Protein AF-0000000066009551 (afdb_homodimer)

InterPro domains:
  IPR004520 tRNA modification GTPase MnmE [MF_00379] (9-442)
  IPR004520 tRNA modification GTPase MnmE [TIGR00450] (21-442)
  IPR005225 Small GTP-binding domain [TIGR00231] (223-324)
  IPR006073 GTP binding domain [PF01926] (223-314)
  IPR018948 GTP-binding protein TrmE, N-terminal [PF10396] (10-124)
  IPR018948 GTP-binding protein TrmE, N-terminal [cd14858] (9-123)
  IPR025867 MnmE, helical domain [PF12631] (127-439)
  IPR027266 Aminomethyltransferase superfamily [G3DSA:3.30.1360.120] (2-125)
  IPR027368 tRNA modification GTPase MnmE domain 2 [G3DSA:1.20.12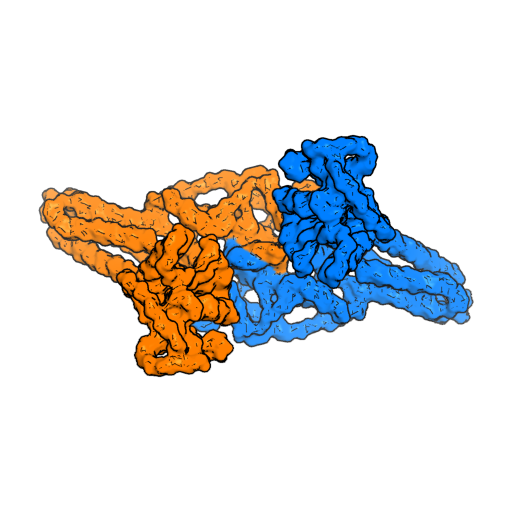0.430] (126-442)
  IPR027417 P-loop containing nucleoside triphosphate hydrolase [G3DSA:3.40.50.300] (222-372)
  IPR027417 P-loop containing nucleoside triphosphate hydrolase [SSF52540] (75-361)
  IPR031168 TrmE-type guanine nucleotide-binding domain [PS51709] (221-366)
  IPR031168 TrmE-type guanine nucleotide-binding domain [cd04164] (219-366)

Organism: Brucella canis (strain ATCC 23365 / NCTC 10854 / RM-666) (NCBI:txid483179)

Nearest PDB structures (foldseek):
  1xzp-assembly1_A  TM=8.616E-01  e=1.072E-31  Thermotoga maritima
  3geh-assembly1_A-2  TM=7.809E-01  e=1.796E-32  Nostoc sp. PCC 7120 = FACHB-418
  3gei-assembly1_A-2  TM=8.280E-01  e=1.440E-30  Chlorobaculum tepidum
  3gei-assembly2_B  TM=8.351E-01  e=5.883E-30  Chlorobaculum tepidum
  2gja-assembly1_A  TM=7.887E-01  e=3.855E-10  Escherichia coli BL21(DE3)

Structure (mmCIF, N/CA/C/O backbone):
data_AF-0000000066009551-model_v1
#
loop_
_entity.id
_entity.type
_entity.pdbx_description
1 polymer 'tRNA modification GTPase MnmE'
#
loop_
_atom_site.group_PDB
_atom_site.id
_atom_site.type_symbol
_atom_site.label_atom_id
_atom_site.label_alt_id
_atom_site.label_comp_id
_atom_site.label_asym_id
_atom_site.label_entity_id
_atom_site.label_seq_id
_atom_site.pdbx_PDB_ins_code
_atom_site.Cartn_x
_atom_site.Cartn_y
_atom_site.Cartn_z
_atom_site.occupancy
_atom_site.B_iso_or_equiv
_atom_site.auth_seq_id
_atom_site.auth_comp_id
_atom_site.auth_asym_id
_atom_site.auth_atom_id
_atom_site.pdbx_PDB_model_num
ATOM 1 N N . MET A 1 1 ? 21.234 -15.047 -29.031 1 27.92 1 MET A N 1
ATOM 2 C CA . MET A 1 1 ? 21.594 -13.93 -28.172 1 27.92 1 MET A CA 1
ATOM 3 C C . MET A 1 1 ? 20.516 -12.859 -28.172 1 27.92 1 MET A C 1
ATOM 5 O O . MET A 1 1 ? 20.281 -12.203 -29.203 1 27.92 1 MET A O 1
ATOM 9 N N . SER A 1 2 ? 19.359 -13.055 -27.625 1 35.41 2 SER A N 1
ATOM 10 C CA . SER A 1 2 ? 18.141 -12.281 -27.812 1 35.41 2 SER A CA 1
ATOM 11 C C . SER A 1 2 ? 18.406 -10.789 -27.672 1 35.41 2 SER A C 1
ATOM 13 O O . SER A 1 2 ? 19.266 -10.375 -26.891 1 35.41 2 SER A O 1
ATOM 15 N N . GLU A 1 3 ? 18.312 -10.039 -28.734 1 38.78 3 GLU A N 1
ATOM 16 C CA . GLU A 1 3 ? 18.422 -8.594 -28.844 1 38.78 3 GLU A CA 1
ATOM 17 C C . GLU A 1 3 ? 17.953 -7.898 -27.562 1 38.78 3 GLU A C 1
ATOM 19 O O . GLU A 1 3 ? 16.828 -8.109 -27.125 1 38.78 3 GLU A O 1
ATOM 24 N N . ILE A 1 4 ? 18.75 -7.738 -26.578 1 45.09 4 ILE A N 1
ATOM 25 C CA . ILE A 1 4 ? 18.531 -6.855 -25.438 1 45.09 4 ILE A CA 1
ATOM 26 C C . ILE A 1 4 ? 17.641 -5.688 -25.844 1 45.09 4 ILE A C 1
ATOM 28 O O . ILE A 1 4 ? 18.016 -4.891 -26.719 1 45.09 4 ILE A O 1
ATOM 32 N N . GLY A 1 5 ? 16.422 -5.922 -26.062 1 48.78 5 GLY A N 1
ATOM 33 C CA . GLY A 1 5 ? 15.539 -4.832 -26.469 1 48.78 5 GLY A CA 1
ATOM 34 C C . GLY A 1 5 ? 15.891 -3.508 -25.828 1 48.78 5 GLY A C 1
ATOM 35 O O . GLY A 1 5 ? 15.836 -3.373 -24.609 1 48.78 5 GLY A O 1
ATOM 36 N N . SER A 1 6 ? 16.922 -2.836 -26.297 1 63.84 6 SER A N 1
ATOM 37 C CA . SER A 1 6 ? 17.359 -1.505 -25.906 1 63.84 6 SER A CA 1
ATOM 38 C C . SER A 1 6 ? 16.188 -0.559 -25.719 1 63.84 6 SER A C 1
ATOM 40 O O . SER A 1 6 ? 15.57 -0.121 -26.688 1 63.84 6 SER A O 1
ATOM 42 N N . TYR A 1 7 ? 15.57 -0.718 -24.484 1 71 7 TYR A N 1
ATOM 43 C CA . TYR A 1 7 ? 14.531 0.278 -24.234 1 71 7 TYR A CA 1
ATOM 44 C C . TYR A 1 7 ? 15.133 1.678 -24.156 1 71 7 TYR A C 1
ATOM 46 O O . TYR A 1 7 ? 16.172 1.884 -23.531 1 71 7 TYR A O 1
ATOM 54 N N . HIS A 1 8 ? 14.617 2.518 -24.922 1 86.19 8 HIS A N 1
ATOM 55 C CA . HIS A 1 8 ? 15.125 3.885 -24.984 1 86.19 8 HIS A CA 1
ATOM 56 C C . HIS A 1 8 ? 14.484 4.754 -23.906 1 86.19 8 HIS A C 1
ATOM 58 O O . HIS A 1 8 ? 15 5.828 -23.578 1 86.19 8 HIS A O 1
ATOM 64 N N . ASP A 1 9 ? 13.5 4.188 -23.344 1 95.38 9 ASP A N 1
ATOM 65 C CA . ASP A 1 9 ? 12.805 4.992 -22.344 1 95.38 9 ASP A CA 1
ATOM 66 C C . ASP A 1 9 ? 13.141 4.516 -20.922 1 95.38 9 ASP A C 1
ATOM 68 O O . ASP A 1 9 ? 13.734 3.453 -20.75 1 95.38 9 ASP A O 1
ATOM 72 N N . THR A 1 10 ? 12.984 5.348 -20 1 98.06 10 THR A N 1
ATOM 73 C CA . THR A 1 10 ? 13.109 5.062 -18.578 1 98.06 10 THR A CA 1
ATOM 74 C C . THR A 1 10 ? 11.734 5.043 -17.906 1 98.06 10 THR A C 1
ATOM 76 O O . THR A 1 10 ? 10.945 5.973 -18.078 1 98.06 10 THR A O 1
ATOM 79 N N . ILE A 1 11 ? 11.445 3.947 -17.234 1 98.38 11 ILE A N 1
ATOM 80 C CA . ILE A 1 11 ? 10.109 3.789 -16.656 1 98.38 11 ILE A CA 1
ATOM 81 C C . ILE A 1 11 ? 10.172 3.998 -15.148 1 98.38 11 ILE A C 1
ATOM 83 O O . ILE A 1 11 ? 11.227 3.822 -14.531 1 98.38 11 ILE A O 1
ATOM 87 N N . PHE A 1 12 ? 9.094 4.434 -14.578 1 98.5 12 PHE A N 1
ATOM 88 C CA . PHE A 1 12 ? 8.977 4.582 -13.133 1 98.5 12 PHE A CA 1
ATOM 89 C C . PHE A 1 12 ? 7.562 4.258 -12.672 1 98.5 12 PHE A C 1
ATOM 91 O O . PHE A 1 12 ? 6.621 4.305 -13.461 1 98.5 12 PHE A O 1
ATOM 98 N N . ALA A 1 13 ? 7.43 3.854 -11.375 1 98.31 13 ALA A N 1
ATOM 99 C CA . ALA A 1 13 ? 6.121 3.596 -10.789 1 98.31 13 ALA A CA 1
ATOM 100 C C . ALA A 1 13 ? 6.223 3.414 -9.273 1 98.31 13 ALA A C 1
ATOM 102 O O . ALA A 1 13 ? 7.305 3.139 -8.75 1 98.31 13 ALA A O 1
ATOM 103 N N . LEU A 1 14 ? 5.105 3.676 -8.617 1 98 14 LEU A N 1
ATOM 104 C CA . LEU A 1 14 ? 4.973 3.258 -7.223 1 98 14 LEU A CA 1
ATOM 105 C C . LEU A 1 14 ? 4.977 1.738 -7.109 1 98 14 LEU A C 1
ATOM 107 O O . LEU A 1 14 ? 4.137 1.064 -7.703 1 98 14 LEU A O 1
ATOM 111 N N . SER A 1 15 ? 5.898 1.208 -6.258 1 97.25 15 SER A N 1
ATOM 112 C CA . SER A 1 15 ? 6.059 -0.241 -6.188 1 97.25 15 SER A CA 1
ATOM 113 C C . SER A 1 15 ? 5.535 -0.792 -4.867 1 97.25 15 SER A C 1
ATOM 115 O O . SER A 1 15 ? 5.348 -2.002 -4.723 1 97.25 15 SER A O 1
ATOM 117 N N . SER A 1 16 ? 5.312 0.022 -3.73 1 95.19 16 SER A N 1
ATOM 118 C CA . SER A 1 16 ? 5.09 -0.419 -2.357 1 95.19 16 SER A CA 1
ATOM 119 C C . SER A 1 16 ? 3.604 -0.428 -2.014 1 95.19 16 SER A C 1
ATOM 121 O O . SER A 1 16 ? 3.23 -0.28 -0.848 1 95.19 16 SER A O 1
ATOM 123 N N . GLY A 1 17 ? 2.668 -0.507 -2.707 1 91.5 17 GLY A N 1
ATOM 124 C CA . GLY A 1 17 ? 1.256 -0.714 -2.43 1 91.5 17 GLY A CA 1
ATOM 125 C C . GLY A 1 17 ? 0.474 0.582 -2.32 1 91.5 17 GLY A C 1
ATOM 126 O O . GLY A 1 17 ? 1.016 1.662 -2.561 1 91.5 17 GLY A O 1
ATOM 127 N N . ARG A 1 18 ? -0.732 0.477 -1.808 1 93 18 ARG A N 1
ATOM 128 C CA . ARG A 1 18 ? -1.661 1.602 -1.804 1 93 18 ARG A CA 1
ATOM 129 C C . ARG A 1 18 ? -1.406 2.52 -0.612 1 93 18 ARG A C 1
ATOM 131 O O . ARG A 1 18 ? -1.139 2.047 0.495 1 93 18 ARG A O 1
ATOM 138 N N . LEU A 1 19 ? -1.639 3.721 -0.774 1 92.88 19 LEU A N 1
ATOM 139 C CA . LEU A 1 19 ? -1.4 4.773 0.207 1 92.88 19 LEU A CA 1
ATOM 140 C C . LEU A 1 19 ? -2.646 5.023 1.051 1 92.88 19 LEU A C 1
ATOM 142 O O . LEU A 1 19 ? -3.756 4.676 0.643 1 92.88 19 LEU A O 1
ATOM 146 N N . PRO A 1 20 ? -2.471 5.633 2.238 1 94.31 20 PRO A N 1
ATOM 147 C CA . PRO A 1 20 ? -1.251 6.129 2.883 1 94.31 20 PRO A CA 1
ATOM 148 C C . PRO A 1 20 ? -0.43 5.016 3.529 1 94.31 20 PRO A C 1
ATOM 150 O O . PRO A 1 20 ? -0.935 3.91 3.732 1 94.31 20 PRO A O 1
ATOM 153 N N . SER A 1 21 ? 0.874 5.309 3.807 1 95.88 21 SER A N 1
ATOM 154 C CA . SER A 1 21 ? 1.792 4.363 4.434 1 95.88 21 SER A CA 1
ATOM 155 C C . SER A 1 21 ? 2.975 5.086 5.074 1 95.88 21 SER A C 1
ATOM 157 O O . SER A 1 21 ? 3.152 6.289 4.879 1 95.88 21 SER A O 1
ATOM 159 N N . GLY A 1 22 ? 3.68 4.379 5.871 1 95.5 22 GLY A N 1
ATOM 160 C CA . GLY A 1 22 ? 4.902 4.938 6.426 1 95.5 22 GLY A CA 1
ATOM 161 C C . GLY A 1 22 ? 5.973 5.195 5.383 1 95.5 22 GLY A C 1
ATOM 162 O O . GLY A 1 22 ? 6.613 6.246 5.391 1 95.5 22 GLY A O 1
ATOM 163 N N . VAL A 1 23 ? 6.086 4.219 4.496 1 97.06 23 VAL A N 1
ATOM 164 C CA . VAL A 1 23 ? 7.078 4.336 3.432 1 97.06 23 VAL A CA 1
ATOM 165 C C . VAL A 1 23 ? 6.434 4.012 2.086 1 97.06 23 VAL A C 1
ATOM 167 O O . VAL A 1 23 ? 5.641 3.074 1.981 1 97.06 23 VAL A O 1
ATOM 170 N N . ALA A 1 24 ? 6.703 4.785 1.098 1 98.12 24 ALA A N 1
ATOM 171 C CA . ALA A 1 24 ? 6.355 4.527 -0.297 1 98.12 24 ALA A CA 1
ATOM 172 C C . ALA A 1 24 ? 7.609 4.363 -1.152 1 98.12 24 ALA A C 1
ATOM 174 O O . ALA A 1 24 ? 8.508 5.203 -1.111 1 98.12 24 ALA A O 1
ATOM 175 N N . VAL A 1 25 ? 7.676 3.324 -1.928 1 98.56 25 VAL A N 1
ATOM 176 C CA . VAL A 1 25 ? 8.836 3.055 -2.766 1 98.56 25 VAL A CA 1
ATOM 177 C C . VAL A 1 25 ? 8.5 3.322 -4.23 1 98.56 25 VAL A C 1
ATOM 179 O O . VAL A 1 25 ? 7.613 2.674 -4.793 1 98.56 25 VAL A O 1
ATOM 182 N N . ILE A 1 26 ? 9.148 4.273 -4.801 1 98.56 26 ILE A N 1
ATOM 183 C CA . ILE A 1 26 ? 9.062 4.504 -6.238 1 98.56 26 ILE A CA 1
ATOM 184 C C . ILE A 1 26 ? 10.305 3.939 -6.926 1 98.56 26 ILE A C 1
ATOM 186 O O . ILE A 1 26 ? 11.43 4.297 -6.578 1 98.56 26 ILE A O 1
ATOM 190 N N . ARG A 1 27 ? 10.094 3.115 -7.863 1 98.44 27 ARG A N 1
ATOM 191 C CA . ARG A 1 27 ? 11.18 2.49 -8.609 1 98.44 27 ARG A CA 1
ATOM 192 C C . ARG A 1 27 ? 11.336 3.127 -9.984 1 98.44 27 ARG A C 1
ATOM 194 O O . ARG A 1 27 ? 10.344 3.445 -10.641 1 98.44 27 ARG A O 1
ATOM 201 N N . ILE A 1 28 ? 12.562 3.256 -10.414 1 98.5 28 ILE A N 1
ATOM 202 C CA . ILE A 1 28 ? 12.891 3.729 -11.75 1 98.5 28 ILE A CA 1
ATOM 203 C C . ILE A 1 28 ? 13.875 2.76 -12.414 1 98.5 28 ILE A C 1
ATOM 205 O O . ILE A 1 28 ? 14.742 2.193 -11.742 1 98.5 28 ILE A O 1
ATOM 209 N N . SER A 1 29 ? 13.742 2.516 -13.688 1 98.56 29 SER A N 1
ATOM 210 C CA . SER A 1 29 ? 14.609 1.622 -14.453 1 98.56 29 SER A CA 1
ATOM 211 C C . SER A 1 29 ? 14.766 2.1 -15.891 1 98.56 29 SER A C 1
ATOM 213 O O . SER A 1 29 ? 13.773 2.406 -16.562 1 98.56 29 SER A O 1
ATOM 215 N N . GLY A 1 30 ? 15.969 2.123 -16.312 1 98.25 30 GLY A N 1
ATOM 216 C CA . GLY A 1 30 ? 16.203 2.5 -17.703 1 98.25 30 GLY A CA 1
ATOM 217 C C . GLY A 1 30 ? 17.469 3.324 -17.891 1 98.25 30 GLY A C 1
ATOM 218 O O . GLY A 1 30 ? 18.203 3.568 -16.922 1 98.25 30 GLY A O 1
ATOM 219 N N . PRO A 1 31 ? 17.734 3.773 -19.062 1 97.5 31 PRO A N 1
ATOM 220 C CA . PRO A 1 31 ? 19 4.414 -19.406 1 97.5 31 PRO A CA 1
ATOM 221 C C . PRO A 1 31 ? 19.172 5.781 -18.75 1 97.5 31 PRO A C 1
ATOM 223 O O . PRO A 1 31 ? 20.297 6.262 -18.594 1 97.5 31 PRO A O 1
ATOM 226 N N . LYS A 1 32 ? 18.141 6.461 -18.312 1 97.62 32 LYS A N 1
ATOM 227 C CA . LYS A 1 32 ? 18.234 7.801 -17.734 1 97.62 32 LYS A CA 1
ATOM 228 C C . LYS A 1 32 ? 18.219 7.762 -16.219 1 97.62 32 LYS A C 1
ATOM 230 O O . LYS A 1 32 ? 18.094 8.797 -15.562 1 97.62 32 LYS A O 1
ATOM 235 N N . THR A 1 33 ? 18.328 6.664 -15.641 1 98.06 33 THR A N 1
ATOM 236 C CA . THR A 1 33 ? 18.234 6.504 -14.195 1 98.06 33 THR A CA 1
ATOM 237 C C . THR A 1 33 ? 19.25 7.391 -13.484 1 98.06 33 THR A C 1
ATOM 239 O O . THR A 1 33 ? 18.922 8.078 -12.516 1 98.06 33 THR A O 1
ATOM 242 N N . ARG A 1 34 ? 20.469 7.434 -13.961 1 97.19 34 ARG A N 1
ATOM 243 C CA . ARG A 1 34 ? 21.5 8.258 -13.352 1 97.19 34 ARG A CA 1
ATOM 244 C C . ARG A 1 34 ? 21.188 9.742 -13.5 1 97.19 34 ARG A C 1
ATOM 246 O O . ARG A 1 34 ? 21.344 10.508 -12.547 1 97.19 34 ARG A O 1
ATOM 253 N N . PHE A 1 35 ? 20.719 10.102 -14.656 1 96.88 35 PHE A N 1
ATOM 254 C CA . PHE A 1 35 ? 20.281 11.477 -14.883 1 96.88 35 PHE A CA 1
ATOM 255 C C . PHE A 1 35 ? 19.188 11.875 -13.891 1 96.88 35 PHE A C 1
ATOM 257 O O . PHE A 1 35 ? 19.234 12.969 -13.32 1 96.88 35 PHE A O 1
ATOM 264 N N . VAL A 1 36 ? 18.281 11.008 -13.656 1 97.25 36 VAL A N 1
ATOM 265 C CA . VAL A 1 36 ? 17.109 11.266 -12.812 1 97.25 36 VAL A CA 1
ATOM 266 C C . VAL A 1 36 ? 17.562 11.492 -11.367 1 97.25 36 VAL A C 1
ATOM 268 O O . VAL A 1 36 ? 17.219 12.508 -10.758 1 97.25 36 VAL A O 1
ATOM 271 N N . TYR A 1 37 ? 18.375 10.547 -10.789 1 95.81 37 TYR A N 1
ATOM 272 C CA . TYR A 1 37 ? 18.688 10.711 -9.375 1 95.81 37 TYR A CA 1
ATOM 273 C C . TYR A 1 37 ? 19.656 11.867 -9.148 1 95.81 37 TYR A C 1
ATOM 275 O O . TYR A 1 37 ? 19.656 12.484 -8.078 1 95.81 37 TYR A O 1
ATOM 283 N N . GLU A 1 38 ? 20.516 12.195 -10.133 1 96.19 38 GLU A N 1
ATOM 284 C CA . GLU A 1 38 ? 21.375 13.367 -10.008 1 96.19 38 GLU A CA 1
ATOM 285 C C . GLU A 1 38 ? 20.547 14.656 -9.984 1 96.19 38 GLU A C 1
ATOM 287 O O . GLU A 1 38 ? 20.859 15.586 -9.242 1 96.19 38 GLU A O 1
ATOM 292 N N . THR A 1 39 ? 19.516 14.68 -10.812 1 96.19 39 THR A N 1
ATOM 293 C CA . THR A 1 39 ? 18.656 15.852 -10.93 1 96.19 39 THR A CA 1
ATOM 294 C C . THR A 1 39 ? 17.828 16.031 -9.664 1 96.19 39 THR A C 1
ATOM 296 O O . THR A 1 39 ? 17.719 17.141 -9.133 1 96.19 39 THR A O 1
ATOM 299 N N . ILE A 1 40 ? 17.312 14.969 -9.117 1 97.06 40 ILE A N 1
ATOM 300 C CA . ILE A 1 40 ? 16.344 15.016 -8.016 1 97.06 40 ILE A CA 1
ATOM 301 C C . ILE A 1 40 ? 17.094 15.094 -6.684 1 97.06 40 ILE A C 1
ATOM 303 O O . ILE A 1 40 ? 16.656 15.797 -5.766 1 97.06 40 ILE A O 1
ATOM 307 N N . CYS A 1 41 ? 18.203 14.383 -6.547 1 96.56 41 CYS A N 1
ATOM 308 C CA . CYS A 1 41 ? 18.906 14.273 -5.277 1 96.56 41 CYS A CA 1
ATOM 309 C C . CYS A 1 41 ? 20.062 15.273 -5.219 1 96.56 41 CYS A C 1
ATOM 311 O O . CYS A 1 41 ? 20.594 15.547 -4.141 1 96.56 41 CYS A O 1
ATOM 313 N N . GLN A 1 42 ? 20.547 15.727 -6.379 1 93.88 42 GLN A N 1
ATOM 314 C CA . GLN A 1 42 ? 21.734 16.578 -6.445 1 93.88 42 GLN A CA 1
ATOM 315 C C . GLN A 1 42 ? 22.922 15.922 -5.773 1 93.88 42 GLN A C 1
ATOM 317 O O . GLN A 1 42 ? 23.688 16.578 -5.051 1 93.88 42 GLN A O 1
ATOM 322 N N . ALA A 1 43 ? 22.969 14.625 -5.848 1 93.62 43 ALA A N 1
ATOM 323 C CA . ALA A 1 43 ? 24.047 13.781 -5.312 1 93.62 43 ALA A CA 1
ATOM 324 C C . ALA A 1 43 ? 24.125 12.453 -6.062 1 93.62 43 ALA A C 1
ATOM 326 O O . ALA A 1 43 ? 23.219 12.109 -6.82 1 93.62 43 ALA A O 1
ATOM 327 N N . ILE A 1 44 ? 25.234 11.773 -5.887 1 94.38 44 ILE A N 1
ATOM 328 C CA . ILE A 1 44 ? 25.438 10.469 -6.5 1 94.38 44 ILE A CA 1
ATOM 329 C C . ILE A 1 44 ? 25.484 9.391 -5.414 1 94.38 44 ILE A C 1
ATOM 331 O O . ILE A 1 44 ? 26.5 9.234 -4.734 1 94.38 44 ILE A O 1
ATOM 335 N N . PRO A 1 45 ? 24.391 8.719 -5.297 1 94.5 45 PRO A N 1
ATOM 336 C CA . PRO A 1 45 ? 24.391 7.656 -4.285 1 94.5 45 PRO A CA 1
ATOM 337 C C . PRO A 1 45 ? 25.359 6.523 -4.625 1 94.5 45 PRO A C 1
ATOM 339 O O . PRO A 1 45 ? 25.531 6.176 -5.797 1 94.5 45 PRO A O 1
ATOM 342 N N . GLU A 1 46 ? 26.031 5.953 -3.605 1 96.56 46 GLU A N 1
ATOM 343 C CA . GLU A 1 46 ? 26.844 4.75 -3.783 1 96.56 46 GLU A CA 1
ATOM 344 C C . GLU A 1 46 ? 25.969 3.535 -4.07 1 96.56 46 GLU A C 1
ATOM 346 O O . GLU A 1 46 ? 24.891 3.381 -3.48 1 96.56 46 GLU A O 1
ATOM 351 N N . PRO A 1 47 ? 26.438 2.66 -4.977 1 97.62 47 PRO A N 1
ATOM 352 C CA . PRO A 1 47 ? 25.641 1.478 -5.316 1 97.62 47 PRO A CA 1
ATOM 353 C C . PRO A 1 47 ? 25.219 0.676 -4.086 1 97.62 47 PRO A C 1
ATOM 355 O O . PRO A 1 47 ? 26.047 0.413 -3.207 1 97.62 47 PRO A O 1
ATOM 358 N N . ARG A 1 48 ? 23.938 0.418 -4.008 1 98.06 48 ARG A N 1
ATOM 359 C CA . ARG A 1 48 ? 23.312 -0.46 -3.025 1 98.06 48 ARG A CA 1
ATOM 360 C C . ARG A 1 48 ? 23.406 0.131 -1.622 1 98.06 48 ARG A C 1
ATOM 362 O O . ARG A 1 48 ? 23.078 -0.535 -0.639 1 98.06 48 ARG A O 1
ATOM 369 N N . HIS A 1 49 ? 23.891 1.339 -1.488 1 98.06 49 HIS A N 1
ATOM 370 C CA . HIS A 1 49 ? 23.969 2.023 -0.202 1 98.06 49 HIS A CA 1
ATOM 371 C C . HIS A 1 49 ? 22.75 2.918 0.021 1 98.06 49 HIS A C 1
ATOM 373 O O . HIS A 1 49 ? 22.453 3.783 -0.804 1 98.06 49 HIS A O 1
ATOM 379 N N . ALA A 1 50 ? 22.109 2.697 1.109 1 98.25 50 ALA A N 1
ATOM 380 C CA . ALA A 1 50 ? 20.953 3.533 1.429 1 98.25 50 ALA A CA 1
ATOM 381 C C . ALA A 1 50 ? 21.391 4.918 1.897 1 98.25 50 ALA A C 1
ATOM 383 O O . ALA A 1 50 ? 21.906 5.07 3.008 1 98.25 50 ALA A O 1
ATOM 384 N N . ALA A 1 51 ? 21.141 5.93 1.129 1 97.75 51 ALA A N 1
ATOM 385 C CA . ALA A 1 51 ? 21.516 7.301 1.459 1 97.75 51 ALA A CA 1
ATOM 386 C C . ALA A 1 51 ? 20.281 8.141 1.786 1 97.75 51 ALA A C 1
ATOM 388 O O . ALA A 1 51 ? 19.281 8.086 1.074 1 97.75 51 ALA A O 1
ATOM 389 N N . LEU A 1 52 ? 20.328 8.867 2.883 1 97.31 52 LEU A N 1
ATOM 390 C CA . LEU A 1 52 ? 19.281 9.812 3.242 1 97.31 52 LEU A CA 1
ATOM 391 C C . LEU A 1 52 ? 19.516 11.156 2.566 1 97.31 52 LEU A C 1
ATOM 393 O O . LEU A 1 52 ? 20.516 11.828 2.826 1 97.31 52 LEU A O 1
ATOM 397 N N . LEU A 1 53 ? 18.562 11.594 1.705 1 97.44 53 LEU A N 1
ATOM 398 C CA . LEU A 1 53 ? 18.734 12.82 0.934 1 97.44 53 LEU A CA 1
ATOM 399 C C . LEU A 1 53 ? 17.406 13.562 0.82 1 97.44 53 LEU A C 1
ATOM 401 O O . LEU A 1 53 ? 16.344 13 1.079 1 97.44 53 LEU A O 1
ATOM 405 N N . THR A 1 54 ? 17.469 14.797 0.518 1 96.94 54 THR A N 1
ATOM 406 C CA . THR A 1 54 ? 16.297 15.594 0.174 1 96.94 54 THR A CA 1
ATOM 407 C C . THR A 1 54 ? 16.016 15.508 -1.323 1 96.94 54 THR A C 1
ATOM 409 O O . THR A 1 54 ? 16.906 15.703 -2.143 1 96.94 54 THR A O 1
ATOM 412 N N . PHE A 1 55 ? 14.883 15.133 -1.693 1 97.94 55 PHE A N 1
ATOM 413 C CA . PHE A 1 55 ? 14.445 15.078 -3.082 1 97.94 55 PHE A CA 1
ATOM 414 C C . PHE A 1 55 ? 13.836 16.406 -3.508 1 97.94 55 PHE A C 1
ATOM 416 O O . PHE A 1 55 ? 12.977 16.953 -2.811 1 97.94 55 PHE A O 1
ATOM 423 N N . ARG A 1 56 ? 14.234 16.875 -4.648 1 97.19 56 ARG A N 1
ATOM 424 C CA . ARG A 1 56 ? 13.812 18.203 -5.074 1 97.19 56 ARG A CA 1
ATOM 425 C C . ARG A 1 56 ? 13.266 18.172 -6.496 1 97.19 56 ARG A C 1
ATOM 427 O O . ARG A 1 56 ? 13.68 17.359 -7.312 1 97.19 56 ARG A O 1
ATOM 434 N N . SER A 1 57 ? 12.352 19.109 -6.719 1 94.75 57 SER A N 1
ATOM 435 C CA . SER A 1 57 ? 11.859 19.328 -8.078 1 94.75 57 SER A CA 1
ATOM 436 C C . SER A 1 57 ? 12.844 20.141 -8.906 1 94.75 57 SER A C 1
ATOM 438 O O . SER A 1 57 ? 13.906 20.531 -8.406 1 94.75 57 SER A O 1
ATOM 440 N N . ARG A 1 58 ? 12.516 20.344 -10.125 1 88.5 58 ARG A N 1
ATOM 441 C CA . ARG A 1 58 ? 13.383 21.078 -11.047 1 88.5 58 ARG A CA 1
ATOM 442 C C . ARG A 1 58 ? 13.594 22.5 -10.578 1 88.5 58 ARG A C 1
ATOM 444 O O . ARG A 1 58 ? 14.656 23.094 -10.797 1 88.5 58 ARG A O 1
ATOM 451 N N . ASN A 1 59 ? 12.578 23.031 -9.891 1 89.38 59 ASN A N 1
ATOM 452 C CA . ASN A 1 59 ? 12.648 24.406 -9.414 1 89.38 59 ASN A CA 1
ATOM 453 C C . ASN A 1 59 ? 13.391 24.5 -8.078 1 89.38 59 ASN A C 1
ATOM 455 O O . ASN A 1 59 ? 13.516 25.594 -7.512 1 89.38 59 ASN A O 1
ATOM 459 N N . GLY A 1 60 ? 13.773 23.344 -7.57 1 91.25 60 GLY A N 1
ATOM 460 C CA . GLY A 1 60 ? 14.539 23.344 -6.332 1 91.25 60 GLY A CA 1
ATOM 461 C C . GLY A 1 60 ? 13.688 23.125 -5.102 1 91.25 60 GLY A C 1
ATOM 462 O O . GLY A 1 60 ? 14.203 23 -3.988 1 91.25 60 GLY A O 1
ATOM 463 N N . ASP A 1 61 ? 12.43 23.062 -5.289 1 92.56 61 ASP A N 1
ATOM 464 C CA . ASP A 1 61 ? 11.531 22.859 -4.152 1 92.56 61 ASP A CA 1
ATOM 465 C C . ASP A 1 61 ? 11.672 21.453 -3.586 1 92.56 61 ASP A C 1
ATOM 467 O O . ASP A 1 61 ? 11.734 20.469 -4.34 1 92.56 61 ASP A O 1
ATOM 471 N N . ALA A 1 62 ? 11.719 21.375 -2.326 1 95.38 62 ALA A N 1
ATOM 472 C CA . ALA A 1 62 ? 11.812 20.078 -1.678 1 95.38 62 ALA A CA 1
ATOM 473 C C . ALA A 1 62 ? 10.508 19.297 -1.815 1 95.38 62 ALA A C 1
ATOM 475 O O . ALA A 1 62 ? 9.43 19.828 -1.555 1 95.38 62 ALA A O 1
ATOM 476 N N . ILE A 1 63 ? 10.625 18.094 -2.219 1 97.19 63 ILE A N 1
ATOM 477 C CA . ILE A 1 63 ? 9.477 17.203 -2.34 1 97.19 63 ILE A CA 1
ATOM 478 C C . ILE A 1 63 ? 9.32 16.391 -1.058 1 97.19 63 ILE A C 1
ATOM 480 O O . ILE A 1 63 ? 8.219 16.312 -0.503 1 97.19 63 ILE A O 1
ATOM 484 N N . ASP A 1 64 ? 10.414 15.828 -0.636 1 97.62 64 ASP A N 1
ATOM 485 C CA . ASP A 1 64 ? 10.492 14.961 0.537 1 97.62 64 ASP A CA 1
ATOM 486 C C . ASP A 1 64 ? 11.945 14.719 0.939 1 97.62 64 ASP A C 1
ATOM 488 O O . ASP A 1 64 ? 12.867 15.094 0.214 1 97.62 64 ASP A O 1
ATOM 492 N N . ARG A 1 65 ? 12.117 14.25 2.092 1 96.56 65 ARG A N 1
ATOM 493 C CA . ARG A 1 65 ? 13.406 13.742 2.551 1 96.56 65 ARG A CA 1
ATOM 494 C C . ARG A 1 65 ? 13.328 12.25 2.859 1 96.56 65 ARG A C 1
ATOM 496 O O . ARG A 1 65 ? 12.531 11.828 3.705 1 96.56 65 ARG A O 1
ATOM 503 N N . GLY A 1 66 ? 14.062 11.484 2.15 1 96.88 66 GLY A N 1
ATOM 504 C CA . GLY A 1 66 ? 13.977 10.039 2.285 1 96.88 66 GLY A CA 1
ATOM 505 C C . GLY A 1 66 ? 15.219 9.32 1.815 1 96.88 66 GLY A C 1
ATOM 506 O O . GLY A 1 66 ? 16.266 9.938 1.635 1 96.88 66 GLY A O 1
ATOM 507 N N . LEU A 1 67 ? 15.117 8.008 1.741 1 98.06 67 LEU A N 1
ATOM 508 C CA . LEU A 1 67 ? 16.25 7.172 1.337 1 98.06 67 LEU A CA 1
ATOM 509 C C . LEU A 1 67 ? 16.25 6.949 -0.171 1 98.06 67 LEU A C 1
ATOM 511 O O . LEU A 1 67 ? 15.18 6.848 -0.786 1 98.06 67 LEU A O 1
ATOM 515 N N . ILE A 1 68 ? 17.375 6.883 -0.755 1 98.44 68 ILE A N 1
ATOM 516 C CA . ILE A 1 68 ? 17.531 6.484 -2.148 1 98.44 68 ILE A CA 1
ATOM 517 C C . ILE A 1 68 ? 18.5 5.301 -2.242 1 98.44 68 ILE A C 1
ATOM 519 O O . ILE A 1 68 ? 19.484 5.238 -1.514 1 98.44 68 ILE A O 1
ATOM 523 N N . LEU A 1 69 ? 18.203 4.312 -3.037 1 98.44 69 LEU A N 1
ATOM 524 C CA . LEU A 1 69 ? 19.047 3.178 -3.393 1 98.44 69 LEU A CA 1
ATOM 525 C C . LEU A 1 69 ? 19.312 3.154 -4.891 1 98.44 69 LEU A C 1
ATOM 527 O O . LEU A 1 69 ? 18.406 3.359 -5.699 1 98.44 69 LEU A O 1
ATOM 531 N N . PHE A 1 70 ? 20.562 2.953 -5.258 1 98.62 70 PHE A N 1
ATOM 532 C CA . PHE A 1 70 ? 20.969 2.795 -6.652 1 98.62 70 PHE A CA 1
ATOM 533 C C . PHE A 1 70 ? 21.484 1.383 -6.91 1 98.62 70 PHE A C 1
ATOM 535 O O . PHE A 1 70 ? 22.297 0.871 -6.152 1 98.62 70 PHE A O 1
ATOM 542 N N . PHE A 1 71 ? 20.922 0.725 -7.93 1 98.56 71 PHE A N 1
ATOM 543 C CA . PHE A 1 71 ? 21.328 -0.597 -8.391 1 98.56 71 PHE A CA 1
ATOM 544 C C . PHE A 1 71 ? 21.859 -0.53 -9.82 1 98.56 71 PHE A C 1
ATOM 546 O O . PHE A 1 71 ? 21.078 -0.53 -10.781 1 98.56 71 PHE A O 1
ATOM 553 N N . PRO A 1 72 ? 23.156 -0.573 -10.039 1 98.12 72 PRO A N 1
ATOM 554 C CA . PRO A 1 72 ? 23.719 -0.448 -11.383 1 98.12 72 PRO A CA 1
ATOM 555 C C . PRO A 1 72 ? 23.531 -1.714 -12.219 1 98.12 72 PRO A C 1
ATOM 557 O O . PRO A 1 72 ? 23.609 -2.824 -11.688 1 98.12 72 PRO A O 1
ATOM 560 N N . ALA A 1 73 ? 23.297 -1.569 -13.477 1 96.94 73 ALA A N 1
ATOM 561 C CA . ALA A 1 73 ? 23.281 -2.684 -14.422 1 96.94 73 ALA A CA 1
ATOM 562 C C . ALA A 1 73 ? 24.594 -3.467 -14.375 1 96.94 73 ALA A C 1
ATOM 564 O O . ALA A 1 73 ? 25.656 -2.885 -14.203 1 96.94 73 ALA A O 1
ATOM 565 N N . PRO A 1 74 ? 24.484 -4.727 -14.531 1 96.81 74 PRO A N 1
ATOM 566 C CA . PRO A 1 74 ? 23.281 -5.559 -14.664 1 96.81 74 PRO A CA 1
ATOM 567 C C . PRO A 1 74 ? 22.766 -6.066 -13.328 1 96.81 74 PRO A C 1
ATOM 569 O O . PRO A 1 74 ? 21.938 -6.988 -13.289 1 96.81 74 PRO A O 1
ATOM 572 N N . HIS A 1 75 ? 23.328 -5.539 -12.188 1 96.06 75 HIS A N 1
ATOM 573 C CA . HIS A 1 75 ? 23.031 -6.047 -10.859 1 96.06 75 HIS A CA 1
ATOM 574 C C . HIS A 1 75 ? 21.781 -5.371 -10.281 1 96.06 75 HIS A C 1
ATOM 576 O O . HIS A 1 75 ? 21.844 -4.75 -9.219 1 96.06 75 HIS A O 1
ATOM 582 N N . SER A 1 76 ? 20.781 -5.449 -11 1 97.69 76 SER A N 1
ATOM 583 C CA . SER A 1 76 ? 19.469 -4.91 -10.633 1 97.69 76 SER A CA 1
ATOM 584 C C . SER A 1 76 ? 18.344 -5.883 -10.992 1 97.69 76 SER A C 1
ATOM 586 O O . SER A 1 76 ? 18.594 -6.926 -11.602 1 97.69 76 SER A O 1
ATOM 588 N N . PHE A 1 77 ? 17.141 -5.594 -10.586 1 96.69 77 PHE A N 1
ATOM 589 C CA . PHE A 1 77 ? 15.992 -6.449 -10.852 1 96.69 77 PHE A CA 1
ATOM 590 C C . PHE A 1 77 ? 15.758 -6.59 -12.352 1 96.69 77 PHE A C 1
ATOM 592 O O . PHE A 1 77 ? 15.555 -7.695 -12.852 1 96.69 77 PHE A O 1
ATOM 599 N N . THR A 1 78 ? 15.812 -5.465 -13.062 1 97.19 78 THR A N 1
ATOM 600 C CA . THR A 1 78 ? 15.492 -5.461 -14.484 1 97.19 78 THR A CA 1
ATOM 601 C C . THR A 1 78 ? 16.734 -5.77 -15.312 1 97.19 78 THR A C 1
ATOM 603 O O . THR A 1 78 ? 16.641 -6.031 -16.516 1 97.19 78 THR A O 1
ATOM 606 N N . GLY A 1 79 ? 17.906 -5.734 -14.758 1 97.5 79 GLY A N 1
ATOM 607 C CA . GLY A 1 79 ? 19.156 -5.84 -15.508 1 97.5 79 GLY A CA 1
ATOM 608 C C . GLY A 1 79 ? 19.641 -4.508 -16.047 1 97.5 79 GLY A C 1
ATOM 609 O O . GLY A 1 79 ? 20.703 -4.43 -16.656 1 97.5 79 GLY A O 1
ATOM 610 N N . GLU A 1 80 ? 18.891 -3.469 -15.812 1 98.06 80 GLU A N 1
ATOM 611 C CA . GLU A 1 80 ? 19.219 -2.094 -16.172 1 98.06 80 GLU A CA 1
ATOM 612 C C . GLU A 1 80 ? 19.672 -1.297 -14.953 1 98.06 80 GLU A C 1
ATOM 614 O O . GLU A 1 80 ? 19.703 -1.823 -13.836 1 98.06 80 GLU A O 1
ATOM 619 N N . ASP A 1 81 ? 20.078 -0.038 -15.234 1 98.19 81 ASP A N 1
ATOM 620 C CA . ASP A 1 81 ? 20.203 0.858 -14.086 1 98.19 81 ASP A CA 1
ATOM 621 C C . ASP A 1 81 ? 18.844 1.083 -13.414 1 98.19 81 ASP A C 1
ATOM 623 O O . ASP A 1 81 ? 17.859 1.419 -14.078 1 98.19 81 ASP A O 1
ATOM 627 N N . CYS A 1 82 ? 18.828 0.803 -12.117 1 98.44 82 CYS A N 1
ATOM 628 C CA . CYS A 1 82 ? 17.594 0.976 -11.336 1 98.44 82 CYS A CA 1
ATOM 629 C C . CYS A 1 82 ? 17.859 1.843 -10.109 1 98.44 82 CYS A C 1
ATOM 631 O O . CYS A 1 82 ? 18.969 1.859 -9.578 1 98.44 82 CYS A O 1
ATOM 633 N N . ALA A 1 83 ? 16.922 2.559 -9.742 1 98.62 83 ALA A N 1
ATOM 634 C CA . ALA A 1 83 ? 16.953 3.291 -8.477 1 98.62 83 ALA A CA 1
ATOM 635 C C . ALA A 1 83 ? 15.602 3.219 -7.77 1 98.62 83 ALA A C 1
ATOM 637 O O . ALA A 1 83 ? 14.57 3.027 -8.414 1 98.62 83 ALA A O 1
ATOM 638 N N . GLU A 1 84 ? 15.609 3.258 -6.508 1 98.69 84 GLU A N 1
ATOM 639 C CA . GLU A 1 84 ? 14.398 3.311 -5.695 1 98.69 84 GLU A CA 1
ATOM 640 C C . GLU A 1 84 ? 14.414 4.516 -4.758 1 98.69 84 GLU A C 1
ATOM 642 O O . GLU A 1 84 ? 15.391 4.73 -4.035 1 98.69 84 GLU A O 1
ATOM 647 N N . PHE A 1 85 ? 13.391 5.336 -4.812 1 98.62 85 PHE A N 1
ATOM 648 C CA . PHE A 1 85 ? 13.156 6.422 -3.871 1 98.62 85 PHE A CA 1
ATOM 649 C C . PHE A 1 85 ? 12.203 5.984 -2.766 1 98.62 85 PHE A C 1
ATOM 651 O O . PHE A 1 85 ? 11.086 5.562 -3.039 1 98.62 85 PHE A O 1
ATOM 658 N N . HIS A 1 86 ? 12.625 5.992 -1.552 1 98.5 86 HIS A N 1
ATOM 659 C CA . HIS A 1 86 ? 11.789 5.715 -0.389 1 98.5 86 HIS A CA 1
ATOM 660 C C . HIS A 1 86 ? 11.234 7.004 0.21 1 98.5 86 HIS A C 1
ATOM 662 O O . HIS A 1 86 ? 11.945 7.715 0.926 1 98.5 86 HIS A O 1
ATOM 668 N N . LEU A 1 87 ? 10.016 7.258 -0.063 1 98.12 87 LEU A N 1
ATOM 669 C CA . LEU A 1 87 ? 9.344 8.484 0.353 1 98.12 87 LEU A CA 1
ATOM 670 C C . LEU A 1 87 ? 8.422 8.219 1.539 1 98.12 87 LEU A C 1
ATOM 672 O O . LEU A 1 87 ? 8.133 7.059 1.859 1 98.12 87 LEU A O 1
ATOM 676 N N . HIS A 1 88 ? 8.047 9.273 2.191 1 97.56 88 HIS A N 1
ATOM 677 C CA . HIS A 1 88 ? 6.867 9.164 3.047 1 97.56 88 HIS A CA 1
ATOM 678 C C . HIS A 1 88 ? 5.621 8.836 2.23 1 97.56 88 HIS A C 1
ATOM 680 O O . HIS A 1 88 ? 5.438 9.367 1.134 1 97.56 88 HIS A O 1
ATOM 686 N N . GLY A 1 89 ? 4.82 7.996 2.785 1 96.88 89 GLY A N 1
ATOM 687 C CA . GLY A 1 89 ? 3.711 7.445 2.025 1 96.88 89 GLY A CA 1
ATOM 688 C C . GLY A 1 89 ? 2.469 8.312 2.064 1 96.88 89 GLY A C 1
ATOM 689 O O . GLY A 1 89 ? 1.358 7.812 2.244 1 96.88 89 GLY A O 1
ATOM 690 N N . GLY A 1 90 ? 2.564 9.562 1.985 1 95.88 90 GLY A N 1
ATOM 691 C CA . GLY A 1 90 ? 1.437 10.453 1.772 1 95.88 90 GLY A CA 1
ATOM 692 C C . GLY A 1 90 ? 1.045 10.578 0.312 1 95.88 90 GLY A C 1
ATOM 693 O O . GLY A 1 90 ? 1.908 10.617 -0.567 1 95.88 90 GLY A O 1
ATOM 694 N N . LYS A 1 91 ? -0.215 10.68 0.059 1 95.5 91 LYS A N 1
ATOM 695 C CA . LYS A 1 91 ? -0.725 10.742 -1.308 1 95.5 91 LYS A CA 1
ATOM 696 C C . LYS A 1 91 ? -0.115 11.914 -2.072 1 95.5 91 LYS A C 1
ATOM 698 O O . LYS A 1 91 ? 0.358 11.742 -3.199 1 95.5 91 LYS A O 1
ATOM 703 N N . ALA A 1 92 ? -0.127 13.055 -1.476 1 96.38 92 ALA A N 1
ATOM 704 C CA . ALA A 1 92 ? 0.365 14.266 -2.133 1 96.38 92 ALA A CA 1
ATOM 705 C C . ALA A 1 92 ? 1.862 14.164 -2.41 1 96.38 92 ALA A C 1
ATOM 707 O O . ALA A 1 92 ? 2.348 14.68 -3.422 1 96.38 92 ALA A O 1
ATOM 708 N N . VAL A 1 93 ? 2.615 13.508 -1.542 1 97.69 93 VAL A N 1
ATOM 709 C CA . VAL A 1 93 ? 4.059 13.352 -1.691 1 97.69 93 VAL A CA 1
ATOM 710 C C . VAL A 1 93 ? 4.359 12.477 -2.908 1 97.69 93 VAL A C 1
ATOM 712 O O . VAL A 1 93 ? 5.137 12.859 -3.781 1 97.69 93 VAL A O 1
ATOM 715 N N . VAL A 1 94 ? 3.713 11.359 -2.953 1 97.75 94 VAL A N 1
ATOM 716 C CA . VAL A 1 94 ? 3.943 10.398 -4.023 1 97.75 94 VAL A CA 1
ATOM 717 C C . VAL A 1 94 ? 3.494 10.984 -5.359 1 97.75 94 VAL A C 1
ATOM 719 O O . VAL A 1 94 ? 4.195 10.859 -6.367 1 97.75 94 VAL A O 1
ATOM 722 N N . GLU A 1 95 ? 2.371 11.625 -5.336 1 96.19 95 GLU A N 1
ATOM 723 C CA . GLU A 1 95 ? 1.856 12.242 -6.555 1 96.19 95 GLU A CA 1
ATOM 724 C C . GLU A 1 95 ? 2.824 13.289 -7.09 1 96.19 95 GLU A C 1
ATOM 726 O O . GLU A 1 95 ? 3.057 13.367 -8.297 1 96.19 95 GLU A O 1
ATOM 731 N N . LYS A 1 96 ? 3.328 14.086 -6.184 1 96.62 96 LYS A N 1
ATOM 732 C CA . LYS A 1 96 ? 4.281 15.109 -6.598 1 96.62 96 LYS A CA 1
ATOM 733 C C . LYS A 1 96 ? 5.531 14.484 -7.211 1 96.62 96 LYS A C 1
ATOM 735 O O . LYS A 1 96 ? 6.012 14.93 -8.25 1 96.62 96 LYS A O 1
ATOM 740 N N . MET A 1 97 ? 6.059 13.508 -6.59 1 98.12 97 MET A N 1
ATOM 741 C CA . MET A 1 97 ? 7.25 12.836 -7.102 1 98.12 97 MET A CA 1
ATOM 742 C C . MET A 1 97 ? 6.984 12.227 -8.477 1 98.12 97 MET A C 1
ATOM 744 O O . MET A 1 97 ? 7.793 12.375 -9.391 1 98.12 97 MET A O 1
ATOM 748 N N . LEU A 1 98 ? 5.871 11.516 -8.609 1 97.81 98 LEU A N 1
ATOM 749 C CA . LEU A 1 98 ? 5.516 10.922 -9.891 1 97.81 98 LEU A CA 1
ATOM 750 C C . LEU A 1 98 ? 5.383 11.984 -10.977 1 97.81 98 LEU A C 1
ATOM 752 O O . LEU A 1 98 ? 5.82 11.781 -12.109 1 97.81 98 LEU A O 1
ATOM 756 N N . ALA A 1 99 ? 4.766 13.109 -10.609 1 96.62 99 ALA A N 1
ATOM 757 C CA . ALA A 1 99 ? 4.613 14.203 -11.555 1 96.62 99 ALA A CA 1
ATOM 758 C C . ALA A 1 99 ? 5.973 14.734 -12 1 96.62 99 ALA A C 1
ATOM 760 O O . ALA A 1 99 ? 6.199 14.961 -13.188 1 96.62 99 ALA A O 1
ATOM 761 N N . VAL A 1 100 ? 6.844 14.922 -11.062 1 97.62 100 VAL A N 1
ATOM 762 C CA . VAL A 1 100 ? 8.172 15.445 -11.344 1 97.62 100 VAL A CA 1
ATOM 763 C C . VAL A 1 100 ? 8.93 14.477 -12.25 1 97.62 100 VAL A C 1
ATOM 765 O O . VAL A 1 100 ? 9.57 14.891 -13.219 1 97.62 100 VAL A O 1
ATOM 768 N N . LEU A 1 101 ? 8.82 13.211 -11.969 1 97.69 101 LEU A N 1
ATOM 769 C CA . LEU A 1 101 ? 9.469 12.195 -12.797 1 97.69 101 LEU A CA 1
ATOM 770 C C . LEU A 1 101 ? 8.898 12.203 -14.211 1 97.69 101 LEU A C 1
ATOM 772 O O . LEU A 1 101 ? 9.648 12.07 -15.18 1 97.69 101 LEU A O 1
ATOM 776 N N . GLY A 1 102 ? 7.629 12.344 -14.305 1 96.88 102 GLY A N 1
ATOM 777 C CA . GLY A 1 102 ? 6.961 12.352 -15.602 1 96.88 102 GLY A CA 1
ATOM 778 C C . GLY A 1 102 ? 7.352 13.531 -16.469 1 96.88 102 GLY A C 1
ATOM 779 O O . GLY A 1 102 ? 7.211 13.484 -17.688 1 96.88 102 GLY A O 1
ATOM 780 N N . GLU A 1 103 ? 7.855 14.586 -15.859 1 95.88 103 GLU A N 1
ATOM 781 C CA . GLU A 1 103 ? 8.25 15.789 -16.578 1 95.88 103 GLU A CA 1
ATOM 782 C C . GLU A 1 103 ? 9.656 15.648 -17.156 1 95.88 103 GLU A C 1
ATOM 784 O O . GLU A 1 103 ? 10.062 16.438 -18.016 1 95.88 103 GLU A O 1
ATOM 789 N N . LEU A 1 104 ? 10.383 14.711 -16.656 1 96 104 LEU A N 1
ATOM 790 C CA . LEU A 1 104 ? 11.75 14.531 -17.141 1 96 104 LEU A CA 1
ATOM 791 C C . LEU A 1 104 ? 11.766 13.852 -18.5 1 96 104 LEU A C 1
ATOM 793 O O . LEU A 1 104 ? 11.023 12.898 -18.734 1 96 104 LEU A O 1
ATOM 797 N N . PRO A 1 105 ? 12.594 14.336 -19.406 1 95 105 PRO A N 1
ATOM 798 C CA . PRO A 1 105 ? 12.633 13.758 -20.75 1 95 105 PRO A CA 1
ATOM 799 C C . PRO A 1 105 ? 13.031 12.281 -20.734 1 95 105 PRO A C 1
ATOM 801 O O . PRO A 1 105 ? 13.977 11.891 -20.047 1 95 105 PRO A O 1
ATOM 804 N N . GLY A 1 106 ? 12.281 11.492 -21.531 1 96.38 106 GLY A N 1
ATOM 805 C CA . GLY A 1 106 ? 12.602 10.078 -21.703 1 96.38 106 GLY A CA 1
ATOM 806 C C . GLY A 1 106 ? 12.07 9.211 -20.578 1 96.38 106 GLY A C 1
ATOM 807 O O . GLY A 1 106 ? 12.367 8.016 -20.516 1 96.38 106 GLY A O 1
ATOM 808 N N . CYS A 1 107 ? 11.336 9.836 -19.688 1 97.44 107 CYS A N 1
ATOM 809 C CA . CYS A 1 107 ? 10.766 9.102 -18.562 1 97.44 107 CYS A CA 1
ATOM 810 C C . CYS A 1 107 ? 9.258 8.961 -18.703 1 97.44 107 CYS A C 1
ATOM 812 O O . CYS A 1 107 ? 8.586 9.898 -19.156 1 97.44 107 CYS A O 1
ATOM 814 N N . ARG A 1 108 ? 8.711 7.852 -18.375 1 97.38 108 ARG A N 1
ATOM 815 C CA . ARG A 1 108 ? 7.27 7.648 -18.422 1 97.38 108 ARG A CA 1
ATOM 816 C C . ARG A 1 108 ? 6.816 6.668 -17.344 1 97.38 108 ARG A C 1
ATOM 818 O O . ARG A 1 108 ? 7.625 5.898 -16.812 1 97.38 108 ARG A O 1
ATOM 825 N N . ILE A 1 109 ? 5.582 6.688 -17.016 1 97.12 109 ILE A N 1
ATOM 826 C CA . ILE A 1 109 ? 5.004 5.75 -16.062 1 97.12 109 ILE A CA 1
ATOM 827 C C . ILE A 1 109 ? 5.031 4.336 -16.656 1 97.12 109 ILE A C 1
ATOM 829 O O . ILE A 1 109 ? 4.77 4.148 -17.844 1 97.12 109 ILE A O 1
ATOM 833 N N . ALA A 1 110 ? 5.348 3.396 -15.844 1 97.25 110 ALA A N 1
ATOM 834 C CA . ALA A 1 110 ? 5.418 1.998 -16.266 1 97.25 110 ALA A CA 1
ATOM 835 C C . ALA A 1 110 ? 4.027 1.437 -16.547 1 97.25 110 ALA A C 1
ATOM 837 O O . ALA A 1 110 ? 3.047 1.86 -15.922 1 97.25 110 ALA A O 1
ATOM 838 N N . GLU A 1 111 ? 3.965 0.482 -17.422 1 94.69 111 GLU A N 1
ATOM 839 C CA . GLU A 1 111 ? 2.773 -0.339 -17.609 1 94.69 111 GLU A CA 1
ATOM 840 C C . GLU A 1 111 ? 2.748 -1.514 -16.641 1 94.69 111 GLU A C 1
ATOM 842 O O . GLU A 1 111 ? 3.74 -1.784 -15.953 1 94.69 111 GLU A O 1
ATOM 847 N N . ALA A 1 112 ? 1.607 -2.146 -16.562 1 93.19 112 ALA A N 1
ATOM 848 C CA . ALA A 1 112 ? 1.488 -3.307 -15.68 1 93.19 112 ALA A CA 1
ATOM 849 C C . ALA A 1 112 ? 2.527 -4.367 -16.031 1 93.19 112 ALA A C 1
ATOM 851 O O . ALA A 1 112 ? 2.648 -4.77 -17.188 1 93.19 112 ALA A O 1
ATOM 852 N N . GLY A 1 113 ? 3.322 -4.746 -15.086 1 95.25 113 GLY A N 1
ATOM 853 C CA . GLY A 1 113 ? 4.277 -5.836 -15.25 1 95.25 113 GLY A CA 1
ATOM 854 C C . GLY A 1 113 ? 5.504 -5.438 -16.047 1 95.25 113 GLY A C 1
ATOM 855 O O . GLY A 1 113 ? 6.328 -6.285 -16.391 1 95.25 113 GLY A O 1
ATOM 856 N N . GLU A 1 114 ? 5.664 -4.207 -16.344 1 96.06 114 GLU A N 1
ATOM 857 C CA . GLU A 1 114 ? 6.695 -3.787 -17.297 1 96.06 114 GLU A CA 1
ATOM 858 C C . GLU A 1 114 ? 8.094 -3.977 -16.703 1 96.06 114 GLU A C 1
ATOM 860 O O . GLU A 1 114 ? 9.039 -4.273 -17.438 1 96.06 114 GLU A O 1
ATOM 865 N N . PHE A 1 115 ? 8.289 -3.779 -15.414 1 97.31 115 PHE A N 1
ATOM 866 C CA . PHE A 1 115 ? 9.594 -4.031 -14.812 1 97.31 115 PHE A CA 1
ATOM 867 C C . PHE A 1 115 ? 10.008 -5.488 -14.992 1 97.31 115 PHE A C 1
ATOM 869 O O . PHE A 1 115 ? 11.148 -5.777 -15.352 1 97.31 115 PHE A O 1
ATOM 876 N N . THR A 1 116 ? 9.062 -6.383 -14.75 1 96.12 116 THR A N 1
ATOM 877 C CA . THR A 1 116 ? 9.328 -7.809 -14.891 1 96.12 116 THR A CA 1
ATOM 878 C C . THR A 1 116 ? 9.555 -8.172 -16.359 1 96.12 116 THR A C 1
ATOM 880 O O . THR A 1 116 ? 10.398 -9.008 -16.672 1 96.12 116 THR A O 1
ATOM 883 N N . ARG A 1 117 ? 8.766 -7.566 -17.219 1 95.25 117 ARG A N 1
ATOM 884 C CA . ARG A 1 117 ? 8.945 -7.793 -18.641 1 95.25 117 ARG A CA 1
ATOM 885 C C . ARG A 1 117 ? 10.359 -7.422 -19.078 1 95.25 117 ARG A C 1
ATOM 887 O O . ARG A 1 117 ? 10.984 -8.156 -19.844 1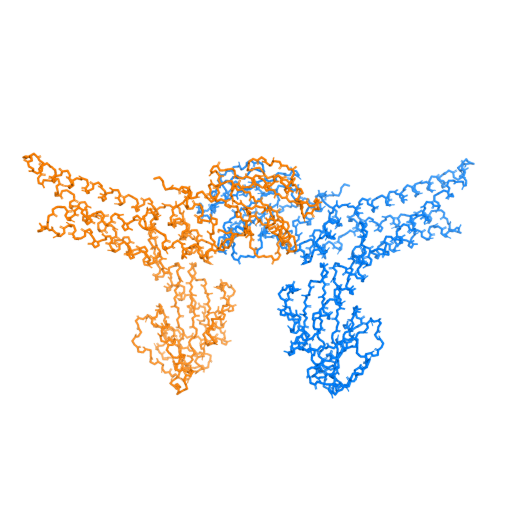 95.25 117 ARG A O 1
ATOM 894 N N . ARG A 1 118 ? 10.844 -6.34 -18.609 1 96.12 118 ARG A N 1
ATOM 895 C CA . ARG A 1 118 ? 12.195 -5.902 -18.953 1 96.12 118 ARG A CA 1
ATOM 896 C C . ARG A 1 118 ? 13.242 -6.82 -18.328 1 96.12 118 ARG A C 1
ATOM 898 O O . ARG A 1 118 ? 14.297 -7.062 -18.922 1 96.12 118 ARG A O 1
ATOM 905 N N . ALA A 1 119 ? 12.992 -7.27 -17.141 1 96.44 119 ALA A N 1
ATOM 906 C CA . ALA A 1 119 ? 13.875 -8.258 -16.531 1 96.44 119 ALA A CA 1
ATOM 907 C C . ALA A 1 119 ? 13.992 -9.508 -17.406 1 96.44 119 ALA A C 1
ATOM 909 O O . ALA A 1 119 ? 15.086 -10.039 -17.594 1 96.44 119 ALA A O 1
ATOM 910 N N . PHE A 1 120 ? 12.875 -9.953 -17.969 1 94.5 120 PHE A N 1
ATOM 911 C CA . PHE A 1 120 ? 12.836 -11.094 -18.875 1 94.5 120 PHE A CA 1
ATOM 912 C C . PHE A 1 120 ? 13.633 -10.805 -20.141 1 94.5 120 PHE A C 1
ATOM 914 O O . PHE A 1 120 ? 14.477 -11.602 -20.547 1 94.5 120 PHE A O 1
ATOM 921 N N . ALA A 1 121 ? 13.336 -9.695 -20.625 1 93.56 121 ALA A N 1
ATOM 922 C CA . ALA A 1 121 ? 13.984 -9.297 -21.875 1 93.56 121 ALA A CA 1
ATOM 923 C C . ALA A 1 121 ? 15.5 -9.203 -21.703 1 93.56 121 ALA A C 1
ATOM 925 O O . ALA A 1 121 ? 16.266 -9.492 -22.625 1 93.56 121 ALA A O 1
ATOM 926 N N . ASN A 1 122 ? 15.914 -8.883 -20.484 1 95.19 122 ASN A N 1
ATOM 927 C CA . ASN A 1 122 ? 17.328 -8.695 -20.203 1 95.19 122 ASN A CA 1
ATOM 928 C C . ASN A 1 122 ? 17.969 -9.977 -19.672 1 95.19 122 ASN A C 1
ATOM 930 O O . ASN A 1 122 ? 19.109 -9.961 -19.188 1 95.19 122 ASN A O 1
ATOM 934 N N . GLY A 1 123 ? 17.219 -11.039 -19.609 1 93.38 123 GLY A N 1
ATOM 935 C CA . GLY A 1 123 ? 17.766 -12.344 -19.281 1 93.38 123 GLY A CA 1
ATOM 936 C C . GLY A 1 123 ? 17.906 -12.586 -17.797 1 93.38 123 GLY A C 1
ATOM 937 O O . GLY A 1 123 ? 18.609 -13.492 -17.359 1 93.38 123 GLY A O 1
ATOM 938 N N . LYS A 1 124 ? 17.281 -11.703 -17.016 1 94.5 124 LYS A N 1
ATOM 939 C CA . LYS A 1 124 ? 17.359 -11.859 -15.562 1 94.5 124 LYS A CA 1
ATOM 940 C C . LYS A 1 124 ? 16.547 -13.062 -15.094 1 94.5 124 LYS A C 1
ATOM 942 O O . LYS A 1 124 ? 16.828 -13.641 -14.047 1 94.5 124 LYS A O 1
ATOM 947 N N . MET A 1 125 ? 15.523 -13.461 -15.891 1 93.31 125 MET A N 1
ATOM 948 C CA . MET A 1 125 ? 14.641 -14.586 -15.57 1 93.31 125 MET A CA 1
ATOM 949 C C . MET A 1 125 ? 13.953 -15.109 -16.828 1 93.31 125 MET A C 1
ATOM 951 O O . MET A 1 125 ? 13.891 -14.414 -17.844 1 93.31 125 MET A O 1
ATOM 955 N N . ASP A 1 126 ? 13.508 -16.328 -16.719 1 93.44 126 ASP A N 1
ATOM 956 C CA . ASP A 1 126 ? 12.703 -16.844 -17.828 1 93.44 126 ASP A CA 1
ATOM 957 C C . ASP A 1 126 ? 11.211 -16.688 -17.547 1 93.44 126 ASP A C 1
ATOM 959 O O . ASP A 1 126 ? 10.828 -16.062 -16.562 1 93.44 126 ASP A O 1
ATOM 963 N N . LEU A 1 127 ? 10.414 -17.141 -18.422 1 92.56 127 LEU A N 1
ATOM 964 C CA . LEU A 1 127 ? 8.977 -16.906 -18.328 1 92.56 127 LEU A CA 1
ATOM 965 C C . LEU A 1 127 ? 8.367 -17.672 -17.156 1 92.56 127 LEU A C 1
ATOM 967 O O . LEU A 1 127 ? 7.426 -17.188 -16.516 1 92.56 127 LEU A O 1
ATOM 971 N N . THR A 1 128 ? 8.906 -18.859 -16.875 1 93.5 128 THR A N 1
ATOM 972 C CA . THR A 1 128 ? 8.367 -19.641 -15.781 1 93.5 128 THR A CA 1
ATOM 973 C C . THR A 1 128 ? 8.625 -18.953 -14.445 1 93.5 128 THR A C 1
ATOM 975 O O . THR A 1 128 ? 7.758 -18.938 -13.562 1 93.5 128 THR A O 1
ATOM 978 N N . ILE A 1 129 ? 9.789 -18.375 -14.328 1 94 129 ILE A N 1
ATOM 979 C CA . ILE A 1 129 ? 10.117 -17.641 -13.117 1 94 129 ILE A CA 1
ATOM 980 C C . ILE A 1 129 ? 9.219 -16.422 -12.992 1 94 129 ILE A C 1
ATOM 982 O O . ILE A 1 129 ? 8.688 -16.125 -11.914 1 94 129 ILE A O 1
ATOM 986 N N . ALA A 1 130 ? 9.039 -15.695 -14.07 1 94.25 130 ALA A N 1
ATOM 987 C CA . ALA A 1 130 ? 8.148 -14.539 -14.07 1 94.25 130 ALA A CA 1
ATOM 988 C C . ALA A 1 130 ? 6.738 -14.93 -13.625 1 94.25 130 ALA A C 1
ATOM 990 O O . ALA A 1 130 ? 6.117 -14.227 -12.82 1 94.25 130 ALA A O 1
ATOM 991 N N . GLU A 1 131 ? 6.27 -16 -14.133 1 93.19 131 GLU A N 1
ATOM 992 C CA . GLU A 1 131 ? 4.945 -16.5 -13.766 1 93.19 131 GLU A CA 1
ATOM 993 C C . GLU A 1 131 ? 4.895 -16.875 -12.289 1 93.19 131 GLU A C 1
ATOM 995 O O . GLU A 1 131 ? 3.898 -16.625 -11.609 1 93.19 131 GLU A O 1
ATOM 1000 N N . GLY A 1 132 ? 5.934 -17.547 -11.859 1 93.69 132 GLY A N 1
ATOM 1001 C CA . GLY A 1 132 ? 6.031 -17.844 -10.438 1 93.69 132 GLY A CA 1
ATOM 1002 C C . GLY A 1 132 ? 5.969 -16.609 -9.555 1 93.69 132 GLY A C 1
ATOM 1003 O O . GLY A 1 132 ? 5.328 -16.625 -8.5 1 93.69 132 GLY A O 1
ATOM 1004 N N . LEU A 1 133 ? 6.609 -15.562 -9.984 1 9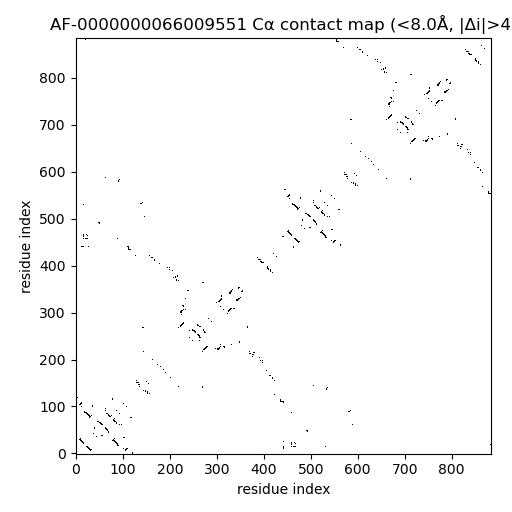4.56 133 LEU A N 1
ATOM 1005 C CA . LEU A 1 133 ? 6.586 -14.305 -9.25 1 94.56 133 LEU A CA 1
ATOM 1006 C C . LEU A 1 133 ? 5.18 -13.711 -9.219 1 94.56 133 LEU A C 1
ATOM 1008 O O . LEU A 1 133 ? 4.742 -13.188 -8.195 1 94.56 133 LEU A O 1
ATOM 1012 N N . ALA A 1 134 ? 4.512 -13.734 -10.352 1 94.75 134 ALA A N 1
ATOM 1013 C CA . ALA A 1 134 ? 3.127 -13.281 -10.398 1 94.75 134 ALA A CA 1
ATOM 1014 C C . ALA A 1 134 ? 2.266 -14.031 -9.391 1 94.75 134 ALA A C 1
ATOM 1016 O O . ALA A 1 134 ? 1.468 -13.422 -8.672 1 94.75 134 ALA A O 1
ATOM 1017 N N . ASP A 1 135 ? 2.486 -15.328 -9.32 1 94.69 135 ASP A N 1
ATOM 1018 C CA . ASP A 1 135 ? 1.735 -16.156 -8.391 1 94.69 135 ASP A CA 1
ATOM 1019 C C . ASP A 1 135 ? 2.072 -15.812 -6.941 1 94.69 135 ASP A C 1
ATOM 1021 O O . ASP A 1 135 ? 1.204 -15.852 -6.07 1 94.69 135 ASP A O 1
ATOM 1025 N N . LEU A 1 136 ? 3.303 -15.523 -6.738 1 95.81 136 LEU A N 1
ATOM 1026 C CA . LEU A 1 136 ? 3.752 -15.172 -5.395 1 95.81 136 LEU A CA 1
ATOM 1027 C C . LEU A 1 136 ? 3.064 -13.898 -4.906 1 95.81 136 LEU A C 1
ATOM 1029 O O . LEU A 1 136 ? 2.609 -13.836 -3.764 1 95.81 136 LEU A O 1
ATOM 1033 N N . ILE A 1 137 ? 2.977 -12.93 -5.723 1 95.81 137 ILE A N 1
ATOM 1034 C CA . ILE A 1 137 ? 2.344 -11.664 -5.391 1 95.81 137 ILE A CA 1
ATOM 1035 C C . ILE A 1 137 ? 0.838 -11.859 -5.223 1 95.81 137 ILE A C 1
ATOM 1037 O O . ILE A 1 137 ? 0.213 -11.234 -4.367 1 95.81 137 ILE A O 1
ATOM 1041 N N . ALA A 1 138 ? 0.264 -12.781 -5.938 1 93.56 138 ALA A N 1
ATOM 1042 C CA . ALA A 1 138 ? -1.177 -13.023 -5.918 1 93.56 138 ALA A CA 1
ATOM 1043 C C . ALA A 1 138 ? -1.557 -13.984 -4.793 1 93.56 138 ALA A C 1
ATOM 1045 O O . ALA A 1 138 ? -2.738 -14.133 -4.473 1 93.56 138 ALA A O 1
ATOM 1046 N N . ALA A 1 139 ? -0.624 -14.633 -4.211 1 94.88 139 ALA A N 1
ATOM 1047 C CA . ALA A 1 139 ? -0.887 -15.68 -3.227 1 94.88 139 ALA A CA 1
ATOM 1048 C C . ALA A 1 139 ? -1.653 -15.125 -2.029 1 94.88 139 ALA A C 1
ATOM 1050 O O . ALA A 1 139 ? -1.282 -14.094 -1.471 1 94.88 139 ALA A O 1
ATOM 1051 N N . GLU A 1 140 ? -2.625 -15.875 -1.621 1 93.5 140 GLU A N 1
ATOM 1052 C CA . GLU A 1 140 ? -3.453 -15.477 -0.489 1 93.5 140 GLU A CA 1
ATOM 1053 C C . GLU A 1 140 ? -3.389 -16.5 0.637 1 93.5 140 GLU A C 1
ATOM 1055 O O . GLU A 1 140 ? -3.797 -16.219 1.766 1 93.5 140 GLU A O 1
ATOM 1060 N N . THR A 1 141 ? -2.91 -17.688 0.323 1 94.56 141 THR A N 1
ATOM 1061 C CA . THR A 1 141 ? -2.795 -18.75 1.314 1 94.56 141 THR A CA 1
ATOM 1062 C C . THR A 1 141 ? -1.361 -19.281 1.387 1 94.56 141 THR A C 1
ATOM 1064 O O . THR A 1 141 ? -0.577 -19.078 0.455 1 94.56 141 THR A O 1
ATOM 1067 N N . GLU A 1 142 ? -1.048 -19.938 2.461 1 94.44 142 GLU A N 1
ATOM 1068 C CA . GLU A 1 142 ? 0.282 -20.5 2.67 1 94.44 142 GLU A CA 1
ATOM 1069 C C . GLU A 1 142 ? 0.619 -21.531 1.597 1 94.44 142 GLU A C 1
ATOM 1071 O O . GLU A 1 142 ? 1.748 -21.578 1.104 1 94.44 142 GLU A O 1
ATOM 1076 N N . GLY A 1 143 ? -0.328 -22.266 1.239 1 94.25 143 GLY A N 1
ATOM 1077 C CA . GLY A 1 143 ? -0.093 -23.25 0.183 1 94.25 143 GLY A CA 1
ATOM 1078 C C . GLY A 1 143 ? 0.263 -22.609 -1.146 1 94.25 143 GLY A C 1
ATOM 1079 O O . GLY A 1 143 ? 1.193 -23.047 -1.824 1 94.25 143 GLY A O 1
ATOM 1080 N N . GLN A 1 144 ? -0.477 -21.609 -1.473 1 94.88 144 GLN A N 1
ATOM 1081 C CA . GLN A 1 144 ? -0.195 -20.875 -2.707 1 94.88 144 GLN A CA 1
ATOM 1082 C C . GLN A 1 144 ? 1.192 -20.25 -2.668 1 94.88 144 GLN A C 1
ATOM 1084 O O . GLN A 1 144 ? 1.925 -20.281 -3.66 1 94.88 144 GLN A O 1
ATOM 1089 N N . ARG A 1 145 ? 1.498 -19.656 -1.591 1 96 145 ARG A N 1
ATOM 1090 C CA . ARG A 1 145 ? 2.797 -19.016 -1.426 1 96 145 ARG A CA 1
ATOM 1091 C C . ARG A 1 145 ? 3.934 -20 -1.633 1 96 145 ARG A C 1
ATOM 1093 O O . ARG A 1 145 ? 4.863 -19.75 -2.396 1 96 145 ARG A O 1
ATOM 1100 N N . ARG A 1 146 ? 3.883 -21.156 -0.981 1 94.19 146 ARG A N 1
ATOM 1101 C CA . ARG A 1 146 ? 4.922 -22.188 -1.072 1 94.19 146 ARG A CA 1
ATOM 1102 C C . ARG A 1 146 ? 5.059 -22.703 -2.502 1 94.19 146 ARG A C 1
ATOM 1104 O O . ARG A 1 146 ? 6.172 -22.859 -3.004 1 94.19 146 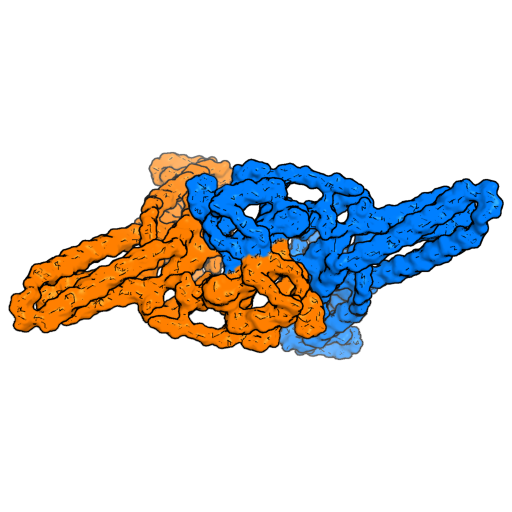ARG A O 1
ATOM 1111 N N . LEU A 1 147 ? 3.92 -22.906 -3.057 1 93.69 147 LEU A N 1
ATOM 1112 C CA . LEU A 1 147 ? 3.928 -23.359 -4.441 1 93.69 147 LEU A CA 1
ATOM 1113 C C . LEU A 1 147 ? 4.586 -22.328 -5.348 1 93.69 147 LEU A C 1
ATOM 1115 O O . LEU A 1 147 ? 5.438 -22.672 -6.172 1 93.69 147 LEU A O 1
ATOM 1119 N N . ALA A 1 148 ? 4.195 -21.109 -5.168 1 95 148 ALA A N 1
ATOM 1120 C CA . ALA A 1 148 ? 4.734 -20.031 -5.988 1 95 148 ALA A CA 1
ATOM 1121 C C . ALA A 1 148 ? 6.246 -19.906 -5.809 1 95 148 ALA A C 1
ATOM 1123 O O . ALA A 1 148 ? 6.973 -19.672 -6.777 1 95 148 ALA A O 1
ATOM 1124 N N . MET A 1 149 ? 6.715 -20.062 -4.645 1 94.19 149 MET A N 1
ATOM 1125 C CA . MET A 1 149 ? 8.141 -20 -4.359 1 94.19 149 MET A CA 1
ATOM 1126 C C . MET A 1 149 ? 8.891 -21.125 -5.09 1 94.19 149 MET A C 1
ATOM 1128 O O . MET A 1 149 ? 9.984 -20.906 -5.613 1 94.19 149 MET A O 1
ATOM 1132 N N . GLN A 1 150 ? 8.281 -22.234 -5.074 1 91.75 150 GLN A N 1
ATOM 1133 C CA . GLN A 1 150 ? 8.883 -23.359 -5.785 1 91.75 150 GLN A CA 1
ATOM 1134 C C . GLN A 1 150 ? 8.984 -23.078 -7.281 1 91.75 150 GLN A C 1
ATOM 1136 O O . GLN A 1 150 ? 10.023 -23.328 -7.895 1 91.75 150 GLN A O 1
ATOM 1141 N N . VAL A 1 151 ? 7.93 -22.547 -7.742 1 91.44 151 VAL A N 1
ATOM 1142 C CA . VAL A 1 151 ? 7.898 -22.234 -9.164 1 91.44 151 VAL A CA 1
ATOM 1143 C C . VAL A 1 151 ? 8.938 -21.172 -9.484 1 91.44 151 VAL A C 1
ATOM 1145 O O . VAL A 1 151 ? 9.672 -21.281 -10.469 1 91.44 151 VAL A O 1
ATOM 1148 N N . ALA A 1 152 ? 9.055 -20.219 -8.648 1 92.38 152 ALA A N 1
ATOM 1149 C CA . ALA A 1 152 ? 9.938 -19.078 -8.883 1 92.38 152 ALA A CA 1
ATOM 1150 C C . ALA A 1 152 ? 11.398 -19.453 -8.633 1 92.38 152 ALA A C 1
ATOM 1152 O O . ALA A 1 152 ? 12.297 -18.656 -8.93 1 92.38 152 ALA A O 1
ATOM 1153 N N . SER A 1 153 ? 11.695 -20.609 -8.188 1 90.56 153 SER A N 1
ATOM 1154 C CA . SER A 1 153 ? 13.039 -21.016 -7.797 1 90.56 153 SER A CA 1
ATOM 1155 C C . SER A 1 153 ? 13.898 -21.328 -9.023 1 90.56 153 SER A C 1
ATOM 1157 O O . SER A 1 153 ? 15.125 -21.406 -8.922 1 90.56 153 SER A O 1
ATOM 1159 N N . GLY A 1 154 ? 13.227 -21.594 -10.117 1 90.69 154 GLY A N 1
ATOM 1160 C CA . GLY A 1 154 ? 13.977 -21.906 -11.328 1 90.69 154 GLY A CA 1
ATOM 1161 C C . GLY A 1 154 ? 14.07 -23.391 -11.602 1 90.69 154 GLY A C 1
ATOM 1162 O O . GLY A 1 154 ? 14.625 -23.812 -12.625 1 90.69 154 GLY A O 1
ATOM 1163 N N . ASN A 1 155 ? 13.445 -24.188 -10.797 1 90.88 155 ASN A N 1
ATOM 1164 C CA . ASN A 1 155 ? 13.531 -25.641 -10.961 1 90.88 155 ASN A CA 1
ATOM 1165 C C . ASN A 1 155 ? 12.812 -26.094 -12.227 1 90.88 155 ASN A C 1
ATOM 1167 O O . ASN A 1 155 ? 13.258 -27.031 -12.883 1 90.88 155 ASN A O 1
ATOM 1171 N N . GLN A 1 156 ? 11.742 -25.5 -12.531 1 92.12 156 GLN A N 1
ATOM 1172 C CA . GLN A 1 156 ? 11.039 -25.859 -13.758 1 92.12 156 GLN A CA 1
ATOM 1173 C C . GLN A 1 156 ? 11.898 -25.547 -14.984 1 92.12 156 GLN A C 1
ATOM 1175 O O . GLN A 1 156 ? 11.969 -26.359 -15.914 1 92.12 156 GLN A O 1
ATOM 1180 N N . ARG A 1 157 ? 12.461 -24.422 -14.914 1 91.5 157 ARG A N 1
ATOM 1181 C CA . ARG A 1 157 ? 13.344 -24.047 -16.016 1 91.5 157 ARG A CA 1
ATOM 1182 C C . ARG A 1 157 ? 14.438 -25.094 -16.219 1 91.5 157 ARG A C 1
ATOM 1184 O O . ARG A 1 157 ? 14.703 -25.531 -17.328 1 91.5 157 ARG A O 1
ATOM 1191 N N . LYS A 1 158 ? 15.055 -25.469 -15.164 1 94.19 158 LYS A N 1
ATOM 1192 C CA . LYS A 1 158 ? 16.125 -26.453 -15.219 1 94.19 158 LYS A CA 1
ATOM 1193 C C . LYS A 1 158 ? 15.633 -27.766 -15.812 1 94.19 158 LYS A C 1
ATOM 1195 O O . LYS A 1 158 ? 16.266 -28.328 -16.703 1 94.19 158 LYS A O 1
ATOM 1200 N N . LEU A 1 159 ? 14.516 -28.188 -15.367 1 95.12 159 LEU A N 1
ATOM 1201 C CA . LEU A 1 159 ? 13.938 -29.438 -15.828 1 95.12 159 LEU A CA 1
ATOM 1202 C C . LEU A 1 159 ? 13.617 -29.391 -17.312 1 95.12 159 LEU A C 1
ATOM 1204 O O . LEU A 1 159 ? 14.023 -30.266 -18.078 1 95.12 159 LEU A O 1
ATOM 1208 N N . TYR A 1 160 ? 12.945 -28.391 -17.734 1 95.88 160 TYR A N 1
ATOM 1209 C CA . TYR A 1 160 ? 12.523 -28.281 -19.125 1 95.88 160 TYR A CA 1
ATOM 1210 C C . TYR A 1 160 ? 13.719 -28.078 -20.047 1 95.88 160 TYR A C 1
ATOM 1212 O O . TYR A 1 160 ? 13.734 -28.578 -21.188 1 95.88 160 TYR A O 1
ATOM 1220 N N . SER A 1 161 ? 14.68 -27.375 -19.578 1 95.06 161 SER A N 1
ATOM 1221 C CA . SER A 1 161 ? 15.898 -27.188 -20.359 1 95.06 161 SER A CA 1
ATOM 1222 C C . SER A 1 161 ? 16.641 -28.516 -20.531 1 95.06 161 SER A C 1
ATOM 1224 O O . SER A 1 161 ? 17.188 -28.781 -21.609 1 95.06 161 SER A O 1
ATOM 1226 N N . GLU A 1 162 ? 16.688 -29.25 -19.5 1 96.81 162 GLU A N 1
ATOM 1227 C CA . GLU A 1 162 ? 17.297 -30.578 -19.578 1 96.81 162 GLU A CA 1
ATOM 1228 C C . GLU A 1 162 ? 16.578 -31.453 -20.594 1 96.81 162 GLU A C 1
ATOM 1230 O O . GLU A 1 162 ? 17.219 -32.125 -21.406 1 96.81 162 GLU A O 1
ATOM 1235 N N . TRP A 1 163 ? 15.281 -31.469 -20.5 1 97.62 163 TRP A N 1
ATOM 1236 C CA . TRP A 1 163 ? 14.492 -32.219 -21.453 1 97.62 163 TRP A CA 1
ATOM 1237 C C . TRP A 1 163 ? 14.758 -31.766 -22.875 1 97.62 163 TRP A C 1
ATOM 1239 O O . TRP A 1 163 ? 14.898 -32.562 -23.797 1 97.62 163 TRP A O 1
ATOM 1249 N N . ARG A 1 164 ? 14.781 -30.484 -23.062 1 96.44 164 ARG A N 1
ATOM 1250 C CA . ARG A 1 164 ? 15.031 -29.906 -24.375 1 96.44 164 ARG A CA 1
ATOM 1251 C C . ARG A 1 164 ? 16.406 -30.328 -24.906 1 96.44 164 ARG A C 1
ATOM 1253 O O . ARG A 1 164 ? 16.531 -30.703 -26.078 1 96.44 164 ARG A O 1
ATOM 1260 N N . GLN A 1 165 ? 17.391 -30.328 -24.078 1 96.69 165 GLN A N 1
ATOM 1261 C CA . GLN A 1 165 ? 18.734 -30.734 -24.469 1 96.69 165 GLN A CA 1
ATOM 1262 C C . GLN A 1 165 ? 18.766 -32.219 -24.875 1 96.69 165 GLN A C 1
ATOM 1264 O O . GLN A 1 165 ? 19.453 -32.562 -25.828 1 96.69 165 GLN A O 1
ATOM 1269 N N . ARG A 1 166 ? 18.078 -33 -24.156 1 97.06 166 ARG A N 1
ATOM 1270 C CA . ARG A 1 166 ? 17.984 -34.406 -24.516 1 97.06 166 ARG A CA 1
ATOM 1271 C C . ARG A 1 166 ? 17.391 -34.594 -25.922 1 97.06 166 ARG A C 1
ATOM 1273 O O . ARG A 1 166 ? 17.859 -35.406 -26.703 1 97.06 166 ARG A O 1
ATOM 1280 N N . LEU A 1 167 ? 16.422 -33.781 -26.219 1 97.31 167 LEU A N 1
ATOM 1281 C CA . LEU A 1 167 ? 15.781 -33.844 -27.531 1 97.31 167 LEU A CA 1
ATOM 1282 C C . LEU A 1 167 ? 16.734 -33.344 -28.625 1 97.31 167 LEU A C 1
ATOM 1284 O O . LEU A 1 167 ? 16.797 -33.938 -29.703 1 97.31 167 LEU A O 1
ATOM 1288 N N . ILE A 1 168 ? 17.453 -32.312 -28.359 1 95.88 168 ILE A N 1
ATOM 1289 C CA . ILE A 1 168 ? 18.406 -31.75 -29.297 1 95.88 168 ILE A CA 1
ATOM 1290 C C . ILE A 1 168 ? 19.516 -32.781 -29.578 1 95.88 168 ILE A C 1
ATOM 1292 O O . ILE A 1 168 ? 19.891 -33 -30.734 1 95.88 168 ILE A O 1
ATOM 1296 N N . ASN A 1 169 ? 19.984 -33.375 -28.516 1 95.12 169 ASN A N 1
ATOM 1297 C CA . ASN A 1 169 ? 21.016 -34.406 -28.672 1 95.12 169 ASN A CA 1
ATOM 1298 C C . ASN A 1 169 ? 20.5 -35.594 -29.469 1 95.12 169 ASN A C 1
ATOM 1300 O O . ASN A 1 169 ? 21.203 -36.125 -30.344 1 95.12 169 ASN A O 1
ATOM 1304 N N . ALA A 1 170 ? 19.328 -36.062 -29.094 1 94.81 170 ALA A N 1
ATOM 1305 C CA . ALA A 1 170 ? 18.719 -37.188 -29.828 1 94.81 170 ALA A CA 1
ATOM 1306 C C . ALA A 1 170 ? 18.609 -36.844 -31.312 1 94.81 170 ALA A C 1
ATOM 1308 O O . ALA A 1 170 ? 18.906 -37.688 -32.156 1 94.81 170 ALA A O 1
ATOM 1309 N N . ARG A 1 171 ? 18.156 -35.656 -31.625 1 94.06 171 ARG A N 1
ATOM 1310 C CA . ARG A 1 171 ? 18.031 -35.219 -33.031 1 94.06 171 ARG A CA 1
ATOM 1311 C C . ARG A 1 171 ? 19.391 -35.219 -33.719 1 94.06 171 ARG A C 1
ATOM 1313 O O . ARG A 1 171 ? 19.5 -35.656 -34.875 1 94.06 171 ARG A O 1
ATOM 1320 N N . ALA A 1 172 ? 20.375 -34.719 -33.062 1 92.5 172 ALA A N 1
ATOM 1321 C CA . ALA A 1 172 ? 21.719 -34.688 -33.625 1 92.5 172 ALA A CA 1
ATOM 1322 C C . ALA A 1 172 ? 22.219 -36.094 -33.969 1 92.5 172 ALA A C 1
ATOM 1324 O O . ALA A 1 172 ? 22.875 -36.281 -35 1 92.5 172 ALA A O 1
ATOM 1325 N N . PHE A 1 173 ? 21.953 -37.031 -33.125 1 89.62 173 PHE A N 1
ATOM 1326 C CA . PHE A 1 173 ? 22.344 -38.406 -33.375 1 89.62 173 PHE A CA 1
ATOM 1327 C C . PHE A 1 173 ? 21.656 -39 -34.594 1 89.62 173 PHE A C 1
ATOM 1329 O O . PHE A 1 173 ? 22.297 -39.656 -35.438 1 89.62 173 PHE A O 1
ATOM 1336 N N . ILE A 1 174 ? 20.391 -38.688 -34.719 1 88.94 174 ILE A N 1
ATOM 1337 C CA . ILE A 1 174 ? 19.609 -39.188 -35.875 1 88.94 174 ILE A CA 1
ATOM 1338 C C . ILE A 1 174 ? 20.109 -38.531 -37.156 1 88.94 174 ILE A C 1
ATOM 1340 O O . ILE A 1 174 ? 20.234 -39.188 -38.188 1 88.94 174 ILE A O 1
ATOM 1344 N N . GLU A 1 175 ? 20.375 -37.281 -37.094 1 87.44 175 GLU A N 1
ATOM 1345 C CA . GLU A 1 175 ? 20.875 -36.562 -38.25 1 87.44 175 GLU A CA 1
ATOM 1346 C C . GLU A 1 175 ? 22.266 -37.062 -38.656 1 87.44 175 GLU A C 1
ATOM 1348 O O . GLU A 1 175 ? 22.578 -37.125 -39.875 1 87.44 175 GLU A O 1
ATOM 1353 N N . ALA A 1 176 ? 23.078 -37.406 -37.75 1 84.25 176 ALA A N 1
ATOM 1354 C CA . ALA A 1 176 ? 24.391 -38 -38.031 1 84.25 176 ALA A CA 1
ATOM 1355 C C . ALA A 1 176 ? 24.266 -39.344 -38.75 1 84.25 176 ALA A C 1
ATOM 1357 O O . ALA A 1 176 ? 25.062 -39.656 -39.625 1 84.25 176 ALA A O 1
ATOM 1358 N N . GLU A 1 177 ? 23.281 -40.125 -38.281 1 80.81 177 GLU A N 1
ATOM 1359 C CA . GLU A 1 177 ? 23.031 -41.406 -38.906 1 80.81 177 GLU A CA 1
ATOM 1360 C C . GLU A 1 177 ? 22.578 -41.219 -40.375 1 80.81 177 GLU A C 1
ATOM 1362 O O . GLU A 1 177 ? 22.953 -42 -41.25 1 80.81 177 GLU A O 1
ATOM 1367 N N . LEU A 1 178 ? 21.781 -40.281 -40.625 1 80 178 LEU A N 1
ATOM 1368 C CA . LEU A 1 178 ? 21.312 -39.938 -41.969 1 80 178 LEU A CA 1
ATOM 1369 C C . LEU A 1 178 ? 22.484 -39.531 -42.875 1 80 178 LEU A C 1
ATOM 1371 O O . LEU A 1 178 ? 22.531 -39.906 -44.031 1 80 178 LEU A O 1
ATOM 1375 N N . ASP A 1 179 ? 23.406 -38.812 -42.344 1 78.31 179 ASP A N 1
ATOM 1376 C CA . ASP A 1 179 ? 24.531 -38.312 -43.125 1 78.31 179 ASP A CA 1
ATOM 1377 C C . ASP A 1 179 ? 25.531 -39.438 -43.438 1 78.31 179 ASP A C 1
ATOM 1379 O O . ASP A 1 179 ? 26.219 -39.406 -44.469 1 78.31 179 ASP A O 1
ATOM 1383 N N . PHE A 1 180 ? 25.547 -40.406 -42.531 1 70.5 180 PHE A N 1
ATOM 1384 C CA . PHE A 1 180 ? 26.547 -41.438 -42.719 1 70.5 180 PHE A CA 1
ATOM 1385 C C . PHE A 1 180 ? 25.922 -42.719 -43.25 1 70.5 180 PHE A C 1
ATOM 1387 O O . PHE A 1 180 ? 26.578 -43.75 -43.344 1 70.5 180 PHE A O 1
ATOM 1394 N N . ALA A 1 181 ? 24.516 -42.875 -43.344 1 64.31 181 ALA A N 1
ATOM 1395 C CA . ALA A 1 181 ? 23.828 -44.062 -43.812 1 64.31 181 ALA A CA 1
ATOM 1396 C C . ALA A 1 181 ? 24.516 -44.625 -45.062 1 64.31 181 ALA A C 1
ATOM 1398 O O . ALA A 1 181 ? 24.5 -45.844 -45.281 1 64.31 181 ALA A O 1
ATOM 1399 N N . ASP A 1 182 ? 25.062 -43.781 -45.906 1 56.41 182 ASP A N 1
ATOM 1400 C CA . ASP A 1 182 ? 25.75 -44.375 -47.031 1 56.41 182 ASP A CA 1
ATOM 1401 C C . ASP A 1 182 ? 27.031 -45.062 -46.594 1 56.41 182 ASP A C 1
ATOM 1403 O O . ASP A 1 182 ? 27.641 -45.812 -47.375 1 56.41 182 ASP A O 1
ATOM 1407 N N . GLU A 1 183 ? 27.438 -44.594 -45.344 1 51.16 183 GLU A N 1
ATOM 1408 C CA . GLU A 1 183 ? 28.688 -45.219 -44.938 1 51.16 183 GLU A CA 1
ATOM 1409 C C . GLU A 1 183 ? 28.453 -46.406 -44.031 1 51.16 183 GLU A C 1
ATOM 1411 O O . GLU A 1 183 ? 27.469 -46.438 -43.281 1 51.16 183 GLU A O 1
ATOM 1416 N N . SER A 1 184 ? 28.703 -47.594 -44.281 1 51 184 SER A N 1
ATOM 1417 C CA . SER A 1 184 ? 28.484 -48.938 -43.75 1 51 184 SER A CA 1
ATOM 1418 C C . SER A 1 184 ? 28.5 -48.906 -42.219 1 51 184 SER A C 1
ATOM 1420 O O . SER A 1 184 ? 28.125 -49.875 -41.562 1 51 184 SER A O 1
ATOM 1422 N N . ASP A 1 185 ? 29.078 -47.844 -41.531 1 46.78 185 ASP A N 1
ATOM 1423 C CA . ASP A 1 185 ? 29.531 -48.031 -40.188 1 46.78 185 ASP A CA 1
ATOM 1424 C C . ASP A 1 185 ? 28.516 -47.5 -39.188 1 46.78 185 ASP A C 1
ATOM 1426 O O . ASP A 1 185 ? 28.812 -47.375 -38 1 46.78 185 ASP A O 1
ATOM 1430 N N . VAL A 1 186 ? 27.578 -46.688 -39.469 1 52.12 186 VAL A N 1
ATOM 1431 C CA . VAL A 1 186 ? 26.797 -46.219 -38.344 1 52.12 186 VAL A CA 1
ATOM 1432 C C . VAL A 1 186 ? 25.797 -47.281 -37.906 1 52.12 186 VAL A C 1
ATOM 1434 O O . VAL A 1 186 ? 24.875 -47.625 -38.688 1 52.12 186 VAL A O 1
ATOM 1437 N N . PRO A 1 187 ? 26.078 -48.094 -36.906 1 52.62 187 PRO A N 1
ATOM 1438 C CA . PRO A 1 187 ? 25.297 -49.25 -36.5 1 52.62 187 PRO A CA 1
ATOM 1439 C C . PRO A 1 187 ? 23.859 -48.906 -36.125 1 52.62 187 PRO A C 1
ATOM 1441 O O . PRO A 1 187 ? 23.609 -47.812 -35.594 1 52.62 187 PRO A O 1
ATOM 1444 N N . GLY A 1 188 ? 22.781 -49.562 -36.719 1 56.75 188 GLY A N 1
ATOM 1445 C CA . GLY A 1 188 ? 21.375 -49.688 -36.375 1 56.75 188 GLY A CA 1
ATOM 1446 C C . GLY A 1 188 ? 21.141 -49.594 -34.875 1 56.75 188 GLY A C 1
ATOM 1447 O O . GLY A 1 188 ? 20.016 -49.281 -34.438 1 56.75 188 GLY A O 1
ATOM 1448 N N . SER A 1 189 ? 22.234 -49.688 -34.062 1 62.56 189 SER A N 1
ATOM 1449 C CA . SER A 1 189 ? 22.156 -49.75 -32.625 1 62.56 189 SER A CA 1
ATOM 1450 C C . SER A 1 189 ? 21.984 -48.375 -32 1 62.56 189 SER A C 1
ATOM 1452 O O . SER A 1 189 ? 21.328 -48.219 -30.969 1 62.56 189 SER A O 1
ATOM 1454 N N . VAL A 1 190 ? 22.5 -47.344 -32.688 1 65.75 190 VAL A N 1
ATOM 1455 C CA . VAL A 1 190 ? 22.438 -46 -32.125 1 65.75 190 VAL A CA 1
ATOM 1456 C C . VAL A 1 190 ? 21 -45.469 -32.188 1 65.75 190 VAL A C 1
ATOM 1458 O O . VAL A 1 190 ? 20.516 -44.875 -31.219 1 65.75 190 VAL A O 1
ATOM 1461 N N . SER A 1 191 ? 20.375 -45.812 -33.25 1 75.62 191 SER A N 1
ATOM 1462 C CA . SER A 1 191 ? 19 -45.375 -33.406 1 75.62 191 SER A CA 1
ATOM 1463 C C . SER A 1 191 ? 18.094 -46.031 -32.375 1 75.62 191 SER A C 1
ATOM 1465 O O . SER A 1 191 ? 17.188 -45.406 -31.812 1 75.62 191 SER A O 1
ATOM 1467 N N . MET A 1 192 ? 18.531 -47.219 -32.031 1 81.38 192 MET A N 1
ATOM 1468 C CA . MET A 1 192 ? 17.703 -47.938 -31.094 1 81.38 192 MET A CA 1
ATOM 1469 C C . MET A 1 192 ? 17.797 -47.312 -29.703 1 81.38 192 MET A C 1
ATOM 1471 O O . MET A 1 192 ? 16.797 -47.188 -29 1 81.38 192 MET A O 1
ATOM 1475 N N . GLN A 1 193 ? 19 -46.844 -29.391 1 86.75 193 GLN A N 1
ATOM 1476 C CA . GLN A 1 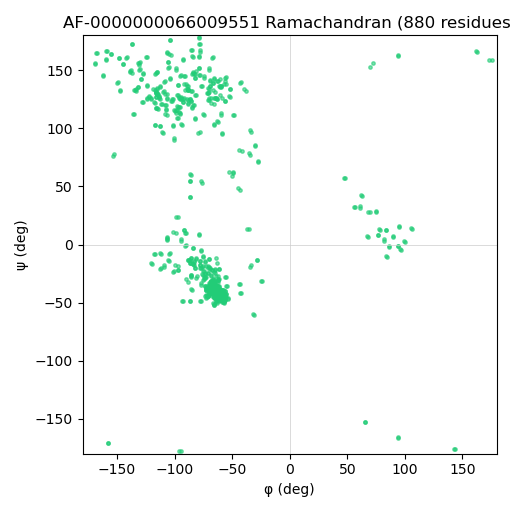193 ? 19.219 -46.219 -28.094 1 86.75 193 GLN A CA 1
ATOM 1477 C C . GLN A 1 193 ? 18.484 -44.875 -28.016 1 86.75 193 GLN A C 1
ATOM 1479 O O . GLN A 1 193 ? 17.938 -44.5 -26.969 1 86.75 193 GLN A O 1
ATOM 1484 N N . VAL A 1 194 ? 18.453 -44.156 -29.078 1 92.44 194 VAL A N 1
ATOM 1485 C CA . VAL A 1 194 ? 17.812 -42.875 -29.141 1 92.44 194 VAL A CA 1
ATOM 1486 C C . VAL A 1 194 ? 16.312 -43.031 -28.906 1 92.44 194 VAL A C 1
ATOM 1488 O O . VAL A 1 194 ? 15.711 -42.281 -28.141 1 92.44 194 VAL A O 1
ATOM 1491 N N . TRP A 1 195 ? 15.719 -44.031 -29.5 1 92.75 195 TRP A N 1
ATOM 1492 C CA . TRP A 1 195 ? 14.281 -44.25 -29.406 1 92.75 195 TRP A CA 1
ATOM 1493 C C . TRP A 1 195 ? 13.891 -44.656 -27.984 1 92.75 195 TRP A C 1
ATOM 1495 O O . TRP A 1 195 ? 12.844 -44.25 -27.469 1 92.75 195 TRP A O 1
ATOM 1505 N N . GLN A 1 196 ? 14.75 -45.406 -27.359 1 93.44 196 GLN A N 1
ATOM 1506 C CA . GLN A 1 196 ? 14.508 -45.812 -25.969 1 93.44 196 GLN A CA 1
ATOM 1507 C C . GLN A 1 196 ? 14.578 -44.594 -25.031 1 93.44 196 GLN A C 1
ATOM 1509 O O . GLN A 1 196 ? 13.758 -44.469 -24.125 1 93.44 196 GLN A O 1
ATOM 1514 N N . GLN A 1 197 ? 15.523 -43.781 -25.312 1 94.81 197 GLN A N 1
ATOM 1515 C CA . GLN A 1 197 ? 15.672 -42.562 -24.5 1 94.81 197 GLN A CA 1
ATOM 1516 C C . GLN A 1 197 ? 14.461 -41.656 -24.672 1 94.81 197 GLN A C 1
ATOM 1518 O O . GLN A 1 197 ? 14 -41.031 -23.703 1 94.81 197 GLN A O 1
ATOM 1523 N N . LEU A 1 198 ? 13.984 -41.531 -25.828 1 96.5 198 LEU A N 1
ATOM 1524 C CA . LEU A 1 198 ? 12.82 -40.719 -26.094 1 96.5 198 LEU A CA 1
ATOM 1525 C C . LEU A 1 198 ? 11.578 -41.281 -25.422 1 96.5 198 LEU A C 1
ATOM 1527 O O . LEU A 1 198 ? 10.727 -40.531 -24.938 1 96.5 198 LEU A O 1
ATOM 1531 N N . SER A 1 199 ? 11.477 -42.594 -25.453 1 96.31 199 SER A N 1
ATOM 1532 C CA . SER A 1 199 ? 10.359 -43.25 -24.766 1 96.31 199 SER A CA 1
ATOM 1533 C C . SER A 1 199 ? 10.398 -42.969 -23.266 1 96.31 199 SER A C 1
ATOM 1535 O O . SER A 1 199 ? 9.359 -42.688 -22.656 1 96.31 199 SER A O 1
ATOM 1537 N N . ALA A 1 200 ? 11.562 -43.031 -22.734 1 97.06 200 ALA A N 1
ATOM 1538 C CA . ALA A 1 200 ? 11.727 -42.719 -21.328 1 97.06 200 ALA A CA 1
ATOM 1539 C C . ALA A 1 200 ? 11.367 -41.281 -21.031 1 97.06 200 ALA A C 1
ATOM 1541 O O . ALA A 1 200 ? 10.711 -40.969 -20.031 1 97.06 200 ALA A O 1
ATOM 1542 N N . LEU A 1 201 ? 11.82 -40.375 -21.875 1 97.94 201 LEU A N 1
ATOM 1543 C CA . LEU A 1 201 ? 11.516 -38.969 -21.734 1 97.94 201 LEU A CA 1
ATOM 1544 C C . LEU A 1 201 ? 10.008 -38.719 -21.797 1 97.94 201 LEU A C 1
ATOM 1546 O O . LEU A 1 201 ? 9.469 -37.938 -21.016 1 97.94 201 LEU A O 1
ATOM 1550 N N . LYS A 1 202 ? 9.367 -39.344 -22.734 1 97.69 202 LYS A N 1
ATOM 1551 C CA . LYS A 1 202 ? 7.914 -39.25 -22.859 1 97.69 202 LYS A CA 1
ATOM 1552 C C . LYS A 1 202 ? 7.227 -39.625 -21.547 1 97.69 202 LYS A C 1
ATOM 1554 O O . LYS A 1 202 ? 6.344 -38.906 -21.078 1 97.69 202 LYS A O 1
ATOM 1559 N N . HIS A 1 203 ? 7.648 -40.688 -20.953 1 97 203 HIS A N 1
ATOM 1560 C CA . HIS A 1 203 ? 7.055 -41.156 -19.703 1 97 203 HIS A CA 1
ATOM 1561 C C . HIS A 1 203 ? 7.312 -40.156 -18.562 1 97 203 HIS A C 1
ATOM 1563 O O . HIS A 1 203 ? 6.441 -39.938 -17.719 1 97 203 HIS A O 1
ATOM 1569 N N . GLU A 1 204 ? 8.461 -39.625 -18.547 1 96.31 204 GLU A N 1
ATOM 1570 C CA . GLU A 1 204 ? 8.781 -38.594 -17.547 1 96.31 204 GLU A CA 1
ATOM 1571 C C . GLU A 1 204 ? 7.855 -37.375 -17.656 1 96.31 204 GLU A C 1
ATOM 1573 O O . GLU A 1 204 ? 7.367 -36.875 -16.656 1 96.31 204 GLU A O 1
ATOM 1578 N N . ILE A 1 205 ? 7.633 -36.938 -18.844 1 97.19 205 ILE A N 1
ATOM 1579 C CA . ILE A 1 205 ? 6.797 -35.781 -19.078 1 97.19 205 ILE A CA 1
ATOM 1580 C C . ILE A 1 205 ? 5.344 -36.094 -18.719 1 97.19 205 ILE A C 1
ATOM 1582 O O . ILE A 1 205 ? 4.648 -35.281 -18.141 1 97.19 205 ILE A O 1
ATOM 1586 N N . GLU A 1 206 ? 4.914 -37.312 -19.094 1 95.81 206 GLU A N 1
ATOM 1587 C CA . GLU A 1 206 ? 3.564 -37.75 -18.734 1 95.81 206 GLU A CA 1
ATOM 1588 C C . GLU A 1 206 ? 3.361 -37.719 -17.234 1 95.81 206 GLU A C 1
ATOM 1590 O O . GLU A 1 206 ? 2.33 -37.25 -16.734 1 95.81 206 GLU A O 1
ATOM 1595 N N . HIS A 1 207 ? 4.332 -38.219 -16.562 1 93.19 207 HIS A N 1
ATOM 1596 C CA . HIS A 1 207 ? 4.277 -38.219 -15.102 1 93.19 207 HIS A CA 1
ATOM 1597 C C . HIS A 1 207 ? 4.262 -36.812 -14.547 1 93.19 207 HIS A C 1
ATOM 1599 O O . HIS A 1 207 ? 3.533 -36.5 -13.602 1 93.19 207 HIS A O 1
ATOM 1605 N N . HIS A 1 208 ? 5.016 -35.969 -15.117 1 93.62 208 HIS A N 1
ATOM 1606 C CA . HIS A 1 208 ? 5.09 -34.562 -14.734 1 93.62 208 HIS A CA 1
ATOM 1607 C C . HIS A 1 208 ? 3.742 -33.875 -14.906 1 93.62 208 HIS A C 1
ATOM 1609 O O . HIS A 1 208 ? 3.311 -33.094 -14.031 1 93.62 208 HIS A O 1
ATOM 1615 N N . ILE A 1 209 ? 3.094 -34.125 -15.953 1 94.06 209 ILE A N 1
ATOM 1616 C CA . ILE A 1 209 ? 1.787 -33.562 -16.25 1 94.06 209 ILE A CA 1
ATOM 1617 C C . ILE A 1 209 ? 0.772 -34.031 -15.203 1 94.06 209 ILE A C 1
ATOM 1619 O O . ILE A 1 209 ? -0.033 -33.219 -14.711 1 94.06 209 ILE A O 1
ATOM 1623 N N . ALA A 1 210 ? 0.803 -35.25 -14.844 1 88.81 210 ALA A N 1
ATOM 1624 C CA . ALA A 1 210 ? -0.134 -35.812 -13.883 1 88.81 210 ALA A CA 1
ATOM 1625 C C . ALA A 1 210 ? 0.012 -35.156 -12.516 1 88.81 210 ALA A C 1
ATOM 1627 O O . ALA A 1 210 ? -0.982 -34.906 -11.828 1 88.81 210 ALA A O 1
ATOM 1628 N N . SER A 1 211 ? 1.154 -34.844 -12.203 1 85.19 211 SER A N 1
ATOM 1629 C CA . SER A 1 211 ? 1.429 -34.188 -10.93 1 85.19 211 SER A CA 1
ATOM 1630 C C . SER A 1 211 ? 1.009 -32.719 -10.953 1 85.19 211 SER A C 1
ATOM 1632 O O . SER A 1 211 ? 0.764 -32.125 -9.906 1 85.19 211 SER A O 1
ATOM 1634 N N . GLY A 1 212 ? 0.924 -32.156 -12.109 1 89.81 212 GLY A N 1
ATOM 1635 C CA . GLY A 1 212 ? 0.624 -30.75 -12.289 1 89.81 212 GLY A CA 1
ATOM 1636 C C . GLY A 1 212 ? -0.829 -30.406 -12.008 1 89.81 212 GLY A C 1
ATOM 1637 O O . GLY A 1 212 ? -1.146 -29.281 -11.625 1 89.81 212 GLY A O 1
ATOM 1638 N N . LYS A 1 213 ? -1.673 -31.328 -12.141 1 83.88 213 LYS A N 1
ATOM 1639 C CA . LYS A 1 213 ? -3.1 -31.094 -11.938 1 83.88 213 LYS A CA 1
ATOM 1640 C C . LYS A 1 213 ? -3.383 -30.625 -10.516 1 83.88 213 LYS A C 1
ATOM 1642 O O . LYS A 1 213 ? -4.117 -29.656 -10.312 1 83.88 213 LYS A O 1
ATOM 1647 N N . ARG A 1 214 ? -2.768 -31.25 -9.594 1 88.69 214 ARG A N 1
ATOM 1648 C CA . ARG A 1 214 ? -2.947 -30.906 -8.188 1 88.69 214 ARG A CA 1
ATOM 1649 C C . ARG A 1 214 ? -2.373 -29.516 -7.898 1 88.69 214 ARG A C 1
ATOM 1651 O O . ARG A 1 214 ? -2.967 -28.734 -7.145 1 88.69 214 ARG A O 1
ATOM 1658 N N . ALA A 1 215 ? -1.29 -29.266 -8.484 1 91.69 215 ALA A N 1
ATOM 1659 C CA . ALA A 1 215 ? -0.656 -27.969 -8.305 1 91.69 215 ALA A CA 1
ATOM 1660 C C . ALA A 1 215 ? -1.519 -26.844 -8.883 1 91.69 215 ALA A C 1
ATOM 1662 O O . ALA A 1 215 ? -1.646 -25.781 -8.281 1 91.69 215 ALA A O 1
ATOM 1663 N N . ALA A 1 216 ? -2.039 -27.109 -9.977 1 90.31 216 ALA A N 1
ATOM 1664 C CA . ALA A 1 216 ? -2.932 -26.125 -10.602 1 90.31 216 ALA A CA 1
ATOM 1665 C C . ALA A 1 216 ? -4.152 -25.875 -9.727 1 90.31 216 ALA A C 1
ATOM 1667 O O . ALA A 1 216 ? -4.605 -24.719 -9.609 1 90.31 216 ALA A O 1
ATOM 1668 N N . MET A 1 217 ? -4.629 -26.891 -9.141 1 89.81 217 MET A N 1
ATOM 1669 C CA . MET A 1 217 ? -5.777 -26.781 -8.242 1 89.81 217 MET A CA 1
ATOM 1670 C C . MET A 1 217 ? -5.438 -25.922 -7.031 1 89.81 217 MET A C 1
ATOM 1672 O O . MET A 1 217 ? -6.25 -25.109 -6.598 1 89.81 217 MET A O 1
ATOM 1676 N N . LEU A 1 218 ? -4.32 -26.141 -6.555 1 93.5 218 LEU A N 1
ATOM 1677 C CA . LEU A 1 218 ? -3.881 -25.344 -5.414 1 93.5 218 LEU A CA 1
ATOM 1678 C C . LEU A 1 218 ? -3.711 -23.875 -5.809 1 93.5 218 LEU A C 1
ATOM 1680 O O . LEU A 1 218 ? -4.105 -22.984 -5.062 1 93.5 218 LEU A O 1
ATOM 1684 N N . ARG A 1 219 ? -3.162 -23.641 -6.922 1 93.31 219 ARG A N 1
ATOM 1685 C CA . ARG A 1 219 ? -2.947 -22.281 -7.406 1 93.31 219 ARG A CA 1
ATOM 1686 C C . ARG A 1 219 ? -4.273 -21.547 -7.605 1 93.31 219 ARG A C 1
ATOM 1688 O O . ARG A 1 219 ? -4.441 -20.422 -7.152 1 93.31 219 ARG A O 1
ATOM 1695 N N . ASP A 1 220 ? -5.203 -22.234 -8.242 1 91.25 220 ASP A N 1
ATOM 1696 C CA . ASP A 1 220 ? -6.457 -21.609 -8.641 1 91.25 220 ASP A CA 1
ATOM 1697 C C . ASP A 1 220 ? -7.484 -21.656 -7.512 1 91.25 220 ASP A C 1
ATOM 1699 O O . ASP A 1 220 ? -8.398 -20.844 -7.465 1 91.25 220 ASP A O 1
ATOM 1703 N N . GLY A 1 221 ? -7.328 -22.609 -6.68 1 92.31 221 GLY A N 1
ATOM 1704 C CA . GLY A 1 221 ? -8.289 -22.844 -5.609 1 92.31 221 GLY A CA 1
ATOM 1705 C C . GLY A 1 221 ? -9.352 -23.859 -5.965 1 92.31 221 GLY A C 1
ATOM 1706 O O . GLY A 1 221 ? -9.516 -24.203 -7.133 1 92.31 221 GLY A O 1
ATOM 1707 N N . LEU A 1 222 ? -9.992 -24.344 -4.949 1 93.44 222 LEU A N 1
ATOM 1708 C CA . LEU A 1 222 ? -11.094 -25.281 -5.117 1 93.44 222 LEU A CA 1
ATOM 1709 C C . LEU A 1 222 ? -12.438 -24.547 -5.125 1 93.44 222 LEU A C 1
ATOM 1711 O O . LEU A 1 222 ? -12.617 -23.562 -4.414 1 93.44 222 LEU A O 1
ATOM 1715 N N . HIS A 1 223 ? -13.297 -25.062 -5.883 1 92.56 223 HIS A N 1
ATOM 1716 C CA . HIS A 1 223 ? -14.609 -24.422 -6.012 1 92.56 223 HIS A CA 1
ATOM 1717 C C . HIS A 1 223 ? -15.695 -25.297 -5.391 1 92.56 223 HIS A C 1
ATOM 1719 O O . HIS A 1 223 ? -15.914 -26.422 -5.816 1 92.56 223 HIS A O 1
ATOM 1725 N N . VAL A 1 224 ? -16.359 -24.688 -4.414 1 92.88 224 VAL A N 1
ATOM 1726 C CA . VAL A 1 224 ? -17.484 -25.328 -3.738 1 92.88 224 VAL A CA 1
ATOM 1727 C C . VAL A 1 224 ? -18.766 -24.547 -4.031 1 92.88 224 VAL A C 1
ATOM 1729 O O . VAL A 1 224 ? -18.812 -23.328 -3.873 1 92.88 224 VAL A O 1
ATOM 1732 N N . VAL A 1 225 ? -19.75 -25.266 -4.445 1 91.44 225 VAL A N 1
ATOM 1733 C CA . VAL A 1 225 ? -21.016 -24.609 -4.789 1 91.44 225 VAL A CA 1
ATOM 1734 C C . VAL A 1 225 ? -22.109 -25.062 -3.844 1 91.44 225 VAL A C 1
ATOM 1736 O O . VAL A 1 225 ? -22.234 -26.266 -3.549 1 91.44 225 VAL A O 1
ATOM 1739 N N . ILE A 1 226 ? -22.891 -24.078 -3.352 1 90.94 226 ILE A N 1
ATOM 1740 C CA . ILE A 1 226 ? -24.031 -24.359 -2.498 1 90.94 226 ILE A CA 1
ATOM 1741 C C . ILE A 1 226 ? -25.312 -24.359 -3.332 1 90.94 226 ILE A C 1
ATOM 1743 O O . ILE A 1 226 ? -25.594 -23.406 -4.059 1 90.94 226 ILE A O 1
ATOM 1747 N N . VAL A 1 227 ? -26.062 -25.438 -3.178 1 87.56 227 VAL A N 1
ATOM 1748 C CA . VAL A 1 227 ? -27.328 -25.531 -3.871 1 87.56 227 VAL A CA 1
ATOM 1749 C C . VAL A 1 227 ? -28.422 -25.953 -2.887 1 87.56 227 VAL A C 1
ATOM 1751 O O . VAL A 1 227 ? -28.141 -26.516 -1.829 1 87.56 227 VAL A O 1
ATOM 1754 N N . GLY A 1 228 ? -29.625 -25.594 -3.271 1 87.81 228 GLY A N 1
ATOM 1755 C CA . GLY A 1 228 ? -30.781 -25.906 -2.453 1 87.81 228 GLY A CA 1
ATOM 1756 C C . GLY A 1 228 ? -32 -25.094 -2.811 1 87.81 228 GLY A C 1
ATOM 1757 O O . GLY A 1 228 ? -31.906 -24.094 -3.529 1 87.81 228 GLY A O 1
ATOM 1758 N N . ALA A 1 229 ? -33.125 -25.578 -2.277 1 85.62 229 ALA A N 1
ATOM 1759 C CA . ALA A 1 229 ? -34.375 -24.859 -2.492 1 85.62 229 ALA A CA 1
ATOM 1760 C C . ALA A 1 229 ? -34.344 -23.5 -1.776 1 85.62 229 ALA A C 1
ATOM 1762 O O . ALA A 1 229 ? -33.5 -23.25 -0.923 1 85.62 229 ALA A O 1
ATOM 1763 N N . PRO A 1 230 ? -35.25 -22.625 -2.238 1 84.5 230 PRO A N 1
ATOM 1764 C CA . PRO A 1 230 ? -35.375 -21.375 -1.483 1 84.5 230 PRO A CA 1
ATOM 1765 C C . PRO A 1 230 ? -35.594 -21.609 0.009 1 84.5 230 PRO A C 1
ATOM 1767 O O . PRO A 1 230 ? -36.312 -22.547 0.393 1 84.5 230 PRO A O 1
ATOM 1770 N N . ASN A 1 231 ? -34.875 -20.891 0.807 1 85.94 231 ASN A N 1
ATOM 1771 C CA . ASN A 1 231 ? -35.031 -20.891 2.26 1 85.94 231 ASN A CA 1
ATOM 1772 C C . ASN A 1 231 ? -34.375 -22.125 2.881 1 85.94 231 ASN A C 1
ATOM 1774 O O . ASN A 1 231 ? -34.625 -22.453 4.039 1 85.94 231 ASN A O 1
ATOM 1778 N N . ALA A 1 232 ? -33.594 -22.766 2.035 1 90 232 ALA A N 1
ATOM 1779 C CA . ALA A 1 232 ? -32.906 -23.938 2.551 1 90 232 ALA A CA 1
ATOM 1780 C C . ALA A 1 232 ? -31.734 -23.531 3.457 1 90 232 ALA A C 1
ATOM 1782 O O . ALA A 1 232 ? -31.125 -24.391 4.113 1 90 232 ALA A O 1
ATOM 1783 N N . GLY A 1 233 ? -31.328 -22.234 3.521 1 89.5 233 GLY A N 1
ATOM 1784 C CA . GLY A 1 233 ? -30.281 -21.75 4.402 1 89.5 233 GLY A CA 1
ATOM 1785 C C . GLY A 1 233 ? -28.984 -21.438 3.672 1 89.5 233 GLY A C 1
ATOM 1786 O O . GLY A 1 233 ? -27.922 -21.328 4.297 1 89.5 233 GLY A O 1
ATOM 1787 N N . LYS A 1 234 ? -29.031 -21.375 2.385 1 88.94 234 LYS A N 1
ATOM 1788 C CA . LYS A 1 234 ? -27.844 -21.156 1.562 1 88.94 234 LYS A CA 1
ATOM 1789 C C . LYS A 1 234 ? -27.125 -19.859 1.954 1 88.94 234 LYS A C 1
ATOM 1791 O O . LYS A 1 234 ? -25.938 -19.875 2.252 1 88.94 234 LYS A O 1
ATOM 1796 N N . SER A 1 235 ? -27.859 -18.797 2.037 1 85.12 235 SER A N 1
ATOM 1797 C CA . SER A 1 235 ? -27.281 -17.516 2.371 1 85.12 235 SER A CA 1
ATOM 1798 C C . SER A 1 235 ? -26.797 -17.484 3.816 1 85.12 235 SER A C 1
ATOM 1800 O O . SER A 1 235 ? -25.766 -16.875 4.117 1 85.12 235 SER A O 1
ATOM 1802 N N . SER A 1 236 ? -27.516 -18.156 4.664 1 88.25 236 SER A N 1
ATOM 1803 C CA . SER A 1 236 ? -27.125 -18.203 6.066 1 88.25 236 SER A CA 1
ATOM 1804 C C . SER A 1 236 ? -25.781 -18.922 6.238 1 88.25 236 SER A C 1
ATOM 1806 O O . SER A 1 236 ? -24.938 -18.484 7.008 1 88.25 236 SER A O 1
ATOM 1808 N N . LEU A 1 237 ? -25.703 -20.016 5.484 1 90.69 237 LEU A N 1
ATOM 1809 C CA . LEU A 1 237 ? -24.453 -20.75 5.562 1 90.69 237 LEU A CA 1
ATOM 1810 C C . LEU A 1 237 ? -23.297 -19.922 5 1 90.69 237 LEU A C 1
ATOM 1812 O O . LEU A 1 237 ? -22.219 -19.859 5.602 1 90.69 237 LEU A O 1
ATOM 1816 N N . LEU A 1 238 ? -23.531 -19.344 3.871 1 88.75 238 LEU A N 1
ATOM 1817 C CA . LEU A 1 238 ? -22.5 -18.516 3.26 1 88.75 238 LEU A CA 1
ATOM 1818 C C . LEU A 1 238 ? -22.078 -17.375 4.199 1 88.75 238 LEU A C 1
ATOM 1820 O O . LEU A 1 238 ? -20.891 -17.078 4.32 1 88.75 238 LEU A O 1
ATOM 1824 N N . ASN A 1 239 ? -23 -16.828 4.867 1 83.94 239 ASN A N 1
ATOM 1825 C CA . ASN A 1 239 ? -22.719 -15.75 5.812 1 83.94 239 ASN A CA 1
ATOM 1826 C C . ASN A 1 239 ? -21.906 -16.25 7.004 1 83.94 239 ASN A C 1
ATOM 1828 O O . ASN A 1 239 ? -21.031 -15.539 7.496 1 83.94 239 ASN A O 1
ATOM 1832 N N . PHE A 1 240 ? -22.297 -17.391 7.383 1 86.06 240 PHE A N 1
ATOM 1833 C CA . PHE A 1 240 ? -21.531 -17.984 8.469 1 86.06 240 PHE A CA 1
ATOM 1834 C C . PHE A 1 240 ? -20.078 -18.172 8.062 1 86.06 240 PHE A C 1
ATOM 1836 O O . PHE A 1 240 ? -19.172 -17.828 8.82 1 86.06 240 PHE A O 1
ATOM 1843 N N . LEU A 1 241 ? -19.938 -18.625 6.938 1 87.06 241 LEU A N 1
ATOM 1844 C CA . LEU A 1 241 ? -18.594 -18.891 6.441 1 87.06 241 LEU A CA 1
ATOM 1845 C C . LEU A 1 241 ? -17.828 -17.578 6.254 1 87.06 241 LEU A C 1
ATOM 1847 O O . LEU A 1 241 ? -16.609 -17.531 6.496 1 87.06 241 LEU A O 1
ATOM 1851 N N . ALA A 1 242 ? -18.484 -16.562 5.926 1 80.94 242 ALA A N 1
ATOM 1852 C CA . ALA A 1 242 ? -17.875 -15.25 5.699 1 80.94 242 ALA A CA 1
ATOM 1853 C C . ALA A 1 242 ? -17.484 -14.586 7.02 1 80.94 242 ALA A C 1
ATOM 1855 O O . ALA A 1 242 ? -16.609 -13.727 7.055 1 80.94 242 ALA A O 1
ATOM 1856 N N . GLY A 1 243 ? -18.172 -14.859 8.039 1 74.88 243 GLY A N 1
ATOM 1857 C CA . GLY A 1 243 ? -17.969 -14.203 9.32 1 74.88 243 GLY A CA 1
ATOM 1858 C C . GLY A 1 243 ? -16.828 -14.797 10.109 1 74.88 243 GLY A C 1
ATOM 1859 O O . GLY A 1 243 ? -16.406 -14.234 11.133 1 74.88 243 GLY A O 1
ATOM 1860 N N . ARG A 1 244 ? -16.422 -15.844 9.68 1 65.38 244 ARG A N 1
ATOM 1861 C CA . ARG A 1 244 ? -15.336 -16.453 10.453 1 65.38 244 ARG A CA 1
ATOM 1862 C C . ARG A 1 244 ? -13.992 -15.836 10.078 1 65.38 244 ARG A C 1
ATOM 1864 O O . ARG A 1 244 ? -13.57 -15.898 8.922 1 65.38 244 ARG A O 1
ATOM 1871 N N . ASP A 1 245 ? -13.461 -15.078 10.969 1 62.53 245 ASP A N 1
ATOM 1872 C CA . ASP A 1 245 ? -12.258 -14.273 10.797 1 62.53 245 ASP A CA 1
ATOM 1873 C C . ASP A 1 245 ? -11.078 -15.141 10.336 1 62.53 245 ASP A C 1
ATOM 1875 O O . ASP A 1 245 ? -10.273 -14.711 9.508 1 62.53 245 ASP A O 1
ATOM 1879 N N . VAL A 1 246 ? -11.109 -16.438 10.922 1 54.56 246 VAL A N 1
ATOM 1880 C CA . VAL A 1 246 ? -9.859 -17.188 10.773 1 54.56 246 VAL A CA 1
ATOM 1881 C C . VAL A 1 246 ? -9.773 -17.75 9.359 1 54.56 246 VAL A C 1
ATOM 1883 O O . VAL A 1 246 ? -8.672 -17.969 8.836 1 54.56 246 VAL A O 1
ATOM 1886 N N . ALA A 1 247 ? -10.898 -17.719 8.688 1 62.94 247 ALA A N 1
ATOM 1887 C CA . ALA A 1 247 ? -10.812 -18.5 7.457 1 62.94 247 ALA A CA 1
ATOM 1888 C C . ALA A 1 247 ? -11.016 -17.609 6.234 1 62.94 247 ALA A C 1
ATOM 1890 O O . ALA A 1 247 ? -10.75 -18.031 5.105 1 62.94 247 ALA A O 1
ATOM 1891 N N . ILE A 1 248 ? -11.398 -16.375 6.523 1 69 248 ILE A N 1
ATOM 1892 C CA . ILE A 1 248 ? -11.859 -15.609 5.367 1 69 248 ILE A CA 1
ATOM 1893 C C . ILE A 1 248 ? -10.703 -14.781 4.805 1 69 248 ILE A C 1
ATOM 1895 O O . ILE A 1 248 ? -10.008 -14.094 5.547 1 69 248 ILE A O 1
ATOM 1899 N N . ILE A 1 249 ? -10.492 -14.953 3.568 1 71.88 249 ILE A N 1
ATOM 1900 C CA . ILE A 1 249 ? -9.539 -14.148 2.82 1 71.88 249 ILE A CA 1
ATOM 1901 C C . ILE A 1 249 ? -10.211 -12.875 2.322 1 71.88 249 ILE A C 1
ATOM 1903 O O . ILE A 1 249 ? -9.656 -11.781 2.443 1 71.88 249 ILE A O 1
ATOM 1907 N N . SER A 1 250 ? -11.328 -12.914 1.731 1 65.75 250 SER A N 1
ATOM 1908 C CA . SER A 1 250 ? -12.07 -11.773 1.199 1 65.75 250 SER A CA 1
ATOM 1909 C C . SER A 1 250 ? -13.531 -12.125 0.952 1 65.75 250 SER A C 1
ATOM 1911 O O . SER A 1 250 ? -13.867 -13.297 0.773 1 65.75 250 SER A O 1
ATOM 1913 N N . LYS A 1 251 ? -14.328 -11.094 1.186 1 60.84 251 LYS A N 1
ATOM 1914 C CA . LYS A 1 251 ? -15.719 -11.172 0.752 1 60.84 251 LYS A CA 1
ATOM 1915 C C . LYS A 1 251 ? -15.93 -10.398 -0.549 1 60.84 251 LYS A C 1
ATOM 1917 O O . LYS A 1 251 ? -15.547 -9.234 -0.658 1 60.84 251 LYS A O 1
ATOM 1922 N N . GLU A 1 252 ? -15.836 -10.93 -1.637 1 57.66 252 GLU A N 1
ATOM 1923 C CA . GLU A 1 252 ? -16.078 -10.219 -2.887 1 57.66 252 GLU A CA 1
ATOM 1924 C C . GLU A 1 252 ? -17.484 -10.484 -3.408 1 57.66 252 GLU A C 1
ATOM 1926 O O . GLU A 1 252 ? -17.969 -11.625 -3.369 1 57.66 252 GLU A O 1
ATOM 1931 N N . ALA A 1 253 ? -18.234 -9.297 -3.414 1 51.19 253 ALA A N 1
ATOM 1932 C CA . ALA A 1 253 ? -19.5 -9.453 -4.125 1 51.19 253 ALA A CA 1
ATOM 1933 C C . ALA A 1 253 ? -19.281 -9.883 -5.57 1 51.19 253 ALA A C 1
ATOM 1935 O O . ALA A 1 253 ? -18.438 -9.305 -6.27 1 51.19 253 ALA A O 1
ATOM 1936 N N . GLY A 1 254 ? -19.344 -11.078 -5.836 1 44.59 254 GLY A N 1
ATOM 1937 C CA . GLY A 1 254 ? -19.203 -11.461 -7.234 1 44.59 254 GLY A CA 1
ATOM 1938 C C . GLY A 1 254 ? -19.906 -10.508 -8.18 1 44.59 254 GLY A C 1
ATOM 1939 O O . GLY A 1 254 ? -20.781 -9.734 -7.762 1 44.59 254 GLY A O 1
ATOM 1940 N N . THR A 1 255 ? -19.188 -10.094 -9.312 1 42.81 255 THR A N 1
ATOM 1941 C CA . THR A 1 255 ? -19.734 -9.242 -10.367 1 42.81 255 THR A CA 1
ATOM 1942 C C . THR A 1 255 ? -21.234 -9.484 -10.539 1 42.81 255 THR A C 1
ATOM 1944 O O . THR A 1 255 ? -21.938 -8.672 -11.133 1 42.81 255 THR A O 1
ATOM 1947 N N . THR A 1 256 ? -21.594 -10.648 -10.844 1 39.94 256 THR A N 1
ATOM 1948 C CA . THR A 1 256 ? -23 -10.727 -11.195 1 39.94 256 THR A CA 1
ATOM 1949 C C . THR A 1 256 ? -23.875 -10.523 -9.961 1 39.94 256 THR A C 1
ATOM 1951 O O . THR A 1 256 ? -23.562 -11.023 -8.875 1 39.94 256 THR A O 1
ATOM 1954 N N . ARG A 1 257 ? -24.703 -9.648 -10.062 1 40.22 257 ARG A N 1
ATOM 1955 C CA . ARG A 1 257 ? -25.734 -9.203 -9.133 1 40.22 257 ARG A CA 1
ATOM 1956 C C . ARG A 1 257 ? -26.109 -10.312 -8.164 1 40.22 257 ARG A C 1
ATOM 1958 O O . ARG A 1 257 ? -26.609 -10.039 -7.066 1 40.22 257 ARG A O 1
ATOM 1965 N N . ASP A 1 258 ? -26.031 -11.641 -8.602 1 48.56 258 ASP A N 1
ATOM 1966 C CA . ASP A 1 258 ? -26.797 -12.68 -7.922 1 48.56 258 ASP A CA 1
ATOM 1967 C C . ASP A 1 258 ? -25.875 -13.641 -7.18 1 48.56 258 ASP A C 1
ATOM 1969 O O . ASP A 1 258 ? -26.328 -14.477 -6.402 1 48.56 258 ASP A O 1
ATOM 1973 N N . LEU A 1 259 ? -24.5 -13.719 -7.543 1 57.16 259 LEU A N 1
ATOM 1974 C CA . LEU A 1 259 ? -23.766 -14.766 -6.848 1 57.16 259 LEU A CA 1
ATOM 1975 C C . LEU A 1 259 ? -22.812 -14.164 -5.82 1 57.16 259 LEU A C 1
ATOM 1977 O O . LEU A 1 259 ? -22.031 -13.266 -6.145 1 57.16 259 LEU A O 1
ATOM 1981 N N . LEU A 1 260 ? -23.109 -14.398 -4.578 1 72.94 260 LEU A N 1
ATOM 1982 C CA . LEU A 1 260 ? -22.203 -14.031 -3.498 1 72.94 260 LEU A CA 1
ATOM 1983 C C . LEU A 1 260 ? -21.141 -15.109 -3.289 1 72.94 260 LEU A C 1
ATOM 1985 O O . LEU A 1 260 ? -21.438 -16.297 -3.367 1 72.94 260 LEU A O 1
ATOM 1989 N N . GLU A 1 261 ? -19.875 -14.852 -3.408 1 83.25 261 GLU A N 1
ATOM 1990 C CA . GLU A 1 261 ? -18.766 -15.789 -3.207 1 83.25 261 GLU A CA 1
ATOM 1991 C C . GLU A 1 261 ? -17.938 -15.406 -1.991 1 83.25 261 GLU A C 1
ATOM 1993 O O . GLU A 1 261 ? -17.734 -14.219 -1.723 1 83.25 261 GLU A O 1
ATOM 1998 N N . VAL A 1 262 ? -17.625 -16.484 -1.238 1 87.19 262 VAL A N 1
ATOM 1999 C CA . VAL A 1 262 ? -16.719 -16.297 -0.116 1 87.19 262 VAL A CA 1
ATOM 2000 C C . VAL A 1 262 ? -15.43 -17.078 -0.358 1 87.19 262 VAL A C 1
ATOM 2002 O O . VAL A 1 262 ? -15.469 -18.25 -0.773 1 87.19 262 VAL A O 1
ATOM 2005 N N . LYS A 1 263 ? -14.367 -16.438 -0.214 1 89.62 263 LYS A N 1
ATOM 2006 C CA . LYS A 1 263 ? -13.07 -17.109 -0.328 1 89.62 263 LYS A CA 1
ATOM 2007 C C . LYS A 1 263 ? -12.539 -17.5 1.044 1 89.62 263 LYS A C 1
ATOM 2009 O O . LYS A 1 263 ? -12.375 -16.656 1.926 1 89.62 263 LYS A O 1
ATOM 2014 N N . LEU A 1 264 ? -12.203 -18.75 1.206 1 91.5 264 LEU A N 1
ATOM 2015 C CA . LEU A 1 264 ? -11.742 -19.297 2.479 1 91.5 264 LEU A CA 1
ATOM 2016 C C . LEU A 1 264 ? -10.305 -19.797 2.367 1 91.5 264 LEU A C 1
ATOM 2018 O O . LEU A 1 264 ? -9.867 -20.203 1.289 1 91.5 264 LEU A O 1
ATOM 2022 N N . ASP A 1 265 ? -9.594 -19.672 3.402 1 93 265 ASP A N 1
ATOM 2023 C CA . ASP A 1 265 ? -8.312 -20.375 3.568 1 93 265 ASP A CA 1
ATOM 2024 C C . ASP A 1 265 ? -8.469 -21.594 4.461 1 93 265 ASP A C 1
ATOM 2026 O O . ASP A 1 265 ? -8.555 -21.469 5.688 1 93 265 ASP A O 1
ATOM 2030 N N . LEU A 1 266 ? -8.508 -22.703 3.881 1 92.75 266 LEU A N 1
ATOM 2031 C CA . LEU A 1 266 ? -8.664 -23.953 4.617 1 92.75 266 LEU A CA 1
ATOM 2032 C C . LEU A 1 266 ? -7.379 -24.781 4.57 1 92.75 266 LEU A C 1
ATOM 2034 O O . LEU A 1 266 ? -7.113 -25.469 3.584 1 92.75 266 LEU A O 1
ATOM 2038 N N . GLY A 1 267 ? -6.547 -24.688 5.586 1 90.25 267 GLY A N 1
ATOM 2039 C CA . GLY A 1 267 ? -5.297 -25.422 5.629 1 90.25 267 GLY A CA 1
ATOM 2040 C C . GLY A 1 267 ? -4.281 -24.953 4.609 1 90.25 267 GLY A C 1
ATOM 2041 O O . GLY A 1 267 ? -3.555 -25.766 4.027 1 90.25 267 GLY A O 1
ATOM 2042 N N . GLY A 1 268 ? -4.383 -23.75 4.285 1 93 268 GLY A N 1
ATOM 2043 C CA . GLY A 1 268 ? -3.455 -23.188 3.312 1 93 268 GLY A CA 1
ATOM 2044 C C . GLY A 1 268 ? -3.949 -23.312 1.883 1 93 268 GLY A C 1
ATOM 2045 O O . GLY A 1 268 ? -3.221 -23 0.94 1 93 268 GLY A O 1
ATOM 2046 N N . ILE A 1 269 ? -5.191 -23.766 1.74 1 94.31 269 ILE A N 1
ATOM 2047 C CA . ILE A 1 269 ? -5.777 -23.969 0.42 1 94.31 269 ILE A CA 1
ATOM 2048 C C . ILE A 1 269 ? -6.918 -22.984 0.198 1 94.31 269 ILE A C 1
ATOM 2050 O O . ILE A 1 269 ? -7.84 -22.891 1.014 1 94.31 269 ILE A O 1
ATOM 2054 N N . PRO A 1 270 ? -6.793 -22.281 -0.901 1 94.44 270 PRO A N 1
ATOM 2055 C CA . PRO A 1 270 ? -7.926 -21.391 -1.19 1 94.44 270 PRO A CA 1
ATOM 2056 C C . PRO A 1 270 ? -9.172 -22.156 -1.642 1 94.44 270 PRO A C 1
ATOM 2058 O O . PRO A 1 270 ? -9.086 -23 -2.543 1 94.44 270 PRO A O 1
ATOM 2061 N N . VAL A 1 271 ? -10.273 -21.828 -1.016 1 93.5 271 VAL A N 1
ATOM 2062 C CA . VAL A 1 271 ? -11.547 -22.469 -1.352 1 93.5 271 VAL A CA 1
ATOM 2063 C C . VAL A 1 271 ? -12.602 -21.406 -1.616 1 93.5 271 VAL A C 1
ATOM 2065 O O . VAL A 1 271 ? -12.875 -20.562 -0.758 1 93.5 271 VAL A O 1
ATOM 2068 N N . TYR A 1 272 ? -13.156 -21.469 -2.773 1 90.94 272 TYR A N 1
ATOM 2069 C CA . TYR A 1 272 ? -14.219 -20.547 -3.166 1 90.94 272 TYR A CA 1
ATOM 2070 C C . TYR A 1 272 ? -15.594 -21.188 -2.975 1 90.94 272 TYR A C 1
ATOM 2072 O O . TYR A 1 272 ? -15.906 -22.188 -3.609 1 90.94 272 TYR A O 1
ATOM 2080 N N . VAL A 1 273 ? -16.344 -20.516 -2.102 1 91 273 VAL A N 1
ATOM 2081 C CA . VAL A 1 273 ? -17.688 -21.016 -1.866 1 91 273 VAL A CA 1
ATOM 2082 C C . VAL A 1 273 ? -18.703 -20.062 -2.5 1 91 273 VAL A C 1
ATOM 2084 O O . VAL A 1 273 ? -18.734 -18.875 -2.164 1 91 273 VAL A O 1
ATOM 2087 N N . THR A 1 274 ? -19.422 -20.594 -3.363 1 88.5 274 THR A N 1
ATOM 2088 C CA . THR A 1 274 ? -20.359 -19.766 -4.109 1 88.5 274 THR A CA 1
ATOM 2089 C C . THR A 1 274 ? -21.797 -20.188 -3.824 1 88.5 274 THR A C 1
ATOM 2091 O O . THR A 1 274 ? -22.109 -21.375 -3.799 1 88.5 274 THR A O 1
ATOM 2094 N N . ASP A 1 275 ? -22.562 -19.141 -3.531 1 85.06 275 ASP A N 1
ATOM 2095 C CA . ASP A 1 275 ? -24 -19.359 -3.354 1 85.06 275 ASP A CA 1
ATOM 2096 C C . ASP A 1 275 ? -24.75 -19.234 -4.684 1 85.06 275 ASP A C 1
ATOM 2098 O O . ASP A 1 275 ? -24.484 -18.312 -5.457 1 85.06 275 ASP A O 1
ATOM 2102 N N . THR A 1 276 ? -25.406 -20.219 -5.074 1 76.19 276 THR A N 1
ATOM 2103 C CA . THR A 1 276 ? -26.234 -20.125 -6.277 1 76.19 276 THR A CA 1
ATOM 2104 C C . THR A 1 276 ? -27.656 -19.734 -5.93 1 76.19 276 THR A C 1
ATOM 2106 O O . THR A 1 276 ? -28.125 -19.984 -4.82 1 76.19 276 THR A O 1
ATOM 2109 N N . ALA A 1 277 ? -28.141 -18.594 -6.609 1 59.34 277 ALA A N 1
ATOM 2110 C CA . ALA A 1 277 ? -29.547 -18.25 -6.375 1 59.34 277 ALA A CA 1
ATOM 2111 C C . ALA A 1 277 ? -30.422 -19.5 -6.379 1 59.34 277 ALA A C 1
ATOM 2113 O O . ALA A 1 277 ? -30.078 -20.5 -6.984 1 59.34 277 ALA A O 1
ATOM 2114 N N . GLY A 1 278 ? -31.391 -19.562 -5.477 1 54.59 278 GLY A N 1
ATOM 2115 C CA . GLY A 1 278 ? -32.344 -20.641 -5.398 1 54.59 278 GLY A CA 1
ATOM 2116 C C . GLY A 1 278 ? -32.719 -21.203 -6.758 1 54.59 278 GLY A C 1
ATOM 2117 O O . GLY A 1 278 ? -33.062 -20.438 -7.672 1 54.59 278 GLY A O 1
ATOM 2118 N N . LEU A 1 279 ? -32.125 -22.312 -7.188 1 49.09 279 LEU A N 1
ATOM 2119 C CA . LEU A 1 279 ? -32.469 -22.984 -8.43 1 49.09 279 LEU A CA 1
ATOM 2120 C C . LEU A 1 279 ? -33.938 -23.266 -8.5 1 49.09 279 LEU A C 1
ATOM 2122 O O . LEU A 1 279 ? -34.469 -24.156 -7.816 1 49.09 279 LEU A O 1
ATOM 2126 N N . ARG A 1 280 ? -34.844 -22.281 -8.5 1 41.5 280 ARG A N 1
ATOM 2127 C CA . ARG A 1 280 ? -36.219 -22.578 -8.836 1 41.5 280 ARG A CA 1
ATOM 2128 C C . ARG A 1 280 ? -36.469 -22.453 -10.336 1 41.5 280 ARG A C 1
ATOM 2130 O O . ARG A 1 280 ? -35.812 -21.656 -11.008 1 41.5 280 ARG A O 1
ATOM 2137 N N . GLU A 1 281 ? -37.156 -23.422 -10.734 1 42.62 281 GLU A N 1
ATOM 2138 C CA . GLU A 1 281 ? -37.781 -23.312 -12.047 1 42.62 281 GLU A CA 1
ATOM 2139 C C . GLU A 1 281 ? -38.531 -21.984 -12.188 1 42.62 281 GLU A C 1
ATOM 2141 O O . GLU A 1 281 ? -39.406 -21.656 -11.375 1 42.62 281 GLU A O 1
ATOM 2146 N N . THR A 1 282 ? -37.875 -20.906 -12.125 1 45.09 282 THR A N 1
ATOM 2147 C CA . THR A 1 282 ? -38.75 -19.75 -12.344 1 45.09 282 THR A CA 1
ATOM 2148 C C . THR A 1 282 ? -38.781 -19.375 -13.82 1 45.09 282 THR A C 1
ATOM 2150 O O . THR A 1 282 ? -37.812 -19.656 -14.562 1 45.09 282 THR A O 1
ATOM 2153 N N . ASP A 1 283 ? -39.906 -19.047 -14.359 1 45.78 283 ASP A N 1
ATOM 2154 C CA . ASP A 1 283 ? -40.25 -18.609 -15.711 1 45.78 283 ASP A CA 1
ATOM 2155 C C . ASP A 1 283 ? -39.594 -17.266 -16.031 1 45.78 283 ASP A C 1
ATOM 2157 O O . ASP A 1 283 ? -39.719 -16.75 -17.141 1 45.78 283 ASP A O 1
ATOM 2161 N N . SER A 1 284 ? -39.094 -16.672 -15.07 1 46 284 SER A N 1
ATOM 2162 C CA . SER A 1 284 ? -38.625 -15.344 -15.461 1 46 284 SER A CA 1
ATOM 2163 C C . SER A 1 284 ? -37.219 -15.398 -16.031 1 46 284 SER A C 1
ATOM 2165 O O . SER A 1 284 ? -36.406 -16.25 -15.641 1 46 284 SER A O 1
ATOM 2167 N N . VAL A 1 285 ? -36.938 -14.781 -17.172 1 46.97 285 VAL A N 1
ATOM 2168 C CA . VAL A 1 285 ? -35.719 -14.68 -17.969 1 46.97 285 VAL A CA 1
ATOM 2169 C C . VAL A 1 285 ? -34.531 -14.438 -17.031 1 46.97 285 VAL A C 1
ATOM 2171 O O . VAL A 1 285 ? -33.469 -15.031 -17.219 1 46.97 285 VAL A O 1
ATOM 2174 N N . VAL A 1 286 ? -34.719 -13.641 -16.109 1 46.5 286 VAL A N 1
ATOM 2175 C CA . VAL A 1 286 ? -33.656 -13.312 -15.18 1 46.5 286 VAL A CA 1
ATOM 2176 C C . VAL A 1 286 ? -33.281 -14.547 -14.359 1 46.5 286 VAL A C 1
ATOM 2178 O O . VAL A 1 286 ? -32.094 -14.789 -14.078 1 46.5 286 VAL A O 1
ATOM 2181 N N . GLU A 1 287 ? -34.25 -15.227 -14.148 1 53.19 287 GLU A N 1
ATOM 2182 C CA . GLU A 1 287 ? -34.031 -16.422 -13.32 1 53.19 287 GLU A CA 1
ATOM 2183 C C . GLU A 1 287 ? -33.375 -17.531 -14.109 1 53.19 287 GLU A C 1
ATOM 2185 O O . GLU A 1 287 ? -32.531 -18.281 -13.562 1 53.19 287 GLU A O 1
ATOM 2190 N N . LYS A 1 288 ? -33.688 -17.609 -15.414 1 54.91 288 LYS A N 1
ATOM 2191 C CA . LYS A 1 288 ? -33.031 -18.594 -16.281 1 54.91 288 LYS A CA 1
ATOM 2192 C C . LYS A 1 288 ? -31.531 -18.359 -16.375 1 54.91 288 LYS A C 1
ATOM 2194 O O . LYS A 1 288 ? -30.75 -19.312 -16.344 1 54.91 288 LYS A O 1
ATOM 2199 N N . ILE A 1 289 ? -31.25 -17.094 -16.547 1 56.03 289 ILE A N 1
ATOM 2200 C CA . ILE A 1 289 ? -29.844 -16.734 -16.609 1 56.03 289 ILE A CA 1
ATOM 2201 C C . ILE A 1 289 ? -29.141 -17.125 -15.305 1 56.03 289 ILE A C 1
ATOM 2203 O O . ILE A 1 289 ? -28.031 -17.641 -15.312 1 56.03 289 ILE A O 1
ATOM 2207 N N . GLY A 1 290 ? -29.828 -16.922 -14.297 1 59.09 290 GLY A N 1
ATOM 2208 C CA . GLY A 1 290 ? -29.312 -17.344 -13.008 1 59.09 290 GLY A CA 1
ATOM 2209 C C . GLY A 1 290 ? -29.094 -18.844 -12.922 1 59.09 290 GLY A C 1
ATOM 2210 O O . GLY A 1 290 ? -28.062 -19.297 -12.414 1 59.09 290 GLY A O 1
ATOM 2211 N N . ILE A 1 291 ? -30.016 -19.547 -13.57 1 62.47 291 ILE A N 1
ATOM 2212 C CA . ILE A 1 291 ? -29.938 -21 -13.562 1 62.47 291 ILE A CA 1
ATOM 2213 C C . ILE A 1 291 ? -28.766 -21.469 -14.422 1 62.47 291 ILE A C 1
ATOM 2215 O O . ILE A 1 291 ? -28.031 -22.391 -14.031 1 62.47 291 ILE A O 1
ATOM 2219 N N . GLU A 1 292 ? -28.625 -20.906 -15.523 1 65.25 292 GLU A N 1
ATOM 2220 C CA . GLU A 1 292 ? -27.516 -21.266 -16.406 1 65.25 292 GLU A CA 1
ATOM 2221 C C . GLU A 1 292 ? -26.172 -20.969 -15.758 1 65.25 292 GLU A C 1
ATOM 2223 O O . GLU A 1 292 ? -25.234 -21.766 -15.867 1 65.25 292 GLU A O 1
ATOM 2228 N N . ARG A 1 293 ? -26.156 -19.938 -15.07 1 66.88 293 ARG A N 1
ATOM 2229 C CA . ARG A 1 293 ? -24.922 -19.578 -14.375 1 66.88 293 ARG A CA 1
ATOM 2230 C C . ARG A 1 293 ? -24.641 -20.547 -13.242 1 66.88 293 ARG A C 1
ATOM 2232 O O . ARG A 1 293 ? -23.484 -20.953 -13.031 1 66.88 293 ARG A O 1
ATOM 2239 N N . ALA A 1 294 ? -25.672 -20.828 -12.625 1 67.25 294 ALA A N 1
ATOM 2240 C CA . ALA A 1 294 ? -25.516 -21.797 -11.547 1 67.25 294 ALA A CA 1
ATOM 2241 C C . ALA A 1 294 ? -25.062 -23.156 -12.078 1 67.25 294 ALA A C 1
ATOM 2243 O O . ALA A 1 294 ? -24.188 -23.797 -11.492 1 67.25 294 ALA A O 1
ATOM 2244 N N . ARG A 1 295 ? -25.609 -23.516 -13.164 1 71 295 ARG A N 1
ATOM 2245 C CA . ARG A 1 295 ? -25.234 -24.781 -13.781 1 71 295 ARG A CA 1
ATOM 2246 C C . ARG A 1 295 ? -23.781 -24.75 -14.234 1 71 295 ARG A C 1
ATOM 2248 O O . ARG A 1 295 ? -23.062 -25.734 -14.062 1 71 295 ARG A O 1
ATOM 2255 N N . ALA A 1 296 ? -23.422 -23.688 -14.789 1 73.94 296 ALA A N 1
ATOM 2256 C CA . ALA A 1 296 ? -22.047 -23.562 -15.242 1 73.94 296 ALA A CA 1
ATOM 2257 C C . ALA A 1 296 ? -21.062 -23.641 -14.07 1 73.94 296 ALA A C 1
ATOM 2259 O O . ALA A 1 296 ? -20.031 -24.297 -14.164 1 73.94 296 ALA A O 1
ATOM 2260 N N . ARG A 1 297 ? -21.469 -23.109 -13.016 1 75.25 297 ARG A N 1
ATOM 2261 C CA . ARG A 1 297 ? -20.609 -23.141 -11.844 1 75.25 297 ARG A CA 1
ATOM 2262 C C . ARG A 1 297 ? -20.562 -24.531 -11.234 1 75.25 297 ARG A C 1
ATOM 2264 O O . ARG A 1 297 ? -19.516 -24.969 -10.742 1 75.25 297 ARG A O 1
ATOM 2271 N N . MET A 1 298 ? -21.703 -25.094 -11.336 1 76.06 298 MET A N 1
ATOM 2272 C CA . MET A 1 298 ? -21.766 -26.453 -10.805 1 76.06 298 MET A CA 1
ATOM 2273 C C . MET A 1 298 ? -20.922 -27.406 -11.633 1 76.06 298 MET A C 1
ATOM 2275 O O . MET A 1 298 ? -20.297 -28.328 -11.086 1 76.06 298 MET A O 1
ATOM 2279 N N . ALA A 1 299 ? -20.906 -27.094 -12.875 1 78.62 299 ALA A N 1
ATOM 2280 C CA . ALA A 1 299 ? -20.125 -27.953 -13.773 1 78.62 299 ALA A CA 1
ATOM 2281 C C . ALA A 1 299 ? -18.625 -27.844 -13.484 1 78.62 299 ALA A C 1
ATOM 2283 O O . ALA A 1 299 ? -17.875 -28.797 -13.68 1 78.62 299 ALA A O 1
ATOM 2284 N N . GLU A 1 300 ? -18.297 -26.797 -12.891 1 81.31 300 GLU A N 1
ATOM 2285 C CA . GLU A 1 300 ? -16.875 -26.547 -12.633 1 81.31 300 GLU A CA 1
ATOM 2286 C C . GLU A 1 300 ? -16.531 -26.75 -11.164 1 81.31 300 GLU A C 1
ATOM 2288 O O . GLU A 1 300 ? -15.383 -26.594 -10.758 1 81.31 300 GLU A O 1
ATOM 2293 N N . ALA A 1 301 ? -17.547 -27.219 -10.438 1 90.06 301 ALA A N 1
ATOM 2294 C CA . ALA A 1 301 ? -17.359 -27.328 -8.992 1 90.06 301 ALA A CA 1
ATOM 2295 C C . ALA A 1 301 ? -16.547 -28.562 -8.641 1 90.06 301 ALA A C 1
ATOM 2297 O O . ALA A 1 301 ? -16.656 -29.609 -9.297 1 90.06 301 ALA A O 1
ATOM 2298 N N . ASP A 1 302 ? -15.773 -28.453 -7.652 1 92 302 ASP A N 1
ATOM 2299 C CA . ASP A 1 302 ? -15.062 -29.594 -7.086 1 92 302 ASP A CA 1
ATOM 2300 C C . ASP A 1 302 ? -15.93 -30.328 -6.066 1 92 302 ASP A C 1
ATOM 2302 O O . ASP A 1 302 ? -15.766 -31.531 -5.852 1 92 302 ASP A O 1
ATOM 2306 N N . LEU A 1 303 ? -16.812 -29.531 -5.484 1 94.12 303 LEU A N 1
ATOM 2307 C CA . LEU A 1 303 ? -17.734 -30.047 -4.473 1 94.12 303 LEU A CA 1
ATOM 2308 C C . LEU A 1 303 ? -19.047 -29.281 -4.492 1 94.12 303 LEU A C 1
ATOM 2310 O O . LEU A 1 303 ? -19.047 -28.062 -4.637 1 94.12 303 LEU A O 1
ATOM 2314 N N . VAL A 1 304 ? -20.094 -30.031 -4.34 1 93.06 304 VAL A N 1
ATOM 2315 C CA . VAL A 1 304 ? -21.422 -29.406 -4.246 1 93.06 304 VAL A CA 1
ATOM 2316 C C . VAL A 1 304 ? -22.016 -29.688 -2.869 1 93.06 304 VAL A C 1
ATOM 2318 O O . VAL A 1 304 ? -22.062 -30.828 -2.42 1 93.06 304 VAL A O 1
ATOM 2321 N N . LEU A 1 305 ? -22.422 -28.625 -2.225 1 94.12 305 LEU A N 1
ATOM 2322 C CA . LEU A 1 305 ? -23.188 -28.734 -0.989 1 94.12 305 LEU A CA 1
ATOM 2323 C C . LEU A 1 305 ? -24.672 -28.578 -1.26 1 94.12 305 LEU A C 1
ATOM 2325 O O . LEU A 1 305 ? -25.141 -27.469 -1.537 1 94.12 305 LEU A O 1
ATOM 2329 N N . SER A 1 306 ? -25.359 -29.656 -1.137 1 91.88 306 SER A N 1
ATOM 2330 C CA . SER A 1 306 ? -26.797 -29.625 -1.318 1 91.88 306 SER A CA 1
ATOM 2331 C C . SER A 1 306 ? -27.516 -29.484 0.018 1 91.88 306 SER A C 1
ATOM 2333 O O . SER A 1 306 ? -27.531 -30.422 0.831 1 91.88 306 SER A O 1
ATOM 2335 N N . LEU A 1 307 ? -28.141 -28.359 0.158 1 92.88 307 LEU A N 1
ATOM 2336 C CA . LEU A 1 307 ? -28.781 -28.062 1.432 1 92.88 307 LEU A CA 1
ATOM 2337 C C . LEU A 1 307 ? -30.281 -28.406 1.377 1 92.88 307 LEU A C 1
ATOM 2339 O O . LEU A 1 307 ? -30.953 -28.078 0.399 1 92.88 307 LEU A O 1
ATOM 2343 N N . GLU A 1 308 ? -30.734 -29.016 2.457 1 91.5 308 GLU A N 1
ATOM 2344 C CA . GLU A 1 308 ? -32.156 -29.297 2.633 1 91.5 308 GLU A CA 1
ATOM 2345 C C . GLU A 1 308 ? -32.625 -28.938 4.039 1 91.5 308 GLU A C 1
ATOM 2347 O O . GLU A 1 308 ? -31.984 -29.312 5.023 1 91.5 308 GLU A O 1
ATOM 2352 N N . ASP A 1 309 ? -33.719 -28.266 4.055 1 91.81 309 ASP A N 1
ATOM 2353 C CA . ASP A 1 309 ? -34.375 -28 5.34 1 91.81 309 ASP A CA 1
ATOM 2354 C C . ASP A 1 309 ? -34.875 -29.297 5.969 1 91.81 309 ASP A C 1
ATOM 2356 O O . ASP A 1 309 ? -35.781 -29.953 5.41 1 91.81 309 ASP A O 1
ATOM 2360 N N . MET A 1 310 ? -34.375 -29.547 7.129 1 91.06 310 MET A N 1
ATOM 2361 C CA . MET A 1 310 ? -34.719 -30.828 7.738 1 91.06 310 MET A CA 1
ATOM 2362 C C . MET A 1 310 ? -36.188 -30.891 8.133 1 91.06 310 MET A C 1
ATOM 2364 O O . MET A 1 310 ? -36.781 -31.969 8.203 1 91.06 310 MET A O 1
ATOM 2368 N N . SER A 1 311 ? -36.75 -29.719 8.383 1 87.69 311 SER A N 1
ATOM 2369 C CA . SER A 1 311 ? -38.156 -29.656 8.789 1 87.69 311 SER A CA 1
ATOM 2370 C C . SER A 1 311 ? -39.094 -29.859 7.594 1 87.69 311 SER A C 1
ATOM 2372 O O . SER A 1 311 ? -40.219 -30.297 7.754 1 87.69 311 SER A O 1
ATOM 2374 N N . GLY A 1 312 ? -38.75 -29.594 6.406 1 86.31 312 GLY A N 1
ATOM 2375 C CA . GLY A 1 312 ? -39.438 -29.719 5.148 1 86.31 312 GLY A CA 1
ATOM 2376 C C . GLY A 1 312 ? -38.531 -29.906 3.955 1 86.31 312 GLY A C 1
ATOM 2377 O O . GLY A 1 312 ? -38.344 -28.984 3.156 1 86.31 312 GLY A O 1
ATOM 2378 N N . PRO A 1 313 ? -38.031 -31.125 3.867 1 84.75 313 PRO A N 1
ATOM 2379 C CA . PRO A 1 313 ? -36.969 -31.328 2.869 1 84.75 313 PRO A CA 1
ATOM 2380 C C . PRO A 1 313 ? -37.5 -31.266 1.437 1 84.75 313 PRO A C 1
ATOM 2382 O O . PRO A 1 313 ? -38.531 -31.828 1.129 1 84.75 313 PRO A O 1
ATOM 2385 N N . VAL A 1 314 ? -36.906 -30.391 0.707 1 83.44 314 VAL A N 1
ATOM 2386 C CA . VAL A 1 314 ? -37.125 -30.297 -0.732 1 83.44 314 VAL A CA 1
ATOM 2387 C C . VAL A 1 314 ? -35.844 -30.641 -1.479 1 83.44 314 VAL A C 1
ATOM 2389 O O . VAL A 1 314 ? -34.812 -29.953 -1.306 1 83.44 314 VAL A O 1
ATOM 2392 N N . SER A 1 315 ? -35.938 -31.688 -2.225 1 80.44 315 SER A N 1
ATOM 2393 C CA . SER A 1 315 ? -34.75 -32.125 -2.941 1 80.44 315 SER A CA 1
ATOM 2394 C C . SER A 1 315 ? -34.562 -31.344 -4.234 1 80.44 315 SER A C 1
ATOM 2396 O O . SER A 1 315 ? -35.531 -31.062 -4.941 1 80.44 315 SER A O 1
ATOM 2398 N N . VAL A 1 316 ? -33.375 -30.844 -4.34 1 76.56 316 VAL A N 1
ATOM 2399 C CA . VAL A 1 316 ? -33.031 -30.203 -5.609 1 76.56 316 VAL A CA 1
ATOM 2400 C C . VAL A 1 316 ? -32.219 -31.156 -6.469 1 76.56 316 VAL A C 1
ATOM 2402 O O . VAL A 1 316 ? -31.328 -31.844 -5.961 1 76.56 316 VAL A O 1
ATOM 2405 N N . THR A 1 317 ? -32.812 -31.578 -7.656 1 65.31 317 THR A N 1
ATOM 2406 C CA . THR A 1 317 ? -32.094 -32.5 -8.555 1 65.31 317 THR A CA 1
ATOM 2407 C C . THR A 1 317 ? -30.859 -31.844 -9.141 1 65.31 317 THR A C 1
ATOM 2409 O O . THR A 1 317 ? -30.938 -30.781 -9.773 1 65.31 317 THR A O 1
ATOM 2412 N N . VAL A 1 318 ? -29.797 -32.219 -8.602 1 63.78 318 VAL A N 1
ATOM 2413 C CA . VAL A 1 318 ? -28.516 -31.812 -9.195 1 63.78 318 VAL A CA 1
ATOM 2414 C C . VAL A 1 318 ? -28.125 -32.812 -10.289 1 63.78 318 VAL A C 1
ATOM 2416 O O . VAL A 1 318 ? -27.516 -33.844 -10 1 63.78 318 VAL A O 1
ATOM 2419 N N . GLU A 1 319 ? -28.953 -33 -11.367 1 59.28 319 GLU A N 1
ATOM 2420 C CA . GLU A 1 319 ? -28.672 -33.969 -12.43 1 59.28 319 GLU A CA 1
ATOM 2421 C C . GLU A 1 319 ? -27.344 -33.656 -13.125 1 59.28 319 GLU A C 1
ATOM 2423 O O . GLU A 1 319 ? -27.047 -32.5 -13.398 1 59.28 319 GLU A O 1
ATOM 2428 N N . LYS A 1 320 ? -26.484 -34.594 -13.422 1 63.03 320 LYS A N 1
ATOM 2429 C CA . LYS A 1 320 ? -25.344 -34.656 -14.328 1 63.03 320 LYS A CA 1
ATOM 2430 C C . LYS A 1 320 ? -24.156 -33.906 -13.766 1 63.03 320 LYS A C 1
ATOM 2432 O O . LYS A 1 320 ? -23.406 -33.25 -14.516 1 63.03 320 LYS A O 1
ATOM 2437 N N . ILE A 1 321 ? -24.156 -33.875 -12.328 1 70.06 321 ILE A N 1
ATOM 2438 C CA . ILE A 1 321 ? -22.984 -33.188 -11.812 1 70.06 321 ILE A CA 1
ATOM 2439 C C . ILE A 1 321 ? -21.875 -34.188 -11.531 1 70.06 321 ILE A C 1
ATOM 2441 O O . ILE A 1 321 ? -22.109 -35.219 -10.906 1 70.06 321 ILE A O 1
ATOM 2445 N N . GLU A 1 322 ? -20.75 -34.031 -12.117 1 76.12 322 GLU A N 1
ATOM 2446 C CA . GLU A 1 322 ? -19.594 -34.875 -11.945 1 76.12 322 GLU A CA 1
ATOM 2447 C C . GLU A 1 322 ? -18.922 -34.656 -10.594 1 76.12 322 GLU A C 1
ATOM 2449 O O . GLU A 1 322 ? -18.312 -35.562 -10.031 1 76.12 322 GLU A O 1
ATOM 2454 N N . ALA A 1 323 ? -19.25 -33.625 -9.961 1 84.88 323 ALA A N 1
ATOM 2455 C CA . ALA A 1 323 ? -18.594 -33.281 -8.711 1 84.88 323 ALA A CA 1
ATOM 2456 C C . ALA A 1 323 ? -19.172 -34.062 -7.535 1 84.88 323 ALA A C 1
ATOM 2458 O O . ALA A 1 323 ? -20.344 -34.438 -7.559 1 84.88 323 ALA A O 1
ATOM 2459 N N . GLU A 1 324 ? -18.328 -34.312 -6.582 1 90.38 324 GLU A N 1
ATOM 2460 C CA . GLU A 1 324 ? -18.797 -34.875 -5.328 1 90.38 324 GLU A CA 1
ATOM 2461 C C . GLU A 1 324 ? -19.859 -34 -4.684 1 90.38 324 GLU A C 1
ATOM 2463 O O . GLU A 1 324 ? -19.75 -32.781 -4.695 1 90.38 324 GLU A O 1
ATOM 2468 N N . THR A 1 325 ? -20.953 -34.656 -4.129 1 92.06 325 THR A N 1
ATOM 2469 C CA . THR A 1 325 ? -22.062 -33.906 -3.527 1 92.06 325 THR A CA 1
ATOM 2470 C C . THR A 1 325 ? -22.266 -34.312 -2.078 1 92.06 325 THR A C 1
ATOM 2472 O O . THR A 1 325 ? -22.328 -35.531 -1.778 1 92.06 325 THR A O 1
ATOM 2475 N N . TRP A 1 326 ? -22.297 -33.375 -1.228 1 94.19 326 TRP A N 1
ATOM 2476 C CA . TRP A 1 326 ? -22.656 -33.594 0.167 1 94.19 326 TRP A CA 1
ATOM 2477 C C . TRP A 1 326 ? -24.078 -33.125 0.44 1 94.19 326 TRP A C 1
ATOM 2479 O O . TRP A 1 326 ? -24.406 -31.969 0.199 1 94.19 326 TRP A O 1
ATOM 2489 N N . LEU A 1 327 ? -24.875 -34 0.925 1 93.62 327 LEU A N 1
ATOM 2490 C CA . LEU A 1 327 ? -26.219 -33.625 1.357 1 93.62 327 LEU A CA 1
ATOM 2491 C C . LEU A 1 327 ? -26.188 -33.125 2.795 1 93.62 327 LEU A C 1
ATOM 2493 O O . LEU A 1 327 ? -25.812 -33.844 3.711 1 93.62 327 LEU A O 1
ATOM 2497 N N . ILE A 1 328 ? -26.672 -31.891 2.982 1 94.81 328 ILE A N 1
ATOM 2498 C CA . ILE A 1 328 ? -26.594 -31.234 4.285 1 94.81 328 ILE A CA 1
ATOM 2499 C C . ILE A 1 328 ? -27.984 -30.891 4.781 1 94.81 328 ILE A C 1
ATOM 2501 O O . ILE A 1 328 ? -28.766 -30.25 4.07 1 94.81 328 ILE A O 1
ATOM 2505 N N . GLY A 1 329 ? -28.281 -31.344 5.973 1 94.12 329 GLY A N 1
ATOM 2506 C CA . GLY A 1 329 ? -29.516 -30.953 6.633 1 94.12 329 GLY A CA 1
ATOM 2507 C C . GLY A 1 329 ? -29.375 -29.656 7.422 1 94.12 329 GLY A C 1
ATOM 2508 O O . GLY A 1 329 ? -28.516 -29.547 8.289 1 94.12 329 GLY A O 1
ATOM 2509 N N . THR A 1 330 ? -30.25 -28.703 7.109 1 94.38 330 THR A N 1
ATOM 2510 C CA . THR A 1 330 ? -30.172 -27.406 7.77 1 94.38 330 THR A CA 1
ATOM 2511 C C . THR A 1 330 ? -31.312 -27.25 8.773 1 94.38 330 THR A C 1
ATOM 2513 O O . THR A 1 330 ? -32.219 -28.078 8.82 1 94.38 330 THR A O 1
ATOM 2516 N N . LYS A 1 331 ? -31.234 -26.266 9.672 1 93.06 331 LYS A N 1
ATOM 2517 C CA . LYS A 1 331 ? -32.219 -25.938 10.703 1 93.06 331 LYS A CA 1
ATOM 2518 C C . LYS A 1 331 ? -32.375 -27.094 11.68 1 93.06 331 LYS A C 1
ATOM 2520 O O . LYS A 1 331 ? -33.5 -27.438 12.047 1 93.06 331 LYS A O 1
ATOM 2525 N N . ALA A 1 332 ? -31.359 -27.609 11.992 1 91.75 332 ALA A N 1
ATOM 2526 C CA . ALA A 1 332 ? -31.359 -28.781 12.875 1 91.75 332 ALA A CA 1
ATOM 2527 C C . ALA A 1 332 ? -31.953 -28.438 14.234 1 91.75 332 ALA A C 1
ATOM 2529 O O . ALA A 1 332 ? -32.375 -29.328 14.977 1 91.75 332 ALA A O 1
ATOM 2530 N N . ASP A 1 333 ? -31.953 -27.141 14.539 1 91.19 333 ASP A N 1
ATOM 2531 C CA . ASP A 1 333 ? -32.531 -26.703 15.812 1 91.19 333 ASP A CA 1
ATOM 2532 C C . ASP A 1 333 ? -34.031 -26.953 15.844 1 91.19 333 ASP A C 1
ATOM 2534 O O . ASP A 1 333 ? -34.625 -27.062 16.922 1 91.19 333 ASP A O 1
ATOM 2538 N N . LEU A 1 334 ? -34.656 -26.875 14.75 1 86.88 334 LEU A N 1
ATOM 2539 C CA . LEU A 1 334 ? -36.094 -27.031 14.672 1 86.88 334 LEU A CA 1
ATOM 2540 C C . LEU A 1 334 ? -36.469 -28.5 14.719 1 86.88 334 LEU A C 1
ATOM 2542 O O . LEU A 1 334 ? -37.656 -28.844 14.766 1 86.88 334 LEU A O 1
ATOM 2546 N N . GLY A 1 335 ? -35.625 -29.25 14.953 1 73.12 335 GLY A N 1
ATOM 2547 C CA . GLY A 1 335 ? -35.969 -30.656 15.039 1 73.12 335 GLY A CA 1
ATOM 2548 C C . GLY A 1 335 ? -36.281 -31.281 13.695 1 73.12 335 GLY A C 1
ATOM 2549 O O . GLY A 1 335 ? -36.281 -30.578 12.672 1 73.12 335 GLY A O 1
ATOM 2550 N N . GLY A 1 336 ? -36.219 -32.562 13.297 1 66.94 336 GLY A N 1
ATOM 2551 C CA . GLY A 1 336 ? -36.531 -33.25 12.07 1 66.94 336 GLY A CA 1
ATOM 2552 C C . GLY A 1 336 ? -36.125 -34.719 12.086 1 66.94 336 GLY A C 1
ATOM 2553 O O . GLY A 1 336 ? -35.469 -35.156 13.016 1 66.94 336 GLY A O 1
ATOM 2554 N N . SER A 1 337 ? -36.812 -35.375 11.195 1 60.88 337 SER A N 1
ATOM 2555 C CA . SER A 1 337 ? -36.594 -36.844 11.156 1 60.88 337 SER A CA 1
ATOM 2556 C C . SER A 1 337 ? -35.125 -37.156 10.852 1 60.88 337 SER A C 1
ATOM 2558 O O . SER A 1 337 ? -34.469 -36.469 10.078 1 60.88 337 SER A O 1
ATOM 2560 N N . ALA A 1 338 ? -34.5 -37.719 11.836 1 57.03 338 ALA A N 1
ATOM 2561 C CA . ALA A 1 338 ? -33.125 -38.219 11.68 1 57.03 338 ALA A CA 1
ATOM 2562 C C . ALA A 1 338 ? -33 -39 10.375 1 57.03 338 ALA A C 1
ATOM 2564 O O . ALA A 1 338 ? -33.062 -40.219 10.367 1 57.03 338 ALA A O 1
ATOM 2565 N N . SER A 1 339 ? -33.469 -38.438 9.336 1 59.78 339 SER A N 1
ATOM 2566 C CA . SER A 1 339 ? -33.25 -39.281 8.18 1 59.78 339 SER A CA 1
ATOM 2567 C C . SER A 1 339 ? -31.766 -39.469 7.91 1 59.78 339 SER A C 1
ATOM 2569 O O . SER A 1 339 ? -30.969 -38.531 8.156 1 59.78 339 SER A O 1
ATOM 2571 N N . GLY A 1 340 ? -31.125 -40.594 8.164 1 69.5 340 GLY A N 1
ATOM 2572 C CA . GLY A 1 340 ? -29.781 -41.031 7.844 1 69.5 340 GLY A CA 1
ATOM 2573 C C . GLY A 1 340 ? -29.297 -40.562 6.484 1 69.5 340 GLY A C 1
ATOM 2574 O O . GLY A 1 340 ? -28.203 -40.938 6.043 1 69.5 340 GLY A O 1
ATOM 2575 N N . LEU A 1 341 ? -30.031 -39.562 5.848 1 79.81 341 LEU A N 1
ATOM 2576 C CA . LEU A 1 341 ? -29.734 -39.219 4.461 1 79.81 341 LEU A CA 1
ATOM 2577 C C . LEU A 1 341 ? -28.688 -38.125 4.383 1 79.81 341 LEU A C 1
ATOM 2579 O O . LEU A 1 341 ? -27.844 -38.125 3.479 1 79.81 341 LEU A O 1
ATOM 2583 N N . TRP A 1 342 ? -28.688 -37.281 5.402 1 90.56 342 TRP A N 1
ATOM 2584 C CA . TRP A 1 342 ? -27.797 -36.125 5.355 1 90.56 342 TRP A CA 1
ATOM 2585 C C . TRP A 1 342 ? -26.422 -36.469 5.926 1 90.56 342 TRP A C 1
ATOM 2587 O O . TRP A 1 342 ? -26.328 -37.125 6.977 1 90.56 342 TRP A O 1
ATOM 2597 N N . LYS A 1 343 ? -25.453 -36.094 5.238 1 92.25 343 LYS A N 1
ATOM 2598 C CA . LYS A 1 343 ? -24.078 -36.344 5.68 1 92.25 343 LYS A CA 1
ATOM 2599 C C . LYS A 1 343 ? -23.734 -35.469 6.887 1 92.25 343 LYS A C 1
ATOM 2601 O O . LYS A 1 343 ? -23.016 -35.906 7.793 1 92.25 343 LYS A O 1
ATOM 2606 N N . TYR A 1 344 ? -24.297 -34.281 6.926 1 94.5 344 TYR A N 1
ATOM 2607 C CA . TYR A 1 344 ? -24.094 -33.344 8.023 1 94.5 344 TYR A CA 1
ATOM 2608 C C . TYR A 1 344 ? -25.406 -32.656 8.406 1 94.5 344 TYR A C 1
ATOM 2610 O O . TYR A 1 344 ? -26.281 -32.469 7.562 1 94.5 344 TYR A O 1
ATOM 2618 N N . HIS A 1 345 ? -25.5 -32.344 9.703 1 94.31 345 HIS A N 1
ATOM 2619 C CA . HIS A 1 345 ? -26.625 -31.578 10.258 1 94.31 345 HIS A CA 1
ATOM 2620 C C . HIS A 1 345 ? -26.141 -30.25 10.852 1 94.31 345 HIS A C 1
ATOM 2622 O O . HIS A 1 345 ? -25.297 -30.234 11.75 1 94.31 345 HIS A O 1
ATOM 2628 N N . ILE A 1 346 ? -26.734 -29.188 10.305 1 95.12 346 ILE A N 1
ATOM 2629 C CA . ILE A 1 346 ? -26.203 -27.922 10.789 1 95.12 346 ILE A CA 1
ATOM 2630 C C . ILE A 1 346 ? -27.359 -27 11.18 1 95.12 346 ILE A C 1
ATOM 2632 O O . ILE A 1 346 ? -28.484 -27.172 10.727 1 95.12 346 ILE A O 1
ATOM 2636 N N . SER A 1 347 ? -27.031 -26.078 12.062 1 95.06 347 SER A N 1
ATOM 2637 C CA . SER A 1 347 ? -27.891 -24.969 12.414 1 95.06 347 SER A CA 1
ATOM 2638 C C . SER A 1 347 ? -27.109 -23.656 12.492 1 95.06 347 SER A C 1
ATOM 2640 O O . SER A 1 347 ? -26.266 -23.484 13.375 1 95.06 347 SER A O 1
ATOM 2642 N N . THR A 1 348 ? -27.391 -22.781 11.586 1 91.5 348 THR A N 1
ATOM 2643 C CA . THR A 1 348 ? -26.703 -21.5 11.609 1 91.5 348 THR A CA 1
ATOM 2644 C C . THR A 1 348 ? -27.219 -20.641 12.758 1 91.5 348 THR A C 1
ATOM 2646 O O . THR A 1 348 ? -26.531 -19.703 13.188 1 91.5 348 THR A O 1
ATOM 2649 N N . MET A 1 349 ? -28.312 -20.938 13.25 1 89.94 349 MET A N 1
ATOM 2650 C CA . MET A 1 349 ? -28.906 -20.203 14.367 1 89.94 349 MET A CA 1
ATOM 2651 C C . MET A 1 349 ? -28.172 -20.5 15.664 1 89.94 349 MET A C 1
ATOM 2653 O O . MET A 1 349 ? -27.828 -19.578 16.422 1 89.94 349 MET A O 1
ATOM 2657 N N . THR A 1 350 ? -27.859 -21.766 15.875 1 92.62 350 THR A N 1
ATOM 2658 C CA . THR A 1 350 ? -27.234 -22.172 17.141 1 92.62 350 THR A CA 1
ATOM 2659 C C . THR A 1 350 ? -25.734 -22.359 16.953 1 92.62 350 THR A C 1
ATOM 2661 O O . THR A 1 350 ? -24.984 -22.406 17.938 1 92.62 350 THR A O 1
ATOM 2664 N N . GLY A 1 351 ? -25.375 -22.609 15.75 1 91.56 351 GLY A N 1
ATOM 2665 C CA . GLY A 1 351 ? -23.969 -22.891 15.453 1 91.56 351 GLY A CA 1
ATOM 2666 C C . GLY A 1 351 ? -23.641 -24.359 15.453 1 91.56 351 GLY A C 1
ATOM 2667 O O . GLY A 1 351 ? -22.531 -24.75 15.125 1 91.56 351 GLY A O 1
ATOM 2668 N N . SER A 1 352 ? -24.641 -25.094 15.734 1 92.94 352 SER A N 1
ATOM 2669 C CA . SER A 1 352 ? -24.422 -26.531 15.836 1 92.94 352 SER A CA 1
ATOM 2670 C C . SER A 1 352 ? -24.016 -27.141 14.5 1 92.94 352 SER A C 1
ATOM 2672 O O . SER A 1 352 ? -24.641 -26.844 13.469 1 92.94 352 SER A O 1
ATOM 2674 N N . GLY A 1 353 ? -22.938 -27.953 14.523 1 94.38 353 GLY A N 1
ATOM 2675 C CA . GLY A 1 353 ? -22.531 -28.734 13.367 1 94.38 353 GLY A CA 1
ATOM 2676 C C . GLY A 1 353 ? -21.656 -27.953 12.398 1 94.38 353 GLY A C 1
ATOM 2677 O O . GLY A 1 353 ? -21.109 -28.516 11.453 1 94.38 353 GLY A O 1
ATOM 2678 N N . LEU A 1 354 ? -21.562 -26.719 12.594 1 93.88 354 LEU A N 1
ATOM 2679 C CA . LEU A 1 354 ? -20.875 -25.859 11.625 1 93.88 354 LEU A CA 1
ATOM 2680 C C . LEU A 1 354 ? -19.359 -26.078 11.688 1 93.88 354 LEU A C 1
ATOM 2682 O O . LEU A 1 354 ? -18.688 -26.094 10.656 1 93.88 354 LEU A O 1
ATOM 2686 N N . GLU A 1 355 ? -18.891 -26.234 12.836 1 91.62 355 GLU A N 1
ATOM 2687 C CA . GLU A 1 355 ? -17.453 -26.5 12.977 1 91.62 355 GLU A CA 1
ATOM 2688 C C . GLU A 1 355 ? -17.078 -27.844 12.352 1 91.62 355 GLU A C 1
ATOM 2690 O O . GLU A 1 355 ? -16.031 -27.953 11.711 1 91.62 355 GLU A O 1
ATOM 2695 N N . GLN A 1 356 ? -17.938 -28.719 12.555 1 94.06 356 GLN A N 1
ATOM 2696 C CA . GLN A 1 356 ? -17.703 -30.031 11.953 1 94.06 356 GLN A CA 1
ATOM 2697 C C . GLN A 1 356 ? -17.719 -29.953 10.43 1 94.06 356 GLN A C 1
ATOM 2699 O O . GLN A 1 356 ? -16.906 -30.594 9.758 1 94.06 356 GLN A O 1
ATOM 2704 N N . LEU A 1 357 ? -18.594 -29.234 9.906 1 94.75 357 LEU A N 1
ATOM 2705 C CA . LEU A 1 357 ? -18.672 -29.047 8.461 1 94.75 357 LEU A CA 1
ATOM 2706 C C . LEU A 1 357 ? -17.406 -28.375 7.934 1 94.75 357 LEU A C 1
ATOM 2708 O O . LEU A 1 357 ? -16.859 -28.781 6.898 1 94.75 357 LEU A O 1
ATOM 2712 N N . LEU A 1 358 ? -16.922 -27.422 8.656 1 93.19 358 LEU A N 1
ATOM 2713 C CA . LEU A 1 358 ? -15.703 -26.719 8.258 1 93.19 358 LEU A CA 1
ATOM 2714 C C . LEU A 1 358 ? -14.5 -27.641 8.266 1 93.19 358 LEU A C 1
ATOM 2716 O O . LEU A 1 358 ? -13.68 -27.625 7.348 1 93.19 358 LEU A O 1
ATOM 2720 N N . ASP A 1 359 ? -14.461 -28.422 9.266 1 94.62 359 ASP A N 1
ATOM 2721 C CA . ASP A 1 359 ? -13.383 -29.422 9.352 1 94.62 359 ASP A CA 1
ATOM 2722 C C . ASP A 1 359 ? -13.445 -30.391 8.18 1 94.62 359 ASP A C 1
ATOM 2724 O O . ASP A 1 359 ? -12.414 -30.766 7.629 1 94.62 359 ASP A O 1
ATOM 2728 N N . ALA A 1 360 ? -14.609 -30.734 7.863 1 95.81 360 ALA A N 1
ATOM 2729 C CA . ALA A 1 360 ? -14.797 -31.656 6.746 1 95.81 360 ALA A CA 1
ATOM 2730 C C . ALA A 1 360 ? -14.383 -31.016 5.426 1 95.81 360 ALA A C 1
ATOM 2732 O O . ALA A 1 360 ? -13.758 -31.656 4.578 1 95.81 360 ALA A O 1
ATOM 2733 N N . LEU A 1 361 ? -14.719 -29.844 5.27 1 95 361 LEU A N 1
ATOM 2734 C CA . LEU A 1 361 ? -14.336 -29.109 4.066 1 95 361 LEU A CA 1
ATOM 2735 C C . LEU A 1 361 ? -12.82 -29.016 3.959 1 95 361 LEU A C 1
ATOM 2737 O O . LEU A 1 361 ? -12.258 -29.156 2.871 1 95 361 LEU A O 1
ATOM 2741 N N . GLN A 1 362 ? -12.195 -28.734 5.059 1 94.69 362 GLN A N 1
ATOM 2742 C CA . GLN A 1 362 ? -10.734 -28.672 5.07 1 94.69 362 GLN A CA 1
ATOM 2743 C C . GLN A 1 362 ? -10.117 -30.016 4.699 1 94.69 362 GLN A C 1
ATOM 2745 O O . GLN A 1 362 ? -9.18 -30.078 3.9 1 94.69 362 GLN A O 1
ATOM 2750 N N . ALA A 1 363 ? -10.68 -31 5.285 1 95.88 363 ALA A N 1
ATOM 2751 C CA . ALA A 1 363 ? -10.188 -32.344 4.977 1 95.88 363 ALA A CA 1
ATOM 2752 C C . ALA A 1 363 ? -10.375 -32.656 3.496 1 95.88 363 ALA A C 1
ATOM 2754 O O . ALA A 1 363 ? -9.5 -33.25 2.869 1 95.88 363 ALA A O 1
ATOM 2755 N N . PHE A 1 364 ? -11.453 -32.344 2.965 1 94.94 364 PHE A N 1
ATOM 2756 C CA . PHE A 1 364 ? -11.727 -32.531 1.546 1 94.94 364 PHE A CA 1
ATOM 2757 C C . PHE A 1 364 ? -10.695 -31.797 0.692 1 94.94 364 PHE A C 1
ATOM 2759 O O . PHE A 1 364 ? -10.141 -32.375 -0.246 1 94.94 364 PHE A O 1
ATOM 2766 N N . ALA A 1 365 ? -10.461 -30.562 1.043 1 94.62 365 ALA A N 1
ATOM 2767 C CA . ALA A 1 365 ? -9.492 -29.75 0.3 1 94.62 365 ALA A CA 1
ATOM 2768 C C . ALA A 1 365 ? -8.102 -30.375 0.345 1 94.62 365 ALA A C 1
ATOM 2770 O O . ALA A 1 365 ? -7.434 -30.484 -0.685 1 94.62 365 ALA A O 1
ATOM 2771 N N . GLU A 1 366 ? -7.684 -30.797 1.499 1 94.62 366 GLU A N 1
ATOM 2772 C CA . GLU A 1 366 ? -6.367 -31.406 1.686 1 94.62 366 GLU A CA 1
ATOM 2773 C C . GLU A 1 366 ? -6.242 -32.719 0.896 1 94.62 366 GLU A C 1
ATOM 2775 O O . GLU A 1 366 ? -5.207 -32.969 0.285 1 94.62 366 GLU A O 1
ATOM 2780 N N . ALA A 1 367 ? -7.316 -33.438 0.913 1 93.31 367 ALA A N 1
ATOM 2781 C CA . ALA A 1 367 ? -7.316 -34.688 0.19 1 93.31 367 ALA A CA 1
ATOM 2782 C C . ALA A 1 367 ? -7.262 -34.469 -1.317 1 93.31 367 ALA A C 1
ATOM 2784 O O . ALA A 1 367 ? -6.578 -35.188 -2.037 1 93.31 367 ALA A O 1
ATOM 2785 N N . LYS A 1 368 ? -7.992 -33.562 -1.746 1 91.25 368 LYS A N 1
ATOM 2786 C CA . LYS A 1 368 ? -8.047 -33.25 -3.174 1 91.25 368 LYS A CA 1
ATOM 2787 C C . LYS A 1 368 ? -6.695 -32.75 -3.686 1 91.25 368 LYS A C 1
ATOM 2789 O O . LYS A 1 368 ? -6.266 -33.156 -4.777 1 91.25 368 LYS A O 1
ATOM 2794 N N . ILE A 1 369 ? -5.996 -31.938 -2.965 1 91 369 ILE A N 1
ATOM 2795 C CA . ILE A 1 369 ? -4.707 -31.391 -3.381 1 91 369 ILE A CA 1
ATOM 2796 C C . ILE A 1 369 ? -3.615 -32.438 -3.184 1 91 369 ILE A C 1
ATOM 2798 O O . ILE A 1 369 ? -2.84 -32.719 -4.102 1 91 369 ILE A O 1
ATOM 2802 N N . GLY A 1 370 ? -3.609 -33.031 -2.004 1 86.62 370 GLY A N 1
ATOM 2803 C CA . GLY A 1 370 ? -2.602 -34.031 -1.725 1 86.62 370 GLY A CA 1
ATOM 2804 C C . GLY A 1 370 ? -1.189 -33.469 -1.702 1 86.62 370 GLY A C 1
ATOM 2805 O O . GLY A 1 370 ? -0.974 -32.344 -1.316 1 86.62 370 GLY A O 1
ATOM 2806 N N . GLN A 1 371 ? -0.233 -34.344 -2.023 1 83.12 371 GLN A N 1
ATOM 2807 C CA . GLN A 1 371 ? 1.17 -33.938 -2.047 1 83.12 371 GLN A CA 1
ATOM 2808 C C . GLN A 1 371 ? 1.572 -33.438 -3.426 1 83.12 371 GLN A C 1
ATOM 2810 O O . GLN A 1 371 ? 1.183 -34 -4.445 1 83.12 371 GLN A O 1
ATOM 2815 N N . ILE A 1 372 ? 2.188 -32.375 -3.377 1 85.56 372 ILE A N 1
ATOM 2816 C CA . ILE A 1 372 ? 2.645 -31.781 -4.629 1 85.56 372 ILE A CA 1
ATOM 2817 C C . ILE A 1 372 ? 4.156 -31.953 -4.754 1 85.56 372 ILE A C 1
ATOM 2819 O O . ILE A 1 372 ? 4.902 -31.625 -3.824 1 85.56 372 ILE A O 1
ATOM 2823 N N . GLU A 1 373 ? 4.531 -32.438 -5.863 1 80.75 373 GLU A N 1
ATOM 2824 C CA . GLU A 1 373 ? 5.953 -32.625 -6.145 1 80.75 373 GLU A CA 1
ATOM 2825 C C . GLU A 1 373 ? 6.605 -31.297 -6.527 1 80.75 373 GLU A C 1
ATOM 2827 O O . GLU A 1 373 ? 5.914 -30.281 -6.699 1 80.75 373 GLU A O 1
ATOM 2832 N N . ASP A 1 374 ? 7.945 -31.406 -6.645 1 80.31 374 ASP A N 1
ATOM 2833 C CA . ASP A 1 374 ? 8.703 -30.234 -7.051 1 80.31 374 ASP A CA 1
ATOM 2834 C C . ASP A 1 374 ? 8.602 -30.016 -8.562 1 80.31 374 ASP A C 1
ATOM 2836 O O . ASP A 1 374 ? 8.398 -30.953 -9.32 1 80.31 374 ASP A O 1
ATOM 2840 N N . ALA A 1 375 ? 8.703 -28.859 -8.969 1 84.12 375 ALA A N 1
ATOM 2841 C CA . ALA A 1 375 ? 8.844 -28.422 -10.359 1 84.12 375 ALA A CA 1
ATOM 2842 C C . ALA A 1 375 ? 7.637 -28.844 -11.195 1 84.12 375 ALA A C 1
ATOM 2844 O O . ALA A 1 375 ? 7.781 -29.219 -12.359 1 84.12 375 ALA A O 1
ATOM 2845 N N . VAL A 1 376 ? 6.504 -28.875 -10.586 1 88.06 376 VAL A N 1
ATOM 2846 C CA . VAL A 1 376 ? 5.32 -29.328 -11.312 1 88.06 376 VAL A CA 1
ATOM 2847 C C . VAL A 1 376 ? 4.719 -28.156 -12.086 1 88.06 376 VAL A C 1
ATOM 2849 O O . VAL A 1 376 ? 4.852 -27 -11.68 1 88.06 376 VAL A O 1
ATOM 2852 N N . PRO A 1 377 ? 4.156 -28.484 -13.242 1 91.44 377 PRO A N 1
ATOM 2853 C CA . PRO A 1 377 ? 3.473 -27.422 -13.984 1 91.44 377 PRO A CA 1
ATOM 2854 C C . PRO A 1 377 ? 2.18 -26.984 -13.305 1 91.44 377 PRO A C 1
ATOM 2856 O O . PRO A 1 377 ? 1.377 -27.812 -12.883 1 91.44 377 PRO A O 1
ATOM 2859 N N . THR A 1 378 ? 2.006 -25.688 -13.219 1 90.06 378 THR A N 1
ATOM 2860 C CA . THR A 1 378 ? 0.846 -25.172 -12.508 1 90.06 378 THR A CA 1
ATOM 2861 C C . THR A 1 378 ? -0.117 -24.484 -13.477 1 90.06 378 THR A C 1
ATOM 2863 O O . THR A 1 378 ? -1.249 -24.156 -13.109 1 90.06 378 THR A O 1
ATOM 2866 N N . ARG A 1 379 ? 0.241 -24.312 -14.695 1 90.06 379 ARG A N 1
ATOM 2867 C CA . ARG A 1 379 ? -0.581 -23.594 -15.656 1 90.06 379 ARG A CA 1
ATOM 2868 C C . ARG A 1 379 ? -1.052 -24.5 -16.781 1 90.06 379 ARG A C 1
ATOM 2870 O O . ARG A 1 379 ? -0.305 -25.375 -17.234 1 90.06 379 ARG A O 1
ATOM 2877 N N . GLN A 1 380 ? -2.234 -24.156 -17.25 1 87.25 380 GLN A N 1
ATOM 2878 C CA . GLN A 1 380 ? -2.799 -24.938 -18.344 1 87.25 380 GLN A CA 1
ATOM 2879 C C . GLN A 1 380 ? -1.972 -24.781 -19.625 1 87.25 380 GLN A C 1
ATOM 2881 O O . GLN A 1 380 ? -1.812 -25.719 -20.391 1 87.25 380 GLN A O 1
ATOM 2886 N N . ARG A 1 381 ? -1.468 -23.656 -19.797 1 88.56 381 ARG A N 1
ATOM 2887 C CA . ARG A 1 381 ? -0.62 -23.406 -20.953 1 88.56 381 ARG A CA 1
ATOM 2888 C C . ARG A 1 381 ? 0.577 -24.344 -20.984 1 88.56 381 ARG A C 1
ATOM 2890 O O . ARG A 1 381 ? 0.931 -24.891 -22.031 1 88.56 381 ARG A O 1
ATOM 2897 N N . HIS A 1 382 ? 1.213 -24.562 -19.797 1 93.38 382 HIS A N 1
ATOM 2898 C CA . HIS A 1 382 ? 2.338 -25.484 -19.688 1 93.38 382 HIS A CA 1
ATOM 2899 C C . HIS A 1 382 ? 1.911 -26.906 -19.984 1 93.38 382 HIS A C 1
ATOM 2901 O O . HIS A 1 382 ? 2.572 -27.609 -20.766 1 93.38 382 HIS A O 1
ATOM 2907 N N . ILE A 1 383 ? 0.831 -27.266 -19.469 1 93.19 383 ILE A N 1
ATOM 2908 C CA . ILE A 1 383 ? 0.322 -28.609 -19.656 1 93.19 383 ILE A CA 1
ATOM 2909 C C . ILE A 1 383 ? 0.046 -28.859 -21.141 1 93.19 383 ILE A C 1
ATOM 2911 O O . ILE A 1 383 ? 0.419 -29.906 -21.672 1 93.19 383 ILE A O 1
ATOM 2915 N N . ASN A 1 384 ? -0.548 -27.875 -21.781 1 94.12 384 ASN A N 1
ATOM 2916 C CA . ASN A 1 384 ? -0.846 -28.016 -23.203 1 94.12 384 ASN A CA 1
ATOM 2917 C C . ASN A 1 384 ? 0.427 -28.172 -24.031 1 94.12 384 ASN A C 1
ATOM 2919 O O . ASN A 1 384 ? 0.488 -29.016 -24.922 1 94.12 384 ASN A O 1
ATOM 2923 N N . LEU A 1 385 ? 1.365 -27.406 -23.719 1 95.38 385 LEU A N 1
ATOM 2924 C CA . LEU A 1 385 ? 2.623 -27.469 -24.453 1 95.38 385 LEU A CA 1
ATOM 2925 C C . LEU A 1 385 ? 3.361 -28.766 -24.172 1 95.38 385 LEU A C 1
ATOM 2927 O O . LEU A 1 385 ? 3.992 -29.344 -25.062 1 95.38 385 LEU A O 1
ATOM 2931 N N . LEU A 1 386 ? 3.289 -29.25 -22.984 1 97 386 LEU A N 1
ATOM 2932 C CA . LEU A 1 386 ? 3.887 -30.531 -22.641 1 97 386 LEU A CA 1
ATOM 2933 C C . LEU A 1 386 ? 3.193 -31.688 -23.375 1 97 386 LEU A C 1
ATOM 2935 O O . LEU A 1 386 ? 3.85 -32.625 -23.844 1 97 386 LEU A O 1
ATOM 2939 N N . ARG A 1 387 ? 1.896 -31.594 -23.484 1 97.06 387 ARG A N 1
ATOM 2940 C CA . ARG A 1 387 ? 1.151 -32.594 -24.219 1 97.06 387 ARG A CA 1
ATOM 2941 C C . ARG A 1 387 ? 1.546 -32.594 -25.703 1 97.06 387 ARG A C 1
ATOM 2943 O O . ARG A 1 387 ? 1.697 -33.656 -26.312 1 97.06 387 ARG A O 1
ATOM 2950 N N . ALA A 1 388 ? 1.681 -31.406 -26.219 1 97.31 388 ALA A N 1
ATOM 2951 C CA . ALA A 1 388 ? 2.139 -31.297 -27.609 1 97.31 388 ALA A CA 1
ATOM 2952 C C . ALA A 1 388 ? 3.525 -31.906 -27.781 1 97.31 388 ALA A C 1
ATOM 2954 O O . ALA A 1 388 ? 3.814 -32.531 -28.797 1 97.31 388 ALA A O 1
ATOM 2955 N N . THR A 1 389 ? 4.371 -31.672 -26.812 1 98.19 389 THR A N 1
ATOM 2956 C CA . THR A 1 389 ? 5.699 -32.281 -26.812 1 98.19 389 THR A CA 1
ATOM 2957 C C . THR A 1 389 ? 5.609 -33.781 -26.875 1 98.19 389 THR A C 1
ATOM 2959 O O . THR A 1 389 ? 6.281 -34.438 -27.688 1 98.19 389 THR A O 1
ATOM 2962 N N . ILE A 1 390 ? 4.801 -34.375 -26.047 1 98.12 390 ILE A N 1
ATOM 2963 C CA . ILE A 1 390 ? 4.602 -35.812 -25.984 1 98.12 390 ILE A CA 1
ATOM 2964 C C . ILE A 1 390 ? 4.117 -36.312 -27.344 1 98.12 390 ILE A C 1
ATOM 2966 O O . ILE A 1 390 ? 4.609 -37.312 -27.844 1 98.12 390 ILE A O 1
ATOM 2970 N N . GLU A 1 391 ? 3.199 -35.594 -27.922 1 97.94 391 GLU A N 1
ATOM 2971 C CA . GLU A 1 391 ? 2.65 -36 -29.219 1 97.94 391 GLU A CA 1
ATOM 2972 C C . GLU A 1 391 ? 3.74 -36.062 -30.281 1 97.94 391 GLU A C 1
ATOM 2974 O O . GLU A 1 391 ? 3.787 -37.031 -31.078 1 97.94 391 GLU A O 1
ATOM 2979 N N . GLU A 1 392 ? 4.566 -35.094 -30.297 1 98 392 GLU A N 1
ATOM 2980 C CA . GLU A 1 392 ? 5.645 -35.062 -31.281 1 98 392 GLU A CA 1
ATOM 2981 C C . GLU A 1 392 ? 6.656 -36.188 -31.016 1 98 392 GLU A C 1
ATOM 2983 O O . GLU A 1 392 ? 7.184 -36.781 -31.953 1 98 392 GLU A O 1
ATOM 2988 N N . ILE A 1 393 ? 6.934 -36.438 -29.781 1 97.75 393 ILE A N 1
ATOM 2989 C CA . ILE A 1 393 ? 7.84 -37.5 -29.438 1 97.75 393 ILE A CA 1
ATOM 2990 C C . ILE A 1 393 ? 7.25 -38.844 -29.875 1 97.75 393 ILE A C 1
ATOM 2992 O O . ILE A 1 393 ? 7.957 -39.688 -30.438 1 97.75 393 ILE A O 1
ATOM 2996 N N . GLU A 1 394 ? 5.973 -39 -29.641 1 97.19 394 GLU A N 1
ATOM 2997 C CA . GLU A 1 394 ? 5.285 -40.25 -30.047 1 97.19 394 GLU A CA 1
ATOM 2998 C C . GLU A 1 394 ? 5.371 -40.438 -31.547 1 97.19 394 GLU A C 1
ATOM 3000 O O . GLU A 1 394 ? 5.629 -41.562 -32.031 1 97.19 394 GLU A O 1
ATOM 3005 N N . LYS A 1 395 ? 5.191 -39.406 -32.281 1 96.19 395 LYS A N 1
ATOM 3006 C CA . LYS A 1 395 ? 5.301 -39.469 -33.75 1 96.19 395 LYS A CA 1
ATOM 3007 C C . LYS A 1 395 ? 6.707 -39.906 -34.156 1 96.19 395 LYS A C 1
ATOM 3009 O O . LYS A 1 395 ? 6.871 -40.688 -35.094 1 96.19 395 LYS A O 1
ATOM 3014 N N . ALA A 1 396 ? 7.637 -39.375 -33.5 1 94.94 396 ALA A N 1
ATOM 3015 C CA . ALA A 1 396 ? 9.023 -39.719 -33.812 1 94.94 396 ALA A CA 1
ATOM 3016 C C . ALA A 1 396 ? 9.312 -41.188 -33.531 1 94.94 396 ALA A C 1
ATOM 3018 O O . ALA A 1 396 ? 9.992 -41.844 -34.312 1 94.94 396 ALA A O 1
ATOM 3019 N N . ILE A 1 397 ? 8.805 -41.656 -32.438 1 93.44 397 ILE A N 1
ATOM 3020 C CA . ILE A 1 397 ? 9.078 -43.031 -31.984 1 93.44 397 ILE A CA 1
ATOM 3021 C C . ILE A 1 397 ? 8.305 -44 -32.844 1 93.44 397 ILE A C 1
ATOM 3023 O O . ILE A 1 397 ? 8.852 -45.031 -33.281 1 93.44 397 ILE A O 1
ATOM 3027 N N . GLU A 1 398 ? 7.055 -43.688 -33.094 1 90.31 398 GLU A N 1
ATOM 3028 C CA . GLU A 1 398 ? 6.164 -44.656 -33.75 1 90.31 398 GLU A CA 1
ATOM 3029 C C . GLU A 1 398 ? 6.293 -44.562 -35.281 1 90.31 398 GLU A C 1
ATOM 3031 O O . GLU A 1 398 ? 5.789 -45.438 -35.969 1 90.31 398 GLU A O 1
ATOM 3036 N N . GLY A 1 399 ? 6.875 -43.5 -35.719 1 83.88 399 GLY A N 1
ATOM 3037 C CA . GLY A 1 399 ? 6.969 -43.312 -37.156 1 83.88 399 GLY A CA 1
ATOM 3038 C C . GLY A 1 399 ? 8.047 -44.188 -37.812 1 83.88 399 GLY A C 1
ATOM 3039 O O . GLY A 1 399 ? 8.883 -43.688 -38.562 1 83.88 399 GLY A O 1
ATOM 3040 N N . ASP A 1 400 ? 7.988 -45.5 -37.562 1 80.81 400 ASP A N 1
ATOM 3041 C CA . ASP A 1 400 ? 9.016 -46.438 -38.062 1 80.81 400 ASP A CA 1
ATOM 3042 C C . ASP A 1 400 ? 8.992 -46.5 -39.562 1 80.81 400 ASP A C 1
ATOM 3044 O O . ASP A 1 400 ? 10.008 -46.812 -40.219 1 80.81 400 ASP A O 1
ATOM 3048 N N . ASP A 1 401 ? 7.879 -46.188 -40.156 1 85.69 401 ASP A N 1
ATOM 3049 C CA . ASP A 1 401 ? 7.738 -46.219 -41.594 1 85.69 401 ASP A CA 1
ATOM 3050 C C . ASP A 1 401 ? 8.086 -44.875 -42.25 1 85.69 401 ASP A C 1
ATOM 3052 O O . ASP A 1 401 ? 8.102 -44.781 -43.469 1 85.69 401 ASP A O 1
ATOM 3056 N N . LEU A 1 402 ? 8.43 -43.969 -41.438 1 85.88 402 LEU A N 1
ATOM 3057 C CA . LEU A 1 402 ? 8.711 -42.625 -41.938 1 85.88 402 LEU A CA 1
ATOM 3058 C C . LEU A 1 402 ? 10.219 -42.406 -42.094 1 85.88 402 LEU A C 1
ATOM 3060 O O . LEU A 1 402 ? 11.008 -43.031 -41.375 1 85.88 402 LEU A O 1
ATOM 3064 N N . PRO A 1 403 ? 10.562 -41.531 -43.094 1 88 403 PRO A N 1
ATOM 3065 C CA . PRO A 1 403 ? 11.969 -41.125 -43.188 1 88 403 PRO A CA 1
ATOM 3066 C C . PRO A 1 403 ? 12.508 -40.5 -41.906 1 88 403 PRO A C 1
ATOM 3068 O O . PRO A 1 403 ? 11.789 -39.781 -41.219 1 88 403 PRO A O 1
ATOM 3071 N N . LEU A 1 404 ? 13.727 -40.844 -41.625 1 87.56 404 LEU A N 1
ATOM 3072 C CA . LEU A 1 404 ? 14.383 -40.375 -40.406 1 87.56 404 LEU A CA 1
ATOM 3073 C C . LEU A 1 404 ? 14.359 -38.844 -40.344 1 87.56 404 LEU A C 1
ATOM 3075 O O . LEU A 1 404 ? 14.297 -38.281 -39.25 1 87.56 404 LEU A O 1
ATOM 3079 N N . GLU A 1 405 ? 14.336 -38.219 -41.5 1 89.56 405 GLU A N 1
ATOM 3080 C CA . GLU A 1 405 ? 14.289 -36.75 -41.562 1 89.56 405 GLU A CA 1
ATOM 3081 C C . GLU A 1 405 ? 13.016 -36.219 -40.938 1 89.56 405 GLU A C 1
ATOM 3083 O O . GLU A 1 405 ? 13.047 -35.188 -40.25 1 89.56 405 GLU A O 1
ATOM 3088 N N . LEU A 1 406 ? 11.984 -36.875 -41.156 1 93 406 LEU A N 1
ATOM 3089 C CA . LEU A 1 406 ? 10.695 -36.469 -40.625 1 93 406 LEU A CA 1
ATOM 3090 C C . LEU A 1 406 ? 10.648 -36.688 -39.094 1 93 406 LEU A C 1
ATOM 3092 O O . LEU A 1 406 ? 10.078 -35.906 -38.375 1 93 406 LEU A O 1
ATOM 3096 N N . ARG A 1 407 ? 11.242 -37.781 -38.688 1 93.12 407 ARG A N 1
ATOM 3097 C CA . ARG A 1 407 ? 11.266 -38.094 -37.25 1 93.12 407 ARG A CA 1
ATOM 3098 C C . ARG A 1 407 ? 12.156 -37.125 -36.5 1 93.12 407 ARG A C 1
ATOM 3100 O O . ARG A 1 407 ? 11.852 -36.75 -35.375 1 93.12 407 ARG A O 1
ATOM 3107 N N . ALA A 1 408 ? 13.211 -36.656 -37.156 1 93.25 408 ALA A N 1
ATOM 3108 C CA . ALA A 1 408 ? 14.07 -35.625 -36.594 1 93.25 408 ALA A CA 1
ATOM 3109 C C . ALA A 1 408 ? 13.312 -34.312 -36.469 1 93.25 408 ALA A C 1
ATOM 3111 O O . ALA A 1 408 ? 13.516 -33.562 -35.531 1 93.25 408 ALA A O 1
ATOM 3112 N N . GLU A 1 409 ? 12.508 -34.094 -37.469 1 95.38 409 GLU A N 1
ATOM 3113 C CA . GLU A 1 409 ? 11.688 -32.875 -37.438 1 95.38 409 GLU A CA 1
ATOM 3114 C C . GLU A 1 409 ? 10.727 -32.906 -36.25 1 95.38 409 GLU A C 1
ATOM 3116 O O . GLU A 1 409 ? 10.477 -31.859 -35.625 1 95.38 409 GLU A O 1
ATOM 3121 N N . ASN A 1 410 ? 10.156 -34.031 -35.938 1 96.62 410 ASN A N 1
ATOM 3122 C CA . ASN A 1 410 ? 9.297 -34.156 -34.781 1 96.62 410 ASN A CA 1
ATOM 3123 C C . ASN A 1 410 ? 10.055 -33.844 -33.5 1 96.62 410 ASN A C 1
ATOM 3125 O O . ASN A 1 410 ? 9.5 -33.219 -32.594 1 96.62 410 ASN A O 1
ATOM 3129 N N . MET A 1 411 ? 11.305 -34.281 -33.469 1 96.31 411 MET A N 1
ATOM 3130 C CA . MET A 1 411 ? 12.125 -34 -32.312 1 96.31 411 MET A CA 1
ATOM 3131 C C . MET A 1 411 ? 12.398 -32.5 -32.188 1 96.31 411 MET A C 1
ATOM 3133 O O . MET A 1 411 ? 12.422 -31.938 -31.094 1 96.31 411 MET A O 1
ATOM 3137 N N . ARG A 1 412 ? 12.562 -31.891 -33.312 1 96.56 412 ARG A N 1
ATOM 3138 C CA . ARG A 1 412 ? 12.742 -30.438 -33.312 1 96.56 412 ARG A CA 1
ATOM 3139 C C . ARG A 1 412 ? 11.5 -29.734 -32.812 1 96.56 412 ARG A C 1
ATOM 3141 O O . ARG A 1 412 ? 11.602 -28.844 -31.953 1 96.56 412 ARG A O 1
ATOM 3148 N N . LEU A 1 413 ? 10.352 -30.109 -33.281 1 97 413 LEU A N 1
ATOM 3149 C CA . LEU A 1 413 ? 9.094 -29.516 -32.844 1 97 413 LEU A CA 1
ATOM 3150 C C . LEU A 1 413 ? 8.867 -29.719 -31.344 1 97 413 LEU A C 1
ATOM 3152 O O . LEU A 1 413 ? 8.453 -28.797 -30.641 1 97 413 LEU A O 1
ATOM 3156 N N . ALA A 1 414 ? 9.156 -30.906 -30.859 1 97.81 414 ALA A N 1
ATOM 3157 C CA . ALA A 1 414 ? 9.031 -31.203 -29.438 1 97.81 414 ALA A CA 1
ATOM 3158 C C . ALA A 1 414 ? 9.906 -30.281 -28.609 1 97.81 414 ALA A C 1
ATOM 3160 O O . ALA A 1 414 ? 9.453 -29.719 -27.609 1 97.81 414 ALA A O 1
ATOM 3161 N N . SER A 1 415 ? 11.125 -30.109 -29.062 1 96.81 415 SER A N 1
ATOM 3162 C CA . SER A 1 415 ? 12.055 -29.234 -28.375 1 96.81 415 SER A CA 1
ATOM 3163 C C . SER A 1 415 ? 11.547 -27.781 -28.375 1 96.81 415 SER A C 1
ATOM 3165 O O . SER A 1 415 ? 11.727 -27.062 -27.406 1 96.81 415 SER A O 1
ATOM 3167 N N . GLN A 1 416 ? 10.914 -27.391 -29.438 1 96.25 416 GLN A N 1
ATOM 3168 C CA . GLN A 1 416 ? 10.391 -26.047 -29.562 1 96.25 416 GLN A CA 1
ATOM 3169 C C . GLN A 1 416 ? 9.25 -25.797 -28.578 1 96.25 416 GLN A C 1
ATOM 3171 O O . GLN A 1 416 ? 9.133 -24.719 -28 1 96.25 416 GLN A O 1
ATOM 3176 N N . PHE A 1 417 ? 8.406 -26.797 -28.375 1 96.19 417 PHE A N 1
ATOM 3177 C CA . PHE A 1 417 ? 7.309 -26.656 -27.422 1 96.19 417 PHE A CA 1
ATOM 3178 C C . PHE A 1 417 ? 7.84 -26.438 -26.016 1 96.19 417 PHE A C 1
ATOM 3180 O O . PHE A 1 417 ? 7.316 -25.625 -25.266 1 96.19 417 PHE A O 1
ATOM 3187 N N . LEU A 1 418 ? 8.891 -27.156 -25.656 1 96.25 418 LEU A N 1
ATOM 3188 C CA . LEU A 1 418 ? 9.516 -26.953 -24.359 1 96.25 418 LEU A CA 1
ATOM 3189 C C . LEU A 1 418 ? 10.125 -25.562 -24.266 1 96.25 418 LEU A C 1
ATOM 3191 O O . LEU A 1 418 ? 10.023 -24.906 -23.219 1 96.25 418 LEU A O 1
ATOM 3195 N N . GLY A 1 419 ? 10.719 -25.109 -25.297 1 94.5 419 GLY A N 1
ATOM 3196 C CA . GLY A 1 419 ? 11.297 -23.766 -25.344 1 94.5 419 GLY A CA 1
ATOM 3197 C C . GLY A 1 419 ? 10.258 -22.672 -25.203 1 94.5 419 GLY A C 1
ATOM 3198 O O . GLY A 1 419 ? 10.555 -21.609 -24.656 1 94.5 419 GLY A O 1
ATOM 3199 N N . ARG A 1 420 ? 9.047 -22.922 -25.688 1 93.62 420 ARG A N 1
ATOM 3200 C CA . ARG A 1 420 ? 7.957 -21.969 -25.578 1 93.62 420 ARG A CA 1
ATOM 3201 C C . ARG A 1 420 ? 7.516 -21.797 -24.125 1 93.62 420 ARG A C 1
ATOM 3203 O O . ARG A 1 420 ? 7.082 -20.719 -23.719 1 93.62 420 ARG A O 1
ATOM 3210 N N . ILE A 1 421 ? 7.629 -22.844 -23.344 1 93.88 421 ILE A N 1
ATOM 3211 C CA . ILE A 1 421 ? 7.242 -22.781 -21.938 1 93.88 421 ILE A CA 1
ATOM 3212 C C . ILE A 1 421 ? 8.164 -21.812 -21.188 1 93.88 421 ILE A C 1
ATOM 3214 O O . ILE A 1 421 ? 7.699 -20.938 -20.453 1 93.88 421 ILE A O 1
ATOM 3218 N N . THR A 1 422 ? 9.492 -21.906 -21.422 1 92.81 422 THR A N 1
ATOM 3219 C CA . THR A 1 422 ? 10.492 -21.109 -20.703 1 92.81 422 THR A CA 1
ATOM 3220 C C . THR A 1 422 ? 10.633 -19.719 -21.344 1 92.81 422 THR A C 1
ATOM 3222 O O . THR A 1 422 ? 11.234 -18.828 -20.75 1 92.81 422 THR A O 1
ATOM 3225 N N . GLY A 1 423 ? 10.117 -19.562 -22.547 1 90 423 GLY A N 1
ATOM 3226 C CA . GLY A 1 423 ? 10.164 -18.266 -23.219 1 90 423 GLY A CA 1
ATOM 3227 C C . GLY A 1 423 ? 11.352 -18.125 -24.156 1 90 423 GLY A C 1
ATOM 3228 O O . GLY A 1 423 ? 11.703 -17.016 -24.547 1 90 423 GLY A O 1
ATOM 3229 N N . ASP A 1 424 ? 11.961 -19.188 -24.484 1 87.81 424 ASP A N 1
ATOM 3230 C CA . ASP A 1 424 ? 13.125 -19.172 -25.359 1 87.81 424 ASP A CA 1
ATOM 3231 C C . ASP A 1 424 ? 12.711 -19.109 -26.828 1 87.81 424 ASP A C 1
ATOM 3233 O O . ASP A 1 424 ? 13.5 -18.719 -27.688 1 87.81 424 ASP A O 1
ATOM 3237 N N . VAL A 1 425 ? 11.414 -19.531 -27 1 84.62 425 VAL A N 1
ATOM 3238 C CA . VAL A 1 425 ? 10.961 -19.641 -28.391 1 84.62 425 VAL A CA 1
ATOM 3239 C C . VAL A 1 425 ? 9.586 -18.984 -28.531 1 84.62 425 VAL A C 1
ATOM 3241 O O . VAL A 1 425 ? 8.68 -19.234 -27.734 1 84.62 425 VAL A O 1
ATOM 3244 N N . ASP A 1 426 ? 9.359 -18.172 -29.531 1 77.62 426 ASP A N 1
ATOM 3245 C CA . ASP A 1 426 ? 8.086 -17.688 -30.047 1 77.62 426 ASP A CA 1
ATOM 3246 C C . ASP A 1 426 ? 7.172 -17.203 -28.922 1 77.62 426 ASP A C 1
ATOM 3248 O O . ASP A 1 426 ? 6.02 -17.641 -28.828 1 77.62 426 ASP A O 1
ATOM 3252 N N . VAL A 1 427 ? 7.656 -16.281 -28.172 1 78.38 427 VAL A N 1
ATOM 3253 C CA . VAL A 1 427 ? 6.879 -15.953 -26.984 1 78.38 427 VAL A CA 1
ATOM 3254 C C . VAL A 1 427 ? 6.191 -14.602 -27.172 1 78.38 427 VAL A C 1
ATOM 3256 O O . VAL A 1 427 ? 5.414 -14.172 -26.312 1 78.38 427 VAL A O 1
ATOM 3259 N N . GLU A 1 428 ? 6.199 -13.914 -28.188 1 80.88 428 GLU A N 1
ATOM 3260 C CA . GLU A 1 428 ? 5.746 -12.531 -28.328 1 80.88 428 GLU A CA 1
ATOM 3261 C C . GLU A 1 428 ? 4.246 -12.414 -28.062 1 80.88 428 GLU A C 1
ATOM 3263 O O . GLU A 1 428 ? 3.801 -11.484 -27.391 1 80.88 428 GLU A O 1
ATOM 3268 N N . GLU A 1 429 ? 3.52 -13.391 -28.469 1 76.62 429 GLU A N 1
ATOM 3269 C CA . GLU A 1 429 ? 2.064 -13.297 -28.391 1 76.62 429 GLU A CA 1
ATOM 3270 C C . GLU A 1 429 ? 1.569 -13.484 -26.969 1 76.62 429 GLU A C 1
ATOM 3272 O O . GLU A 1 429 ? 0.482 -13.031 -26.609 1 76.62 429 GLU A O 1
ATOM 3277 N N . ILE A 1 430 ? 2.402 -14.047 -26.141 1 84.81 430 ILE A N 1
ATOM 3278 C CA . ILE A 1 430 ? 1.9 -14.414 -24.828 1 84.81 430 ILE A CA 1
ATOM 3279 C C . ILE A 1 430 ? 2.426 -13.43 -23.781 1 84.81 430 ILE A C 1
ATOM 3281 O O . ILE A 1 430 ? 1.906 -13.367 -22.672 1 84.81 430 ILE A O 1
ATOM 3285 N N . LEU A 1 431 ? 3.379 -12.664 -24.141 1 86.19 431 LEU A N 1
ATOM 3286 C CA . LEU A 1 431 ? 4.047 -11.789 -23.172 1 86.19 431 LEU A CA 1
ATOM 3287 C C . LEU A 1 431 ? 3.061 -10.805 -22.562 1 86.19 431 LEU A C 1
ATOM 3289 O O . LEU A 1 431 ? 3.057 -10.594 -21.344 1 86.19 431 LEU A O 1
ATOM 3293 N N . ASP A 1 432 ? 2.205 -10.289 -23.328 1 83.88 432 ASP A N 1
ATOM 3294 C CA . ASP A 1 432 ? 1.243 -9.312 -22.828 1 83.88 432 ASP A CA 1
ATOM 3295 C C . ASP A 1 432 ? 0.296 -9.938 -21.812 1 83.88 432 ASP A C 1
ATOM 3297 O O . ASP A 1 432 ? -0.027 -9.32 -20.797 1 83.88 432 ASP A O 1
ATOM 3301 N N . VAL A 1 433 ? -0.107 -11.062 -22.094 1 82.06 433 VAL A N 1
ATOM 3302 C CA . VAL A 1 433 ? -1.047 -11.758 -21.219 1 82.06 433 VAL A CA 1
ATOM 3303 C C . VAL A 1 433 ? -0.386 -12.047 -19.875 1 82.06 433 VAL A C 1
ATOM 3305 O O . VAL A 1 433 ? -0.994 -11.844 -18.828 1 82.06 433 VAL A O 1
ATOM 3308 N N . ILE A 1 434 ? 0.803 -12.438 -19.906 1 84.94 434 ILE A N 1
ATOM 3309 C CA . ILE A 1 434 ? 1.5 -12.836 -18.688 1 84.94 434 ILE A CA 1
ATOM 3310 C C . ILE A 1 434 ? 1.79 -11.602 -17.844 1 84.94 434 ILE A C 1
ATOM 3312 O O . ILE A 1 434 ? 1.493 -11.586 -16.641 1 84.94 434 ILE A O 1
ATOM 3316 N N . PHE A 1 435 ? 2.244 -10.562 -18.453 1 88.06 435 PHE A N 1
ATOM 3317 C CA . PHE A 1 435 ? 2.766 -9.453 -17.672 1 88.06 435 PHE A CA 1
ATOM 3318 C C . PHE A 1 435 ? 1.645 -8.5 -17.281 1 88.06 435 PHE A C 1
ATOM 3320 O O . PHE A 1 435 ? 1.788 -7.719 -16.328 1 88.06 435 PHE A O 1
ATOM 3327 N N . SER A 1 436 ? 0.496 -8.586 -17.906 1 85.25 436 SER A N 1
ATOM 3328 C CA . SER A 1 436 ? -0.649 -7.762 -17.531 1 85.25 436 SER A CA 1
ATOM 3329 C C . SER A 1 436 ? -1.215 -8.195 -16.172 1 85.25 436 SER A C 1
ATOM 3331 O O . SER A 1 436 ? -2.002 -7.465 -15.57 1 85.25 436 SER A O 1
ATOM 3333 N N . GLN A 1 437 ? -0.798 -9.312 -15.703 1 83.75 437 GLN A N 1
ATOM 3334 C CA . GLN A 1 437 ? -1.284 -9.836 -14.43 1 83.75 437 GLN A CA 1
ATOM 3335 C C . GLN A 1 437 ? -0.61 -9.133 -13.258 1 83.75 437 GLN A C 1
ATOM 3337 O O . GLN A 1 437 ? -1.075 -9.227 -12.117 1 83.75 437 GLN A O 1
ATOM 3342 N N . PHE A 1 438 ? 0.459 -8.508 -13.586 1 83.69 438 PHE A N 1
ATOM 3343 C CA . PHE A 1 438 ? 1.203 -7.82 -12.539 1 83.69 438 PHE A CA 1
ATOM 3344 C C . PHE A 1 438 ? 0.631 -6.43 -12.297 1 83.69 438 PHE A C 1
ATOM 3346 O O . PHE A 1 438 ? -0.103 -5.898 -13.133 1 83.69 438 PHE A O 1
ATOM 3353 N N . CYS A 1 439 ? 1.011 -5.93 -11.141 1 82.31 439 CYS A N 1
ATOM 3354 C CA . CYS A 1 439 ? 0.712 -4.527 -10.883 1 82.31 439 CYS A CA 1
ATOM 3355 C C . CYS A 1 439 ? 1.689 -3.617 -11.609 1 82.31 439 CYS A C 1
ATOM 3357 O O . CYS A 1 439 ? 2.684 -4.086 -12.172 1 82.31 439 CYS A O 1
ATOM 3359 N N . ILE A 1 440 ? 1.417 -2.377 -11.68 1 82.25 440 ILE A N 1
ATOM 3360 C CA . ILE A 1 440 ? 2.215 -1.382 -12.391 1 82.25 440 ILE A CA 1
ATOM 3361 C C . ILE A 1 440 ? 3.59 -1.264 -11.734 1 82.25 440 ILE A C 1
ATOM 3363 O O . ILE A 1 440 ? 4.59 -1.025 -12.414 1 82.25 440 ILE A O 1
ATOM 3367 N N . GLY A 1 441 ? 3.742 -1.527 -10.562 1 85.31 441 GLY A N 1
ATOM 3368 C CA . GLY A 1 441 ? 4.996 -1.354 -9.844 1 85.31 441 GLY A CA 1
ATOM 3369 C C . GLY A 1 441 ? 5.859 -2.602 -9.844 1 85.31 441 GLY A C 1
ATOM 3370 O O . GLY A 1 441 ? 6.863 -2.668 -9.133 1 85.31 441 GLY A O 1
ATOM 3371 N N . LYS A 1 442 ? 5.504 -3.5 -10.648 1 91.88 442 LYS A N 1
ATOM 3372 C CA . LYS A 1 442 ? 6.277 -4.734 -10.727 1 91.88 442 LYS A CA 1
ATOM 3373 C C . LYS A 1 442 ? 6.609 -5.086 -12.18 1 91.88 442 LYS A C 1
ATOM 3375 O O . LYS A 1 442 ? 5.879 -4.707 -13.094 1 91.88 442 LYS A O 1
ATOM 3380 N N . MET B 1 1 ? 18.547 15.016 30.641 1 28.23 1 MET B N 1
ATOM 3381 C CA . MET B 1 1 ? 19 13.922 29.797 1 28.23 1 MET B CA 1
ATOM 3382 C C . MET B 1 1 ? 17.938 12.82 29.703 1 28.23 1 MET B C 1
ATOM 3384 O O . MET B 1 1 ? 17.656 12.156 30.703 1 28.23 1 MET B O 1
ATOM 3388 N N . SER B 1 2 ? 16.844 13 29.047 1 35.72 2 SER B N 1
ATOM 3389 C CA . SER B 1 2 ? 15.609 12.211 29.125 1 35.72 2 SER B CA 1
ATOM 3390 C C . SER B 1 2 ? 15.906 10.719 29.016 1 35.72 2 SER B C 1
ATOM 3392 O O . SER B 1 2 ? 16.844 10.312 28.328 1 35.72 2 SER B O 1
ATOM 3394 N N . GLU B 1 3 ? 15.734 9.953 30.062 1 38.75 3 GLU B N 1
ATOM 3395 C CA . GLU B 1 3 ? 15.844 8.508 30.188 1 38.75 3 GLU B CA 1
ATOM 3396 C C . GLU B 1 3 ? 15.484 7.805 28.891 1 38.75 3 GLU B C 1
ATOM 3398 O O . GLU B 1 3 ? 14.398 8.016 28.344 1 38.75 3 GLU B O 1
ATOM 3403 N N . ILE B 1 4 ? 16.359 7.629 27.984 1 45.09 4 ILE B N 1
ATOM 3404 C CA . ILE B 1 4 ? 16.25 6.742 26.828 1 45.09 4 ILE B CA 1
ATOM 3405 C C . ILE B 1 4 ? 15.328 5.574 27.156 1 45.09 4 ILE B C 1
ATOM 3407 O O . ILE B 1 4 ? 15.625 4.773 28.047 1 45.09 4 ILE B O 1
ATOM 3411 N N . GLY B 1 5 ? 14.078 5.809 27.266 1 49.22 5 GLY B N 1
ATOM 3412 C CA . GLY B 1 5 ? 13.172 4.723 27.594 1 49.22 5 GLY B CA 1
ATOM 3413 C C . GLY B 1 5 ? 13.578 3.395 26.984 1 49.22 5 GLY B C 1
ATOM 3414 O O . GLY B 1 5 ? 13.617 3.252 25.766 1 49.22 5 GLY B O 1
ATOM 3415 N N . SER B 1 6 ? 14.555 2.725 27.578 1 64.06 6 SER B N 1
ATOM 3416 C CA . SER B 1 6 ? 15.039 1.396 27.219 1 64.06 6 SER B CA 1
ATOM 3417 C C . SER B 1 6 ? 13.891 0.439 26.938 1 64.06 6 SER B C 1
ATOM 3419 O O . SER B 1 6 ? 13.188 0.016 27.859 1 64.06 6 SER B O 1
ATOM 3421 N N . TYR B 1 7 ? 13.383 0.578 25.672 1 71.5 7 TYR B N 1
ATOM 3422 C CA . TYR B 1 7 ? 12.391 -0.436 25.328 1 71.5 7 TYR B CA 1
ATOM 3423 C C . TYR B 1 7 ? 13.016 -1.826 25.312 1 71.5 7 TYR B C 1
ATOM 3425 O O . TYR B 1 7 ? 14.109 -2.018 24.781 1 71.5 7 TYR B O 1
ATOM 3433 N N . HIS B 1 8 ? 12.438 -2.672 26.031 1 86.31 8 HIS B N 1
ATOM 3434 C CA . HIS B 1 8 ? 12.961 -4.031 26.141 1 86.31 8 HIS B CA 1
ATOM 3435 C C . HIS B 1 8 ? 12.43 -4.914 25 1 86.31 8 HIS B C 1
ATOM 3437 O O . HIS B 1 8 ? 12.992 -5.977 24.734 1 86.31 8 HIS B O 1
ATOM 3443 N N . ASP B 1 9 ? 11.5 -4.359 24.359 1 95.44 9 ASP B N 1
ATOM 3444 C CA . ASP B 1 9 ? 10.906 -5.176 23.297 1 95.44 9 ASP B CA 1
ATOM 3445 C C . ASP B 1 9 ? 11.352 -4.691 21.922 1 95.44 9 ASP B C 1
ATOM 3447 O O . ASP B 1 9 ? 11.945 -3.617 21.797 1 95.44 9 ASP B O 1
ATOM 3451 N N . THR B 1 10 ? 11.297 -5.527 20.984 1 98.06 10 THR B N 1
ATOM 3452 C CA . THR B 1 10 ? 11.539 -5.238 19.578 1 98.06 10 THR B CA 1
ATOM 3453 C C . THR B 1 10 ? 10.227 -5.242 18.797 1 98.06 10 THR B C 1
ATOM 3455 O O . THR B 1 10 ? 9.438 -6.184 18.891 1 98.06 10 THR B O 1
ATOM 3458 N N . ILE B 1 11 ? 9.984 -4.156 18.094 1 98.38 11 ILE B N 1
ATOM 3459 C CA . ILE B 1 11 ? 8.703 -4.02 17.406 1 98.38 11 ILE B CA 1
ATOM 3460 C C . ILE B 1 11 ? 8.898 -4.23 15.898 1 98.38 11 ILE B C 1
ATOM 3462 O O . ILE B 1 11 ? 9.992 -4.035 15.375 1 98.38 11 ILE B O 1
ATOM 3466 N N . PHE B 1 12 ? 7.879 -4.688 15.242 1 98.5 12 PHE B N 1
ATOM 3467 C CA . PHE B 1 12 ? 7.887 -4.836 13.797 1 98.5 12 PHE B CA 1
ATOM 3468 C C . PHE B 1 12 ? 6.512 -4.535 13.211 1 98.5 12 PHE B C 1
ATOM 3470 O O . PHE B 1 12 ? 5.504 -4.602 13.914 1 98.5 12 PHE B O 1
ATOM 3477 N N . ALA B 1 13 ? 6.484 -4.129 11.914 1 98.31 13 ALA B N 1
ATOM 3478 C CA . ALA B 1 13 ? 5.223 -3.893 11.211 1 98.31 13 ALA B CA 1
ATOM 3479 C C . ALA B 1 13 ? 5.453 -3.709 9.711 1 98.31 13 ALA B C 1
ATOM 3481 O O . ALA B 1 13 ? 6.574 -3.418 9.281 1 98.31 13 ALA B O 1
ATOM 3482 N N . LEU B 1 14 ? 4.406 -3.994 8.953 1 98 14 LEU B N 1
ATOM 3483 C CA . LEU B 1 14 ? 4.391 -3.576 7.555 1 98 14 LEU B CA 1
ATOM 3484 C C . LEU B 1 14 ? 4.383 -2.057 7.441 1 98 14 LEU B C 1
ATOM 3486 O O . LEU B 1 14 ? 3.48 -1.396 7.961 1 98 14 LEU B O 1
ATOM 3490 N N . SER B 1 15 ? 5.363 -1.515 6.676 1 97.25 15 SER B N 1
ATOM 3491 C CA . SER B 1 15 ? 5.504 -0.063 6.613 1 97.25 15 SER B CA 1
ATOM 3492 C C . SER B 1 15 ? 5.082 0.477 5.25 1 97.25 15 SER B C 1
ATOM 3494 O O . SER B 1 15 ? 4.887 1.683 5.09 1 97.25 15 SER B O 1
ATOM 3496 N N . SER B 1 16 ? 4.992 -0.337 4.074 1 94.75 16 SER B N 1
ATOM 3497 C CA . SER B 1 16 ? 4.871 0.098 2.686 1 94.75 16 SER B CA 1
ATOM 3498 C C . SER B 1 16 ? 3.416 0.078 2.225 1 94.75 16 SER B C 1
ATOM 3500 O O . SER B 1 16 ? 3.139 -0.075 1.033 1 94.75 16 SER B O 1
ATOM 3502 N N . GLY B 1 17 ? 2.422 0.136 2.826 1 91.25 17 GLY B N 1
ATOM 3503 C CA . GLY B 1 17 ? 1.03 0.322 2.445 1 91.25 17 GLY B CA 1
ATOM 3504 C C . GLY B 1 17 ? 0.282 -0.985 2.264 1 91.25 17 GLY B C 1
ATOM 3505 O O . GLY B 1 17 ? 0.821 -2.059 2.541 1 91.25 17 GLY B O 1
ATOM 3506 N N . ARG B 1 18 ? -0.875 -0.884 1.639 1 92.94 18 ARG B N 1
ATOM 3507 C CA . ARG B 1 18 ? -1.781 -2.025 1.556 1 92.94 18 ARG B CA 1
ATOM 3508 C C . ARG B 1 18 ? -1.412 -2.936 0.389 1 92.94 18 ARG B C 1
ATOM 3510 O O . ARG B 1 18 ? -1.062 -2.455 -0.691 1 92.94 18 ARG B O 1
ATOM 3517 N N . LEU B 1 19 ? -1.634 -4.145 0.536 1 93 19 LEU B N 1
ATOM 3518 C CA . LEU B 1 19 ? -1.293 -5.195 -0.418 1 93 19 LEU B CA 1
ATOM 3519 C C . LEU B 1 19 ? -2.457 -5.473 -1.363 1 93 19 LEU B C 1
ATOM 3521 O O . LEU B 1 19 ? -3.605 -5.148 -1.052 1 93 19 LEU B O 1
ATOM 3525 N N . PRO B 1 20 ? -2.164 -6.078 -2.543 1 94.44 20 PRO B N 1
ATOM 3526 C CA . PRO B 1 20 ? -0.885 -6.555 -3.076 1 94.44 20 PRO B CA 1
ATOM 3527 C C . PRO B 1 20 ? -0.03 -5.426 -3.65 1 94.44 20 PRO B C 1
ATOM 3529 O O . PRO B 1 20 ? -0.536 -4.328 -3.902 1 94.44 20 PRO B O 1
ATOM 3532 N N . SER B 1 21 ? 1.303 -5.691 -3.803 1 95.94 21 SER B N 1
ATOM 3533 C CA . SER B 1 21 ? 2.256 -4.73 -4.348 1 95.94 21 SER B CA 1
ATOM 3534 C C . SER B 1 21 ? 3.502 -5.426 -4.879 1 95.94 21 SER B C 1
ATOM 3536 O O . SER B 1 21 ? 3.684 -6.629 -4.672 1 95.94 21 SER B O 1
ATOM 3538 N N . GLY B 1 22 ? 4.262 -4.703 -5.605 1 95.62 22 GLY B N 1
ATOM 3539 C CA . GLY B 1 22 ? 5.535 -5.242 -6.059 1 95.62 22 GLY B CA 1
ATOM 3540 C C . GLY B 1 22 ? 6.516 -5.484 -4.922 1 95.62 22 GLY B C 1
ATOM 3541 O O . GLY B 1 22 ? 7.172 -6.527 -4.879 1 95.62 22 GLY B O 1
ATOM 3542 N N . VAL B 1 23 ? 6.543 -4.508 -4.027 1 97.12 23 VAL B N 1
ATOM 3543 C CA . VAL B 1 23 ? 7.438 -4.613 -2.881 1 97.12 23 VAL B CA 1
ATOM 3544 C C . VAL B 1 23 ? 6.672 -4.301 -1.598 1 97.12 23 VAL B C 1
ATOM 3546 O O . VAL B 1 23 ? 5.859 -3.375 -1.562 1 97.12 23 VAL B O 1
ATOM 3549 N N . ALA B 1 24 ? 6.867 -5.066 -0.587 1 98.12 24 ALA B N 1
ATOM 3550 C CA . ALA B 1 24 ? 6.395 -4.812 0.771 1 98.12 24 ALA B CA 1
ATOM 3551 C C . ALA B 1 24 ? 7.566 -4.625 1.732 1 98.12 24 ALA B C 1
ATOM 3553 O O . ALA B 1 24 ? 8.492 -5.441 1.765 1 98.12 24 ALA B O 1
ATOM 3554 N N . VAL B 1 25 ? 7.535 -3.586 2.512 1 98.56 25 VAL B N 1
ATOM 3555 C CA . VAL B 1 25 ? 8.617 -3.293 3.445 1 98.56 25 VAL B CA 1
ATOM 3556 C C . VAL B 1 25 ? 8.156 -3.572 4.875 1 98.56 25 VAL B C 1
ATOM 3558 O O . VAL B 1 25 ? 7.219 -2.939 5.363 1 98.56 25 VAL B O 1
ATOM 3561 N N . ILE B 1 26 ? 8.773 -4.504 5.5 1 98.56 26 ILE B N 1
ATOM 3562 C CA . ILE B 1 26 ? 8.562 -4.742 6.926 1 98.56 26 ILE B CA 1
ATOM 3563 C C . ILE B 1 26 ? 9.734 -4.156 7.719 1 98.56 26 ILE B C 1
ATOM 3565 O O . ILE B 1 26 ? 10.891 -4.492 7.465 1 98.56 26 ILE B O 1
ATOM 3569 N N . ARG B 1 27 ? 9.438 -3.346 8.633 1 98.44 27 ARG B N 1
ATOM 3570 C CA . ARG B 1 27 ? 10.445 -2.701 9.461 1 98.44 27 ARG B CA 1
ATOM 3571 C C . ARG B 1 27 ? 10.492 -3.336 10.852 1 98.44 27 ARG B C 1
ATOM 3573 O O . ARG B 1 27 ? 9.453 -3.67 11.422 1 98.44 27 ARG B O 1
ATOM 3580 N N . ILE B 1 28 ? 11.672 -3.445 11.391 1 98.5 28 ILE B N 1
ATOM 3581 C CA . ILE B 1 28 ? 11.891 -3.912 12.758 1 98.5 28 ILE B CA 1
ATOM 3582 C C . ILE B 1 28 ? 12.797 -2.928 13.492 1 98.5 28 ILE B C 1
ATOM 3584 O O . ILE B 1 28 ? 13.711 -2.35 12.906 1 98.5 28 ILE B O 1
ATOM 3588 N N . SER B 1 29 ? 12.547 -2.688 14.758 1 98.56 29 SER B N 1
ATOM 3589 C CA . SER B 1 29 ? 13.328 -1.78 15.586 1 98.56 29 SER B CA 1
ATOM 3590 C C . SER B 1 29 ? 13.367 -2.254 17.031 1 98.56 29 SER B C 1
ATOM 3592 O O . SER B 1 29 ? 12.336 -2.58 17.625 1 98.56 29 SER B O 1
ATOM 3594 N N . GLY B 1 30 ? 14.531 -2.252 17.562 1 98.25 30 GLY B N 1
ATOM 3595 C CA . GLY B 1 30 ? 14.656 -2.623 18.969 1 98.25 30 GLY B CA 1
ATOM 3596 C C . GLY B 1 30 ? 15.906 -3.428 19.266 1 98.25 30 GLY B C 1
ATOM 3597 O O . GLY B 1 30 ? 16.734 -3.652 18.375 1 98.25 30 GLY B O 1
ATOM 3598 N N . PRO B 1 31 ? 16.078 -3.873 20.453 1 97.5 31 PRO B N 1
ATOM 3599 C CA . PRO B 1 31 ? 17.312 -4.496 20.922 1 97.5 31 PRO B CA 1
ATOM 3600 C C . PRO B 1 31 ? 17.562 -5.863 20.281 1 97.5 31 PRO B C 1
ATOM 3602 O O . PRO B 1 31 ? 18.703 -6.324 20.234 1 97.5 31 PRO B O 1
ATOM 3605 N N . LYS B 1 32 ? 16.594 -6.555 19.734 1 97.62 32 LYS B N 1
ATOM 3606 C CA . LYS B 1 32 ? 16.766 -7.895 19.188 1 97.62 32 LYS B CA 1
ATOM 3607 C C . LYS B 1 32 ? 16.875 -7.852 17.656 1 97.62 32 LYS B C 1
ATOM 3609 O O . LYS B 1 32 ? 16.812 -8.891 17 1 97.62 32 LYS B O 1
ATOM 3614 N N . THR B 1 33 ? 17.016 -6.758 17.109 1 98.06 33 THR B N 1
ATOM 3615 C CA . THR B 1 33 ? 17.031 -6.598 15.656 1 98.06 33 THR B CA 1
ATOM 3616 C C . THR B 1 33 ? 18.125 -7.465 15.031 1 98.06 33 THR B C 1
ATOM 3618 O O . THR B 1 33 ? 17.891 -8.156 14.039 1 98.06 33 THR B O 1
ATOM 3621 N N . ARG B 1 34 ? 19.281 -7.477 15.609 1 97.19 34 ARG B N 1
ATOM 3622 C CA . ARG B 1 34 ? 20.391 -8.281 15.094 1 97.19 34 ARG B CA 1
ATOM 3623 C C . ARG B 1 34 ? 20.094 -9.766 15.211 1 97.19 34 ARG B C 1
ATOM 3625 O O . ARG B 1 34 ? 20.344 -10.531 14.281 1 97.19 34 ARG B O 1
ATOM 3632 N N . PHE B 1 35 ? 19.547 -10.133 16.328 1 96.81 35 PHE B N 1
ATOM 3633 C CA . PHE B 1 35 ? 19.109 -11.516 16.531 1 96.81 35 PHE B CA 1
ATOM 3634 C C . PHE B 1 35 ? 18.125 -11.938 15.445 1 96.81 35 PHE B C 1
ATOM 3636 O O . PHE B 1 35 ? 18.25 -13.023 14.883 1 96.81 35 PHE B O 1
ATOM 3643 N N . VAL B 1 36 ? 17.219 -11.102 15.117 1 97.19 36 VAL B N 1
ATOM 3644 C CA . VAL B 1 36 ? 16.141 -11.375 14.18 1 97.19 36 VAL B CA 1
ATOM 3645 C C . VAL B 1 36 ? 16.703 -11.594 12.781 1 97.19 36 VAL B C 1
ATOM 3647 O O . VAL B 1 36 ? 16.438 -12.609 12.141 1 97.19 36 VAL B O 1
ATOM 3650 N N . TYR B 1 37 ? 17.562 -10.633 12.273 1 95.81 37 TYR B N 1
ATOM 3651 C CA . TYR B 1 37 ? 17.984 -10.797 10.883 1 95.81 37 TYR B CA 1
ATOM 3652 C C . TYR B 1 37 ? 18.984 -11.938 10.758 1 95.81 37 TYR B C 1
ATOM 3654 O O . TYR B 1 37 ? 19.109 -12.547 9.688 1 95.81 37 TYR B O 1
ATOM 3662 N N . GLU B 1 38 ? 19.766 -12.242 11.812 1 96.12 38 GLU B N 1
ATOM 3663 C CA . GLU B 1 38 ? 20.656 -13.406 11.766 1 96.12 38 GLU B CA 1
ATOM 3664 C C . GLU B 1 38 ? 19.844 -14.703 11.664 1 96.12 38 GLU B C 1
ATOM 3666 O O . GLU B 1 38 ? 20.25 -15.625 10.953 1 96.12 38 GLU B O 1
ATOM 3671 N N . THR B 1 39 ? 18.766 -14.742 12.398 1 96.19 39 THR B N 1
ATOM 3672 C CA . THR B 1 39 ? 17.922 -15.93 12.438 1 96.19 39 THR B CA 1
ATOM 3673 C C . THR B 1 39 ? 17.203 -16.125 11.109 1 96.19 39 THR B C 1
ATOM 3675 O O . THR B 1 39 ? 17.156 -17.234 10.57 1 96.19 39 THR B O 1
ATOM 3678 N N . ILE B 1 40 ? 16.703 -15.07 10.523 1 97.06 40 ILE B N 1
ATOM 3679 C CA . ILE B 1 40 ? 15.844 -15.133 9.344 1 97.06 40 ILE B CA 1
ATOM 3680 C C . ILE B 1 40 ? 16.703 -15.195 8.086 1 97.06 40 ILE B C 1
ATOM 3682 O O . ILE B 1 40 ? 16.375 -15.906 7.133 1 97.06 40 ILE B O 1
ATOM 3686 N N . CYS B 1 41 ? 17.812 -14.461 8.031 1 96.56 41 CYS B N 1
ATOM 3687 C CA . CYS B 1 41 ? 18.625 -14.344 6.832 1 96.56 41 CYS B CA 1
ATOM 3688 C C . CYS B 1 41 ? 19.797 -15.312 6.871 1 96.56 41 CYS B C 1
ATOM 3690 O O . CYS B 1 41 ? 20.422 -15.578 5.844 1 96.56 41 CYS B O 1
ATOM 3692 N N . GLN B 1 42 ? 20.188 -15.758 8.07 1 93.75 42 GLN B N 1
ATOM 3693 C CA . GLN B 1 42 ? 21.375 -16.594 8.242 1 93.75 42 GLN B CA 1
ATOM 3694 C C . GLN B 1 42 ? 22.609 -15.914 7.68 1 93.75 42 GLN B C 1
ATOM 3696 O O . GLN B 1 42 ? 23.438 -16.562 7.02 1 93.75 42 GLN B O 1
ATOM 3701 N N . ALA B 1 43 ? 22.625 -14.617 7.758 1 93.44 43 ALA B N 1
ATOM 3702 C CA . ALA B 1 43 ? 23.734 -13.758 7.316 1 93.44 43 ALA B CA 1
ATOM 3703 C C . ALA B 1 43 ? 23.719 -12.43 8.07 1 93.44 43 ALA B C 1
ATOM 3705 O O . ALA B 1 43 ? 22.75 -12.102 8.75 1 93.44 43 ALA B O 1
ATOM 3706 N N . ILE B 1 44 ? 24.828 -11.734 7.996 1 94.25 44 ILE B N 1
ATOM 3707 C CA . ILE B 1 44 ? 24.953 -10.422 8.617 1 94.25 44 ILE B CA 1
ATOM 3708 C C . ILE B 1 44 ? 25.078 -9.352 7.543 1 94.25 44 ILE B C 1
ATOM 3710 O O . ILE B 1 44 ? 26.141 -9.172 6.949 1 94.25 44 ILE B O 1
ATOM 3714 N N . PRO B 1 45 ? 23.969 -8.688 7.328 1 94.62 45 PRO B N 1
ATOM 3715 C CA . PRO B 1 45 ? 24.047 -7.633 6.32 1 94.62 45 PRO B CA 1
ATOM 3716 C C . PRO B 1 45 ? 24.969 -6.48 6.734 1 94.62 45 PRO B C 1
ATOM 3718 O O . PRO B 1 45 ? 25.031 -6.129 7.914 1 94.62 45 PRO B O 1
ATOM 3721 N N . GLU B 1 46 ? 25.703 -5.891 5.781 1 96.62 46 GLU B N 1
ATOM 3722 C CA . GLU B 1 46 ? 26.484 -4.676 6.023 1 96.62 46 GLU B CA 1
ATOM 3723 C C . GLU B 1 46 ? 25.562 -3.475 6.234 1 96.62 46 GLU B C 1
ATOM 3725 O O . GLU B 1 46 ? 24.531 -3.34 5.559 1 96.62 46 GLU B O 1
ATOM 3730 N N . PRO B 1 47 ? 25.938 -2.607 7.184 1 97.62 47 PRO B N 1
ATOM 3731 C CA . PRO B 1 47 ? 25.109 -1.438 7.457 1 97.62 47 PRO B CA 1
ATOM 3732 C C . PRO B 1 47 ? 24.781 -0.638 6.199 1 97.62 47 PRO B C 1
ATOM 3734 O O . PRO B 1 47 ? 25.672 -0.355 5.395 1 97.62 47 PRO B O 1
ATOM 3737 N N . ARG B 1 48 ? 23.516 -0.398 6.004 1 98.06 48 ARG B N 1
ATOM 3738 C CA . ARG B 1 48 ? 22.953 0.472 4.973 1 98.06 48 ARG B CA 1
ATOM 3739 C C . ARG B 1 48 ? 23.188 -0.113 3.582 1 98.06 48 ARG B C 1
ATOM 3741 O O . ARG B 1 48 ? 22.938 0.552 2.574 1 98.06 48 ARG B O 1
ATOM 3748 N N . HIS B 1 49 ? 23.688 -1.312 3.49 1 98.06 49 HIS B N 1
ATOM 3749 C CA . HIS B 1 49 ? 23.891 -1.992 2.215 1 98.06 49 HIS B CA 1
ATOM 3750 C C . HIS B 1 49 ? 22.719 -2.908 1.886 1 98.06 49 HIS B C 1
ATOM 3752 O O . HIS B 1 49 ? 22.375 -3.779 2.684 1 98.06 49 HIS B O 1
ATOM 3758 N N . ALA B 1 50 ? 22.172 -2.697 0.739 1 98.25 50 ALA B N 1
ATOM 3759 C CA . ALA B 1 50 ? 21.062 -3.555 0.321 1 98.25 50 ALA B CA 1
ATOM 3760 C C . ALA B 1 50 ? 21.562 -4.93 -0.105 1 98.25 50 ALA B C 1
ATOM 3762 O O . ALA B 1 50 ? 22.188 -5.074 -1.161 1 98.25 50 ALA B O 1
ATOM 3763 N N . ALA B 1 51 ? 21.25 -5.945 0.644 1 97.81 51 ALA B N 1
ATOM 3764 C CA . ALA B 1 51 ? 21.672 -7.309 0.351 1 97.81 51 ALA B CA 1
ATOM 3765 C C . ALA B 1 51 ? 20.5 -8.172 -0.083 1 97.81 51 ALA B C 1
ATOM 3767 O O . ALA B 1 51 ? 19.438 -8.141 0.54 1 97.81 51 ALA B O 1
ATOM 3768 N N . LEU B 1 52 ? 20.656 -8.898 -1.178 1 97.31 52 LEU B N 1
ATOM 3769 C CA . LEU B 1 52 ? 19.656 -9.867 -1.624 1 97.31 52 LEU B CA 1
ATOM 3770 C C . LEU B 1 52 ? 19.844 -11.203 -0.927 1 97.31 52 LEU B C 1
ATOM 3772 O O . LEU B 1 52 ? 20.891 -11.852 -1.094 1 97.31 52 LEU B O 1
ATOM 3776 N N . LEU B 1 53 ? 18.859 -11.648 -0.154 1 97.5 53 LEU B N 1
ATOM 3777 C CA . LEU B 1 53 ? 18.969 -12.867 0.632 1 97.5 53 LEU B CA 1
ATOM 3778 C C . LEU B 1 53 ? 17.656 -13.641 0.629 1 97.5 53 LEU B C 1
ATOM 3780 O O . LEU B 1 53 ? 16.609 -13.094 0.267 1 97.5 53 LEU B O 1
ATOM 3784 N N . THR B 1 54 ? 17.719 -14.883 0.952 1 96.94 54 THR B N 1
ATOM 3785 C CA . THR B 1 54 ? 16.531 -15.695 1.192 1 96.94 54 THR B CA 1
ATOM 3786 C C . THR B 1 54 ? 16.109 -15.617 2.658 1 96.94 54 THR B C 1
ATOM 3788 O O . THR B 1 54 ? 16.938 -15.797 3.555 1 96.94 54 THR B O 1
ATOM 3791 N N . PHE B 1 55 ? 14.953 -15.266 2.922 1 97.94 55 PHE B N 1
ATOM 3792 C CA . PHE B 1 55 ? 14.383 -15.219 4.266 1 97.94 55 PHE B CA 1
ATOM 3793 C C . PHE B 1 55 ? 13.766 -16.562 4.633 1 97.94 55 PHE B C 1
ATOM 3795 O O . PHE B 1 55 ? 12.984 -17.125 3.865 1 97.94 55 PHE B O 1
ATOM 3802 N N . ARG B 1 56 ? 14.07 -17.016 5.812 1 97.12 56 ARG B N 1
ATOM 3803 C CA . ARG B 1 56 ? 13.641 -18.359 6.199 1 97.12 56 ARG B CA 1
ATOM 3804 C C . ARG B 1 56 ? 12.961 -18.344 7.57 1 97.12 56 ARG B C 1
ATOM 3806 O O . ARG B 1 56 ? 13.297 -17.516 8.422 1 97.12 56 ARG B O 1
ATOM 3813 N N . SER B 1 57 ? 12.047 -19.297 7.703 1 94.75 57 SER B N 1
ATOM 3814 C CA . SER B 1 57 ? 11.438 -19.516 9.008 1 94.75 57 SER B CA 1
ATOM 3815 C C . SER B 1 57 ? 12.359 -20.312 9.922 1 94.75 57 SER B C 1
ATOM 3817 O O . SER B 1 57 ? 13.461 -20.703 9.516 1 94.75 57 SER B O 1
ATOM 3819 N N . ARG B 1 58 ? 11.93 -20.531 11.102 1 88.38 58 ARG B N 1
ATOM 3820 C CA . ARG B 1 58 ? 12.719 -21.25 12.094 1 88.38 58 ARG B CA 1
ATOM 3821 C C . ARG B 1 58 ? 12.992 -22.688 11.641 1 88.38 58 ARG B C 1
ATOM 3823 O O . ARG B 1 58 ? 14.039 -23.25 11.953 1 88.38 58 ARG B O 1
ATOM 3830 N N . ASN B 1 59 ? 12.055 -23.219 10.875 1 89.19 59 ASN B N 1
ATOM 3831 C CA . ASN B 1 59 ? 12.195 -24.594 10.406 1 89.19 59 ASN B CA 1
ATOM 3832 C C . ASN B 1 59 ? 13.055 -24.688 9.148 1 89.19 59 ASN B C 1
ATOM 3834 O O . ASN B 1 59 ? 13.25 -25.766 8.594 1 89.19 59 ASN B O 1
ATOM 3838 N N . GLY B 1 60 ? 13.469 -23.516 8.672 1 91.19 60 GLY B N 1
ATOM 3839 C CA . GLY B 1 60 ? 14.344 -23.484 7.512 1 91.19 60 GLY B CA 1
ATOM 3840 C C . GLY B 1 60 ? 13.594 -23.281 6.207 1 91.19 60 GLY B C 1
ATOM 3841 O O . GLY B 1 60 ? 14.211 -23.141 5.148 1 91.19 60 GLY B O 1
ATOM 3842 N N . ASP B 1 61 ? 12.328 -23.25 6.285 1 92.56 61 ASP B N 1
ATOM 3843 C CA . ASP B 1 61 ? 11.531 -23.062 5.074 1 92.56 61 ASP B CA 1
ATOM 3844 C C . ASP B 1 61 ? 11.695 -21.641 4.527 1 92.56 61 ASP B C 1
ATOM 3846 O O . ASP B 1 61 ? 11.688 -20.672 5.285 1 92.56 61 ASP B O 1
ATOM 3850 N N . ALA B 1 62 ? 11.844 -21.562 3.27 1 95.38 62 ALA B N 1
ATOM 3851 C CA . ALA B 1 62 ? 11.977 -20.266 2.633 1 95.38 62 ALA B CA 1
ATOM 3852 C C . ALA B 1 62 ? 10.648 -19.5 2.658 1 95.38 62 ALA B C 1
ATOM 3854 O O . ALA B 1 62 ? 9.602 -20.062 2.309 1 95.38 62 ALA B O 1
ATOM 3855 N N . ILE B 1 63 ? 10.711 -18.312 3.07 1 97.25 63 ILE B N 1
ATOM 3856 C CA . ILE B 1 63 ? 9.547 -17.438 3.088 1 97.25 63 ILE B CA 1
ATOM 3857 C C . ILE B 1 63 ? 9.484 -16.625 1.795 1 97.25 63 ILE B C 1
ATOM 3859 O O . ILE B 1 63 ? 8.438 -16.562 1.147 1 97.25 63 ILE B O 1
ATOM 3863 N N . ASP B 1 64 ? 10.602 -16.047 1.466 1 97.62 64 ASP B N 1
ATOM 3864 C CA . ASP B 1 64 ? 10.766 -15.18 0.303 1 97.62 64 ASP B CA 1
ATOM 3865 C C . ASP B 1 64 ? 12.242 -14.906 0.03 1 97.62 64 ASP B C 1
ATOM 3867 O O . ASP B 1 64 ? 13.109 -15.266 0.836 1 97.62 64 ASP B O 1
ATOM 3871 N N . ARG B 1 65 ? 12.516 -14.43 -1.1 1 96.56 65 ARG B N 1
ATOM 3872 C CA . ARG B 1 65 ? 13.828 -13.898 -1.446 1 96.56 65 ARG B CA 1
ATOM 3873 C C . ARG B 1 65 ? 13.75 -12.406 -1.763 1 96.56 65 ARG B C 1
ATOM 3875 O O . ARG B 1 65 ? 13.031 -12 -2.674 1 96.56 65 ARG B O 1
ATOM 3882 N N . GLY B 1 66 ? 14.406 -11.641 -0.992 1 96.94 66 GLY B N 1
ATOM 3883 C CA . GLY B 1 66 ? 14.305 -10.195 -1.137 1 96.94 66 GLY B CA 1
ATOM 3884 C C . GLY B 1 66 ? 15.492 -9.453 -0.562 1 96.94 66 GLY B C 1
ATOM 3885 O O . GLY B 1 66 ? 16.531 -10.047 -0.288 1 96.94 66 GLY B O 1
ATOM 3886 N N . LEU B 1 67 ? 15.359 -8.133 -0.489 1 98.12 67 LEU B N 1
ATOM 3887 C CA . LEU B 1 67 ? 16.438 -7.285 0.01 1 98.12 67 LEU B CA 1
ATOM 3888 C C . LEU B 1 67 ? 16.297 -7.059 1.513 1 98.12 67 LEU B C 1
ATOM 3890 O O . LEU B 1 67 ? 15.18 -6.977 2.033 1 98.12 67 LEU B O 1
ATOM 3894 N N . ILE B 1 68 ? 17.375 -6.977 2.199 1 98.44 68 ILE B N 1
ATOM 3895 C CA . ILE B 1 68 ? 17.406 -6.574 3.6 1 98.44 68 ILE B CA 1
ATOM 3896 C C . ILE B 1 68 ? 18.328 -5.375 3.775 1 98.44 68 ILE B C 1
ATOM 3898 O O . ILE B 1 68 ? 19.375 -5.297 3.139 1 98.44 68 ILE B O 1
ATOM 3902 N N . LEU B 1 69 ? 17.938 -4.387 4.527 1 98.44 69 LEU B N 1
ATOM 3903 C CA . LEU B 1 69 ? 18.719 -3.238 4.957 1 98.44 69 LEU B CA 1
ATOM 3904 C C . LEU B 1 69 ? 18.875 -3.211 6.473 1 98.44 69 LEU B C 1
ATOM 3906 O O . LEU B 1 69 ? 17.891 -3.418 7.199 1 98.44 69 LEU B O 1
ATOM 3910 N N . PHE B 1 70 ? 20.078 -2.996 6.957 1 98.62 70 PHE B N 1
ATOM 3911 C CA . PHE B 1 70 ? 20.344 -2.832 8.383 1 98.62 70 PHE B CA 1
ATOM 3912 C C . PHE B 1 70 ? 20.812 -1.412 8.68 1 98.62 70 PHE B C 1
ATOM 3914 O O . PHE B 1 70 ? 21.703 -0.884 7.996 1 98.62 70 PHE B O 1
ATOM 3921 N N . PHE B 1 71 ? 20.172 -0.76 9.641 1 98.56 71 PHE B N 1
ATOM 3922 C CA . PHE B 1 71 ? 20.516 0.568 10.141 1 98.56 71 PHE B CA 1
ATOM 3923 C C . PHE B 1 71 ? 20.922 0.51 11.602 1 98.56 71 PHE B C 1
ATOM 3925 O O . PHE B 1 71 ? 20.062 0.492 12.492 1 98.56 71 PHE B O 1
ATOM 3932 N N . PRO B 1 72 ? 22.188 0.568 11.945 1 98.12 72 PRO B N 1
ATOM 3933 C CA . PRO B 1 72 ? 22.625 0.453 13.336 1 98.12 72 PRO B CA 1
ATOM 3934 C C . PRO B 1 72 ? 22.344 1.717 14.148 1 98.12 72 PRO B C 1
ATOM 3936 O O . PRO B 1 72 ? 22.453 2.828 13.625 1 98.12 72 PRO B O 1
ATOM 3939 N N . ALA B 1 73 ? 22.016 1.574 15.391 1 96.94 73 ALA B N 1
ATOM 3940 C CA . ALA B 1 73 ? 21.891 2.689 16.328 1 96.94 73 ALA B CA 1
ATOM 3941 C C . ALA B 1 73 ? 23.188 3.498 16.391 1 96.94 73 ALA B C 1
ATOM 3943 O O . ALA B 1 73 ? 24.281 2.938 16.312 1 96.94 73 ALA B O 1
ATOM 3944 N N . PRO B 1 74 ? 23.047 4.742 16.516 1 96.81 74 PRO B N 1
ATOM 3945 C CA . PRO B 1 74 ? 21.828 5.555 16.547 1 96.81 74 PRO B CA 1
ATOM 3946 C C . PRO B 1 74 ? 21.422 6.055 15.172 1 96.81 74 PRO B C 1
ATOM 3948 O O . PRO B 1 74 ? 20.594 6.965 15.062 1 96.81 74 PRO B O 1
ATOM 3951 N N . HIS B 1 75 ? 22.094 5.531 14.086 1 96.06 75 HIS B N 1
ATOM 3952 C CA . HIS B 1 75 ? 21.891 6.035 12.727 1 96.06 75 HIS B CA 1
ATOM 3953 C C . HIS B 1 75 ? 20.719 5.34 12.047 1 96.06 75 HIS B C 1
ATOM 3955 O O . HIS B 1 75 ? 20.891 4.723 11 1 96.06 75 HIS B O 1
ATOM 3961 N N . SER B 1 76 ? 19.656 5.398 12.688 1 97.69 76 SER B N 1
ATOM 3962 C CA . SER B 1 76 ? 18.391 4.84 12.211 1 97.69 76 SER B CA 1
ATOM 3963 C C . SER B 1 76 ? 17.234 5.793 12.469 1 97.69 76 SER B C 1
ATOM 3965 O O . SER B 1 76 ? 17.406 6.844 13.086 1 97.69 76 SER B O 1
ATOM 3967 N N . PHE B 1 77 ? 16.062 5.484 11.961 1 96.62 77 PHE B N 1
ATOM 3968 C CA . PHE B 1 77 ? 14.883 6.32 12.125 1 96.62 77 PHE B CA 1
ATOM 3969 C C . PHE B 1 77 ? 14.516 6.453 13.594 1 96.62 77 PHE B C 1
ATOM 3971 O O . PHE B 1 77 ? 14.258 7.559 14.078 1 96.62 77 PHE B O 1
ATOM 3978 N N . THR B 1 78 ? 14.531 5.328 14.305 1 97.19 78 THR B N 1
ATOM 3979 C CA . THR B 1 78 ? 14.094 5.32 15.695 1 97.19 78 THR B CA 1
ATOM 3980 C C . THR B 1 78 ? 15.25 5.645 16.625 1 97.19 78 THR B C 1
ATOM 3982 O O . THR B 1 78 ? 15.039 5.91 17.812 1 97.19 78 THR B O 1
ATOM 3985 N N . GLY B 1 79 ? 16.469 5.633 16.172 1 97.5 79 GLY B N 1
ATOM 3986 C CA . GLY B 1 79 ? 17.641 5.762 17.031 1 97.5 79 GLY B CA 1
ATOM 3987 C C . GLY B 1 79 ? 18.094 4.438 17.609 1 97.5 79 GLY B C 1
ATOM 3988 O O . GLY B 1 79 ? 19.109 4.383 18.312 1 97.5 79 GLY B O 1
ATOM 3989 N N . GLU B 1 80 ? 17.391 3.398 17.312 1 98.06 80 GLU B N 1
ATOM 3990 C CA . GLU B 1 80 ? 17.719 2.029 17.703 1 98.06 80 GLU B CA 1
ATOM 3991 C C . GLU B 1 80 ? 18.281 1.24 16.531 1 98.06 80 GLU B C 1
ATOM 3993 O O . GLU B 1 80 ? 18.406 1.769 15.422 1 98.06 80 GLU B O 1
ATOM 3998 N N . ASP B 1 81 ? 18.688 -0.012 16.844 1 98.19 81 ASP B N 1
ATOM 3999 C CA . ASP B 1 81 ? 18.922 -0.906 15.719 1 98.19 81 ASP B CA 1
ATOM 4000 C C . ASP B 1 81 ? 17.641 -1.153 14.93 1 98.19 81 ASP B C 1
ATOM 4002 O O . ASP B 1 81 ? 16.609 -1.505 15.508 1 98.19 81 ASP B O 1
ATOM 4006 N N . CYS B 1 82 ? 17.719 -0.884 13.625 1 98.44 82 CYS B N 1
ATOM 4007 C CA . CYS B 1 82 ? 16.562 -1.076 12.75 1 98.44 82 CYS B CA 1
ATOM 4008 C C . CYS B 1 82 ? 16.938 -1.936 11.547 1 98.44 82 CYS B C 1
ATOM 4010 O O . CYS B 1 82 ? 18.094 -1.929 11.109 1 98.44 82 CYS B O 1
ATOM 4012 N N . ALA B 1 83 ? 16.062 -2.664 11.109 1 98.62 83 ALA B N 1
ATOM 4013 C CA . ALA B 1 83 ? 16.219 -3.395 9.852 1 98.62 83 ALA B CA 1
ATOM 4014 C C . ALA B 1 83 ? 14.93 -3.348 9.031 1 98.62 83 ALA B C 1
ATOM 4016 O O . ALA B 1 83 ? 13.844 -3.176 9.578 1 98.62 83 ALA B O 1
ATOM 4017 N N . GLU B 1 84 ? 15.047 -3.389 7.773 1 98.69 84 GLU B N 1
ATOM 4018 C CA . GLU B 1 84 ? 13.914 -3.461 6.855 1 98.69 84 GLU B CA 1
ATOM 4019 C C . GLU B 1 84 ? 14.031 -4.664 5.926 1 98.69 84 GLU B C 1
ATOM 4021 O O . GLU B 1 84 ? 15.07 -4.859 5.289 1 98.69 84 GLU B O 1
ATOM 4026 N N . PHE B 1 85 ? 13.016 -5.492 5.891 1 98.62 85 PHE B N 1
ATOM 4027 C CA . PHE B 1 85 ? 12.883 -6.586 4.934 1 98.62 85 PHE B CA 1
ATOM 4028 C C . PHE B 1 85 ? 12.023 -6.164 3.746 1 98.62 85 PHE B C 1
ATOM 4030 O O . PHE B 1 85 ? 10.875 -5.762 3.922 1 98.62 85 PHE B O 1
ATOM 4037 N N . HIS B 1 86 ? 12.547 -6.168 2.578 1 98.5 86 HIS B N 1
ATOM 4038 C CA . HIS B 1 86 ? 11.812 -5.906 1.348 1 98.5 86 HIS B CA 1
ATOM 4039 C C . HIS B 1 86 ? 11.336 -7.207 0.702 1 98.5 86 HIS B C 1
ATOM 4041 O O . HIS B 1 86 ? 12.125 -7.906 0.061 1 98.5 86 HIS B O 1
ATOM 4047 N N . LEU B 1 87 ? 10.109 -7.477 0.854 1 98.12 87 LEU B N 1
ATOM 4048 C CA . LEU B 1 87 ? 9.5 -8.711 0.381 1 98.12 87 LEU B CA 1
ATOM 4049 C C . LEU B 1 87 ? 8.672 -8.461 -0.879 1 98.12 87 LEU B C 1
ATOM 4051 O O . LEU B 1 87 ? 8.398 -7.312 -1.225 1 98.12 87 LEU B O 1
ATOM 4055 N N . HIS B 1 88 ? 8.367 -9.531 -1.563 1 97.56 88 HIS B N 1
ATOM 4056 C CA . HIS B 1 88 ? 7.27 -9.438 -2.52 1 97.56 88 HIS B CA 1
ATOM 4057 C C . HIS B 1 88 ? 5.949 -9.133 -1.814 1 97.56 88 HIS B C 1
ATOM 4059 O O . HIS B 1 88 ? 5.68 -9.672 -0.738 1 97.56 88 HIS B O 1
ATOM 4065 N N . GLY B 1 89 ? 5.188 -8.305 -2.439 1 96.94 89 GLY B N 1
ATOM 4066 C CA . GLY B 1 89 ? 4.008 -7.777 -1.776 1 96.94 89 GLY B CA 1
ATOM 4067 C C . GLY B 1 89 ? 2.789 -8.664 -1.926 1 96.94 89 GLY B C 1
ATOM 4068 O O . GLY B 1 89 ? 1.689 -8.18 -2.201 1 96.94 89 GLY B O 1
ATOM 4069 N N . GLY B 1 90 ? 2.895 -9.906 -1.838 1 95.94 90 GLY B N 1
ATOM 4070 C CA . GLY B 1 90 ? 1.768 -10.82 -1.721 1 95.94 90 GLY B CA 1
ATOM 4071 C C . GLY B 1 90 ? 1.252 -10.953 -0.3 1 95.94 90 GLY B C 1
ATOM 4072 O O . GLY B 1 90 ? 2.035 -10.969 0.651 1 95.94 90 GLY B O 1
ATOM 4073 N N . LYS B 1 91 ? -0.021 -11.07 -0.158 1 95.56 91 LYS B N 1
ATOM 4074 C CA . LYS B 1 91 ? -0.643 -11.141 1.161 1 95.56 91 LYS B CA 1
ATOM 4075 C C . LYS B 1 91 ? -0.085 -12.297 1.977 1 95.56 91 LYS B C 1
ATOM 4077 O O . LYS B 1 91 ? 0.287 -12.125 3.139 1 95.56 91 LYS B O 1
ATOM 4082 N N . ALA B 1 92 ? -0.028 -13.438 1.39 1 96.44 92 ALA B N 1
ATOM 4083 C CA . ALA B 1 92 ? 0.424 -14.641 2.088 1 96.44 92 ALA B CA 1
ATOM 4084 C C . ALA B 1 92 ? 1.891 -14.516 2.492 1 96.44 92 ALA B C 1
ATOM 4086 O O . ALA B 1 92 ? 2.295 -15.031 3.541 1 96.44 92 ALA B O 1
ATOM 4087 N N . VAL B 1 93 ? 2.707 -13.859 1.689 1 97.69 93 VAL B N 1
ATOM 4088 C CA . VAL B 1 93 ? 4.129 -13.672 1.963 1 97.69 93 VAL B CA 1
ATOM 4089 C C . VAL B 1 93 ? 4.309 -12.797 3.199 1 97.69 93 VAL B C 1
ATOM 4091 O O . VAL B 1 93 ? 5.016 -13.172 4.137 1 97.69 93 VAL B O 1
ATOM 4094 N N . VAL B 1 94 ? 3.65 -11.688 3.191 1 97.81 94 VAL B N 1
ATOM 4095 C CA . VAL B 1 94 ? 3.77 -10.719 4.273 1 97.81 94 VAL B CA 1
ATOM 4096 C C . VAL B 1 94 ? 3.217 -11.32 5.566 1 97.81 94 VAL B C 1
ATOM 4098 O O . VAL B 1 94 ? 3.824 -11.18 6.629 1 97.81 94 VAL B O 1
ATOM 4101 N N . GLU B 1 95 ? 2.105 -11.969 5.449 1 96.19 95 GLU B N 1
ATOM 4102 C CA . GLU B 1 95 ? 1.499 -12.594 6.621 1 96.19 95 GLU B CA 1
ATOM 4103 C C . GLU B 1 95 ? 2.432 -13.633 7.238 1 96.19 95 GLU B C 1
ATOM 4105 O O . GLU B 1 95 ? 2.562 -13.711 8.461 1 96.19 95 GLU B O 1
ATOM 4110 N N . LYS B 1 96 ? 3.025 -14.414 6.375 1 96.69 96 LYS B N 1
ATOM 4111 C CA . LYS B 1 96 ? 3.959 -15.422 6.871 1 96.69 96 LYS B CA 1
ATOM 4112 C C . LYS B 1 96 ? 5.137 -14.773 7.586 1 96.69 96 LYS B C 1
ATOM 4114 O O . LYS B 1 96 ? 5.531 -15.219 8.672 1 96.69 96 LYS B O 1
ATOM 4119 N N . MET B 1 97 ? 5.703 -13.797 7.023 1 98.12 97 MET B N 1
ATOM 4120 C CA . MET B 1 97 ? 6.836 -13.102 7.637 1 98.12 97 MET B CA 1
ATOM 4121 C C . MET B 1 97 ? 6.441 -12.5 8.977 1 98.12 97 MET B C 1
ATOM 4123 O O . MET B 1 97 ? 7.168 -12.633 9.961 1 98.12 97 MET B O 1
ATOM 4127 N N . LEU B 1 98 ? 5.305 -11.812 9.016 1 97.81 98 LEU B N 1
ATOM 4128 C CA . LEU B 1 98 ? 4.824 -11.219 10.258 1 97.81 98 LEU B CA 1
ATOM 4129 C C . LEU B 1 98 ? 4.617 -12.289 11.328 1 97.81 98 LEU B C 1
ATOM 4131 O O . LEU B 1 98 ? 4.949 -12.078 12.492 1 97.81 98 LEU B O 1
ATOM 4135 N N . ALA B 1 99 ? 4.051 -13.414 10.898 1 96.62 99 ALA B N 1
ATOM 4136 C CA . ALA B 1 99 ? 3.834 -14.516 11.836 1 96.62 99 ALA B CA 1
ATOM 4137 C C . ALA B 1 99 ? 5.156 -15.031 12.398 1 96.62 99 ALA B C 1
ATOM 4139 O O . ALA B 1 99 ? 5.281 -15.25 13.602 1 96.62 99 ALA B O 1
ATOM 4140 N N . VAL B 1 100 ? 6.113 -15.195 11.547 1 97.56 100 VAL B N 1
ATOM 4141 C CA . VAL B 1 100 ? 7.422 -15.703 11.945 1 97.56 100 VAL B CA 1
ATOM 4142 C C . VAL B 1 100 ? 8.078 -14.719 12.914 1 97.56 100 VAL B C 1
ATOM 4144 O O . VAL B 1 100 ? 8.641 -15.125 13.938 1 97.56 100 VAL B O 1
ATOM 4147 N N . LEU B 1 101 ? 7.98 -13.461 12.617 1 97.69 101 LEU B N 1
ATOM 4148 C CA . LEU B 1 101 ? 8.539 -12.438 13.492 1 97.69 101 LEU B CA 1
ATOM 4149 C C . LEU B 1 101 ? 7.848 -12.453 14.852 1 97.69 101 LEU B C 1
ATOM 4151 O O . LEU B 1 101 ? 8.5 -12.305 15.891 1 97.69 101 LEU B O 1
ATOM 4155 N N . GLY B 1 102 ? 6.574 -12.617 14.844 1 96.88 102 GLY B N 1
ATOM 4156 C CA . GLY B 1 102 ? 5.793 -12.641 16.078 1 96.88 102 GLY B CA 1
ATOM 4157 C C . GLY B 1 102 ? 6.129 -13.812 16.984 1 96.88 102 GLY B C 1
ATOM 4158 O O . GLY B 1 102 ? 5.879 -13.758 18.188 1 96.88 102 GLY B O 1
ATOM 4159 N N . GLU B 1 103 ? 6.695 -14.844 16.406 1 95.88 103 GLU B N 1
ATOM 4160 C CA . GLU B 1 103 ? 7.047 -16.047 17.172 1 95.88 103 GLU B CA 1
ATOM 4161 C C . GLU B 1 103 ? 8.398 -15.883 17.859 1 95.88 103 GLU B C 1
ATOM 4163 O O . GLU B 1 103 ? 8.742 -16.656 18.766 1 95.88 103 GLU B O 1
ATOM 4168 N N . LEU B 1 104 ? 9.148 -14.938 17.438 1 96 104 LEU B N 1
ATOM 4169 C CA . LEU B 1 104 ? 10.469 -14.734 18.031 1 96 104 LEU B CA 1
ATOM 4170 C C . LEU B 1 104 ? 10.359 -14.055 19.391 1 96 104 LEU B C 1
ATOM 4172 O O . LEU B 1 104 ? 9.586 -13.109 19.547 1 96 104 LEU B O 1
ATOM 4176 N N . PRO B 1 105 ? 11.094 -14.516 20.344 1 95 105 PRO B N 1
ATOM 4177 C CA . PRO B 1 105 ? 11.008 -13.938 21.688 1 95 105 PRO B CA 1
ATOM 4178 C C . PRO B 1 105 ? 11.383 -12.461 21.719 1 95 105 PRO B C 1
ATOM 4180 O O . PRO B 1 105 ? 12.375 -12.055 21.125 1 95 105 PRO B O 1
ATOM 4183 N N . GLY B 1 106 ? 10.57 -11.68 22.453 1 96.38 106 GLY B N 1
ATOM 4184 C CA . GLY B 1 106 ? 10.859 -10.266 22.641 1 96.38 106 GLY B CA 1
ATOM 4185 C C . GLY B 1 106 ? 10.406 -9.398 21.484 1 96.38 106 GLY B C 1
ATOM 4186 O O . GLY B 1 106 ? 10.688 -8.203 21.453 1 96.38 106 GLY B O 1
ATOM 4187 N N . CYS B 1 107 ? 9.766 -10.039 20.516 1 97.44 107 CYS B N 1
ATOM 4188 C CA . CYS B 1 107 ? 9.281 -9.312 19.359 1 97.44 107 CYS B CA 1
ATOM 4189 C C . CYS B 1 107 ? 7.762 -9.203 19.375 1 97.44 107 CYS B C 1
ATOM 4191 O O . CYS B 1 107 ? 7.07 -10.148 19.766 1 97.44 107 CYS B O 1
ATOM 4193 N N . ARG B 1 108 ? 7.23 -8.094 19 1 97.44 108 ARG B N 1
ATOM 4194 C CA . ARG B 1 108 ? 5.785 -7.918 18.922 1 97.44 108 ARG B CA 1
ATOM 4195 C C . ARG B 1 108 ? 5.41 -6.949 17.812 1 97.44 108 ARG B C 1
ATOM 4197 O O . ARG B 1 108 ? 6.246 -6.168 17.344 1 97.44 108 ARG B O 1
ATOM 4204 N N . ILE B 1 109 ? 4.207 -6.996 17.375 1 97.19 109 ILE B N 1
ATOM 4205 C CA . ILE B 1 109 ? 3.695 -6.066 16.375 1 97.19 109 ILE B CA 1
ATOM 4206 C C . ILE B 1 109 ? 3.645 -4.656 16.953 1 97.19 109 ILE B C 1
ATOM 4208 O O . ILE B 1 109 ? 3.277 -4.469 18.109 1 97.19 109 ILE B O 1
ATOM 4212 N N . ALA B 1 110 ? 4.012 -3.711 16.188 1 97.25 110 ALA B N 1
ATOM 4213 C CA . ALA B 1 110 ? 4.023 -2.312 16.594 1 97.25 110 ALA B CA 1
ATOM 4214 C C . ALA B 1 110 ? 2.604 -1.774 16.75 1 97.25 110 ALA B C 1
ATOM 4216 O O . ALA B 1 110 ? 1.688 -2.209 16.047 1 97.25 110 ALA B O 1
ATOM 4217 N N . GLU B 1 111 ? 2.451 -0.826 17.625 1 94.75 111 GLU B N 1
ATOM 4218 C CA . GLU B 1 111 ? 1.234 -0.023 17.719 1 94.75 111 GLU B CA 1
ATOM 4219 C C . GLU B 1 111 ? 1.276 1.151 16.734 1 94.75 111 GLU B C 1
ATOM 4221 O O . GLU B 1 111 ? 2.318 1.438 16.141 1 94.75 111 GLU B O 1
ATOM 4226 N N . ALA B 1 112 ? 0.136 1.769 16.562 1 93.19 112 ALA B N 1
ATOM 4227 C CA . ALA B 1 112 ? 0.074 2.926 15.68 1 93.19 112 ALA B CA 1
ATOM 4228 C C . ALA B 1 112 ? 1.061 4.004 16.109 1 93.19 112 ALA B C 1
ATOM 4230 O O . ALA B 1 112 ? 1.075 4.406 17.281 1 93.19 112 ALA B O 1
ATOM 4231 N N . GLY B 1 113 ? 1.93 4.406 15.234 1 95.19 113 GLY B N 1
ATOM 4232 C CA . GLY B 1 113 ? 2.846 5.508 15.484 1 95.19 113 GLY B CA 1
ATOM 4233 C C . GLY B 1 113 ? 4.008 5.133 16.391 1 95.19 113 GLY B C 1
ATOM 4234 O O . GLY B 1 113 ? 4.785 5.996 16.797 1 95.19 113 GLY B O 1
ATOM 4235 N N . GLU B 1 114 ? 4.164 3.906 16.703 1 96.06 114 GLU B N 1
ATOM 4236 C CA . GLU B 1 114 ? 5.113 3.502 17.734 1 96.06 114 GLU B CA 1
ATOM 4237 C C . GLU B 1 114 ? 6.555 3.715 17.266 1 96.06 114 GLU B C 1
ATOM 4239 O O . GLU B 1 114 ? 7.43 4.027 18.078 1 96.06 114 GLU B O 1
ATOM 4244 N N . PHE B 1 115 ? 6.867 3.518 16 1 97.25 115 PHE B N 1
ATOM 4245 C CA . PHE B 1 115 ? 8.211 3.789 15.508 1 97.25 115 PHE B CA 1
ATOM 4246 C C . PHE B 1 115 ? 8.578 5.254 15.727 1 97.25 115 PHE B C 1
ATOM 4248 O O . PHE B 1 115 ? 9.68 5.562 16.188 1 97.25 115 PHE B O 1
ATOM 4255 N N . THR B 1 116 ? 7.641 6.129 15.391 1 96.12 116 THR B N 1
ATOM 4256 C CA . THR B 1 116 ? 7.867 7.562 15.555 1 96.12 116 THR B CA 1
ATOM 4257 C C . THR B 1 116 ? 7.957 7.93 17.031 1 96.12 116 THR B C 1
ATOM 4259 O O . THR B 1 116 ? 8.758 8.781 17.422 1 96.12 116 THR B O 1
ATOM 4262 N N . ARG B 1 117 ? 7.117 7.316 17.812 1 95.25 117 ARG B N 1
ATOM 4263 C CA . ARG B 1 117 ? 7.168 7.539 19.25 1 95.25 117 ARG B CA 1
ATOM 4264 C C . ARG B 1 117 ? 8.539 7.195 19.812 1 95.25 117 ARG B C 1
ATOM 4266 O O . ARG B 1 117 ? 9.094 7.941 20.625 1 95.25 117 ARG B O 1
ATOM 4273 N N . ARG B 1 118 ? 9.086 6.129 19.391 1 96.12 118 ARG B N 1
ATOM 4274 C CA . ARG B 1 118 ? 10.406 5.711 19.844 1 96.12 118 ARG B CA 1
ATOM 4275 C C . ARG B 1 118 ? 11.492 6.645 19.312 1 96.12 118 ARG B C 1
ATOM 4277 O O . ARG B 1 118 ? 12.484 6.902 19.984 1 96.12 118 ARG B O 1
ATOM 4284 N N . ALA B 1 119 ? 11.344 7.09 18.109 1 96.44 119 ALA B N 1
ATOM 4285 C CA . ALA B 1 119 ? 12.258 8.094 17.578 1 96.44 119 ALA B CA 1
ATOM 4286 C C . ALA B 1 119 ? 12.273 9.344 18.453 1 96.44 119 ALA B C 1
ATOM 4288 O O . ALA B 1 119 ? 13.336 9.898 18.734 1 96.44 119 ALA B O 1
ATOM 4289 N N . PHE B 1 120 ? 11.102 9.766 18.906 1 94.56 120 PHE B N 1
ATOM 4290 C CA . PHE B 1 120 ? 10.969 10.914 19.797 1 94.56 120 PHE B CA 1
ATOM 4291 C C . PHE B 1 120 ? 11.648 10.633 21.141 1 94.56 120 PHE B C 1
ATOM 4293 O O . PHE B 1 120 ? 12.445 11.445 21.609 1 94.56 120 PHE B O 1
ATOM 4300 N N . ALA B 1 121 ? 11.352 9.523 21.594 1 93.5 121 ALA B N 1
ATOM 4301 C CA . ALA B 1 121 ? 11.891 9.141 22.891 1 93.5 121 ALA B CA 1
ATOM 4302 C C . ALA B 1 121 ? 13.414 9.07 22.859 1 93.5 121 ALA B C 1
ATOM 4304 O O . ALA B 1 121 ? 14.086 9.375 23.844 1 93.5 121 ALA B O 1
ATOM 4305 N N . ASN B 1 122 ? 13.93 8.75 21.688 1 95.25 122 ASN B N 1
ATOM 4306 C CA . ASN B 1 122 ? 15.375 8.594 21.547 1 95.25 122 ASN B CA 1
ATOM 4307 C C . ASN B 1 122 ? 16.031 9.883 21.062 1 95.25 122 ASN B C 1
ATOM 4309 O O . ASN B 1 122 ? 17.203 9.883 20.688 1 95.25 122 ASN B O 1
ATOM 4313 N N . GLY B 1 123 ? 15.273 10.93 20.938 1 93.31 123 GLY B N 1
ATOM 4314 C CA . GLY B 1 123 ? 15.82 12.25 20.672 1 93.31 123 GLY B CA 1
ATOM 4315 C C . GLY B 1 123 ? 16.078 12.492 19.188 1 93.31 123 GLY B C 1
ATOM 4316 O O . GLY B 1 123 ? 16.812 13.406 18.828 1 93.31 123 GLY B O 1
ATOM 4317 N N . LYS B 1 124 ? 15.539 11.594 18.359 1 94.44 124 LYS B N 1
ATOM 4318 C CA . LYS B 1 124 ? 15.742 11.75 16.922 1 94.44 124 LYS B CA 1
ATOM 4319 C C . LYS B 1 124 ? 14.953 12.945 16.375 1 94.44 124 LYS B C 1
ATOM 4321 O O . LYS B 1 124 ? 15.32 13.523 15.352 1 94.44 124 LYS B O 1
ATOM 4326 N N . MET B 1 125 ? 13.867 13.328 17.078 1 93.25 125 MET B N 1
ATOM 4327 C CA . MET B 1 125 ? 13 14.438 16.688 1 93.25 125 MET B CA 1
ATOM 4328 C C . MET B 1 125 ? 12.188 14.953 17.875 1 93.25 125 MET B C 1
ATOM 4330 O O . MET B 1 125 ? 12.055 14.258 18.875 1 93.25 125 MET B O 1
ATOM 4334 N N . ASP B 1 126 ? 11.742 16.156 17.734 1 93.38 126 ASP B N 1
ATOM 4335 C CA . ASP B 1 126 ? 10.836 16.672 18.766 1 93.38 126 ASP B CA 1
ATOM 4336 C C . ASP B 1 126 ? 9.383 16.469 18.359 1 93.38 126 ASP B C 1
ATOM 4338 O O . ASP B 1 126 ? 9.094 15.844 17.344 1 93.38 126 ASP B O 1
ATOM 4342 N N . LEU B 1 127 ? 8.492 16.922 19.156 1 92.56 127 LEU B N 1
ATOM 4343 C CA . LEU B 1 127 ? 7.074 16.656 18.938 1 92.56 127 LEU B CA 1
ATOM 4344 C C . LEU B 1 127 ? 6.562 17.406 17.719 1 92.56 127 LEU B C 1
ATOM 4346 O O . LEU B 1 127 ? 5.684 16.922 17 1 92.56 127 LEU B O 1
ATOM 4350 N N . THR B 1 128 ? 7.098 18.609 17.5 1 93.44 128 THR B N 1
ATOM 4351 C CA . THR B 1 128 ? 6.641 19.391 16.359 1 93.44 128 THR B CA 1
ATOM 4352 C C . THR B 1 128 ? 7.027 18.719 15.047 1 93.44 128 THR B C 1
ATOM 4354 O O . THR B 1 128 ? 6.238 18.688 14.102 1 93.44 128 THR B O 1
ATOM 4357 N N . ILE B 1 129 ? 8.203 18.141 15.031 1 93.94 129 ILE B N 1
ATOM 4358 C CA . ILE B 1 129 ? 8.656 17.422 13.852 1 93.94 129 ILE B CA 1
ATOM 4359 C C . ILE B 1 129 ? 7.785 16.172 13.656 1 93.94 129 ILE B C 1
ATOM 4361 O O . ILE B 1 129 ? 7.359 15.883 12.531 1 93.94 129 ILE B O 1
ATOM 4365 N N . ALA B 1 130 ? 7.527 15.453 14.711 1 94.25 130 ALA B N 1
ATOM 4366 C CA . ALA B 1 130 ? 6.656 14.281 14.633 1 94.25 130 ALA B CA 1
ATOM 4367 C C . ALA B 1 130 ? 5.289 14.648 14.07 1 94.25 130 ALA B C 1
ATOM 4369 O O . ALA B 1 130 ? 4.746 13.938 13.219 1 94.25 130 ALA B O 1
ATOM 4370 N N . GLU B 1 131 ? 4.754 15.719 14.539 1 93.19 131 GLU B N 1
ATOM 4371 C CA . GLU B 1 131 ? 3.459 16.188 14.055 1 93.19 131 GLU B CA 1
ATOM 4372 C C . GLU B 1 131 ? 3.529 16.578 12.578 1 93.19 131 GLU B C 1
ATOM 4374 O O . GLU B 1 131 ? 2.6 16.297 11.82 1 93.19 131 GLU B O 1
ATOM 4379 N N . GLY B 1 132 ? 4.59 17.25 12.234 1 93.62 132 GLY B N 1
ATOM 4380 C CA . GLY B 1 132 ? 4.805 17.547 10.828 1 93.62 132 GLY B CA 1
ATOM 4381 C C . GLY B 1 132 ? 4.836 16.328 9.945 1 93.62 132 GLY B C 1
ATOM 4382 O O . GLY B 1 132 ? 4.289 16.328 8.844 1 93.62 132 GLY B O 1
ATOM 4383 N N . LEU B 1 133 ? 5.453 15.281 10.43 1 94.5 133 LEU B N 1
ATOM 4384 C CA . LEU B 1 133 ? 5.516 14.023 9.695 1 94.5 133 LEU B CA 1
ATOM 4385 C C . LEU B 1 133 ? 4.125 13.406 9.547 1 94.5 133 LEU B C 1
ATOM 4387 O O . LEU B 1 133 ? 3.789 12.875 8.484 1 94.5 133 LEU B O 1
ATOM 4391 N N . ALA B 1 134 ? 3.361 13.414 10.617 1 94.75 134 ALA B N 1
ATOM 4392 C CA . ALA B 1 134 ? 1.983 12.938 10.547 1 94.75 134 ALA B CA 1
ATOM 4393 C C . ALA B 1 134 ? 1.202 13.68 9.461 1 94.75 134 ALA B C 1
ATOM 4395 O O . ALA B 1 134 ? 0.481 13.055 8.68 1 94.75 134 ALA B O 1
ATOM 4396 N N . ASP B 1 135 ? 1.409 14.977 9.414 1 94.69 135 ASP B N 1
ATOM 4397 C CA . ASP B 1 135 ? 0.73 15.805 8.414 1 94.69 135 ASP B CA 1
ATOM 4398 C C . ASP B 1 135 ? 1.197 15.453 7.004 1 94.69 135 ASP B C 1
ATOM 4400 O O . ASP B 1 135 ? 0.407 15.484 6.059 1 94.69 135 ASP B O 1
ATOM 4404 N N . LEU B 1 136 ? 2.445 15.188 6.906 1 95.69 136 LEU B N 1
ATOM 4405 C CA . LEU B 1 136 ? 3.014 14.844 5.605 1 95.69 136 LEU B CA 1
ATOM 4406 C C . LEU B 1 136 ? 2.391 13.562 5.062 1 95.69 136 LEU B C 1
ATOM 4408 O O . LEU B 1 136 ? 2.037 13.492 3.883 1 95.69 136 LEU B O 1
ATOM 4412 N N . ILE B 1 137 ? 2.244 12.586 5.863 1 95.75 137 ILE B N 1
ATOM 4413 C CA . ILE B 1 137 ? 1.662 11.305 5.477 1 95.75 137 ILE B CA 1
ATOM 4414 C C . ILE B 1 137 ? 0.175 11.484 5.18 1 95.75 137 ILE B C 1
ATOM 4416 O O . ILE B 1 137 ? -0.364 10.844 4.273 1 95.75 137 ILE B O 1
ATOM 4420 N N . ALA B 1 138 ? -0.467 12.406 5.844 1 93.44 138 ALA B N 1
ATOM 4421 C CA . ALA B 1 138 ? -1.904 12.617 5.695 1 93.44 138 ALA B CA 1
ATOM 4422 C C . ALA B 1 138 ? -2.201 13.57 4.543 1 93.44 138 ALA B C 1
ATOM 4424 O O . ALA B 1 138 ? -3.352 13.711 4.121 1 93.44 138 ALA B O 1
ATOM 4425 N N . ALA B 1 139 ? -1.232 14.242 4.043 1 94.81 139 ALA B N 1
ATOM 4426 C CA . ALA B 1 139 ? -1.426 15.281 3.039 1 94.81 139 ALA B CA 1
ATOM 4427 C C . ALA B 1 139 ? -2.076 14.719 1.78 1 94.81 139 ALA B C 1
ATOM 4429 O O . ALA B 1 139 ? -1.64 13.688 1.258 1 94.81 139 ALA B O 1
ATOM 4430 N N . GLU B 1 140 ? -3.029 15.445 1.291 1 93.44 140 GLU B N 1
ATOM 4431 C CA . GLU B 1 140 ? -3.748 15.031 0.091 1 93.44 140 GLU B CA 1
ATOM 4432 C C . GLU B 1 140 ? -3.6 16.047 -1.028 1 93.44 140 GLU B C 1
ATOM 4434 O O . GLU B 1 140 ? -3.9 15.766 -2.188 1 93.44 140 GLU B O 1
ATOM 4439 N N . THR B 1 141 ? -3.166 17.266 -0.679 1 94.56 141 THR B N 1
ATOM 4440 C CA . THR B 1 141 ? -2.98 18.328 -1.659 1 94.56 141 THR B CA 1
ATOM 4441 C C . THR B 1 141 ? -1.555 18.875 -1.606 1 94.56 141 THR B C 1
ATOM 4443 O O . THR B 1 141 ? -0.854 18.688 -0.609 1 94.56 141 THR B O 1
ATOM 4446 N N . GLU B 1 142 ? -1.158 19.531 -2.646 1 94.31 142 GLU B N 1
ATOM 4447 C CA . GLU B 1 142 ? 0.176 20.109 -2.74 1 94.31 142 GLU B CA 1
ATOM 4448 C C . GLU B 1 142 ? 0.402 21.156 -1.644 1 94.31 142 GLU B C 1
ATOM 4450 O O . GLU B 1 142 ? 1.483 21.219 -1.057 1 94.31 142 GLU B O 1
ATOM 4455 N N . GLY B 1 143 ? -0.584 21.891 -1.373 1 94.25 143 GLY B N 1
ATOM 4456 C CA . GLY B 1 143 ? -0.458 22.859 -0.303 1 94.25 143 GLY B CA 1
ATOM 4457 C C . GLY B 1 143 ? -0.21 22.234 1.054 1 94.25 143 GLY B C 1
ATOM 4458 O O . GLY B 1 143 ? 0.651 22.688 1.809 1 94.25 143 GLY B O 1
ATOM 4459 N N . GLN B 1 144 ? -0.958 21.219 1.314 1 94.88 144 GLN B N 1
ATOM 4460 C CA . GLN B 1 144 ? -0.774 20.5 2.572 1 94.88 144 GLN B CA 1
ATOM 4461 C C . GLN B 1 144 ? 0.62 19.875 2.656 1 94.88 144 GLN B C 1
ATOM 4463 O O . GLN B 1 144 ? 1.262 19.922 3.707 1 94.88 144 GLN B O 1
ATOM 4468 N N . ARG B 1 145 ? 1.029 19.297 1.611 1 96 145 ARG B N 1
ATOM 4469 C CA . ARG B 1 145 ? 2.346 18.672 1.562 1 96 145 ARG B CA 1
ATOM 4470 C C . ARG B 1 145 ? 3.445 19.688 1.868 1 96 145 ARG B C 1
ATOM 4472 O O . ARG B 1 145 ? 4.309 19.438 2.713 1 96 145 ARG B O 1
ATOM 4479 N N . ARG B 1 146 ? 3.436 20.844 1.211 1 94.19 146 ARG B N 1
ATOM 4480 C CA . ARG B 1 146 ? 4.445 21.875 1.393 1 94.19 146 ARG B CA 1
ATOM 4481 C C . ARG B 1 146 ? 4.449 22.391 2.826 1 94.19 146 ARG B C 1
ATOM 4483 O O . ARG B 1 146 ? 5.512 22.578 3.424 1 94.19 146 ARG B O 1
ATOM 4490 N N . LEU B 1 147 ? 3.256 22.578 3.283 1 93.69 147 LEU B N 1
ATOM 4491 C CA . LEU B 1 147 ? 3.133 23.031 4.664 1 93.69 147 LEU B CA 1
ATOM 4492 C C . LEU B 1 147 ? 3.727 22.016 5.629 1 93.69 147 LEU B C 1
ATOM 4494 O O . LEU B 1 147 ? 4.496 22.375 6.52 1 93.69 147 LEU B O 1
ATOM 4498 N N . ALA B 1 148 ? 3.381 20.781 5.41 1 95 148 ALA B N 1
ATOM 4499 C CA . ALA B 1 148 ? 3.863 19.719 6.273 1 95 148 ALA B CA 1
ATOM 4500 C C . ALA B 1 148 ? 5.387 19.609 6.227 1 95 148 ALA B C 1
ATOM 4502 O O . ALA B 1 148 ? 6.031 19.391 7.254 1 95 148 ALA B O 1
ATOM 4503 N N . MET B 1 149 ? 5.945 19.781 5.105 1 94.19 149 MET B N 1
ATOM 4504 C CA . MET B 1 149 ? 7.398 19.75 4.945 1 94.19 149 MET B CA 1
ATOM 4505 C C . MET B 1 149 ? 8.055 20.875 5.738 1 94.19 149 MET B C 1
ATOM 4507 O O . MET B 1 149 ? 9.102 20.672 6.355 1 94.19 149 MET B O 1
ATOM 4511 N N . GLN B 1 150 ? 7.438 21.984 5.672 1 91.69 150 GLN B N 1
ATOM 4512 C CA . GLN B 1 150 ? 7.957 23.125 6.43 1 91.69 150 GLN B CA 1
ATOM 4513 C C . GLN B 1 150 ? 7.93 22.844 7.93 1 91.69 150 GLN B C 1
ATOM 4515 O O . GLN B 1 150 ? 8.906 23.109 8.633 1 91.69 150 GLN B O 1
ATOM 4520 N N . VAL B 1 151 ? 6.848 22.297 8.305 1 91.38 151 VAL B N 1
ATOM 4521 C CA . VAL B 1 151 ? 6.695 21.984 9.719 1 91.38 151 VAL B CA 1
ATOM 4522 C C . VAL B 1 151 ? 7.723 20.922 10.133 1 91.38 151 VAL B C 1
ATOM 4524 O O . VAL B 1 151 ? 8.367 21.047 11.172 1 91.38 151 VAL B O 1
ATOM 4527 N N . ALA B 1 152 ? 7.93 19.984 9.305 1 92.44 152 ALA B N 1
ATOM 4528 C CA . ALA B 1 152 ? 8.805 18.844 9.617 1 92.44 152 ALA B CA 1
ATOM 4529 C C . ALA B 1 152 ? 10.273 19.25 9.5 1 92.44 152 ALA B C 1
ATOM 4531 O O . ALA B 1 152 ? 11.164 18.469 9.867 1 92.44 152 ALA B O 1
ATOM 4532 N N . SER B 1 153 ? 10.578 20.422 9.062 1 90.5 153 SER B N 1
ATOM 4533 C CA . SER B 1 153 ? 11.945 20.844 8.797 1 90.5 153 SER B CA 1
ATOM 4534 C C . SER B 1 153 ? 12.688 21.172 10.086 1 90.5 153 SER B C 1
ATOM 4536 O O . SER B 1 153 ? 13.922 21.266 10.094 1 90.5 153 SER B O 1
ATOM 4538 N N . GLY B 1 154 ? 11.93 21.438 11.125 1 90.69 154 GLY B N 1
ATOM 4539 C CA . GLY B 1 154 ? 12.562 21.766 12.391 1 90.69 154 GLY B CA 1
ATOM 4540 C C . GLY B 1 154 ? 12.602 23.25 12.672 1 90.69 154 GLY B C 1
ATOM 4541 O O . GLY B 1 154 ? 13.07 23.672 13.734 1 90.69 154 GLY B O 1
ATOM 4542 N N . ASN B 1 155 ? 12.039 24.031 11.805 1 90.88 155 ASN B N 1
ATOM 4543 C CA . ASN B 1 155 ? 12.078 25.484 11.969 1 90.88 155 ASN B CA 1
ATOM 4544 C C . ASN B 1 155 ? 11.242 25.938 13.164 1 90.88 155 ASN B C 1
ATOM 4546 O O . ASN B 1 155 ? 11.617 26.891 13.859 1 90.88 155 ASN B O 1
ATOM 4550 N N . GLN B 1 156 ? 10.172 25.312 13.375 1 92.06 156 GLN B N 1
ATOM 4551 C CA . GLN B 1 156 ? 9.359 25.656 14.539 1 92.06 156 GLN B CA 1
ATOM 4552 C C . GLN B 1 156 ? 10.117 25.359 15.836 1 92.06 156 GLN B C 1
ATOM 4554 O O . GLN B 1 156 ? 10.086 26.172 16.766 1 92.06 156 GLN B O 1
ATOM 4559 N N . ARG B 1 157 ? 10.703 24.25 15.82 1 91.44 157 ARG B N 1
ATOM 4560 C CA . ARG B 1 157 ? 11.5 23.906 17 1 91.44 157 ARG B CA 1
ATOM 4561 C C . ARG B 1 157 ? 12.555 24.969 17.281 1 91.44 157 ARG B C 1
ATOM 4563 O O . ARG B 1 157 ? 12.719 25.391 18.422 1 91.44 157 ARG B O 1
ATOM 4570 N N . LYS B 1 158 ? 13.242 25.344 16.281 1 94.12 158 LYS B N 1
ATOM 4571 C CA . LYS B 1 158 ? 14.289 26.344 16.422 1 94.12 158 LYS B CA 1
ATOM 4572 C C . LYS B 1 158 ? 13.719 27.656 16.984 1 94.12 158 LYS B C 1
ATOM 4574 O O . LYS B 1 158 ? 14.281 28.234 17.906 1 94.12 158 LYS B O 1
ATOM 4579 N N . LEU B 1 159 ? 12.633 28.062 16.438 1 95.12 159 LEU B N 1
ATOM 4580 C CA . LEU B 1 159 ? 12.008 29.312 16.844 1 95.12 159 LEU B CA 1
ATOM 4581 C C . LEU B 1 159 ? 11.555 29.234 18.297 1 95.12 159 LEU B C 1
ATOM 4583 O O . LEU B 1 159 ? 11.875 30.125 19.094 1 95.12 159 LEU B O 1
ATOM 4587 N N . TYR B 1 160 ? 10.875 28.234 18.672 1 95.81 160 TYR B N 1
ATOM 4588 C CA . TYR B 1 160 ? 10.344 28.109 20.016 1 95.81 160 TYR B CA 1
ATOM 4589 C C . TYR B 1 160 ? 11.461 27.922 21.031 1 95.81 160 TYR B C 1
ATOM 4591 O O . TYR B 1 160 ? 11.375 28.422 22.172 1 95.81 160 TYR B O 1
ATOM 4599 N N . SER B 1 161 ? 12.469 27.234 20.656 1 95 161 SER B N 1
ATOM 4600 C CA . SER B 1 161 ? 13.625 27.094 21.531 1 95 161 SER B CA 1
ATOM 4601 C C . SER B 1 161 ? 14.32 28.422 21.766 1 95 161 SER B C 1
ATOM 4603 O O . SER B 1 161 ? 14.773 28.703 22.875 1 95 161 SER B O 1
ATOM 4605 N N . GLU B 1 162 ? 14.445 29.172 20.734 1 96.81 162 GLU B N 1
ATOM 4606 C CA . GLU B 1 162 ? 15.023 30.5 20.875 1 96.81 162 GLU B CA 1
ATOM 4607 C C . GLU B 1 162 ? 14.195 31.359 21.828 1 96.81 162 GLU B C 1
ATOM 4609 O O . GLU B 1 162 ? 14.75 32.062 22.688 1 96.81 162 GLU B O 1
ATOM 4614 N N . TRP B 1 163 ? 12.906 31.328 21.625 1 97.62 163 TRP B N 1
ATOM 4615 C CA . TRP B 1 163 ? 12.023 32.094 22.516 1 97.62 163 TRP B CA 1
ATOM 4616 C C . TRP B 1 163 ? 12.172 31.609 23.953 1 97.62 163 TRP B C 1
ATOM 4618 O O . TRP B 1 163 ? 12.219 32.438 24.875 1 97.62 163 TRP B O 1
ATOM 4628 N N . ARG B 1 164 ? 12.219 30.359 24.125 1 96.38 164 ARG B N 1
ATOM 4629 C CA . ARG B 1 164 ? 12.367 29.781 25.469 1 96.38 164 ARG B CA 1
ATOM 4630 C C . ARG B 1 164 ? 13.672 30.234 26.109 1 96.38 164 ARG B C 1
ATOM 4632 O O . ARG B 1 164 ? 13.695 30.594 27.281 1 96.38 164 ARG B O 1
ATOM 4639 N N . GLN B 1 165 ? 14.734 30.25 25.375 1 96.62 165 GLN B N 1
ATOM 4640 C CA . GLN B 1 165 ? 16.031 30.672 25.875 1 96.62 165 GLN B CA 1
ATOM 4641 C C . GLN B 1 165 ? 15.992 32.156 26.297 1 96.62 165 GLN B C 1
ATOM 4643 O O . GLN B 1 165 ? 16.594 32.531 27.297 1 96.62 165 GLN B O 1
ATOM 4648 N N . ARG B 1 166 ? 15.359 32.938 25.516 1 97.06 166 ARG B N 1
ATOM 4649 C CA . ARG B 1 166 ? 15.203 34.344 25.859 1 97.06 166 ARG B CA 1
ATOM 4650 C C . ARG B 1 166 ? 14.492 34.5 27.203 1 97.06 166 ARG B C 1
ATOM 4652 O O . ARG B 1 166 ? 14.875 35.344 28.016 1 97.06 166 ARG B O 1
ATOM 4659 N N . LEU B 1 167 ? 13.5 33.656 27.422 1 97.31 167 LEU B N 1
ATOM 4660 C CA . LEU B 1 167 ? 12.758 33.719 28.672 1 97.31 167 LEU B CA 1
ATOM 4661 C C . LEU B 1 167 ? 13.625 33.25 29.844 1 97.31 167 LEU B C 1
ATOM 4663 O O . LEU B 1 167 ? 13.578 33.812 30.922 1 97.31 167 LEU B O 1
ATOM 4667 N N . ILE B 1 168 ? 14.383 32.219 29.641 1 95.88 168 ILE B N 1
ATOM 4668 C CA . ILE B 1 168 ? 15.266 31.688 30.656 1 95.88 168 ILE B CA 1
ATOM 4669 C C . ILE B 1 168 ? 16.328 32.719 31.031 1 95.88 168 ILE B C 1
ATOM 4671 O O . ILE B 1 168 ? 16.594 32.938 32.219 1 95.88 168 ILE B O 1
ATOM 4675 N N . ASN B 1 169 ? 16.875 33.344 30.016 1 95.12 169 ASN B N 1
ATOM 4676 C CA . ASN B 1 169 ? 17.859 34.406 30.25 1 95.12 169 ASN B CA 1
ATOM 4677 C C . ASN B 1 169 ? 17.266 35.562 31.016 1 95.12 169 ASN B C 1
ATOM 4679 O O . ASN B 1 169 ? 17.875 36.094 31.953 1 95.12 169 ASN B O 1
ATOM 4683 N N . ALA B 1 170 ? 16.125 36 30.547 1 94.88 170 ALA B N 1
ATOM 4684 C CA . ALA B 1 170 ? 15.438 37.125 31.219 1 94.88 170 ALA B CA 1
ATOM 4685 C C . ALA B 1 170 ? 15.195 36.781 32.688 1 94.88 170 ALA B C 1
ATOM 4687 O O . ALA B 1 170 ? 15.406 37.625 33.562 1 94.88 170 ALA B O 1
ATOM 4688 N N . ARG B 1 171 ? 14.75 35.594 32.969 1 94.06 171 ARG B N 1
ATOM 4689 C CA . ARG B 1 171 ? 14.516 35.156 34.344 1 94.06 171 ARG B CA 1
ATOM 4690 C C . ARG B 1 171 ? 15.805 35.156 35.156 1 94.06 171 ARG B C 1
ATOM 4692 O O . ARG B 1 171 ? 15.812 35.594 36.312 1 94.06 171 ARG B O 1
ATOM 4699 N N . ALA B 1 172 ? 16.844 34.688 34.594 1 92.5 172 ALA B N 1
ATOM 4700 C CA . ALA B 1 172 ? 18.141 34.688 35.25 1 92.5 172 ALA B CA 1
ATOM 4701 C C . ALA B 1 172 ? 18.594 36.094 35.656 1 92.5 172 ALA B C 1
ATOM 4703 O O . ALA B 1 172 ? 19.141 36.281 36.719 1 92.5 172 ALA B O 1
ATOM 4704 N N . PHE B 1 173 ? 18.375 37.031 34.781 1 89.62 173 PHE B N 1
ATOM 4705 C CA . PHE B 1 173 ? 18.734 38.406 35.062 1 89.62 173 PHE B CA 1
ATOM 4706 C C . PHE B 1 173 ? 17.922 38.969 36.219 1 89.62 173 PHE B C 1
ATOM 4708 O O . PHE B 1 173 ? 18.469 39.656 37.094 1 89.62 173 PHE B O 1
ATOM 4715 N N . ILE B 1 174 ? 16.641 38.656 36.219 1 89 174 ILE B N 1
ATOM 4716 C CA . ILE B 1 174 ? 15.773 39.125 37.281 1 89 174 ILE B CA 1
ATOM 4717 C C . ILE B 1 174 ? 16.156 38.5 38.625 1 89 174 ILE B C 1
ATOM 4719 O O . ILE B 1 174 ? 16.188 39.156 39.656 1 89 174 ILE B O 1
ATOM 4723 N N . GLU B 1 175 ? 16.453 37.219 38.594 1 87.5 175 GLU B N 1
ATOM 4724 C CA . GLU B 1 175 ? 16.875 36.531 39.812 1 87.5 175 GLU B CA 1
ATOM 4725 C C . GLU B 1 175 ? 18.203 37.031 40.312 1 87.5 175 GLU B C 1
ATOM 4727 O O . GLU B 1 175 ? 18.406 37.125 41.531 1 87.5 175 GLU B O 1
ATOM 4732 N N . ALA B 1 176 ? 19.094 37.406 39.469 1 84.31 176 ALA B N 1
ATOM 4733 C CA . ALA B 1 176 ? 20.359 38.031 39.844 1 84.31 176 ALA B CA 1
ATOM 4734 C C . ALA B 1 176 ? 20.141 39.344 40.562 1 84.31 176 ALA B C 1
ATOM 4736 O O . ALA B 1 176 ? 20.859 39.688 41.5 1 84.31 176 ALA B O 1
ATOM 4737 N N . GLU B 1 177 ? 19.203 40.156 40 1 80.75 177 GLU B N 1
ATOM 4738 C CA . GLU B 1 177 ? 18.875 41.438 40.625 1 80.75 177 GLU B CA 1
ATOM 4739 C C . GLU B 1 177 ? 18.297 41.219 42.031 1 80.75 177 GLU B C 1
ATOM 4741 O O . GLU B 1 177 ? 18.578 42 42.938 1 80.75 177 GLU B O 1
ATOM 4746 N N . LEU B 1 178 ? 17.5 40.25 42.219 1 80.06 178 LEU B N 1
ATOM 4747 C CA . LEU B 1 178 ? 16.922 39.906 43.5 1 80.06 178 LEU B CA 1
ATOM 4748 C C . LEU B 1 178 ? 18 39.531 44.5 1 80.06 178 LEU B C 1
ATOM 4750 O O . LEU B 1 178 ? 17.938 39.906 45.688 1 80.06 178 LEU B O 1
ATOM 4754 N N . ASP B 1 179 ? 18.984 38.812 44.094 1 78.44 179 ASP B N 1
ATOM 4755 C CA . ASP B 1 179 ? 20.047 38.344 44.969 1 78.44 179 ASP B CA 1
ATOM 4756 C C . ASP B 1 179 ? 20.984 39.469 45.344 1 78.44 179 ASP B C 1
ATOM 4758 O O . ASP B 1 179 ? 21.594 39.438 46.438 1 78.44 179 ASP B O 1
ATOM 4762 N N . PHE B 1 180 ? 21.078 40.438 44.438 1 70.31 180 PHE B N 1
ATOM 4763 C CA . PHE B 1 180 ? 22.047 41.5 44.719 1 70.31 180 PHE B CA 1
ATOM 4764 C C . PHE B 1 180 ? 21.344 42.781 45.188 1 70.31 180 PHE B C 1
ATOM 4766 O O . PHE B 1 180 ? 21.984 43.812 45.312 1 70.31 180 PHE B O 1
ATOM 4773 N N . ALA B 1 181 ? 19.953 42.875 45.156 1 64.25 181 ALA B N 1
ATOM 4774 C CA . ALA B 1 181 ? 19.203 44.062 45.562 1 64.25 181 ALA B CA 1
ATOM 4775 C C . ALA B 1 181 ? 19.766 44.656 46.875 1 64.25 181 ALA B C 1
ATOM 4777 O O . ALA B 1 181 ? 19.719 45.875 47.062 1 64.25 181 ALA B O 1
ATOM 4778 N N . ASP B 1 182 ? 20.25 43.812 47.75 1 56.25 182 ASP B N 1
ATOM 4779 C CA . ASP B 1 182 ? 20.828 44.406 48.938 1 56.25 182 ASP B CA 1
ATOM 4780 C C . ASP B 1 182 ? 22.141 45.094 48.594 1 56.25 182 ASP B C 1
ATOM 4782 O O . ASP B 1 182 ? 22.672 45.875 49.438 1 56.25 182 ASP B O 1
ATOM 4786 N N . GLU B 1 183 ? 22.641 44.656 47.406 1 51.28 183 GLU B N 1
ATOM 4787 C CA . GLU B 1 183 ? 23.938 45.281 47.125 1 51.28 183 GLU B CA 1
ATOM 4788 C C . GLU B 1 183 ? 23.766 46.469 46.156 1 51.28 183 GLU B C 1
ATOM 4790 O O . GLU B 1 183 ? 22.875 46.438 45.312 1 51.28 183 GLU B O 1
ATOM 4795 N N . SER B 1 184 ? 23.969 47.656 46.469 1 51.09 184 SER B N 1
ATOM 4796 C CA . SER B 1 184 ? 23.766 48.969 45.875 1 51.09 184 SER B CA 1
ATOM 4797 C C . SER B 1 184 ? 23.938 48.938 44.344 1 51.09 184 SER B C 1
ATOM 4799 O O . SER B 1 184 ? 23.594 49.906 43.656 1 51.09 184 SER B O 1
ATOM 4801 N N . ASP B 1 185 ? 24.578 47.906 43.781 1 46.88 185 ASP B N 1
ATOM 4802 C CA . ASP B 1 185 ? 25.156 48.094 42.438 1 46.88 185 ASP B CA 1
ATOM 4803 C C . ASP B 1 185 ? 24.234 47.562 41.344 1 46.88 185 ASP B C 1
ATOM 4805 O O . ASP B 1 185 ? 24.625 47.469 40.188 1 46.88 185 ASP B O 1
ATOM 4809 N N . VAL B 1 186 ? 23.312 46.75 41.562 1 52.19 186 VAL B N 1
ATOM 4810 C CA . VAL B 1 186 ? 22.641 46.25 40.375 1 52.19 186 VAL B CA 1
ATOM 4811 C C . VAL B 1 186 ? 21.625 47.281 39.875 1 52.19 186 VAL B C 1
ATOM 4813 O O . VAL B 1 186 ? 20.656 47.594 40.562 1 52.19 186 VAL B O 1
ATOM 4816 N N . PRO B 1 187 ? 21.984 48.125 38.906 1 52.56 187 PRO B N 1
ATOM 4817 C CA . PRO B 1 187 ? 21.188 49.281 38.469 1 52.56 187 PRO B CA 1
ATOM 4818 C C . PRO B 1 187 ? 19.797 48.875 37.938 1 52.56 187 PRO B C 1
ATOM 4820 O O . PRO B 1 187 ? 19.625 47.812 37.406 1 52.56 187 PRO B O 1
ATOM 4823 N N . GLY B 1 188 ? 18.656 49.531 38.469 1 56.5 188 GLY B N 1
ATOM 4824 C CA . GLY B 1 188 ? 17.281 49.625 37.969 1 56.5 188 GLY B CA 1
ATOM 4825 C C . GLY B 1 188 ? 17.172 49.531 36.469 1 56.5 188 GLY B C 1
ATOM 4826 O O . GLY B 1 188 ? 16.109 49.219 35.938 1 56.5 188 GLY B O 1
ATOM 4827 N N . SER B 1 189 ? 18.344 49.656 35.75 1 62.56 189 SER B N 1
ATOM 4828 C CA . SER B 1 189 ? 18.391 49.719 34.281 1 62.56 189 SER B CA 1
ATOM 4829 C C . SER B 1 189 ? 18.297 48.344 33.656 1 62.56 189 SER B C 1
ATOM 4831 O O . SER B 1 189 ? 17.734 48.188 32.594 1 62.56 189 SER B O 1
ATOM 4833 N N . VAL B 1 190 ? 18.75 47.312 34.406 1 65.94 190 VAL B N 1
ATOM 4834 C CA . VAL B 1 190 ? 18.766 45.969 33.844 1 65.94 190 VAL B CA 1
ATOM 4835 C C . VAL B 1 190 ? 17.344 45.438 33.75 1 65.94 190 VAL B C 1
ATOM 4837 O O . VAL B 1 190 ? 16.953 44.812 32.75 1 65.94 190 VAL B O 1
ATOM 4840 N N . SER B 1 191 ? 16.625 45.75 34.75 1 76 191 SER B N 1
ATOM 4841 C CA . SER B 1 191 ? 15.25 45.281 34.781 1 76 191 SER B CA 1
ATOM 4842 C C . SER B 1 191 ? 14.422 45.938 33.688 1 76 191 SER B C 1
ATOM 4844 O O . SER B 1 191 ? 13.594 45.281 33.031 1 76 191 SER B O 1
ATOM 4846 N N . MET B 1 192 ? 14.867 47.125 33.406 1 81.25 192 MET B N 1
ATOM 4847 C CA . MET B 1 192 ? 14.109 47.844 32.375 1 81.25 192 MET B CA 1
ATOM 4848 C C . MET B 1 192 ? 14.336 47.188 31 1 81.25 192 MET B C 1
ATOM 4850 O O . MET B 1 192 ? 13.406 47.062 30.219 1 81.25 192 MET B O 1
ATOM 4854 N N . GLN B 1 193 ? 15.57 46.781 30.797 1 86.75 193 GLN B N 1
ATOM 4855 C CA . GLN B 1 193 ? 15.906 46.125 29.531 1 86.75 193 GLN B CA 1
ATOM 4856 C C . GLN B 1 193 ? 15.219 44.781 29.391 1 86.75 193 GLN B C 1
ATOM 4858 O O . GLN B 1 193 ? 14.773 44.406 28.297 1 86.75 193 GLN B O 1
ATOM 4863 N N . VAL B 1 194 ? 15.109 44.094 30.438 1 92.5 194 VAL B N 1
ATOM 4864 C CA . VAL B 1 194 ? 14.484 42.781 30.438 1 92.5 194 VAL B CA 1
ATOM 4865 C C . VAL B 1 194 ? 13.008 42.906 30.078 1 92.5 194 VAL B C 1
ATOM 4867 O O . VAL B 1 194 ? 12.484 42.125 29.266 1 92.5 194 VAL B O 1
ATOM 4870 N N . TRP B 1 195 ? 12.352 43.906 30.641 1 92.81 195 TRP B N 1
ATOM 4871 C CA . TRP B 1 195 ? 10.922 44.094 30.406 1 92.81 195 TRP B CA 1
ATOM 4872 C C . TRP B 1 195 ? 10.656 44.5 28.969 1 92.81 195 TRP B C 1
ATOM 4874 O O . TRP B 1 195 ? 9.664 44.062 28.359 1 92.81 195 TRP B O 1
ATOM 4884 N N . GLN B 1 196 ? 11.539 45.25 28.406 1 93.5 196 GLN B N 1
ATOM 4885 C CA . GLN B 1 196 ? 11.414 45.656 27 1 93.5 196 GLN B CA 1
ATOM 4886 C C . GLN B 1 196 ? 11.586 44.438 26.078 1 93.5 196 GLN B C 1
ATOM 4888 O O . GLN B 1 196 ? 10.852 44.312 25.094 1 93.5 196 GLN B O 1
ATOM 4893 N N . GLN B 1 197 ? 12.523 43.625 26.438 1 94.81 197 GLN B N 1
ATOM 4894 C CA . GLN B 1 197 ? 12.766 42.438 25.641 1 94.81 197 GLN B CA 1
ATOM 4895 C C . GLN B 1 197 ? 11.562 41.5 25.703 1 94.81 197 GLN B C 1
ATOM 4897 O O . GLN B 1 197 ? 11.195 40.875 24.703 1 94.81 197 GLN B O 1
ATOM 4902 N N . LEU B 1 198 ? 10.992 41.375 26.828 1 96.5 198 LEU B N 1
ATOM 4903 C CA . LEU B 1 198 ? 9.82 40.531 26.984 1 96.5 198 LEU B CA 1
ATOM 4904 C C . LEU B 1 198 ? 8.633 41.094 26.203 1 96.5 198 LEU B C 1
ATOM 4906 O O . LEU B 1 198 ? 7.84 40.312 25.656 1 96.5 198 LEU B O 1
ATOM 4910 N N . SER B 1 199 ? 8.508 42.406 26.234 1 96.38 199 SER B N 1
ATOM 4911 C CA . SER B 1 199 ? 7.445 43.031 25.453 1 96.38 199 SER B CA 1
ATOM 4912 C C . SER B 1 199 ? 7.613 42.75 23.969 1 96.38 199 SER B C 1
ATOM 4914 O O . SER B 1 199 ? 6.641 42.469 23.266 1 96.38 199 SER B O 1
ATOM 4916 N N . ALA B 1 200 ? 8.82 42.844 23.531 1 97.06 200 ALA B N 1
ATOM 4917 C CA . ALA B 1 200 ? 9.109 42.531 22.141 1 97.06 200 ALA B CA 1
ATOM 4918 C C . ALA B 1 200 ? 8.797 41.062 21.828 1 97.06 200 ALA B C 1
ATOM 4920 O O . ALA B 1 200 ? 8.242 40.75 20.766 1 97.06 200 ALA B O 1
ATOM 4921 N N . LEU B 1 201 ? 9.195 40.188 22.703 1 97.94 201 LEU B N 1
ATOM 4922 C CA . LEU B 1 201 ? 8.93 38.75 22.531 1 97.94 201 LEU B CA 1
ATOM 4923 C C . LEU B 1 201 ? 7.43 38.5 22.453 1 97.94 201 LEU B C 1
ATOM 4925 O O . LEU B 1 201 ? 6.973 37.719 21.625 1 97.94 201 LEU B O 1
ATOM 4929 N N . LYS B 1 202 ? 6.699 39.125 23.344 1 97.75 202 LYS B N 1
ATOM 4930 C CA . LYS B 1 202 ? 5.242 39 23.328 1 97.75 202 LYS B CA 1
ATOM 4931 C C . LYS B 1 202 ? 4.668 39.344 21.969 1 97.75 202 LYS B C 1
ATOM 4933 O O . LYS B 1 202 ? 3.84 38.625 21.422 1 97.75 202 LYS B O 1
ATOM 4938 N N . HIS B 1 203 ? 5.117 40.438 21.406 1 97 203 HIS B N 1
ATOM 4939 C CA . HIS B 1 203 ? 4.625 40.906 20.109 1 97 203 HIS B CA 1
ATOM 4940 C C . HIS B 1 203 ? 5 39.906 19.016 1 97 203 HIS B C 1
ATOM 4942 O O . HIS B 1 203 ? 4.211 39.688 18.094 1 97 203 HIS B O 1
ATOM 4948 N N . GLU B 1 204 ? 6.156 39.375 19.078 1 96.25 204 GLU B N 1
ATOM 4949 C CA . GLU B 1 204 ? 6.582 38.375 18.109 1 96.25 204 GLU B CA 1
ATOM 4950 C C . GLU B 1 204 ? 5.672 37.125 18.156 1 96.25 204 GLU B C 1
ATOM 4952 O O . GLU B 1 204 ? 5.281 36.625 17.109 1 96.25 204 GLU B O 1
ATOM 4957 N N . ILE B 1 205 ? 5.352 36.688 19.312 1 97.12 205 ILE B N 1
ATOM 4958 C CA . ILE B 1 205 ? 4.516 35.5 19.469 1 97.12 205 ILE B CA 1
ATOM 4959 C C . ILE B 1 205 ? 3.1 35.812 19 1 97.12 205 ILE B C 1
ATOM 4961 O O . ILE B 1 205 ? 2.471 34.969 18.344 1 97.12 205 ILE B O 1
ATOM 4965 N N . GLU B 1 206 ? 2.619 37 19.328 1 95.81 206 GLU B N 1
ATOM 4966 C CA . GLU B 1 206 ? 1.298 37.406 18.859 1 95.81 206 GLU B CA 1
ATOM 4967 C C . GLU B 1 206 ? 1.226 37.406 17.328 1 95.81 206 GLU B C 1
ATOM 4969 O O . GLU B 1 206 ? 0.248 36.906 16.75 1 95.81 206 GLU B O 1
ATOM 4974 N N . HIS B 1 207 ? 2.246 37.906 16.75 1 93.12 207 HIS B N 1
ATOM 4975 C CA . HIS B 1 207 ? 2.314 37.906 15.289 1 93.12 207 HIS B CA 1
ATOM 4976 C C . HIS B 1 207 ? 2.373 36.5 14.742 1 93.12 207 HIS B C 1
ATOM 4978 O O . HIS B 1 207 ? 1.737 36.188 13.727 1 93.12 207 HIS B O 1
ATOM 4984 N N . HIS B 1 208 ? 3.088 35.656 15.375 1 93.56 208 HIS B N 1
ATOM 4985 C CA . HIS B 1 208 ? 3.221 34.25 15 1 93.56 208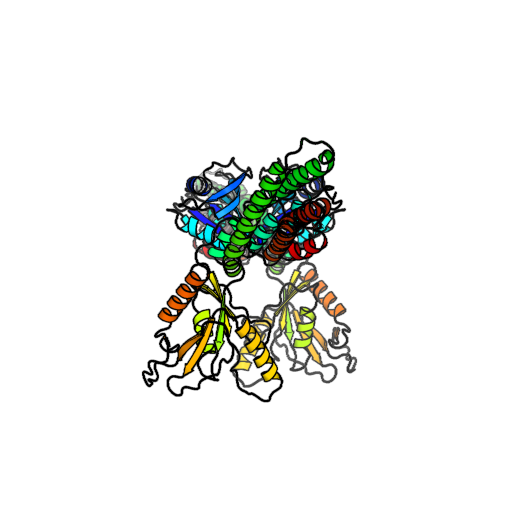 HIS B CA 1
ATOM 4986 C C . HIS B 1 208 ? 1.875 33.531 15.055 1 93.56 208 HIS B C 1
ATOM 4988 O O . HIS B 1 208 ? 1.533 32.781 14.148 1 93.56 208 HIS B O 1
ATOM 4994 N N . ILE B 1 209 ? 1.134 33.812 16.047 1 94.06 209 ILE B N 1
ATOM 4995 C CA . ILE B 1 209 ? -0.181 33.188 16.219 1 94.06 209 ILE B CA 1
ATOM 4996 C C . ILE B 1 209 ? -1.112 33.656 15.102 1 94.06 209 ILE B C 1
ATOM 4998 O O . ILE B 1 209 ? -1.857 32.844 14.539 1 94.06 209 ILE B O 1
ATOM 5002 N N . ALA B 1 210 ? -1.077 34.875 14.734 1 88.75 210 ALA B N 1
ATOM 5003 C CA . ALA B 1 210 ? -1.94 35.406 13.695 1 88.75 210 ALA B CA 1
ATOM 5004 C C . ALA B 1 210 ? -1.669 34.75 12.344 1 88.75 210 ALA B C 1
ATOM 5006 O O . ALA B 1 210 ? -2.598 34.5 11.578 1 88.75 210 ALA B O 1
ATOM 5007 N N . SER B 1 211 ? -0.492 34.469 12.141 1 85.06 211 SER B N 1
ATOM 5008 C CA . SER B 1 211 ? -0.102 33.812 10.891 1 85.06 211 SER B CA 1
ATOM 5009 C C . SER B 1 211 ? -0.497 32.344 10.883 1 85.06 211 SER B C 1
ATOM 5011 O O . SER B 1 211 ? -0.645 31.75 9.82 1 85.06 211 SER B O 1
ATOM 5013 N N . GLY B 1 212 ? -0.663 31.781 12.016 1 89.81 212 GLY B N 1
ATOM 5014 C CA . GLY B 1 212 ? -0.955 30.359 12.172 1 89.81 212 GLY B CA 1
ATOM 5015 C C . GLY B 1 212 ? -2.371 30 11.773 1 89.81 212 GLY B C 1
ATOM 5016 O O . GLY B 1 212 ? -2.633 28.875 11.359 1 89.81 212 GLY B O 1
ATOM 5017 N N . LYS B 1 213 ? -3.24 30.922 11.828 1 83.88 213 LYS B N 1
ATOM 5018 C CA . LYS B 1 213 ? -4.641 30.656 11.5 1 83.88 213 LYS B CA 1
ATOM 5019 C C . LYS B 1 213 ? -4.785 30.172 10.055 1 83.88 213 LYS B C 1
ATOM 5021 O O . LYS B 1 213 ? -5.48 29.203 9.789 1 83.88 213 LYS B O 1
ATOM 5026 N N . ARG B 1 214 ? -4.094 30.812 9.195 1 88.69 214 ARG B N 1
ATOM 5027 C CA . ARG B 1 214 ? -4.145 30.469 7.785 1 88.69 214 ARG B CA 1
ATOM 5028 C C . ARG B 1 214 ? -3.525 29.094 7.547 1 88.69 214 ARG B C 1
ATOM 5030 O O . ARG B 1 214 ? -4.039 28.297 6.746 1 88.69 214 ARG B O 1
ATOM 5037 N N . ALA B 1 215 ? -2.496 28.844 8.219 1 91.75 215 ALA B N 1
ATOM 5038 C CA . ALA B 1 215 ? -1.829 27.562 8.094 1 91.75 215 ALA B CA 1
ATOM 5039 C C . ALA B 1 215 ? -2.723 26.422 8.602 1 91.75 215 ALA B C 1
ATOM 5041 O O . ALA B 1 215 ? -2.777 25.359 7.996 1 91.75 215 ALA B O 1
ATOM 5042 N N . ALA B 1 216 ? -3.344 26.688 9.648 1 90.31 216 ALA B N 1
ATOM 5043 C CA . ALA B 1 216 ? -4.273 25.688 10.195 1 90.31 216 ALA B CA 1
ATOM 5044 C C . ALA B 1 216 ? -5.41 25.406 9.211 1 90.31 216 ALA B C 1
ATOM 5046 O O . ALA B 1 216 ? -5.832 24.266 9.055 1 90.31 216 ALA B O 1
ATOM 5047 N N . MET B 1 217 ? -5.848 26.438 8.586 1 89.75 217 MET B N 1
ATOM 5048 C CA . MET B 1 217 ? -6.91 26.312 7.598 1 89.75 217 MET B CA 1
ATOM 5049 C C . MET B 1 217 ? -6.457 25.453 6.418 1 89.75 217 MET B C 1
ATOM 5051 O O . MET B 1 217 ? -7.215 24.625 5.918 1 89.75 217 MET B O 1
ATOM 5055 N N . LEU B 1 218 ? -5.301 25.688 6.051 1 93.44 218 LEU B N 1
ATOM 5056 C CA . LEU B 1 218 ? -4.754 24.906 4.953 1 93.44 218 LEU B CA 1
ATOM 5057 C C . LEU B 1 218 ? -4.594 23.438 5.359 1 93.44 218 LEU B C 1
ATOM 5059 O O . LEU B 1 218 ? -4.914 22.531 4.586 1 93.44 218 LEU B O 1
ATOM 5063 N N . ARG B 1 219 ? -4.148 23.203 6.512 1 93.31 219 ARG B N 1
ATOM 5064 C CA . ARG B 1 219 ? -3.953 21.844 7.016 1 93.31 219 ARG B CA 1
ATOM 5065 C C . ARG B 1 219 ? -5.281 21.094 7.098 1 93.31 219 ARG B C 1
ATOM 5067 O O . ARG B 1 219 ? -5.391 19.953 6.633 1 93.31 219 ARG B O 1
ATOM 5074 N N . ASP B 1 220 ? -6.266 21.766 7.648 1 91.19 220 ASP B N 1
ATOM 5075 C CA . ASP B 1 220 ? -7.543 21.125 7.938 1 91.19 220 ASP B CA 1
ATOM 5076 C C . ASP B 1 220 ? -8.469 21.156 6.723 1 91.19 220 ASP B C 1
ATOM 5078 O O . ASP B 1 220 ? -9.359 20.312 6.59 1 91.19 220 ASP B O 1
ATOM 5082 N N . GLY B 1 221 ? -8.242 22.125 5.898 1 92.31 221 GLY B N 1
ATOM 5083 C CA . GLY B 1 221 ? -9.109 22.328 4.746 1 92.31 221 GLY B CA 1
ATOM 5084 C C . GLY B 1 221 ? -10.219 23.328 5.004 1 92.31 221 GLY B C 1
ATOM 5085 O O . GLY B 1 22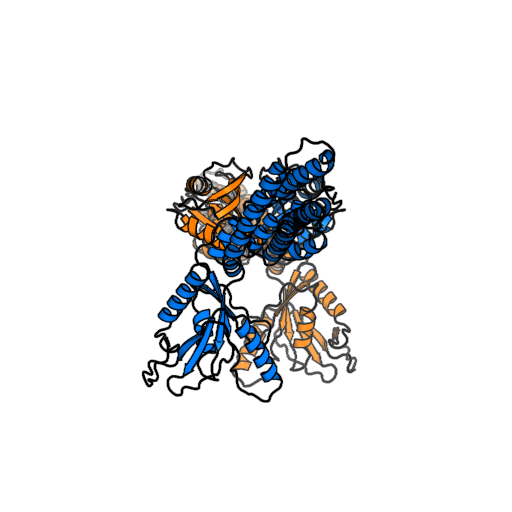1 ? -10.492 23.672 6.156 1 92.31 221 GLY B O 1
ATOM 5086 N N . LEU B 1 222 ? -10.781 23.797 3.936 1 93.44 222 LEU B N 1
ATOM 5087 C CA . LEU B 1 222 ? -11.906 24.719 4.008 1 93.44 222 LEU B CA 1
ATOM 5088 C C . LEU B 1 222 ? -13.234 23.969 3.896 1 93.44 222 LEU B C 1
ATOM 5090 O O . LEU B 1 222 ? -13.328 22.969 3.17 1 93.44 222 LEU B O 1
ATOM 5094 N N . HIS B 1 223 ? -14.164 24.453 4.578 1 92.56 223 HIS B N 1
ATOM 5095 C CA . HIS B 1 223 ? -15.469 23.797 4.59 1 92.56 223 HIS B CA 1
ATOM 5096 C C . HIS B 1 223 ? -16.516 24.656 3.871 1 92.56 223 HIS B C 1
ATOM 5098 O O . HIS B 1 223 ? -16.781 25.781 4.277 1 92.56 223 HIS B O 1
ATOM 5104 N N . VAL B 1 224 ? -17.078 24.047 2.844 1 92.88 224 VAL B N 1
ATOM 5105 C CA . VAL B 1 224 ? -18.141 24.672 2.07 1 92.88 224 VAL B CA 1
ATOM 5106 C C . VAL B 1 224 ? -19.438 23.859 2.248 1 92.88 224 VAL B C 1
ATOM 5108 O O . VAL B 1 224 ? -19.438 22.641 2.092 1 92.88 224 VAL B O 1
ATOM 5111 N N . VAL B 1 225 ? -20.469 24.562 2.564 1 91.44 225 VAL B N 1
ATOM 5112 C CA . VAL B 1 225 ? -21.75 23.891 2.797 1 91.44 225 VAL B CA 1
ATOM 5113 C C . VAL B 1 225 ? -22.766 24.328 1.753 1 91.44 225 VAL B C 1
ATOM 5115 O O . VAL B 1 225 ? -22.859 25.531 1.442 1 91.44 225 VAL B O 1
ATOM 5118 N N . ILE B 1 226 ? -23.469 23.328 1.197 1 90.88 226 ILE B N 1
ATOM 5119 C CA . ILE B 1 226 ? -24.547 23.594 0.243 1 90.88 226 ILE B CA 1
ATOM 5120 C C . ILE B 1 226 ? -25.891 23.578 0.958 1 90.88 226 ILE B C 1
ATOM 5122 O O . ILE B 1 226 ? -26.219 22.609 1.659 1 90.88 226 ILE B O 1
ATOM 5126 N N . VAL B 1 227 ? -26.641 24.641 0.739 1 87.56 227 VAL B N 1
ATOM 5127 C CA . VAL B 1 227 ? -27.969 24.719 1.314 1 87.56 227 VAL B CA 1
ATOM 5128 C C . VAL B 1 227 ? -28.984 25.109 0.235 1 87.56 227 VAL B C 1
ATOM 5130 O O . VAL B 1 227 ? -28.594 25.672 -0.796 1 87.56 227 VAL B O 1
ATOM 5133 N N . GLY B 1 228 ? -30.203 24.75 0.517 1 87.75 228 GLY B N 1
ATOM 5134 C CA . GLY B 1 228 ? -31.281 25.047 -0.402 1 87.75 228 GLY B CA 1
ATOM 5135 C C . GLY B 1 228 ? -32.531 24.203 -0.154 1 87.75 228 GLY B C 1
ATOM 5136 O O . GLY B 1 228 ? -32.469 23.219 0.573 1 87.75 228 GLY B O 1
ATOM 5137 N N . ALA B 1 229 ? -33.594 24.672 -0.795 1 85.44 229 ALA B N 1
ATOM 5138 C CA . ALA B 1 229 ? -34.844 23.922 -0.691 1 85.44 229 ALA B CA 1
ATOM 5139 C C . ALA B 1 229 ? -34.75 22.578 -1.4 1 85.44 229 ALA B C 1
ATOM 5141 O O . ALA B 1 229 ? -33.812 22.344 -2.176 1 85.44 229 ALA B O 1
ATOM 5142 N N . PRO B 1 230 ? -35.656 21.688 -1.013 1 84.5 230 PRO B N 1
ATOM 5143 C CA . PRO B 1 230 ? -35.688 20.438 -1.771 1 84.5 230 PRO B CA 1
ATOM 5144 C C . PRO B 1 230 ? -35.781 20.656 -3.279 1 84.5 230 PRO B C 1
ATOM 5146 O O . PRO B 1 230 ? -36.469 21.578 -3.73 1 84.5 230 PRO B O 1
ATOM 5149 N N . ASN B 1 231 ? -35 19.969 -4.004 1 85.94 231 ASN B N 1
ATOM 5150 C CA . ASN B 1 231 ? -35 19.969 -5.465 1 85.94 231 ASN B CA 1
ATOM 5151 C C . ASN B 1 231 ? -34.312 21.203 -6.027 1 85.94 231 ASN B C 1
ATOM 5153 O O . ASN B 1 231 ? -34.469 21.531 -7.207 1 85.94 231 ASN B O 1
ATOM 5157 N N . ALA B 1 232 ? -33.625 21.859 -5.125 1 89.94 232 ALA B N 1
ATOM 5158 C CA . ALA B 1 232 ? -32.906 23.047 -5.578 1 89.94 232 ALA B CA 1
ATOM 5159 C C . ALA B 1 232 ? -31.656 22.656 -6.371 1 89.94 232 ALA B C 1
ATOM 5161 O O . ALA B 1 232 ? -31 23.516 -6.969 1 89.94 232 ALA B O 1
ATOM 5162 N N . GLY B 1 233 ? -31.234 21.359 -6.391 1 89.44 233 GLY B N 1
ATOM 5163 C CA . GLY B 1 233 ? -30.094 20.891 -7.172 1 89.44 233 GLY B CA 1
ATOM 5164 C C . GLY B 1 233 ? -28.859 20.609 -6.332 1 89.44 233 GLY B C 1
ATOM 5165 O O . GLY B 1 233 ? -27.75 20.516 -6.855 1 89.44 233 GLY B O 1
ATOM 5166 N N . LYS B 1 234 ? -29.031 20.531 -5.047 1 88.81 234 LYS B N 1
ATOM 5167 C CA . LYS B 1 234 ? -27.906 20.344 -4.121 1 88.81 234 LYS B CA 1
ATOM 5168 C C . LYS B 1 234 ? -27.156 19.062 -4.449 1 88.81 234 LYS B C 1
ATOM 5170 O O . LYS B 1 234 ? -25.938 19.078 -4.641 1 88.81 234 LYS B O 1
ATOM 5175 N N . SER B 1 235 ? -27.859 17.984 -4.602 1 85.25 235 SER B N 1
ATOM 5176 C CA . SER B 1 235 ? -27.234 16.703 -4.879 1 85.25 235 SER B CA 1
ATOM 5177 C C . SER B 1 235 ? -26.609 16.672 -6.277 1 85.25 235 SER B C 1
ATOM 5179 O O . SER B 1 235 ? -25.547 16.094 -6.484 1 85.25 235 SER B O 1
ATOM 5181 N N . SER B 1 236 ? -27.266 17.344 -7.184 1 88.25 236 SER B N 1
ATOM 5182 C CA . SER B 1 236 ? -26.75 17.406 -8.547 1 88.25 236 SER B CA 1
ATOM 5183 C C . SER B 1 236 ? -25.422 18.141 -8.602 1 88.25 236 SER B C 1
ATOM 5185 O O . SER B 1 236 ? -24.5 17.719 -9.297 1 88.25 236 SER B O 1
ATOM 5187 N N . LEU B 1 237 ? -25.422 19.234 -7.844 1 90.62 237 LEU B N 1
ATOM 5188 C CA . LEU B 1 237 ? -24.188 20 -7.809 1 90.62 237 LEU B CA 1
ATOM 5189 C C . LEU B 1 237 ? -23.078 19.188 -7.148 1 90.62 237 LEU B C 1
ATOM 5191 O O . LEU B 1 237 ? -21.953 19.141 -7.648 1 90.62 237 LEU B O 1
ATOM 5195 N N . LEU B 1 238 ? -23.391 18.578 -6.055 1 88.62 238 LEU B N 1
ATOM 5196 C CA . LEU B 1 238 ? -22.406 17.766 -5.352 1 88.62 238 LEU B CA 1
ATOM 5197 C C . LEU B 1 238 ? -21.891 16.656 -6.25 1 88.62 238 LEU B C 1
ATOM 5199 O O . LEU B 1 238 ? -20.703 16.359 -6.262 1 88.62 238 LEU B O 1
ATOM 5203 N N . ASN B 1 239 ? -22.734 16.078 -6.988 1 83.88 239 ASN B N 1
ATOM 5204 C CA . ASN B 1 239 ? -22.359 15.016 -7.906 1 83.88 239 ASN B CA 1
ATOM 5205 C C . ASN B 1 239 ? -21.453 15.523 -9.016 1 83.88 239 ASN B C 1
ATOM 5207 O O . ASN B 1 239 ? -20.531 14.828 -9.43 1 83.88 239 ASN B O 1
ATOM 5211 N N . PHE B 1 240 ? -21.844 16.656 -9.438 1 85.94 240 PHE B N 1
ATOM 5212 C CA . PHE B 1 240 ? -20.984 17.266 -10.445 1 85.94 240 PHE B CA 1
ATOM 5213 C C . PHE B 1 240 ? -19.578 17.469 -9.914 1 85.94 240 PHE B C 1
ATOM 5215 O O . PHE B 1 240 ? -18.594 17.141 -10.586 1 85.94 240 PHE B O 1
ATOM 5222 N N . LEU B 1 241 ? -19.531 17.953 -8.773 1 87 241 LEU B N 1
ATOM 5223 C CA . LEU B 1 241 ? -18.234 18.219 -8.164 1 87 241 LEU B CA 1
ATOM 5224 C C . LEU B 1 241 ? -17.469 16.938 -7.902 1 87 241 LEU B C 1
ATOM 5226 O O . LEU B 1 241 ? -16.25 16.891 -8.039 1 87 241 LEU B O 1
ATOM 5230 N N . ALA B 1 242 ? -18.141 15.891 -7.645 1 80.75 242 ALA B N 1
ATOM 5231 C CA . ALA B 1 242 ? -17.531 14.586 -7.359 1 80.75 242 ALA B CA 1
ATOM 5232 C C . ALA B 1 242 ? -17.016 13.93 -8.641 1 80.75 242 ALA B C 1
ATOM 5234 O O . ALA B 1 242 ? -16.125 13.078 -8.594 1 80.75 242 ALA B O 1
ATOM 5235 N N . GLY B 1 243 ? -17.625 14.188 -9.711 1 74.69 243 GLY B N 1
ATOM 5236 C CA . GLY B 1 243 ? -17.297 13.531 -10.969 1 74.69 243 GLY B CA 1
ATOM 5237 C C . GLY B 1 243 ? -16.094 14.141 -11.664 1 74.69 243 GLY B C 1
ATOM 5238 O O . GLY B 1 243 ? -15.586 13.586 -12.641 1 74.69 243 GLY B O 1
ATOM 5239 N N . ARG B 1 244 ? -15.742 15.203 -11.188 1 65.19 244 ARG B N 1
ATOM 5240 C CA . ARG B 1 244 ? -14.609 15.82 -11.859 1 65.19 244 ARG B CA 1
ATOM 5241 C C . ARG B 1 244 ? -13.289 15.234 -11.367 1 65.19 244 ARG B C 1
ATOM 5243 O O . ARG B 1 244 ? -12.977 15.312 -10.18 1 65.19 244 ARG B O 1
ATOM 5250 N N . ASP B 1 245 ? -12.672 14.469 -12.195 1 62.38 245 ASP B N 1
ATOM 5251 C CA . ASP B 1 245 ? -11.477 13.688 -11.914 1 62.38 245 ASP B CA 1
ATOM 5252 C C . ASP B 1 245 ? -10.359 14.57 -11.359 1 62.38 245 ASP B C 1
ATOM 5254 O O . ASP B 1 245 ? -9.625 14.164 -10.453 1 62.38 245 ASP B O 1
ATOM 5258 N N . VAL B 1 246 ? -10.344 15.875 -11.945 1 54.41 246 VAL B N 1
ATOM 5259 C CA . VAL B 1 246 ? -9.133 16.641 -11.68 1 54.41 246 VAL B CA 1
ATOM 5260 C C . VAL B 1 246 ? -9.18 17.203 -10.266 1 54.41 246 VAL B C 1
ATOM 5262 O O . VAL B 1 246 ? -8.133 17.438 -9.648 1 54.41 246 VAL B O 1
ATOM 5265 N N . ALA B 1 247 ? -10.359 17.156 -9.711 1 63.06 247 ALA B N 1
ATOM 5266 C CA . ALA B 1 247 ? -10.398 17.938 -8.477 1 63.06 247 ALA B CA 1
ATOM 5267 C C . ALA B 1 247 ? -10.688 17.047 -7.27 1 63.06 247 ALA B C 1
ATOM 5269 O O . ALA B 1 247 ? -10.539 17.469 -6.121 1 63.06 247 ALA B O 1
ATOM 5270 N N . ILE B 1 248 ? -11.016 15.797 -7.594 1 68.75 248 ILE B N 1
ATOM 5271 C CA . ILE B 1 248 ? -11.555 15.023 -6.48 1 68.75 248 ILE B CA 1
ATOM 5272 C C . ILE B 1 248 ? -10.445 14.227 -5.812 1 68.75 248 ILE B C 1
ATOM 5274 O O . ILE B 1 248 ? -9.664 13.547 -6.488 1 68.75 248 ILE B O 1
ATOM 5278 N N . ILE B 1 249 ? -10.352 14.398 -4.566 1 71.88 249 ILE B N 1
ATOM 5279 C CA . ILE B 1 249 ? -9.445 13.617 -3.732 1 71.88 249 ILE B CA 1
ATOM 5280 C C . ILE B 1 249 ? -10.133 12.328 -3.291 1 71.88 249 ILE B C 1
ATOM 5282 O O . ILE B 1 249 ? -9.547 11.25 -3.357 1 71.88 249 ILE B O 1
ATOM 5286 N N . SER B 1 250 ? -11.305 12.352 -2.805 1 65.31 250 SER B N 1
ATOM 5287 C CA . SER B 1 250 ? -12.062 11.195 -2.336 1 65.31 250 SER B CA 1
ATOM 5288 C C . SER B 1 250 ? -13.547 11.516 -2.232 1 65.31 250 SER B C 1
ATOM 5290 O O . SER B 1 250 ? -13.93 12.672 -2.086 1 65.31 250 SER B O 1
ATOM 5292 N N . LYS B 1 251 ? -14.289 10.461 -2.547 1 60.59 251 LYS B N 1
ATOM 5293 C CA . LYS B 1 251 ? -15.719 10.5 -2.252 1 60.59 251 LYS B CA 1
ATOM 5294 C C . LYS B 1 251 ? -16.031 9.734 -0.973 1 60.59 251 LYS B C 1
ATOM 5296 O O . LYS B 1 251 ? -15.641 8.578 -0.822 1 60.59 251 LYS B O 1
ATOM 5301 N N . GLU B 1 252 ? -16.031 10.258 0.113 1 57.53 252 GLU B N 1
ATOM 5302 C CA . GLU B 1 252 ? -16.391 9.547 1.335 1 57.53 252 GLU B CA 1
ATOM 5303 C C . GLU B 1 252 ? -17.844 9.812 1.729 1 57.53 252 GLU B C 1
ATOM 5305 O O . GLU B 1 252 ? -18.312 10.945 1.646 1 57.53 252 GLU B O 1
ATOM 5310 N N . ALA B 1 253 ? -18.594 8.633 1.673 1 50.56 253 ALA B N 1
ATOM 5311 C CA . ALA B 1 253 ? -19.922 8.781 2.27 1 50.56 253 ALA B CA 1
ATOM 5312 C C . ALA B 1 253 ? -19.812 9.195 3.734 1 50.56 253 ALA B C 1
ATOM 5314 O O . ALA B 1 253 ? -19.047 8.602 4.504 1 50.56 253 ALA B O 1
ATOM 5315 N N . GLY B 1 254 ? -19.891 10.391 3.996 1 44.28 254 GLY B N 1
ATOM 5316 C CA . GLY B 1 254 ? -19.906 10.742 5.406 1 44.28 254 GLY B CA 1
ATOM 5317 C C . GLY B 1 254 ? -20.688 9.766 6.262 1 44.28 254 GLY B C 1
ATOM 5318 O O . GLY B 1 254 ? -21.516 9 5.746 1 44.28 254 GLY B O 1
ATOM 5319 N N . THR B 1 255 ? -20.078 9.297 7.441 1 42 255 THR B N 1
ATOM 5320 C CA . THR B 1 255 ? -20.719 8.43 8.414 1 42 255 THR B CA 1
ATOM 5321 C C . THR B 1 255 ? -22.234 8.688 8.453 1 42 255 THR B C 1
ATOM 5323 O O . THR B 1 255 ? -23 7.855 8.953 1 42 255 THR B O 1
ATOM 5326 N N . THR B 1 256 ? -22.594 9.844 8.766 1 39.28 256 THR B N 1
ATOM 5327 C CA . THR B 1 256 ? -24.031 9.914 9 1 39.28 256 THR B CA 1
ATOM 5328 C C . THR B 1 256 ? -24.797 9.703 7.695 1 39.28 256 THR B C 1
ATOM 5330 O O . THR B 1 256 ? -24.391 10.195 6.645 1 39.28 256 THR B O 1
ATOM 5333 N N . ARG B 1 257 ? -25.625 8.836 7.719 1 39.59 257 ARG B N 1
ATOM 5334 C CA . ARG B 1 257 ? -26.562 8.375 6.711 1 39.59 257 ARG B CA 1
ATOM 5335 C C . ARG B 1 257 ? -26.875 9.477 5.703 1 39.59 257 ARG B C 1
ATOM 5337 O O . ARG B 1 257 ? -27.234 9.203 4.559 1 39.59 257 ARG B O 1
ATOM 5344 N N . ASP B 1 258 ? -26.859 10.812 6.129 1 48.09 258 ASP B N 1
ATOM 5345 C CA . ASP B 1 258 ? -27.578 11.836 5.371 1 48.09 258 ASP B CA 1
ATOM 5346 C C . ASP B 1 258 ? -26.609 12.82 4.711 1 48.09 258 ASP B C 1
ATOM 5348 O O . ASP B 1 258 ? -27.016 13.617 3.863 1 48.09 258 ASP B O 1
ATOM 5352 N N . LEU B 1 259 ? -25.297 12.945 5.219 1 56.81 259 LEU B N 1
ATOM 5353 C CA . LEU B 1 259 ? -24.516 14.008 4.59 1 56.81 259 LEU B CA 1
ATOM 5354 C C . LEU B 1 259 ? -23.453 13.422 3.66 1 56.81 259 LEU B C 1
ATOM 5356 O O . LEU B 1 259 ? -22.672 12.547 4.062 1 56.81 259 LEU B O 1
ATOM 5360 N N . LEU B 1 260 ? -23.641 13.641 2.395 1 72.88 260 LEU B N 1
ATOM 5361 C CA . LEU B 1 260 ? -22.641 13.289 1.405 1 72.88 260 LEU B CA 1
ATOM 5362 C C . LEU B 1 260 ? -21.578 14.383 1.295 1 72.88 260 LEU B C 1
ATOM 5364 O O . LEU B 1 260 ? -21.906 15.57 1.353 1 72.88 260 LEU B O 1
ATOM 5368 N N . GLU B 1 261 ? -20.328 14.156 1.538 1 83.12 261 GLU B N 1
ATOM 5369 C CA . GLU B 1 261 ? -19.234 15.109 1.436 1 83.12 261 GLU B CA 1
ATOM 5370 C C . GLU B 1 261 ? -18.281 14.742 0.3 1 83.12 261 GLU B C 1
ATOM 5372 O O . GLU B 1 261 ? -18.031 13.555 0.054 1 83.12 261 GLU B O 1
ATOM 5377 N N . VAL B 1 262 ? -17.938 15.82 -0.427 1 87.06 262 VAL B N 1
ATOM 5378 C CA . VAL B 1 262 ? -16.922 15.641 -1.464 1 87.06 262 VAL B CA 1
ATOM 5379 C C . VAL B 1 262 ? -15.672 16.453 -1.109 1 87.06 262 VAL B C 1
ATOM 5381 O O . VAL B 1 262 ? -15.773 17.609 -0.699 1 87.06 262 VAL B O 1
ATOM 5384 N N . LYS B 1 263 ? -14.586 15.828 -1.159 1 89.62 263 LYS B N 1
ATOM 5385 C CA . LYS B 1 263 ? -13.32 16.516 -0.933 1 89.62 263 LYS B CA 1
ATOM 5386 C C . LYS B 1 263 ? -12.672 16.922 -2.252 1 89.62 263 LYS B C 1
ATOM 5388 O O . LYS B 1 263 ? -12.422 16.094 -3.117 1 89.62 263 LYS B O 1
ATOM 5393 N N . LEU B 1 264 ? -12.352 18.188 -2.383 1 91.44 264 LEU B N 1
ATOM 5394 C CA . LEU B 1 264 ? -11.781 18.734 -3.611 1 91.44 264 LEU B CA 1
ATOM 5395 C C . LEU B 1 264 ? -10.375 19.25 -3.373 1 91.44 264 LEU B C 1
ATOM 5397 O O . LEU B 1 264 ? -10.039 19.672 -2.262 1 91.44 264 LEU B O 1
ATOM 5401 N N . ASP B 1 265 ? -9.562 19.156 -4.34 1 92.94 265 ASP B N 1
ATOM 5402 C CA . ASP B 1 265 ? -8.289 19.859 -4.395 1 92.94 265 ASP B CA 1
ATOM 5403 C C . ASP B 1 265 ? -8.391 21.094 -5.297 1 92.94 265 ASP B C 1
ATOM 5405 O O . ASP B 1 265 ? -8.359 20.969 -6.523 1 92.94 265 ASP B O 1
ATOM 5409 N N . LEU B 1 266 ? -8.5 22.203 -4.715 1 92.69 266 LEU B N 1
ATOM 5410 C CA . LEU B 1 266 ? -8.609 23.453 -5.465 1 92.69 266 LEU B CA 1
ATOM 5411 C C . LEU B 1 266 ? -7.348 24.297 -5.305 1 92.69 266 LEU B C 1
ATOM 5413 O O . LEU B 1 266 ? -7.184 24.984 -4.301 1 92.69 266 LEU B O 1
ATOM 5417 N N . GLY B 1 267 ? -6.426 24.203 -6.242 1 90.19 267 GLY B N 1
ATOM 5418 C CA . GLY B 1 267 ? -5.188 24.969 -6.18 1 90.19 267 GLY B CA 1
ATOM 5419 C C . GLY B 1 267 ? -4.258 24.5 -5.07 1 90.19 267 GLY B C 1
ATOM 5420 O O . GLY B 1 267 ? -3.596 25.328 -4.43 1 90.19 267 GLY B O 1
ATOM 5421 N N . GLY B 1 268 ? -4.371 23.297 -4.77 1 92.94 268 GLY B N 1
ATOM 5422 C CA . GLY B 1 268 ? -3.525 22.75 -3.715 1 92.94 268 GLY B CA 1
ATOM 5423 C C . GLY B 1 268 ? -4.148 22.859 -2.334 1 92.94 268 GLY B C 1
ATOM 5424 O O . GLY B 1 268 ? -3.504 22.547 -1.332 1 92.94 268 GLY B O 1
ATOM 5425 N N . ILE B 1 269 ? -5.398 23.297 -2.297 1 94.31 269 ILE B N 1
ATOM 5426 C CA . ILE B 1 269 ? -6.102 23.5 -1.034 1 94.31 269 ILE B CA 1
ATOM 5427 C C . ILE B 1 269 ? -7.242 22.5 -0.915 1 94.31 269 ILE B C 1
ATOM 5429 O O . ILE B 1 269 ? -8.086 22.391 -1.808 1 94.31 269 ILE B O 1
ATOM 5433 N N . PRO B 1 270 ? -7.207 21.781 0.181 1 94.44 270 PRO B N 1
ATOM 5434 C CA . PRO B 1 270 ? -8.344 20.891 0.37 1 94.44 270 PRO B CA 1
ATOM 5435 C C . PRO B 1 270 ? -9.633 21.625 0.712 1 94.44 270 PRO B C 1
ATOM 5437 O O . PRO B 1 270 ? -9.648 22.469 1.615 1 94.44 270 PRO B O 1
ATOM 5440 N N . VAL B 1 271 ? -10.68 21.297 -0.009 1 93.44 271 VAL B N 1
ATOM 5441 C CA . VAL B 1 271 ? -11.984 21.906 0.217 1 93.44 271 VAL B CA 1
ATOM 5442 C C . VAL B 1 271 ? -13.039 20.828 0.386 1 93.44 271 VAL B C 1
ATOM 5444 O O . VAL B 1 271 ? -13.219 19.984 -0.494 1 93.44 271 VAL B O 1
ATOM 5447 N N . TYR B 1 272 ? -13.688 20.875 1.491 1 90.94 272 TYR B N 1
ATOM 5448 C CA . TYR B 1 272 ? -14.766 19.938 1.789 1 90.94 272 TYR B CA 1
ATOM 5449 C C . TYR B 1 272 ? -16.125 20.547 1.478 1 90.94 272 TYR B C 1
ATOM 5451 O O . TYR B 1 272 ? -16.516 21.547 2.086 1 90.94 272 TYR B O 1
ATOM 5459 N N . VAL B 1 273 ? -16.781 19.875 0.543 1 90.88 273 VAL B N 1
ATOM 5460 C CA . VAL B 1 273 ? -18.125 20.344 0.189 1 90.88 273 VAL B CA 1
ATOM 5461 C C . VAL B 1 273 ? -19.172 19.375 0.73 1 90.88 273 VAL B C 1
ATOM 5463 O O . VAL B 1 273 ? -19.156 18.188 0.392 1 90.88 273 VAL B O 1
ATOM 5466 N N . THR B 1 274 ? -19.969 19.891 1.529 1 88.44 274 THR B N 1
ATOM 5467 C CA . THR B 1 274 ? -20.953 19.047 2.188 1 88.44 274 THR B CA 1
ATOM 5468 C C . THR B 1 274 ? -22.375 19.453 1.775 1 88.44 274 THR B C 1
ATOM 5470 O O . THR B 1 274 ? -22.703 20.641 1.734 1 88.44 274 THR B O 1
ATOM 5473 N N . ASP B 1 275 ? -23.094 18.391 1.408 1 84.81 275 ASP B N 1
ATOM 5474 C CA . ASP B 1 275 ? -24.5 18.594 1.104 1 84.81 275 ASP B CA 1
ATOM 5475 C C . ASP B 1 275 ? -25.359 18.453 2.361 1 84.81 275 ASP B C 1
ATOM 5477 O O . ASP B 1 275 ? -25.156 17.547 3.162 1 84.81 275 ASP B O 1
ATOM 5481 N N . THR B 1 276 ? -26.062 19.438 2.686 1 75.94 276 THR B N 1
ATOM 5482 C CA . THR B 1 276 ? -27 19.328 3.811 1 75.94 276 THR B CA 1
ATOM 5483 C C . THR B 1 276 ? -28.375 18.906 3.338 1 75.94 276 THR B C 1
ATOM 5485 O O . THR B 1 276 ? -28.766 19.172 2.193 1 75.94 276 THR B O 1
ATOM 5488 N N . ALA B 1 277 ? -28.906 17.766 3.971 1 59.19 277 ALA B N 1
ATOM 5489 C CA . ALA B 1 277 ? -30.266 17.406 3.619 1 59.19 277 ALA B CA 1
ATOM 5490 C C . ALA B 1 277 ? -31.172 18.641 3.553 1 59.19 277 ALA B C 1
ATOM 5492 O O . ALA B 1 277 ? -30.875 19.656 4.188 1 59.19 277 ALA B O 1
ATOM 5493 N N . GLY B 1 278 ? -32.031 18.672 2.576 1 54.22 278 GLY B N 1
ATOM 5494 C CA . GLY B 1 278 ? -33 19.734 2.428 1 54.22 278 GLY B CA 1
ATOM 5495 C C . GLY B 1 278 ? -33.5 20.281 3.754 1 54.22 278 GLY B C 1
ATOM 5496 O O . GLY B 1 278 ? -33.906 19.516 4.625 1 54.22 278 GLY B O 1
ATOM 5497 N N . LEU B 1 279 ? -32.906 21.406 4.25 1 48.69 279 LEU B N 1
ATOM 5498 C CA . LEU B 1 279 ? -33.375 22.078 5.461 1 48.69 279 LEU B CA 1
ATOM 5499 C C . LEU B 1 279 ? -34.875 22.328 5.418 1 48.69 279 LEU B C 1
ATOM 5501 O O . LEU B 1 279 ? -35.344 23.25 4.734 1 48.69 279 LEU B O 1
ATOM 5505 N N . ARG B 1 280 ? -35.719 21.328 5.293 1 41.03 280 ARG B N 1
ATOM 5506 C CA . ARG B 1 280 ? -37.156 21.609 5.52 1 41.03 280 ARG B CA 1
ATOM 5507 C C . ARG B 1 280 ? -37.5 21.438 6.992 1 41.03 280 ARG B C 1
ATOM 5509 O O . ARG B 1 280 ? -36.875 20.641 7.699 1 41.03 280 ARG B O 1
ATOM 5516 N N . GLU B 1 281 ? -38.25 22.406 7.336 1 42.44 281 GLU B N 1
ATOM 5517 C CA . GLU B 1 281 ? -38.969 22.266 8.594 1 42.44 281 GLU B CA 1
ATOM 5518 C C . GLU B 1 281 ? -39.688 20.922 8.664 1 42.44 281 GLU B C 1
ATOM 5520 O O . GLU B 1 281 ? -40.5 20.594 7.793 1 42.44 281 GLU B O 1
ATOM 5525 N N . THR B 1 282 ? -39 19.891 8.625 1 44.53 282 THR B N 1
ATOM 5526 C CA . THR B 1 282 ? -39.844 18.719 8.766 1 44.53 282 THR B CA 1
ATOM 5527 C C . THR B 1 282 ? -40 18.328 10.234 1 44.53 282 THR B C 1
ATOM 5529 O O . THR B 1 282 ? -39.156 18.656 11.062 1 44.53 282 THR B O 1
ATOM 5532 N N . ASP B 1 283 ? -41.188 17.969 10.664 1 45.31 283 ASP B N 1
ATOM 5533 C CA . ASP B 1 283 ? -41.656 17.531 11.977 1 45.31 283 ASP B CA 1
ATOM 5534 C C . ASP B 1 283 ? -40.969 16.219 12.375 1 45.31 283 ASP B C 1
ATOM 5536 O O . ASP B 1 283 ? -41.219 15.688 13.461 1 45.31 283 ASP B O 1
ATOM 5540 N N . SER B 1 284 ? -40.406 15.609 11.461 1 45.28 284 SER B N 1
ATOM 5541 C CA . SER B 1 284 ? -39.969 14.297 11.914 1 45.28 284 SER B CA 1
ATOM 5542 C C . SER B 1 284 ? -38.594 14.375 12.609 1 45.28 284 SER B C 1
ATOM 5544 O O . SER B 1 284 ? -37.781 15.242 12.297 1 45.28 284 SER B O 1
ATOM 5546 N N . VAL B 1 285 ? -38.438 13.766 13.766 1 46.38 285 VAL B N 1
ATOM 5547 C CA . VAL B 1 285 ? -37.312 13.688 14.664 1 46.38 285 VAL B CA 1
ATOM 5548 C C . VAL B 1 285 ? -36.031 13.461 13.844 1 46.38 285 VAL B C 1
ATOM 5550 O O . VAL B 1 285 ? -35 14.07 14.125 1 46.38 285 VAL B O 1
ATOM 5553 N N . VAL B 1 286 ? -36.125 12.648 12.914 1 46.06 286 VAL B N 1
ATOM 5554 C CA . VAL B 1 286 ? -34.969 12.336 12.086 1 46.06 286 VAL B CA 1
ATOM 5555 C C . VAL B 1 286 ? -34.562 13.57 11.297 1 46.06 286 VAL B C 1
ATOM 5557 O O . VAL B 1 286 ? -33.375 13.836 11.125 1 46.06 286 VAL B O 1
ATOM 5560 N N . GLU B 1 287 ? -35.5 14.242 11.016 1 52.81 287 GLU B N 1
ATOM 5561 C CA . GLU B 1 287 ? -35.25 15.438 10.203 1 52.81 287 GLU B CA 1
ATOM 5562 C C . GLU B 1 287 ? -34.656 16.562 11.047 1 52.81 287 GLU B C 1
ATOM 5564 O O . GLU B 1 287 ? -33.812 17.328 10.57 1 52.81 287 GLU B O 1
ATOM 5569 N N . LYS B 1 288 ? -35.094 16.625 12.312 1 54.19 288 LYS B N 1
ATOM 5570 C CA . LYS B 1 288 ? -34.562 17.625 13.227 1 54.19 288 LYS B CA 1
ATOM 5571 C C . LYS B 1 288 ? -33.062 17.422 13.438 1 54.19 288 LYS B C 1
ATOM 5573 O O . LYS B 1 288 ? -32.281 18.391 13.484 1 54.19 288 LYS B O 1
ATOM 5578 N N . ILE B 1 289 ? -32.781 16.172 13.648 1 55.28 289 ILE B N 1
ATOM 5579 C CA . ILE B 1 289 ? -31.359 15.836 13.828 1 55.28 289 ILE B CA 1
ATOM 5580 C C . ILE B 1 289 ? -30.578 16.234 12.586 1 55.28 289 ILE B C 1
ATOM 5582 O O . ILE B 1 289 ? -29.469 16.781 12.695 1 55.28 289 ILE B O 1
ATOM 5586 N N . GLY B 1 290 ? -31.156 16.016 11.516 1 58.66 290 GLY B N 1
ATOM 5587 C CA . GLY B 1 290 ? -30.531 16.453 10.273 1 58.66 290 GLY B CA 1
ATOM 5588 C C . GLY B 1 290 ? -30.344 17.953 10.203 1 58.66 290 GLY B C 1
ATOM 5589 O O . GLY B 1 290 ? -29.297 18.422 9.781 1 58.66 290 GLY B O 1
ATOM 5590 N N . ILE B 1 291 ? -31.328 18.625 10.781 1 62.09 291 ILE B N 1
ATOM 5591 C CA . ILE B 1 291 ? -31.297 20.094 10.773 1 62.09 291 ILE B CA 1
ATOM 5592 C C . ILE B 1 291 ? -30.203 20.578 11.727 1 62.09 291 ILE B C 1
ATOM 5594 O O . ILE B 1 291 ? -29.469 21.516 11.406 1 62.09 291 ILE B O 1
ATOM 5598 N N . GLU B 1 292 ? -30.141 20.016 12.852 1 64.69 292 GLU B N 1
ATOM 5599 C CA . GLU B 1 292 ? -29.125 20.406 13.828 1 64.69 292 GLU B CA 1
ATOM 5600 C C . GLU B 1 292 ? -27.719 20.141 13.297 1 64.69 292 GLU B C 1
ATOM 5602 O O . GLU B 1 292 ? -26.812 20.953 13.484 1 64.69 292 GLU B O 1
ATOM 5607 N N . ARG B 1 293 ? -27.625 19.109 12.617 1 65.88 293 ARG B N 1
ATOM 5608 C CA . ARG B 1 293 ? -26.328 18.781 12.031 1 65.88 293 ARG B CA 1
ATOM 5609 C C . ARG B 1 293 ? -25.969 19.766 10.922 1 65.88 293 ARG B C 1
ATOM 5611 O O . ARG B 1 293 ? -24.812 20.188 10.812 1 65.88 293 ARG B O 1
ATOM 5618 N N . ALA B 1 294 ? -26.969 20.016 10.219 1 66.5 294 ALA B N 1
ATOM 5619 C CA . ALA B 1 294 ? -26.734 20.984 9.148 1 66.5 294 ALA B CA 1
ATOM 5620 C C . ALA B 1 294 ? -26.359 22.359 9.719 1 66.5 294 ALA B C 1
ATOM 5622 O O . ALA B 1 294 ? -25.453 23.016 9.203 1 66.5 294 ALA B O 1
ATOM 5623 N N . ARG B 1 295 ? -27 22.688 10.75 1 70.5 295 ARG B N 1
ATOM 5624 C CA . ARG B 1 295 ? -26.703 23.969 11.398 1 70.5 295 ARG B CA 1
ATOM 5625 C C . ARG B 1 295 ? -25.297 23.984 11.969 1 70.5 295 ARG B C 1
ATOM 5627 O O . ARG B 1 295 ? -24.578 24.984 11.852 1 70.5 295 ARG B O 1
ATOM 5634 N N . ALA B 1 296 ? -24.969 22.922 12.547 1 73.5 296 ALA B N 1
ATOM 5635 C CA . ALA B 1 296 ? -23.625 22.812 13.117 1 73.5 296 ALA B CA 1
ATOM 5636 C C . ALA B 1 296 ? -22.562 22.922 12.031 1 73.5 296 ALA B C 1
ATOM 5638 O O . ALA B 1 296 ? -21.547 23.594 12.219 1 73.5 296 ALA B O 1
ATOM 5639 N N . ARG B 1 297 ? -22.875 22.375 10.961 1 75 297 ARG B N 1
ATOM 5640 C CA . ARG B 1 297 ? -21.906 22.422 9.859 1 75 297 ARG B CA 1
ATOM 5641 C C . ARG B 1 297 ? -21.844 23.828 9.25 1 75 297 ARG B C 1
ATOM 5643 O O . ARG B 1 297 ? -20.766 24.281 8.852 1 75 297 ARG B O 1
ATOM 5650 N N . MET B 1 298 ? -23 24.375 9.25 1 75.81 298 MET B N 1
ATOM 5651 C CA . MET B 1 298 ? -23.047 25.719 8.711 1 75.81 298 MET B CA 1
ATOM 5652 C C . MET B 1 298 ? -22.281 26.703 9.609 1 75.81 298 MET B C 1
ATOM 5654 O O . MET B 1 298 ? -21.641 27.625 9.117 1 75.81 298 MET B O 1
ATOM 5658 N N . ALA B 1 299 ? -22.375 26.375 10.852 1 78.5 299 ALA B N 1
ATOM 5659 C CA . ALA B 1 299 ? -21.703 27.234 11.812 1 78.5 299 ALA B CA 1
ATOM 5660 C C . ALA B 1 299 ? -20.188 27.156 11.656 1 78.5 299 ALA B C 1
ATOM 5662 O O . ALA B 1 299 ? -19.469 28.125 11.914 1 78.5 299 ALA B O 1
ATOM 5663 N N . GLU B 1 300 ? -19.781 26.109 11.094 1 81.25 300 GLU B N 1
ATOM 5664 C CA . GLU B 1 300 ? -18.344 25.906 10.969 1 81.25 300 GLU B CA 1
ATOM 5665 C C . GLU B 1 300 ? -17.875 26.109 9.523 1 81.25 300 GLU B C 1
ATOM 5667 O O . GLU B 1 300 ? -16.688 25.969 9.227 1 81.25 300 GLU B O 1
ATOM 5672 N N . ALA B 1 301 ? -18.828 26.547 8.719 1 90 301 ALA B N 1
ATOM 5673 C CA . ALA B 1 301 ? -18.516 26.656 7.301 1 90 301 ALA B CA 1
ATOM 5674 C C . ALA B 1 301 ? -17.688 27.906 7.02 1 90 301 ALA B C 1
ATOM 5676 O O . ALA B 1 301 ? -17.891 28.953 7.656 1 90 301 ALA B O 1
ATOM 5677 N N . ASP B 1 302 ? -16.828 27.812 6.102 1 92 302 ASP B N 1
ATOM 5678 C CA . ASP B 1 302 ? -16.094 28.969 5.602 1 92 302 ASP B CA 1
ATOM 5679 C C . ASP B 1 302 ? -16.875 29.688 4.508 1 92 302 ASP B C 1
ATOM 5681 O O . ASP B 1 302 ? -16.703 30.891 4.301 1 92 302 ASP B O 1
ATOM 5685 N N . LEU B 1 303 ? -17.703 28.875 3.857 1 94.12 303 LEU B N 1
ATOM 5686 C CA . LEU B 1 303 ? -18.531 29.375 2.768 1 94.12 303 LEU B CA 1
ATOM 5687 C C . LEU B 1 303 ? -19.828 28.594 2.668 1 94.12 303 LEU B C 1
ATOM 5689 O O . LEU B 1 303 ? -19.828 27.375 2.822 1 94.12 303 LEU B O 1
ATOM 5693 N N . VAL B 1 304 ? -20.891 29.328 2.416 1 93 304 VAL B N 1
ATOM 5694 C CA . VAL B 1 304 ? -22.172 28.688 2.207 1 93 304 VAL B CA 1
ATOM 5695 C C . VAL B 1 304 ? -22.656 28.953 0.781 1 93 304 VAL B C 1
ATOM 5697 O O . VAL B 1 304 ? -22.672 30.094 0.325 1 93 304 VAL B O 1
ATOM 5700 N N . LEU B 1 305 ? -22.969 27.891 0.113 1 94.12 305 LEU B N 1
ATOM 5701 C CA . LEU B 1 305 ? -23.625 27.984 -1.188 1 94.12 305 LEU B CA 1
ATOM 5702 C C . LEU B 1 305 ? -25.141 27.812 -1.053 1 94.12 305 LEU B C 1
ATOM 5704 O O . LEU B 1 305 ? -25.609 26.688 -0.819 1 94.12 305 LEU B O 1
ATOM 5708 N N . SER B 1 306 ? -25.812 28.875 -1.241 1 91.81 306 SER B N 1
ATOM 5709 C CA . SER B 1 306 ? -27.281 28.828 -1.191 1 91.81 306 SER B CA 1
ATOM 5710 C C . SER B 1 306 ? -27.875 28.672 -2.586 1 91.81 306 SER B C 1
ATOM 5712 O O . SER B 1 306 ? -27.828 29.594 -3.395 1 91.81 306 SER B O 1
ATOM 5714 N N . LEU B 1 307 ? -28.453 27.531 -2.779 1 92.88 307 LEU B N 1
ATOM 5715 C CA . LEU B 1 307 ? -28.984 27.234 -4.105 1 92.88 307 LEU B CA 1
ATOM 5716 C C . LEU B 1 307 ? -30.469 27.531 -4.184 1 92.88 307 LEU B C 1
ATOM 5718 O O . LEU B 1 307 ? -31.219 27.203 -3.264 1 92.88 307 LEU B O 1
ATOM 5722 N N . GLU B 1 308 ? -30.859 28.141 -5.297 1 91.5 308 GLU B N 1
ATOM 5723 C CA . GLU B 1 308 ? -32.25 28.422 -5.598 1 91.5 308 GLU B CA 1
ATOM 5724 C C . GLU B 1 308 ? -32.594 28.047 -7.039 1 91.5 308 GLU B C 1
ATOM 5726 O O . GLU B 1 308 ? -31.875 28.422 -7.969 1 91.5 308 GLU B O 1
ATOM 5731 N N . ASP B 1 309 ? -33.688 27.359 -7.152 1 91.81 309 ASP B N 1
ATOM 5732 C CA . ASP B 1 309 ? -34.188 27.094 -8.492 1 91.81 309 ASP B CA 1
ATOM 5733 C C . ASP B 1 309 ? -34.688 28.375 -9.156 1 91.81 309 ASP B C 1
ATOM 5735 O O . ASP B 1 309 ? -35.625 29.016 -8.688 1 91.81 309 ASP B O 1
ATOM 5739 N N . MET B 1 310 ? -34.062 28.609 -10.273 1 91.12 310 MET B N 1
ATOM 5740 C CA . MET B 1 310 ? -34.375 29.891 -10.914 1 91.12 310 MET B CA 1
ATOM 5741 C C . MET B 1 310 ? -35.812 29.922 -11.438 1 91.12 310 MET B C 1
ATOM 5743 O O . MET B 1 310 ? -36.406 31 -11.562 1 91.12 310 MET B O 1
ATOM 5747 N N . SER B 1 311 ? -36.312 28.75 -11.75 1 87.69 311 SER B N 1
ATOM 5748 C CA . SER B 1 311 ? -37.688 28.672 -12.273 1 87.69 311 SER B CA 1
ATOM 5749 C C . SER B 1 311 ? -38.719 28.859 -11.172 1 87.69 311 SER B C 1
ATOM 5751 O O . SER B 1 311 ? -39.844 29.281 -11.43 1 87.69 311 SER B O 1
ATOM 5753 N N . GLY B 1 312 ? -38.469 28.578 -9.953 1 86.06 312 GLY B N 1
ATOM 5754 C CA . GLY B 1 312 ? -39.312 28.719 -8.758 1 86.06 312 GLY B CA 1
ATOM 5755 C C . GLY B 1 312 ? -38.5 28.906 -7.492 1 86.06 312 GLY B C 1
ATOM 5756 O O . GLY B 1 312 ? -38.375 27.984 -6.676 1 86.06 312 GLY B O 1
ATOM 5757 N N . PRO B 1 313 ? -38.031 30.141 -7.359 1 84.5 313 PRO B N 1
ATOM 5758 C CA . PRO B 1 313 ? -37.062 30.359 -6.273 1 84.5 313 PRO B CA 1
ATOM 5759 C C . PRO B 1 313 ? -37.719 30.281 -4.895 1 84.5 313 PRO B C 1
ATOM 5761 O O . PRO B 1 313 ? -38.781 30.859 -4.684 1 84.5 313 PRO B O 1
ATOM 5764 N N . VAL B 1 314 ? -37.188 29.422 -4.109 1 83.19 314 VAL B N 1
ATOM 5765 C CA . VAL B 1 314 ? -37.531 29.344 -2.695 1 83.19 314 VAL B CA 1
ATOM 5766 C C . VAL B 1 314 ? -36.312 29.688 -1.838 1 83.19 314 VAL B C 1
ATOM 5768 O O . VAL B 1 314 ? -35.281 29.031 -1.923 1 83.19 314 VAL B O 1
ATOM 5771 N N . SER B 1 315 ? -36.5 30.75 -1.116 1 80.06 315 SER B N 1
ATOM 5772 C CA . SER B 1 315 ? -35.375 31.203 -0.295 1 80.06 315 SER B CA 1
ATOM 5773 C C . SER B 1 315 ? -35.281 30.422 1.011 1 80.06 315 SER B C 1
ATOM 5775 O O . SER B 1 315 ? -36.312 30.109 1.621 1 80.06 315 SER B O 1
ATOM 5777 N N . VAL B 1 316 ? -34.094 29.938 1.225 1 76.44 316 VAL B N 1
ATOM 5778 C CA . VAL B 1 316 ? -33.875 29.312 2.52 1 76.44 316 VAL B CA 1
ATOM 5779 C C . VAL B 1 316 ? -33.125 30.281 3.447 1 76.44 316 VAL B C 1
ATOM 5781 O O . VAL B 1 316 ? -32.219 30.984 3.02 1 76.44 316 VAL B O 1
ATOM 5784 N N . THR B 1 317 ? -33.844 30.688 4.578 1 65.12 317 THR B N 1
ATOM 5785 C CA . THR B 1 317 ? -33.219 31.609 5.535 1 65.12 317 THR B CA 1
ATOM 5786 C C . THR B 1 317 ? -32.031 30.969 6.227 1 65.12 317 THR B C 1
ATOM 5788 O O . THR B 1 317 ? -32.156 29.922 6.859 1 65.12 317 THR B O 1
ATOM 5791 N N . VAL B 1 318 ? -30.922 31.375 5.777 1 63.72 318 VAL B N 1
ATOM 5792 C CA . VAL B 1 318 ? -29.719 30.984 6.484 1 63.72 318 VAL B CA 1
ATOM 5793 C C . VAL B 1 318 ? -29.438 31.984 7.609 1 63.72 318 VAL B C 1
ATOM 5795 O O . VAL B 1 318 ? -28.812 33.031 7.387 1 63.72 318 VAL B O 1
ATOM 5798 N N . GLU B 1 319 ? -30.359 32.156 8.609 1 59.19 319 GLU B N 1
ATOM 5799 C CA . GLU B 1 319 ? -30.203 33.125 9.695 1 59.19 319 GLU B CA 1
ATOM 5800 C C . GLU B 1 319 ? -28.938 32.844 10.508 1 59.19 319 GLU B C 1
ATOM 5802 O O . GLU B 1 319 ? -28.656 31.672 10.82 1 59.19 319 GLU B O 1
ATOM 5807 N N . LYS B 1 320 ? -28.125 33.781 10.883 1 62.88 320 LYS B N 1
ATOM 5808 C CA . LYS B 1 320 ? -27.062 33.875 11.891 1 62.88 320 LYS B CA 1
ATOM 5809 C C . LYS B 1 320 ? -25.812 33.125 11.438 1 62.88 320 LYS B C 1
ATOM 5811 O O . LYS B 1 320 ? -25.125 32.5 12.25 1 62.88 320 LYS B O 1
ATOM 5816 N N . ILE B 1 321 ? -25.688 33.094 10.008 1 70.12 321 ILE B N 1
ATOM 5817 C CA . ILE B 1 321 ? -24.453 32.438 9.602 1 70.12 321 ILE B CA 1
ATOM 5818 C C . ILE B 1 321 ? -23.344 33.469 9.414 1 70.12 321 ILE B C 1
ATOM 5820 O O . ILE B 1 321 ? -23.547 34.5 8.773 1 70.12 321 ILE B O 1
ATOM 5824 N N . GLU B 1 322 ? -22.297 33.312 10.094 1 76.25 322 GLU B N 1
ATOM 5825 C CA . GLU B 1 322 ? -21.141 34.188 10.023 1 76.25 322 GLU B CA 1
ATOM 5826 C C . GLU B 1 322 ? -20.359 33.969 8.734 1 76.25 322 GLU B C 1
ATOM 5828 O O . GLU B 1 322 ? -19.703 34.906 8.219 1 76.25 322 GLU B O 1
ATOM 5833 N N . ALA B 1 323 ? -20.609 32.938 8.07 1 85 323 ALA B N 1
ATOM 5834 C CA . ALA B 1 323 ? -19.828 32.594 6.887 1 85 323 ALA B CA 1
ATOM 5835 C C . ALA B 1 323 ? -20.312 33.344 5.664 1 85 323 ALA B C 1
ATOM 5837 O O . ALA B 1 323 ? -21.484 33.719 5.582 1 85 323 ALA B O 1
ATOM 5838 N N . GLU B 1 324 ? -19.375 33.656 4.797 1 90.38 324 GLU B N 1
ATOM 5839 C CA . GLU B 1 324 ? -19.75 34.219 3.504 1 90.38 324 GLU B CA 1
ATOM 5840 C C . GLU B 1 324 ? -20.734 33.312 2.77 1 90.38 324 GLU B C 1
ATOM 5842 O O . GLU B 1 324 ? -20.609 32.094 2.795 1 90.38 324 GLU B O 1
ATOM 5847 N N . THR B 1 325 ? -21.797 33.906 2.121 1 92.06 325 THR B N 1
ATOM 5848 C CA . THR B 1 325 ? -22.828 33.156 1.425 1 92.06 325 THR B CA 1
ATOM 5849 C C . THR B 1 325 ? -22.906 33.594 -0.039 1 92.06 325 THR B C 1
ATOM 5851 O O . THR B 1 325 ? -22.953 34.781 -0.344 1 92.06 325 THR B O 1
ATOM 5854 N N . TRP B 1 326 ? -22.828 32.625 -0.884 1 94.19 326 TRP B N 1
ATOM 5855 C CA . TRP B 1 326 ? -23.078 32.844 -2.307 1 94.19 326 TRP B CA 1
ATOM 5856 C C . TRP B 1 326 ? -24.469 32.344 -2.703 1 94.19 326 TRP B C 1
ATOM 5858 O O . TRP B 1 326 ? -24.797 31.188 -2.5 1 94.19 326 TRP B O 1
ATOM 5868 N N . LEU B 1 327 ? -25.234 33.219 -3.256 1 93.5 327 LEU B N 1
ATOM 5869 C CA . LEU B 1 327 ? -26.516 32.812 -3.805 1 93.5 327 LEU B CA 1
ATOM 5870 C C . LEU B 1 327 ? -26.359 32.312 -5.234 1 93.5 327 LEU B C 1
ATOM 5872 O O . LEU B 1 327 ? -25.922 33.062 -6.117 1 93.5 327 LEU B O 1
ATOM 5876 N N . ILE B 1 328 ? -26.797 31.078 -5.465 1 94.75 328 ILE B N 1
ATOM 5877 C CA . ILE B 1 328 ? -26.594 30.422 -6.754 1 94.75 328 ILE B CA 1
ATOM 5878 C C . ILE B 1 328 ? -27.938 30.047 -7.371 1 94.75 328 ILE B C 1
ATOM 5880 O O . ILE B 1 328 ? -28.766 29.391 -6.73 1 94.75 328 ILE B O 1
ATOM 5884 N N . GLY B 1 329 ? -28.125 30.516 -8.578 1 94.12 329 GLY B N 1
ATOM 5885 C CA . GLY B 1 329 ? -29.297 30.094 -9.344 1 94.12 329 GLY B CA 1
ATOM 5886 C C . GLY B 1 329 ? -29.062 28.812 -10.117 1 94.12 329 GLY B C 1
ATOM 5887 O O . GLY B 1 329 ? -28.125 28.703 -10.891 1 94.12 329 GLY B O 1
ATOM 5888 N N . THR B 1 330 ? -29.953 27.844 -9.875 1 94.38 330 THR B N 1
ATOM 5889 C CA . THR B 1 330 ? -29.797 26.547 -10.523 1 94.38 330 THR B CA 1
ATOM 5890 C C . THR B 1 330 ? -30.844 26.375 -11.625 1 94.38 330 THR B C 1
ATOM 5892 O O . THR B 1 330 ? -31.766 27.188 -11.758 1 94.38 330 THR B O 1
ATOM 5895 N N . LYS B 1 331 ? -30.656 25.391 -12.516 1 93.12 331 LYS B N 1
ATOM 5896 C CA . LYS B 1 331 ? -31.531 25.047 -13.633 1 93.12 331 LYS B CA 1
ATOM 5897 C C . LYS B 1 331 ? -31.641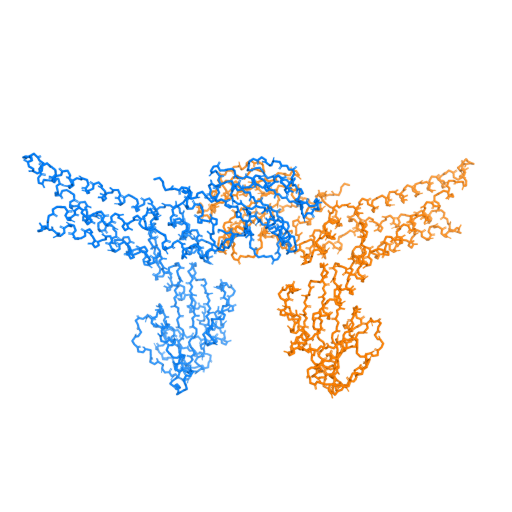 26.203 -14.625 1 93.12 331 LYS B C 1
ATOM 5899 O O . LYS B 1 331 ? -32.75 26.547 -15.086 1 93.12 331 LYS B O 1
ATOM 5904 N N . ALA B 1 332 ? -30.594 26.75 -14.852 1 91.88 332 ALA B N 1
ATOM 5905 C CA . ALA B 1 332 ? -30.531 27.906 -15.734 1 91.88 332 ALA B CA 1
ATOM 5906 C C . ALA B 1 332 ? -31 27.562 -17.141 1 91.88 332 ALA B C 1
ATOM 5908 O O . ALA B 1 332 ? -31.375 28.438 -17.922 1 91.88 332 ALA B O 1
ATOM 5909 N N . ASP B 1 333 ? -30.953 26.266 -17.438 1 91.19 333 ASP B N 1
ATOM 5910 C CA . ASP B 1 333 ? -31.422 25.828 -18.75 1 91.19 333 ASP B CA 1
ATOM 5911 C C . ASP B 1 333 ? -32.906 26.047 -18.906 1 91.19 333 ASP B C 1
ATOM 5913 O O . ASP B 1 333 ? -33.406 26.141 -20.031 1 91.19 333 ASP B O 1
ATOM 5917 N N . LEU B 1 334 ? -33.625 25.953 -17.875 1 86.75 334 LEU B N 1
ATOM 5918 C CA . LEU B 1 334 ? -35.062 26.078 -17.922 1 86.75 334 LEU B CA 1
ATOM 5919 C C . LEU B 1 334 ? -35.469 27.547 -18 1 86.75 334 LEU B C 1
ATOM 5921 O O . LEU B 1 334 ? -36.656 27.859 -18.156 1 86.75 334 LEU B O 1
ATOM 5925 N N . GLY B 1 335 ? -34.625 28.312 -18.172 1 72.88 335 GLY B N 1
ATOM 5926 C CA . GLY B 1 335 ? -34.969 29.719 -18.297 1 72.88 335 GLY B CA 1
ATOM 5927 C C . GLY B 1 335 ? -35.438 30.328 -17 1 72.88 335 GLY B C 1
ATOM 5928 O O . GLY B 1 335 ? -35.562 29.641 -15.977 1 72.88 335 GLY B O 1
ATOM 5929 N N . GLY B 1 336 ? -35.375 31.594 -16.594 1 66.94 336 GLY B N 1
ATOM 5930 C CA . GLY B 1 336 ? -35.812 32.312 -15.406 1 66.94 336 GLY B CA 1
ATOM 5931 C C . GLY B 1 336 ? -35.406 33.75 -15.383 1 66.94 336 GLY B C 1
ATOM 5932 O O . GLY B 1 336 ? -34.656 34.219 -16.234 1 66.94 336 GLY B O 1
ATOM 5933 N N . SER B 1 337 ? -36.188 34.438 -14.562 1 60.88 337 SER B N 1
ATOM 5934 C CA . SER B 1 337 ? -35.969 35.875 -14.508 1 60.88 337 SER B CA 1
ATOM 5935 C C . SER B 1 337 ? -34.562 36.219 -14.07 1 60.88 337 SER B C 1
ATOM 5937 O O . SER B 1 337 ? -34 35.531 -13.227 1 60.88 337 SER B O 1
ATOM 5939 N N . ALA B 1 338 ? -33.844 36.75 -15 1 56.94 338 ALA B N 1
ATOM 5940 C CA . ALA B 1 338 ? -32.5 37.281 -14.711 1 56.94 338 ALA B CA 1
ATOM 5941 C C . ALA B 1 338 ? -32.5 38.062 -13.414 1 56.94 338 ALA B C 1
ATOM 5943 O O . ALA B 1 338 ? -32.594 39.312 -13.438 1 56.94 338 ALA B O 1
ATOM 5944 N N . SER B 1 339 ? -33.062 37.531 -12.414 1 60.09 339 SER B N 1
ATOM 5945 C CA . SER B 1 339 ? -32.969 38.375 -11.25 1 60.09 339 SER B CA 1
ATOM 5946 C C . SER B 1 339 ? -31.516 38.594 -10.836 1 60.09 339 SER B C 1
ATOM 5948 O O . SER B 1 339 ? -30.688 37.688 -11.016 1 60.09 339 SER B O 1
ATOM 5950 N N . GLY B 1 340 ? -30.875 39.719 -11.039 1 69.56 340 GLY B N 1
ATOM 5951 C CA . GLY B 1 340 ? -29.578 40.188 -10.594 1 69.56 340 GLY B CA 1
ATOM 5952 C C . GLY B 1 340 ? -29.219 39.719 -9.195 1 69.56 340 GLY B C 1
ATOM 5953 O O . GLY B 1 340 ? -28.188 40.125 -8.641 1 69.56 340 GLY B O 1
ATOM 5954 N N . LEU B 1 341 ? -29.984 38.719 -8.633 1 79.5 341 LEU B N 1
ATOM 5955 C CA . LEU B 1 341 ? -29.828 38.344 -7.223 1 79.5 341 LEU B CA 1
ATOM 5956 C C . LEU B 1 341 ? -28.766 37.281 -7.047 1 79.5 341 LEU B C 1
ATOM 5958 O O . LEU B 1 341 ? -28.016 37.281 -6.07 1 79.5 341 LEU B O 1
ATOM 5962 N N . TRP B 1 342 ? -28.672 36.438 -8.07 1 90.5 342 TRP B N 1
ATOM 5963 C CA . TRP B 1 342 ? -27.766 35.312 -7.938 1 90.5 342 TRP B CA 1
ATOM 5964 C C . TRP B 1 342 ? -26.359 35.656 -8.383 1 90.5 342 TRP B C 1
ATOM 5966 O O . TRP B 1 342 ? -26.172 36.312 -9.422 1 90.5 342 TRP B O 1
ATOM 5976 N N . LYS B 1 343 ? -25.438 35.312 -7.609 1 92.25 343 LYS B N 1
ATOM 5977 C CA . LYS B 1 343 ? -24.047 35.562 -7.93 1 92.25 343 LYS B CA 1
ATOM 5978 C C . LYS B 1 343 ? -23.578 34.719 -9.102 1 92.25 343 LYS B C 1
ATOM 5980 O O . LYS B 1 343 ? -22.797 35.156 -9.938 1 92.25 343 LYS B O 1
ATOM 5985 N N . TYR B 1 344 ? -24.109 33.5 -9.18 1 94.5 344 TYR B N 1
ATOM 5986 C CA . TYR B 1 344 ? -23.797 32.562 -10.242 1 94.5 344 TYR B CA 1
ATOM 5987 C C . TYR B 1 344 ? -25.062 31.859 -10.742 1 94.5 344 TYR B C 1
ATOM 5989 O O . TYR B 1 344 ? -26.016 31.672 -9.984 1 94.5 344 TYR B O 1
ATOM 5997 N N . HIS B 1 345 ? -25.047 31.547 -12.055 1 94.31 345 HIS B N 1
ATOM 5998 C CA . HIS B 1 345 ? -26.094 30.766 -12.703 1 94.31 345 HIS B CA 1
ATOM 5999 C C . HIS B 1 345 ? -25.547 29.453 -13.25 1 94.31 345 HIS B C 1
ATOM 6001 O O . HIS B 1 345 ? -24.625 29.453 -14.078 1 94.31 345 HIS B O 1
ATOM 6007 N N . ILE B 1 346 ? -26.172 28.375 -12.742 1 95.19 346 ILE B N 1
ATOM 6008 C CA . ILE B 1 346 ? -25.594 27.109 -13.18 1 95.19 346 ILE B CA 1
ATOM 6009 C C . ILE B 1 346 ? -26.688 26.172 -13.672 1 95.19 346 ILE B C 1
ATOM 6011 O O . ILE B 1 346 ? -27.859 26.344 -13.32 1 95.19 346 ILE B O 1
ATOM 6015 N N . SER B 1 347 ? -26.281 25.281 -14.531 1 95.06 347 SER B N 1
ATOM 6016 C CA . SER B 1 347 ? -27.094 24.156 -14.953 1 95.06 347 SER B CA 1
ATOM 6017 C C . SER B 1 347 ? -26.281 22.859 -14.961 1 95.06 347 SER B C 1
ATOM 6019 O O . SER B 1 347 ? -25.375 22.688 -15.773 1 95.06 347 SER B O 1
ATOM 6021 N N . THR B 1 348 ? -26.609 21.984 -14.086 1 91.5 348 THR B N 1
ATOM 6022 C CA . THR B 1 348 ? -25.922 20.703 -14.055 1 91.5 348 THR B CA 1
ATOM 6023 C C . THR B 1 348 ? -26.312 19.828 -15.25 1 91.5 348 THR B C 1
ATOM 6025 O O . THR B 1 348 ? -25.578 18.906 -15.625 1 91.5 348 THR B O 1
ATOM 6028 N N . MET B 1 349 ? -27.359 20.109 -15.82 1 89.94 349 MET B N 1
ATOM 6029 C CA . MET B 1 349 ? -27.844 19.375 -16.984 1 89.94 349 MET B CA 1
ATOM 6030 C C . MET B 1 349 ? -27 19.688 -18.219 1 89.94 349 MET B C 1
ATOM 6032 O O . MET B 1 349 ? -26.594 18.781 -18.938 1 89.94 349 MET B O 1
ATOM 6036 N N . THR B 1 350 ? -26.703 20.969 -18.391 1 92.62 350 THR B N 1
ATOM 6037 C CA . THR B 1 350 ? -25.969 21.375 -19.594 1 92.62 350 THR B CA 1
ATOM 6038 C C . THR B 1 350 ? -24.484 21.594 -19.281 1 92.62 350 THR B C 1
ATOM 6040 O O . THR B 1 350 ? -23.656 21.641 -20.188 1 92.62 350 THR B O 1
ATOM 6043 N N . GLY B 1 351 ? -24.219 21.844 -18.047 1 91.56 351 GLY B N 1
ATOM 6044 C CA . GLY B 1 351 ? -22.859 22.125 -17.641 1 91.56 351 GLY B CA 1
ATOM 6045 C C . GLY B 1 351 ? -22.562 23.609 -17.609 1 91.56 351 GLY B C 1
ATOM 6046 O O . GLY B 1 351 ? -21.469 24.031 -17.172 1 91.56 351 GLY B O 1
ATOM 6047 N N . SER B 1 352 ? -23.547 24.328 -17.969 1 92.88 352 SER B N 1
ATOM 6048 C CA . SER B 1 352 ? -23.328 25.781 -18.062 1 92.88 352 SER B CA 1
ATOM 6049 C C . SER B 1 352 ? -23.062 26.375 -16.688 1 92.88 352 SER B C 1
ATOM 6051 O O . SER B 1 352 ? -23.766 26.078 -15.719 1 92.88 352 SER B O 1
ATOM 6053 N N . GLY B 1 353 ? -22 27.219 -16.609 1 94.38 353 GLY B N 1
ATOM 6054 C CA . GLY B 1 353 ? -21.703 28 -15.414 1 94.38 353 GLY B CA 1
ATOM 6055 C C . GLY B 1 353 ? -20.922 27.234 -14.383 1 94.38 353 GLY B C 1
ATOM 6056 O O . GLY B 1 353 ? -20.453 27.797 -13.391 1 94.38 353 GLY B O 1
ATOM 6057 N N . LEU B 1 354 ? -20.781 26 -14.562 1 93.81 354 LEU B N 1
ATOM 6058 C CA . LEU B 1 354 ? -20.172 25.156 -13.547 1 93.81 354 LEU B CA 1
ATOM 6059 C C . LEU B 1 354 ? -18.672 25.391 -13.469 1 93.81 354 LEU B C 1
ATOM 6061 O O . LEU B 1 354 ? -18.094 25.422 -12.383 1 93.81 354 LEU B O 1
ATOM 6065 N N . GLU B 1 355 ? -18.078 25.562 -14.57 1 91.69 355 GLU B N 1
ATOM 6066 C CA . GLU B 1 355 ? -16.656 25.859 -14.586 1 91.69 355 GLU B CA 1
ATOM 6067 C C . GLU B 1 355 ? -16.344 27.188 -13.93 1 91.69 355 GLU B C 1
ATOM 6069 O O . GLU B 1 355 ? -15.359 27.328 -13.203 1 91.69 355 GLU B O 1
ATOM 6074 N N . GLN B 1 356 ? -17.203 28.062 -14.203 1 94.06 356 GLN B N 1
ATOM 6075 C CA . GLN B 1 356 ? -17.047 29.375 -13.586 1 94.06 356 GLN B CA 1
ATOM 6076 C C . GLN B 1 356 ? -17.188 29.297 -12.07 1 94.06 356 GLN B C 1
ATOM 6078 O O . GLN B 1 356 ? -16.453 29.953 -11.336 1 94.06 356 GLN B O 1
ATOM 6083 N N . LEU B 1 357 ? -18.109 28.562 -11.617 1 94.75 357 LEU B N 1
ATOM 6084 C CA . LEU B 1 357 ? -18.297 28.375 -10.18 1 94.75 357 LEU B CA 1
ATOM 6085 C C . LEU B 1 357 ? -17.078 27.719 -9.547 1 94.75 357 LEU B C 1
ATOM 6087 O O . LEU B 1 357 ? -16.641 28.125 -8.477 1 94.75 357 LEU B O 1
ATOM 6091 N N . LEU B 1 358 ? -16.516 26.781 -10.234 1 93.12 358 LEU B N 1
ATOM 6092 C CA . LEU B 1 358 ? -15.328 26.078 -9.734 1 93.12 358 LEU B CA 1
ATOM 6093 C C . LEU B 1 358 ? -14.141 27.031 -9.633 1 93.12 358 LEU B C 1
ATOM 6095 O O . LEU B 1 358 ? -13.406 27.016 -8.648 1 93.12 358 LEU B O 1
ATOM 6099 N N . ASP B 1 359 ? -14.023 27.828 -10.625 1 94.56 359 ASP B N 1
ATOM 6100 C CA . ASP B 1 359 ? -12.961 28.828 -10.617 1 94.56 359 ASP B CA 1
ATOM 6101 C C . ASP B 1 359 ? -13.141 29.797 -9.453 1 94.56 359 ASP B C 1
ATOM 6103 O O . ASP B 1 359 ? -12.164 30.203 -8.82 1 94.56 359 ASP B O 1
ATOM 6107 N N . ALA B 1 360 ? -14.336 30.125 -9.242 1 95.81 360 ALA B N 1
ATOM 6108 C CA . ALA B 1 360 ? -14.633 31.031 -8.148 1 95.81 360 ALA B CA 1
ATOM 6109 C C . ALA B 1 360 ? -14.336 30.406 -6.797 1 95.81 360 ALA B C 1
ATOM 6111 O O . ALA B 1 360 ? -13.805 31.062 -5.898 1 95.81 360 ALA B O 1
ATOM 6112 N N . LEU B 1 361 ? -14.664 29.219 -6.676 1 95.06 361 LEU B N 1
ATOM 6113 C CA . LEU B 1 361 ? -14.375 28.5 -5.445 1 95.06 361 LEU B CA 1
ATOM 6114 C C . LEU B 1 361 ? -12.875 28.422 -5.203 1 95.06 361 LEU B C 1
ATOM 6116 O O . LEU B 1 361 ? -12.414 28.578 -4.07 1 95.06 361 LEU B O 1
ATOM 6120 N N . GLN B 1 362 ? -12.148 28.156 -6.242 1 94.62 362 GLN B N 1
ATOM 6121 C CA . GLN B 1 362 ? -10.695 28.109 -6.125 1 94.62 362 GLN B CA 1
ATOM 6122 C C . GLN B 1 362 ? -10.141 29.469 -5.703 1 94.62 362 GLN B C 1
ATOM 6124 O O . GLN B 1 362 ? -9.273 29.547 -4.82 1 94.62 362 GLN B O 1
ATOM 6129 N N . ALA B 1 363 ? -10.664 30.453 -6.328 1 95.88 363 ALA B N 1
ATOM 6130 C CA . ALA B 1 363 ? -10.227 31.797 -5.98 1 95.88 363 ALA B CA 1
ATOM 6131 C C . ALA B 1 363 ? -10.547 32.125 -4.523 1 95.88 363 ALA B C 1
ATOM 6133 O O . ALA B 1 363 ? -9.742 32.75 -3.824 1 95.88 363 ALA B O 1
ATOM 6134 N N . PHE B 1 364 ? -11.672 31.75 -4.09 1 94.94 364 PHE B N 1
ATOM 6135 C CA . PHE B 1 364 ? -12.07 31.938 -2.699 1 94.94 364 PHE B CA 1
ATOM 6136 C C . PHE B 1 364 ? -11.102 31.234 -1.756 1 94.94 364 PHE B C 1
ATOM 6138 O O . PHE B 1 364 ? -10.648 31.828 -0.771 1 94.94 364 PHE B O 1
ATOM 6145 N N . ALA B 1 365 ? -10.812 30 -2.088 1 94.69 365 ALA B N 1
ATOM 6146 C CA . ALA B 1 365 ? -9.906 29.203 -1.261 1 94.69 365 ALA B CA 1
ATOM 6147 C C . ALA B 1 365 ? -8.523 29.859 -1.181 1 94.69 365 ALA B C 1
ATOM 6149 O O . ALA B 1 365 ? -7.957 29.984 -0.095 1 94.69 365 ALA B O 1
ATOM 6150 N N . GLU B 1 366 ? -8.008 30.297 -2.293 1 94.62 366 GLU B N 1
ATOM 6151 C CA . GLU B 1 366 ? -6.695 30.922 -2.359 1 94.62 366 GLU B CA 1
ATOM 6152 C C . GLU B 1 366 ? -6.664 32.219 -1.563 1 94.62 366 GLU B C 1
ATOM 6154 O O . GLU B 1 366 ? -5.691 32.5 -0.864 1 94.62 366 GLU B O 1
ATOM 6159 N N . ALA B 1 367 ? -7.75 32.906 -1.678 1 93.31 367 ALA B N 1
ATOM 6160 C CA . ALA B 1 367 ? -7.84 34.188 -0.959 1 93.31 367 ALA B CA 1
ATOM 6161 C C . ALA B 1 367 ? -7.918 33.969 0.548 1 93.31 367 ALA B C 1
ATOM 6163 O O . ALA B 1 367 ? -7.328 34.719 1.327 1 93.31 367 ALA B O 1
ATOM 6164 N N . LYS B 1 368 ? -8.664 33.031 0.911 1 91.31 368 LYS B N 1
ATOM 6165 C CA . LYS B 1 368 ? -8.844 32.75 2.328 1 91.31 368 LYS B CA 1
ATOM 6166 C C . LYS B 1 368 ? -7.535 32.281 2.963 1 91.31 368 LYS B C 1
ATOM 6168 O O . LYS B 1 368 ? -7.219 32.656 4.09 1 91.31 368 LYS B O 1
ATOM 6173 N N . ILE B 1 369 ? -6.762 31.453 2.303 1 91 369 ILE B N 1
ATOM 6174 C CA . ILE B 1 369 ? -5.508 30.922 2.836 1 91 369 ILE B CA 1
ATOM 6175 C C . ILE B 1 369 ? -4.422 32 2.742 1 91 369 ILE B C 1
ATOM 6177 O O . ILE B 1 369 ? -3.744 32.281 3.729 1 91 369 ILE B O 1
ATOM 6181 N N . GLY B 1 370 ? -4.32 32.594 1.567 1 86.69 370 GLY B N 1
ATOM 6182 C CA . GLY B 1 370 ? -3.312 33.625 1.382 1 86.69 370 GLY B CA 1
ATOM 6183 C C . GLY B 1 370 ? -1.894 33.094 1.489 1 86.69 370 GLY B C 1
ATOM 6184 O O . GLY B 1 370 ? -1.622 31.938 1.124 1 86.69 370 GLY B O 1
ATOM 6185 N N . GLN B 1 371 ? -0.984 33.969 1.894 1 83.06 371 GLN B N 1
ATOM 6186 C CA . GLN B 1 371 ? 0.419 33.594 2.041 1 83.06 371 GLN B CA 1
ATOM 6187 C C . GLN B 1 371 ? 0.707 33.062 3.451 1 83.06 371 GLN B C 1
ATOM 6189 O O . GLN B 1 371 ? 0.213 33.625 4.434 1 83.06 371 GLN B O 1
ATOM 6194 N N . ILE B 1 372 ? 1.345 32.062 3.455 1 85.69 372 ILE B N 1
ATOM 6195 C CA . ILE B 1 372 ? 1.698 31.453 4.738 1 85.69 372 ILE B CA 1
ATOM 6196 C C . ILE B 1 372 ? 3.191 31.641 5 1 85.69 372 ILE B C 1
ATOM 6198 O O . ILE B 1 372 ? 4.02 31.344 4.141 1 85.69 372 ILE B O 1
ATOM 6202 N N . GLU B 1 373 ? 3.453 32.125 6.141 1 80.94 373 GLU B N 1
ATOM 6203 C CA . GLU B 1 373 ? 4.84 32.344 6.547 1 80.94 373 GLU B CA 1
ATOM 6204 C C . GLU B 1 373 ? 5.48 31.016 6.984 1 80.94 373 GLU B C 1
ATOM 6206 O O . GLU B 1 373 ? 4.797 30 7.094 1 80.94 373 GLU B O 1
ATOM 6211 N N . ASP B 1 374 ? 6.801 31.156 7.215 1 80.38 374 ASP B N 1
ATOM 6212 C CA . ASP B 1 374 ? 7.543 29.984 7.688 1 80.38 374 ASP B CA 1
ATOM 6213 C C . ASP B 1 374 ? 7.312 29.766 9.18 1 80.38 374 ASP B C 1
ATOM 6215 O O . ASP B 1 374 ? 7.027 30.703 9.922 1 80.38 374 ASP B O 1
ATOM 6219 N N . ALA B 1 375 ? 7.398 28.594 9.586 1 84.12 375 ALA B N 1
ATOM 6220 C CA . ALA B 1 375 ? 7.434 28.156 10.984 1 84.12 375 ALA B CA 1
ATOM 6221 C C . ALA B 1 375 ? 6.152 28.562 11.711 1 84.12 375 ALA B C 1
ATOM 6223 O O . ALA B 1 375 ? 6.184 28.891 12.898 1 84.12 375 ALA B O 1
ATOM 6224 N N . VAL B 1 376 ? 5.074 28.609 11.008 1 88.06 376 VAL B N 1
ATOM 6225 C CA . VAL B 1 376 ? 3.826 29.031 11.633 1 88.06 376 VAL B CA 1
ATOM 6226 C C . VAL B 1 376 ? 3.18 27.844 12.352 1 88.06 376 VAL B C 1
ATOM 6228 O O . VAL B 1 376 ? 3.367 26.688 11.945 1 88.06 376 VAL B O 1
ATOM 6231 N N . PRO B 1 377 ? 2.518 28.172 13.453 1 91.5 377 PRO B N 1
ATOM 6232 C CA . PRO B 1 377 ? 1.788 27.094 14.125 1 91.5 377 PRO B CA 1
ATOM 6233 C C . PRO B 1 377 ? 0.568 26.625 13.336 1 91.5 377 PRO B C 1
ATOM 6235 O O . PRO B 1 377 ? -0.208 27.438 12.844 1 91.5 377 PRO B O 1
ATOM 6238 N N . THR B 1 378 ? 0.422 25.344 13.227 1 90.12 378 THR B N 1
ATOM 6239 C CA . THR B 1 378 ? -0.663 24.797 12.422 1 90.12 378 THR B CA 1
ATOM 6240 C C . THR B 1 378 ? -1.694 24.094 13.305 1 90.12 378 THR B C 1
ATOM 6242 O O . THR B 1 378 ? -2.781 23.75 12.836 1 90.12 378 THR B O 1
ATOM 6245 N N . ARG B 1 379 ? -1.442 23.922 14.547 1 90 379 ARG B N 1
ATOM 6246 C CA . ARG B 1 379 ? -2.33 23.188 15.438 1 90 379 ARG B CA 1
ATOM 6247 C C . ARG B 1 379 ? -2.912 24.094 16.516 1 90 379 ARG B C 1
ATOM 6249 O O . ARG B 1 379 ? -2.223 24.969 17.031 1 90 379 ARG B O 1
ATOM 6256 N N . GLN B 1 380 ? -4.129 23.734 16.891 1 87.25 380 GLN B N 1
ATOM 6257 C CA . GLN B 1 380 ? -4.797 24.5 17.938 1 87.25 380 GLN B CA 1
ATOM 6258 C C . GLN B 1 380 ? -4.078 24.344 19.266 1 87.25 380 GLN B C 1
ATOM 6260 O O . GLN B 1 380 ? -4.004 25.297 20.047 1 87.25 380 GLN B O 1
ATOM 6265 N N . ARG B 1 381 ? -3.564 23.234 19.484 1 88.56 381 ARG B N 1
ATOM 6266 C CA . ARG B 1 381 ? -2.812 22.984 20.719 1 88.56 381 ARG B CA 1
ATOM 6267 C C . ARG B 1 381 ? -1.639 23.953 20.828 1 88.56 381 ARG B C 1
ATOM 6269 O O . ARG B 1 381 ? -1.384 24.5 21.906 1 88.56 381 ARG B O 1
ATOM 6276 N N . HIS B 1 382 ? -0.921 24.188 19.703 1 93.38 382 HIS B N 1
ATOM 6277 C CA . HIS B 1 382 ? 0.195 25.125 19.703 1 93.38 382 HIS B CA 1
ATOM 6278 C C . HIS B 1 382 ? -0.28 26.547 19.969 1 93.38 382 HIS B C 1
ATOM 6280 O O . HIS B 1 382 ? 0.302 27.266 20.781 1 93.38 382 HIS B O 1
ATOM 6286 N N . ILE B 1 383 ? -1.318 26.875 19.359 1 93.19 383 ILE B N 1
ATOM 6287 C CA . ILE B 1 383 ? -1.865 28.219 19.5 1 93.19 383 ILE B CA 1
ATOM 6288 C C . ILE B 1 383 ? -2.271 28.469 20.938 1 93.19 383 ILE B C 1
ATOM 6290 O O . ILE B 1 383 ? -1.964 29.516 21.516 1 93.19 383 ILE B O 1
ATOM 6294 N N . ASN B 1 384 ? -2.904 27.469 21.547 1 94.06 384 ASN B N 1
ATOM 6295 C CA . ASN B 1 384 ? -3.326 27.594 22.938 1 94.06 384 ASN B CA 1
ATOM 6296 C C . ASN B 1 384 ? -2.133 27.781 23.859 1 94.06 384 ASN B C 1
ATOM 6298 O O . ASN B 1 384 ? -2.166 28.625 24.766 1 94.06 384 ASN B O 1
ATOM 6302 N N . LEU B 1 385 ? -1.156 27.047 23.625 1 95.31 385 LEU B N 1
ATOM 6303 C CA . LEU B 1 385 ? 0.033 27.125 24.469 1 95.31 385 LEU B CA 1
ATOM 6304 C C . LEU B 1 385 ? 0.771 28.438 24.25 1 95.31 385 LEU B C 1
ATOM 6306 O O . LEU B 1 385 ? 1.312 29.016 25.203 1 95.31 385 LEU B O 1
ATOM 6310 N N . LEU B 1 386 ? 0.79 28.922 23.078 1 97 386 LEU B N 1
ATOM 6311 C CA . LEU B 1 386 ? 1.395 30.203 22.781 1 97 386 LEU B CA 1
ATOM 6312 C C . LEU B 1 386 ? 0.619 31.344 23.438 1 97 386 LEU B C 1
ATOM 6314 O O . LEU B 1 386 ? 1.216 32.281 23.969 1 97 386 LEU B O 1
ATOM 6318 N N . ARG B 1 387 ? -0.668 31.234 23.438 1 97.06 387 ARG B N 1
ATOM 6319 C CA . ARG B 1 387 ? -1.494 32.219 24.109 1 97.06 387 ARG B CA 1
ATOM 6320 C C . ARG B 1 387 ? -1.229 32.219 25.609 1 97.06 387 ARG B C 1
ATOM 6322 O O . ARG B 1 387 ? -1.15 33.281 26.234 1 97.06 387 ARG B O 1
ATOM 6329 N N . ALA B 1 388 ? -1.125 31.047 26.156 1 97.38 388 ALA B N 1
ATOM 6330 C CA . ALA B 1 388 ? -0.787 30.938 27.578 1 97.38 388 ALA B CA 1
ATOM 6331 C C . ALA B 1 388 ? 0.57 31.578 27.859 1 97.38 388 ALA B C 1
ATOM 6333 O O . ALA B 1 388 ? 0.757 32.188 28.906 1 97.38 388 ALA B O 1
ATOM 6334 N N . THR B 1 389 ? 1.495 31.359 26.969 1 98.12 389 THR B N 1
ATOM 6335 C CA . THR B 1 389 ? 2.811 31.984 27.094 1 98.12 389 THR B CA 1
ATOM 6336 C C . THR B 1 389 ? 2.688 33.5 27.141 1 98.12 389 THR B C 1
ATOM 6338 O O . THR B 1 389 ? 3.277 34.156 28 1 98.12 389 THR B O 1
ATOM 6341 N N . ILE B 1 390 ? 1.948 34.031 26.25 1 98.12 390 ILE B N 1
ATOM 6342 C CA . ILE B 1 390 ? 1.733 35.469 26.172 1 98.12 390 ILE B CA 1
ATOM 6343 C C . ILE B 1 390 ? 1.122 35.969 27.484 1 98.12 390 ILE B C 1
ATOM 6345 O O . ILE B 1 390 ? 1.547 37 28.031 1 98.12 390 ILE B O 1
ATOM 6349 N N . GLU B 1 391 ? 0.172 35.25 27.984 1 97.94 391 GLU B N 1
ATOM 6350 C CA . GLU B 1 391 ? -0.496 35.656 29.219 1 97.94 391 GLU B CA 1
ATOM 6351 C C . GLU B 1 391 ? 0.494 35.75 30.375 1 97.94 391 GLU B C 1
ATOM 6353 O O . GLU B 1 391 ? 0.455 36.688 31.156 1 97.94 391 GLU B O 1
ATOM 6358 N N . GLU B 1 392 ? 1.334 34.781 30.469 1 98 392 GLU B N 1
ATOM 6359 C CA . GLU B 1 392 ? 2.324 34.781 31.531 1 98 392 GLU B CA 1
ATOM 6360 C C . GLU B 1 392 ? 3.334 35.906 31.359 1 98 392 GLU B C 1
ATOM 6362 O O . GLU B 1 392 ? 3.77 36.5 32.344 1 98 392 GLU B O 1
ATOM 6367 N N . ILE B 1 393 ? 3.715 36.156 30.156 1 97.75 393 ILE B N 1
ATOM 6368 C CA . ILE B 1 393 ? 4.633 37.25 29.875 1 97.75 393 ILE B CA 1
ATOM 6369 C C . ILE B 1 393 ? 3.982 38.562 30.266 1 97.75 393 ILE B C 1
ATOM 6371 O O . ILE B 1 393 ? 4.629 39.438 30.875 1 97.75 393 ILE B O 1
ATOM 6375 N N . GLU B 1 394 ? 2.73 38.719 29.922 1 97.19 394 GLU B N 1
ATOM 6376 C CA . GLU B 1 394 ? 1.992 39.938 30.266 1 97.19 394 GLU B CA 1
ATOM 6377 C C . GLU B 1 394 ? 1.942 40.156 31.781 1 97.19 394 GLU B C 1
ATOM 6379 O O . GLU B 1 394 ? 2.143 41.25 32.25 1 97.19 394 GLU B O 1
ATOM 6384 N N . LYS B 1 395 ? 1.698 39.094 32.5 1 96.25 395 LYS B N 1
ATOM 6385 C CA . LYS B 1 395 ? 1.684 39.156 33.938 1 96.25 395 LYS B CA 1
ATOM 6386 C C . LYS B 1 395 ? 3.039 39.625 34.5 1 96.25 395 LYS B C 1
ATOM 6388 O O . LYS B 1 395 ? 3.107 40.406 35.438 1 96.25 395 LYS B O 1
ATOM 6393 N N . ALA B 1 396 ? 4.039 39.125 33.906 1 95 396 ALA B N 1
ATOM 6394 C CA . ALA B 1 396 ? 5.387 39.469 34.344 1 95 396 ALA B CA 1
ATOM 6395 C C . ALA B 1 396 ? 5.676 40.969 34.062 1 95 396 ALA B C 1
ATOM 6397 O O . ALA B 1 396 ? 6.27 41.625 34.906 1 95 396 ALA B O 1
ATOM 6398 N N . ILE B 1 397 ? 5.258 41.406 32.938 1 93.5 397 ILE B N 1
ATOM 6399 C CA . ILE B 1 397 ? 5.543 42.781 32.5 1 93.5 397 ILE B CA 1
ATOM 6400 C C . ILE B 1 397 ? 4.684 43.75 33.312 1 93.5 397 ILE B C 1
ATOM 6402 O O . ILE B 1 397 ? 5.172 44.781 33.781 1 93.5 397 ILE B O 1
ATOM 6406 N N . GLU B 1 398 ? 3.416 43.406 33.438 1 90.5 398 GLU B N 1
ATOM 6407 C CA . GLU B 1 398 ? 2.455 44.344 34.031 1 90.5 398 GLU B CA 1
ATOM 6408 C C . GLU B 1 398 ? 2.449 44.281 35.531 1 90.5 398 GLU B C 1
ATOM 6410 O O . GLU B 1 398 ? 1.874 45.156 36.219 1 90.5 398 GLU B O 1
ATOM 6415 N N . GLY B 1 399 ? 3.01 43.219 36.062 1 84.12 399 GLY B N 1
ATOM 6416 C CA . GLY B 1 399 ? 2.98 43.031 37.5 1 84.12 399 GLY B CA 1
ATOM 6417 C C . GLY B 1 399 ? 3.977 43.906 38.219 1 84.12 399 GLY B C 1
ATOM 6418 O O . GLY B 1 399 ? 4.754 43.438 39.062 1 84.12 399 GLY B O 1
ATOM 6419 N N . ASP B 1 400 ? 3.912 45.25 37.969 1 81.19 400 ASP B N 1
ATOM 6420 C CA . ASP B 1 400 ? 4.875 46.188 38.562 1 81.19 400 ASP B CA 1
ATOM 6421 C C . ASP B 1 400 ? 4.719 46.25 40.062 1 81.19 400 ASP B C 1
ATOM 6423 O O . ASP B 1 400 ? 5.668 46.594 40.781 1 81.19 400 ASP B O 1
ATOM 6427 N N . ASP B 1 401 ? 3.574 45.906 40.531 1 85.94 401 ASP B N 1
ATOM 6428 C CA . ASP B 1 401 ? 3.307 45.938 41.969 1 85.94 401 ASP B CA 1
ATOM 6429 C C . ASP B 1 401 ? 3.619 44.625 42.656 1 85.94 401 ASP B C 1
ATOM 6431 O O . ASP B 1 401 ? 3.545 44.5 43.875 1 85.94 401 ASP B O 1
ATOM 6435 N N . LEU B 1 402 ? 4.039 43.719 41.875 1 86.06 402 LEU B N 1
ATOM 6436 C CA . LEU B 1 402 ? 4.305 42.375 42.406 1 86.06 402 LEU B CA 1
ATOM 6437 C C . LEU B 1 402 ? 5.793 42.188 42.688 1 86.06 402 LEU B C 1
ATOM 6439 O O . LEU B 1 402 ? 6.633 42.812 42.031 1 86.06 402 LEU B O 1
ATOM 6443 N N . PRO B 1 403 ? 6.07 41.281 43.688 1 88.06 403 PRO B N 1
ATOM 6444 C CA . PRO B 1 403 ? 7.473 40.938 43.938 1 88.06 403 PRO B CA 1
ATOM 6445 C C . PRO B 1 403 ? 8.133 40.312 42.688 1 88.06 403 PRO B C 1
ATOM 6447 O O . PRO B 1 403 ? 7.492 39.594 41.938 1 88.06 403 PRO B O 1
ATOM 6450 N N . LEU B 1 404 ? 9.375 40.688 42.531 1 87.56 404 LEU B N 1
ATOM 6451 C CA . LEU B 1 404 ? 10.141 40.219 41.375 1 87.56 404 LEU B CA 1
ATOM 6452 C C . LEU B 1 404 ? 10.156 38.688 41.281 1 87.56 404 LEU B C 1
ATOM 6454 O O . LEU B 1 404 ? 10.203 38.125 40.219 1 87.56 404 LEU B O 1
ATOM 6458 N N . GLU B 1 405 ? 10.039 38.062 42.469 1 89.69 405 GLU B N 1
ATOM 6459 C CA . GLU B 1 405 ? 10.016 36.625 42.531 1 89.69 405 GLU B CA 1
ATOM 6460 C C . GLU B 1 405 ? 8.812 36.031 41.781 1 89.69 405 GLU B C 1
ATOM 6462 O O . GLU B 1 405 ? 8.922 35.031 41.094 1 89.69 405 GLU B O 1
ATOM 6467 N N . LEU B 1 406 ? 7.746 36.688 41.906 1 93.19 406 LEU B N 1
ATOM 6468 C CA . LEU B 1 406 ? 6.523 36.25 41.25 1 93.19 406 LEU B CA 1
ATOM 6469 C C . LEU B 1 406 ? 6.602 36.5 39.75 1 93.19 406 LEU B C 1
ATOM 6471 O O . LEU B 1 406 ? 6.105 35.688 38.969 1 93.19 406 LEU B O 1
ATOM 6475 N N . ARG B 1 407 ? 7.199 37.594 39.375 1 93.25 407 ARG B N 1
ATOM 6476 C CA . ARG B 1 407 ? 7.348 37.906 37.969 1 93.25 407 ARG B CA 1
ATOM 6477 C C . ARG B 1 407 ? 8.32 36.938 37.281 1 93.25 407 ARG B C 1
ATOM 6479 O O . ARG B 1 407 ? 8.125 36.562 36.125 1 93.25 407 ARG B O 1
ATOM 6486 N N . ALA B 1 408 ? 9.32 36.5 38.031 1 93.31 408 ALA B N 1
ATOM 6487 C CA . ALA B 1 408 ? 10.242 35.469 37.562 1 93.31 408 ALA B CA 1
ATOM 6488 C C . ALA B 1 408 ? 9.523 34.156 37.375 1 93.31 408 ALA B C 1
ATOM 6490 O O . ALA B 1 408 ? 9.82 33.406 36.438 1 93.31 408 ALA B O 1
ATOM 6491 N N . GLU B 1 409 ? 8.641 33.906 38.281 1 95.44 409 GLU B N 1
ATOM 6492 C CA . GLU B 1 409 ? 7.855 32.688 38.156 1 95.44 409 GLU B CA 1
ATOM 6493 C C . GLU B 1 409 ? 6.992 32.688 36.906 1 95.44 409 GLU B C 1
ATOM 6495 O O . GLU B 1 409 ? 6.82 31.656 36.25 1 95.44 409 GLU B O 1
ATOM 6500 N N . ASN B 1 410 ? 6.438 33.812 36.562 1 96.62 410 ASN B N 1
ATOM 6501 C CA . ASN B 1 410 ? 5.68 33.938 35.344 1 96.62 410 ASN B CA 1
ATOM 6502 C C . ASN B 1 410 ? 6.547 33.625 34.125 1 96.62 410 ASN B C 1
ATOM 6504 O O . ASN B 1 410 ? 6.086 33 33.156 1 96.62 410 ASN B O 1
ATOM 6508 N N . MET B 1 411 ? 7.793 34.094 34.188 1 96.38 411 MET B N 1
ATOM 6509 C CA . MET B 1 411 ? 8.719 33.812 33.094 1 96.38 411 MET B CA 1
ATOM 6510 C C . MET B 1 411 ? 9.016 32.312 33.031 1 96.38 411 MET B C 1
ATOM 6512 O O . MET B 1 411 ? 9.148 31.766 31.922 1 96.38 411 MET B O 1
ATOM 6516 N N . ARG B 1 412 ? 9.102 31.719 34.156 1 96.5 412 ARG B N 1
ATOM 6517 C CA . ARG B 1 412 ? 9.305 30.266 34.188 1 96.5 412 ARG B CA 1
ATOM 6518 C C . ARG B 1 412 ? 8.125 29.531 33.562 1 96.5 412 ARG B C 1
ATOM 6520 O O . ARG B 1 412 ? 8.312 28.656 32.719 1 96.5 412 ARG B O 1
ATOM 6527 N N . LEU B 1 413 ? 6.926 29.891 33.938 1 97 413 LEU B N 1
ATOM 6528 C CA . LEU B 1 413 ? 5.723 29.281 33.375 1 97 413 LEU B CA 1
ATOM 6529 C C . LEU B 1 413 ? 5.625 29.484 31.875 1 97 413 LEU B C 1
ATOM 6531 O O . LEU B 1 413 ? 5.289 28.562 31.141 1 97 413 LEU B O 1
ATOM 6535 N N . ALA B 1 414 ? 5.941 30.672 31.422 1 97.81 414 ALA B N 1
ATOM 6536 C CA . ALA B 1 414 ? 5.938 30.969 29.984 1 97.81 414 ALA B CA 1
ATOM 6537 C C . ALA B 1 414 ? 6.895 30.062 29.234 1 97.81 414 ALA B C 1
ATOM 6539 O O . ALA B 1 414 ? 6.539 29.5 28.203 1 97.81 414 ALA B O 1
ATOM 6540 N N . SER B 1 415 ? 8.062 29.906 29.812 1 96.81 415 SER B N 1
ATOM 6541 C CA . SER B 1 415 ? 9.062 29.047 29.188 1 96.81 415 SER B CA 1
ATOM 6542 C C . SER B 1 415 ? 8.586 27.594 29.156 1 96.81 415 SER B C 1
ATOM 6544 O O . SER B 1 415 ? 8.852 26.859 28.203 1 96.81 415 SER B O 1
ATOM 6546 N N . GLN B 1 416 ? 7.871 27.188 30.156 1 96.25 416 GLN B N 1
ATOM 6547 C CA . GLN B 1 416 ? 7.363 25.828 30.234 1 96.25 416 GLN B CA 1
ATOM 6548 C C . GLN B 1 416 ? 6.312 25.562 29.156 1 96.25 416 GLN B C 1
ATOM 6550 O O . GLN B 1 416 ? 6.262 24.469 28.578 1 96.25 416 GLN B O 1
ATOM 6555 N N . PHE B 1 417 ? 5.465 26.547 28.891 1 96.19 417 PHE B N 1
ATOM 6556 C CA . PHE B 1 417 ? 4.457 26.391 27.844 1 96.19 417 PHE B CA 1
ATOM 6557 C C . PHE B 1 417 ? 5.113 26.188 26.484 1 96.19 417 PHE B C 1
ATOM 6559 O O . PHE B 1 417 ? 4.664 25.344 25.688 1 96.19 417 PHE B O 1
ATOM 6566 N N . LEU B 1 418 ? 6.172 26.906 26.219 1 96.19 418 LEU B N 1
ATOM 6567 C CA . LEU B 1 418 ? 6.914 26.719 24.984 1 96.19 418 LEU B CA 1
ATOM 6568 C C . LEU B 1 418 ? 7.551 25.328 24.938 1 96.19 418 LEU B C 1
ATOM 6570 O O . LEU B 1 418 ? 7.551 24.672 23.891 1 96.19 418 LEU B O 1
ATOM 6574 N N . GLY B 1 419 ? 8.07 24.891 26.031 1 94.44 419 GLY B N 1
ATOM 6575 C CA . GLY B 1 419 ? 8.656 23.562 26.125 1 94.44 419 GLY B CA 1
ATOM 6576 C C . GLY B 1 419 ? 7.66 22.453 25.875 1 94.44 419 GLY B C 1
ATOM 6577 O O . GLY B 1 419 ? 8.016 21.391 25.359 1 94.44 419 GLY B O 1
ATOM 6578 N N . ARG B 1 420 ? 6.402 22.688 26.266 1 93.62 420 ARG B N 1
ATOM 6579 C CA . ARG B 1 420 ? 5.344 21.703 26.062 1 93.62 420 ARG B CA 1
ATOM 6580 C C . ARG B 1 420 ? 5.035 21.547 24.578 1 93.62 420 ARG B C 1
ATOM 6582 O O . ARG B 1 420 ? 4.656 20.453 24.141 1 93.62 420 ARG B O 1
ATOM 6589 N N . ILE B 1 421 ? 5.188 22.578 23.812 1 93.88 421 ILE B N 1
ATOM 6590 C CA . ILE B 1 421 ? 4.93 22.516 22.375 1 93.88 421 ILE B CA 1
ATOM 6591 C C . ILE B 1 421 ? 5.93 21.562 21.719 1 93.88 421 ILE B C 1
ATOM 6593 O O . ILE B 1 421 ? 5.547 20.688 20.953 1 93.88 421 ILE B O 1
ATOM 6597 N N . THR B 1 422 ? 7.238 21.672 22.062 1 92.75 422 THR B N 1
ATOM 6598 C CA . THR B 1 422 ? 8.305 20.906 21.438 1 92.75 422 THR B CA 1
ATOM 6599 C C . THR B 1 422 ? 8.414 19.531 22.078 1 92.75 422 THR B C 1
ATOM 6601 O O . THR B 1 422 ? 9.086 18.641 21.547 1 92.75 422 THR B O 1
ATOM 6604 N N . GLY B 1 423 ? 7.793 19.328 23.234 1 90 423 GLY B N 1
ATOM 6605 C CA . GLY B 1 423 ? 7.797 18.047 23.906 1 90 423 GLY B CA 1
ATOM 6606 C C . GLY B 1 423 ? 8.898 17.922 24.953 1 90 423 GLY B C 1
ATOM 6607 O O . GLY B 1 423 ? 9.234 16.812 25.375 1 90 423 GLY B O 1
ATOM 6608 N N . ASP B 1 424 ? 9.461 18.984 25.328 1 87.62 424 ASP B N 1
ATOM 6609 C CA . ASP B 1 424 ? 10.547 19 26.297 1 87.62 424 ASP B CA 1
ATOM 6610 C C . ASP B 1 424 ? 10.008 18.938 27.734 1 87.62 424 ASP B C 1
ATOM 6612 O O . ASP B 1 424 ? 10.727 18.547 28.656 1 87.62 424 ASP B O 1
ATOM 6616 N N . VAL B 1 425 ? 8.688 19.328 27.797 1 84.75 425 VAL B N 1
ATOM 6617 C CA . VAL B 1 425 ? 8.117 19.438 29.125 1 84.75 425 VAL B CA 1
ATOM 6618 C C . VAL B 1 425 ? 6.75 18.75 29.156 1 84.75 425 VAL B C 1
ATOM 6620 O O . VAL B 1 425 ? 5.918 18.984 28.281 1 84.75 425 VAL B O 1
ATOM 6623 N N . ASP B 1 426 ? 6.461 17.922 30.125 1 77.31 426 ASP B N 1
ATOM 6624 C CA . ASP B 1 426 ? 5.152 17.422 30.531 1 77.31 426 ASP B CA 1
ATOM 6625 C C . ASP B 1 426 ? 4.355 16.922 29.328 1 77.31 426 ASP B C 1
ATOM 6627 O O . ASP B 1 426 ? 3.207 17.328 29.125 1 77.31 426 ASP B O 1
ATOM 6631 N N . VAL B 1 427 ? 4.91 16 28.625 1 78.12 427 VAL B N 1
ATOM 6632 C CA . VAL B 1 427 ? 4.254 15.656 27.375 1 78.12 427 VAL B CA 1
ATOM 6633 C C . VAL B 1 427 ? 3.568 14.305 27.5 1 78.12 427 VAL B C 1
ATOM 6635 O O . VAL B 1 427 ? 2.865 13.867 26.594 1 78.12 427 VAL B O 1
ATOM 6638 N N . GLU B 1 428 ? 3.508 13.617 28.531 1 80.69 428 GLU B N 1
ATOM 6639 C CA . GLU B 1 428 ? 3.068 12.227 28.625 1 80.69 428 GLU B CA 1
ATOM 6640 C C . GLU B 1 428 ? 1.602 12.078 28.234 1 80.69 428 GLU B C 1
ATOM 6642 O O . GLU B 1 428 ? 1.233 11.148 27.531 1 80.69 428 GLU B O 1
ATOM 6647 N N . GLU B 1 429 ? 0.825 13.039 28.562 1 76.62 429 GLU B N 1
ATOM 6648 C CA . GLU B 1 429 ? -0.616 12.922 28.375 1 76.62 429 GLU B CA 1
ATOM 6649 C C . GLU B 1 429 ? -0.989 13.102 26.906 1 76.62 429 GLU B C 1
ATOM 6651 O O . GLU B 1 429 ? -2.031 12.625 26.453 1 76.62 429 GLU B O 1
ATOM 6656 N N . ILE B 1 430 ? -0.105 13.688 26.156 1 84.69 430 ILE B N 1
ATOM 6657 C CA . ILE B 1 430 ? -0.497 14.047 24.812 1 84.69 430 ILE B CA 1
ATOM 6658 C C . ILE B 1 430 ? 0.13 13.078 23.812 1 84.69 430 ILE B C 1
ATOM 6660 O O . ILE B 1 430 ? -0.29 13.008 22.656 1 84.69 430 ILE B O 1
ATOM 6664 N N . LEU B 1 431 ? 1.062 12.328 24.234 1 86.12 431 LEU B N 1
ATOM 6665 C CA . LEU B 1 431 ? 1.822 11.469 23.328 1 86.12 431 LEU B CA 1
ATOM 6666 C C . LEU B 1 431 ? 0.909 10.461 22.641 1 86.12 431 LEU B C 1
ATOM 6668 O O . LEU B 1 431 ? 1.008 10.258 21.438 1 86.12 431 LEU B O 1
ATOM 6672 N N . ASP B 1 432 ? 0.007 9.922 23.344 1 83.81 432 ASP B N 1
ATOM 6673 C CA . ASP B 1 432 ? -0.894 8.93 22.766 1 83.81 432 ASP B CA 1
ATOM 6674 C C . ASP B 1 432 ? -1.763 9.539 21.672 1 83.81 432 ASP B C 1
ATOM 6676 O O . ASP B 1 432 ? -1.988 8.922 20.641 1 83.81 432 ASP B O 1
ATOM 6680 N N . VAL B 1 433 ? -2.209 10.656 21.922 1 81.88 433 VAL B N 1
ATOM 6681 C CA . VAL B 1 433 ? -3.082 11.336 20.969 1 81.88 433 VAL B CA 1
ATOM 6682 C C . VAL B 1 433 ? -2.314 11.633 19.688 1 81.88 433 VAL B C 1
ATOM 6684 O O . VAL B 1 433 ? -2.828 11.422 18.578 1 81.88 433 VAL B O 1
ATOM 6687 N N . ILE B 1 434 ? -1.136 12.047 19.828 1 84.81 434 ILE B N 1
ATOM 6688 C CA . ILE B 1 434 ? -0.345 12.461 18.672 1 84.81 434 ILE B CA 1
ATOM 6689 C C . ILE B 1 434 ? 0.039 11.227 17.844 1 84.81 434 ILE B C 1
ATOM 6691 O O . ILE B 1 434 ? -0.155 11.203 16.625 1 84.81 434 ILE B O 1
ATOM 6695 N N . PHE B 1 435 ? 0.45 10.203 18.5 1 87.94 435 PHE B N 1
ATOM 6696 C CA . PHE B 1 435 ? 1.056 9.094 17.766 1 87.94 435 PHE B CA 1
ATOM 6697 C C . PHE B 1 435 ? -0.01 8.117 17.281 1 87.94 435 PHE B C 1
ATOM 6699 O O . PHE B 1 435 ? 0.228 7.348 16.344 1 87.94 435 PHE B O 1
ATOM 6706 N N . SER B 1 436 ? -1.204 8.188 17.812 1 85.38 436 SER B N 1
ATOM 6707 C CA . SER B 1 436 ? -2.299 7.348 17.328 1 85.38 436 SER B CA 1
ATOM 6708 C C . SER B 1 436 ? -2.754 7.762 15.938 1 85.38 436 SER B C 1
ATOM 6710 O O . SER B 1 436 ? -3.473 7.02 15.266 1 85.38 436 SER B O 1
ATOM 6712 N N . GLN B 1 437 ? -2.314 8.891 15.5 1 83.75 437 GLN B N 1
ATOM 6713 C CA . GLN B 1 437 ? -2.699 9.398 14.188 1 83.75 437 GLN B CA 1
ATOM 6714 C C . GLN B 1 437 ? -1.912 8.703 13.07 1 83.75 437 GLN B C 1
ATOM 6716 O O . GLN B 1 437 ? -2.279 8.789 11.898 1 83.75 437 GLN B O 1
ATOM 6721 N N . PHE B 1 438 ? -0.867 8.109 13.5 1 83.56 438 PHE B N 1
ATOM 6722 C CA . PHE B 1 438 ? -0.023 7.43 12.523 1 83.56 438 PHE B CA 1
ATOM 6723 C C . PHE B 1 438 ? -0.546 6.027 12.234 1 83.56 438 PHE B C 1
ATOM 6725 O O . PHE B 1 438 ? -1.337 5.484 13 1 83.56 438 PHE B O 1
ATOM 6732 N N . CYS B 1 439 ? -0.065 5.539 11.109 1 82.19 439 CYS B N 1
ATOM 6733 C CA . CYS B 1 439 ? -0.313 4.133 10.828 1 82.19 439 CYS B CA 1
ATOM 6734 C C . CYS B 1 439 ? 0.617 3.238 11.633 1 82.19 439 CYS B C 1
ATOM 6736 O O . CYS B 1 439 ? 1.558 3.723 12.266 1 82.19 439 CYS B O 1
ATOM 6738 N N . ILE B 1 440 ? 0.362 1.998 11.719 1 81.94 440 ILE B N 1
ATOM 6739 C CA . ILE B 1 440 ? 1.118 1.016 12.484 1 81.94 440 ILE B CA 1
ATOM 6740 C C . ILE B 1 440 ? 2.543 0.924 11.945 1 81.94 440 ILE B C 1
ATOM 6742 O O . ILE B 1 440 ? 3.49 0.713 12.703 1 81.94 440 ILE B O 1
ATOM 6746 N N . GLY B 1 441 ? 2.795 1.188 10.789 1 84.88 441 GLY B N 1
ATOM 6747 C CA . GLY B 1 441 ? 4.102 1.042 10.164 1 84.88 441 GLY B CA 1
ATOM 6748 C C . GLY B 1 441 ? 4.938 2.307 10.234 1 84.88 441 GLY B C 1
ATOM 6749 O O . GLY B 1 441 ? 5.996 2.389 9.609 1 84.88 441 GLY B O 1
ATOM 6750 N N . LYS B 1 442 ? 4.508 3.197 11.008 1 91.62 442 LYS B N 1
ATOM 6751 C CA . LYS B 1 442 ? 5.246 4.449 11.148 1 91.62 442 LYS B CA 1
ATOM 6752 C C . LYS B 1 442 ? 5.445 4.809 12.617 1 91.62 442 LYS B C 1
ATOM 6754 O O . LYS B 1 442 ? 4.66 4.402 13.477 1 91.62 442 LYS B O 1
#

Sequence (884 aa):
MSEIGSYHDTIFALSSGRLPSGVAVIRISGPKTRFVYETICQAIPEPRHAALLTFRSRNGDAIDRGLILFFPAPHSFTGEDCAEFHLHGGKAVVEKMLAVLGELPGCRIAEAGEFTRRAFANGKMDLTIAEGLADLIAAETEGQRRLAMQVASGNQRKLYSEWRQRLINARAFIEAELDFADESDVPGSVSMQVWQQLSALKHEIEHHIASGKRAAMLRDGLHVVIVGAPNAGKSSLLNFLAGRDVAIISKEAGTTRDLLEVKLDLGGIPVYVTDTAGLRETDSVVEKIGIERARARMAEADLVLSLEDMSGPVSVTVEKIEAETWLIGTKADLGGSASGLWKYHISTMTGSGLEQLLDALQAFAEAKIGQIEDAVPTRQRHINLLRATIEEIEKAIEGDDLPLELRAENMRLASQFLGRITGDVDVEEILDVIFSQFCIGKMSEIGSYHDTIFALSSGRLPSGVAVIRISGPKTRFVYETICQAIPEPRHAALLTFRSRNGDAIDRGLILFFPAPHSFTGEDCAEFHLHGGKAVVEKMLAVLGELPGCRIAEAGEFTRRAFANGKMDLTIAEGLADLIAAETEGQRRLAMQVASGNQRKLYSEWRQRLINARAFIEAELDFADESDVPGSVSMQVWQQLSALKHEIEHHIASGKRAAMLRDGLHVVIVGAPNAGKSSLLNFLAGRDVAIISKEAGTTRDLLEVKLDLGGIPVYVTDTAGLRETDSVVEKIGIERARARMAEADLVLSLEDMSGPVSVTVEKIEAETWLIGTKADLGGSASGLWKYHISTMTGSGLEQLLDALQAFAEAKIGQIEDAVPTRQRHINLLRATIEEIEKAIEGDDLPLELRAENMRLASQFLGRITGDVDVEEILDVIFSQFCIGK

Solvent-accessible surface area (backbone atoms only — not comparable to full-atom values): 44390 Å² total; per-residue (Å²): 128,77,73,57,70,78,63,81,47,18,34,31,32,67,14,14,41,45,74,59,26,43,32,28,36,34,38,34,40,22,79,50,37,67,60,50,45,36,63,30,47,71,48,81,73,52,74,34,29,60,40,81,43,54,31,29,42,97,88,61,48,74,67,48,69,29,39,37,35,29,26,52,56,61,70,32,80,36,31,33,31,29,34,35,41,37,34,54,13,5,53,22,41,49,49,50,50,53,51,53,49,50,69,38,86,60,34,39,74,43,49,45,10,40,51,51,49,43,7,38,54,54,64,66,42,46,45,46,29,52,50,13,48,49,41,29,32,66,12,72,21,57,45,27,28,54,51,15,50,48,37,40,66,41,48,39,54,54,51,43,50,51,53,29,49,53,32,52,51,44,31,50,53,53,52,50,42,64,74,33,60,86,42,92,73,68,60,78,62,58,59,51,52,43,47,52,50,50,51,51,49,42,52,51,51,52,52,40,50,63,47,10,55,33,40,25,38,45,66,74,29,44,35,33,33,38,43,30,37,78,87,20,45,61,66,54,49,52,48,53,57,55,65,35,74,89,31,40,74,48,79,45,76,40,87,53,94,64,36,50,35,34,35,31,43,39,90,28,33,40,34,37,40,32,40,44,63,53,70,54,94,47,91,46,69,71,44,44,54,51,42,52,51,39,48,54,48,43,68,66,20,60,29,35,40,38,30,21,25,41,74,64,69,47,85,64,86,74,78,90,55,87,36,53,72,45,40,32,25,21,49,50,80,75,42,55,77,81,58,88,74,41,79,42,57,25,16,84,87,78,46,45,46,47,65,58,50,51,51,48,51,31,50,50,50,50,61,67,40,56,85,68,68,81,58,47,44,54,46,69,70,48,48,51,33,51,51,50,22,41,51,24,45,47,49,33,60,68,38,75,88,47,58,66,68,58,31,36,48,23,30,50,52,22,30,44,32,43,28,38,55,40,48,79,31,93,39,75,85,50,49,61,66,62,29,56,72,33,52,45,33,38,129,79,72,59,70,78,61,81,48,19,34,31,33,66,14,14,40,45,72,58,28,42,31,29,34,34,37,34,38,22,79,50,37,66,60,48,45,36,65,28,48,71,48,81,72,52,72,34,28,58,39,81,44,52,32,29,42,94,87,61,48,74,66,49,68,30,39,37,36,29,26,52,56,61,68,32,79,36,33,33,31,28,36,36,43,37,36,54,12,5,53,25,42,49,51,48,51,53,52,53,49,51,70,38,87,59,33,40,75,42,49,44,9,40,52,51,50,41,7,38,54,52,65,65,42,46,44,48,30,52,50,13,46,50,39,30,30,66,12,72,20,58,45,27,28,53,50,15,49,49,37,40,68,40,50,39,55,53,52,44,50,51,53,28,48,53,31,51,51,45,31,51,53,54,53,50,43,65,73,33,60,87,42,90,72,66,60,77,60,57,60,52,53,43,46,52,53,50,54,52,50,42,53,50,51,54,54,41,49,64,47,8,55,32,41,25,38,44,68,75,29,44,35,34,33,38,43,30,39,76,86,20,44,60,68,54,50,52,48,53,58,56,66,35,74,88,31,41,74,49,79,45,74,41,84,55,94,66,37,50,36,35,36,31,42,39,92,27,33,38,34,37,38,32,42,44,63,52,71,54,93,46,90,47,68,72,43,43,55,50,42,53,50,39,48,54,48,45,69,66,20,60,29,34,40,38,29,21,25,43,75,64,70,46,86,64,84,74,76,89,54,88,35,52,71,44,39,30,25,20,49,50,81,76,40,56,76,82,58,88,74,42,77,44,58,24,16,84,87,81,48,44,46,46,65,58,50,51,52,49,51,29,51,49,51,51,61,67,41,58,84,66,69,82,57,48,46,53,46,69,68,48,46,54,33,50,52,52,21,41,52,26,46,47,48,32,62,68,38,74,89,46,58,68,70,57,32,37,47,23,30,51,52,23,29,46,33,45,28,39,55,41,48,79,32,92,39,76,85,51,47,61,67,61,28,56,74,34,54,44,31,36

Radius of gyration: 35.33 Å; Cα contacts (8 Å, |Δi|>4): 1758; chains: 2; bounding box: 71×100×96 Å

Secondary structure (DSSP, 8-state):
--------SEEEEE-S-BSSEEEEEEEEESTTHHHHHHHHHSS-PPBTB-EEEEEE-TTS-EEEEEEEEEE-TTSSSSSS-EEEEEEEE-HHHHHHHHHHHHHSTTEEEPPTTHHHHHHHHTTS--HHHHHHHHHHHH--SHHHHHHHHHHHTTHHHHHHHHHHHHHHHHHHHHHHHHHHTTSTTS-HHHHHHHHHHHHHHHHHHHHHHHHHHHHHHHHH-EEEEEEESTTSSHHHHHHHHHH-TTTEEEEEE-SSTT-EEEEEEETTEEEEEEE--------SHHHHHHHHHHHHHHHT-SEEEEEEETTS------TT--SEEEEEEE-GGG-----TT-SEE--TTT-TTHHHHHHHHHHHHHHHH----TT---SHHHHHHHHHHHHHHHHHHH-TTS-HHHHHHHHHHHHHHHHHHHTSSS-HHHHHHHHTTS-TT-/--------SEEEEE-S-BSSEEEEEEEEESTTHHHHHHHHHSS-PPBTB-EEEEEE-TTS-EEEEEEEEEE-TTSSSSSS-EEEEEEEE-HHHHHHHHHHHHHSTTEEEPPTTHHHHHHHHTTS--HHHHHHHHHHHH--SHHHHHHHHHHHTTHHHHHHHHHHHHHHHHHHHHHHHHHHTTSTTS-THHHHHHHHHHHHHHHHHHHHHHHHHHHHHHHH-EEEEEEESTTSSHHHHHHHHHH-TTTEEEEEE-SSTT-EEEEEEETTEEEEEEE--------SHHHHHHHHHHHHHHHT-SEEEEEEETTS------TT--SEEEEEEE-GGG-----TT-SEE--TTT-TTHHHHHHHHHHHHHHHH----TT---SHHHHHHHHHHHHHHHHHHH-TTS-HHHHHHHHHHHHHHHHHHHTSSS-HHHHHHHHTTS-TT-

Foldseek 3Di:
DQPLPQQQFKAKDWQPDDDDDAKIKMKIFHDCQQVVCCQQFVDDDDAQDWDWGFGAANVGHTLFTFTKHWHDACRDQLRGTMMMTIGRRDPSSVVVVQVRQCPDPRYDYFAFLRSVVSSCSNVVFFLQLLLLVLQCVVAQFPLSNVLSCLSNVCVLVVVLVVLLVLLVVLLVQLVVCVVCVVPPPPDPVSPVVSLVVLVVSLVVLVVLLVLQVLLLCQSVFAEEEEAEAPPLCLVLLQVVQQPPPVFFRDFDCPPPPAKTWTWTQQVRGTYIYIYQPRPDPDPDPVSVVSNVVSLVSQQRHQEYEYGAAQAHGDDDDPPPRPHHYFYEYEPCVVPHDPPVPGPFYAYSVVGPGSVVVSVVVSVSSCVSSDDHDGSHHNDPLLSVLSVLLSVLSCCLSVVPVDPSVSSSVSSVSSSQSSCCVRPNHDPVVCSCVSSNSGGSND/DQPLPQQQFKAKDWQPDDDDDAKIKMKIFHDCQQVVCCQQFVDDDDAQDWDWGFGAANVRHTLFTFTKHWHDACRDQLRHTMMMTIGRRDPSSVVVVQVRQCPDPRYDYFAFLRSVVSSCSNVVAFLQLLLLVLQCVVAQFPLSNVLSCLSNVCVLVVVLVVLLVLLVVLLVQLVVCVVCVVPPPPDPVSNVVSLVVLVVSLVVLVVLLVLQVLLLCQSVFAEEEEAEAPPLCLVLLQVVQQPPPVFFRDFDCPPPPAKTWTWTQQVRGTYIYIYQPRPDPDPDPVSVVSNVVSLVSQQRHQEYEYGAAQVHGDDDDPPPRPHHYFYEYEPCVVPHDPPVRGPFYAYSVVGPGSVVVSNVVSVVSCVSSDDHDGSHHNDPLLSVLSVLLSVLSCCLSVVPVDPSVSSSVSSVSSSQSSCCVRPNHDPVVCSCVSSNSGGSND

pLDDT: mean 87.14, std 14.3, range [27.92, 98.69]